Protein AF-0000000065762444 (afdb_homodimer)

Nearest PDB structures (foldseek):
  1pgj-assembly1_B  TM=9.974E-01  e=1.289E-72  Trypanosoma brucei
  8c79-assembly1_B  TM=9.937E-01  e=1.333E-62  Leishmania donovani
  8i4q-assembly1_A  TM=9.231E-01  e=3.662E-39  Corynebacterium glutamicum ATCC 13032
  6xeq-assembly1_B  TM=8.136E-01  e=1.569E-15  Gluconobacter oxydans
  6xeq-assembly1_D  TM=8.123E-01  e=5.390E-15  Gluconobacter oxydans

Organism: Trypanosoma brucei brucei (NCBI:txid5702)

Radius of gyration: 29.65 Å; Cα contacts (8 Å, |Δi|>4): 2032; chains: 2; bounding box: 69×93×63 Å

Foldseek 3Di:
DAFAAEEEDCPLLRLQLQLLLLVLPGQYEYEYQPQVSVVVSLVVCVPPPSSVSYDYDHAPQVSQVRHDPVYHYEYDDEPDPVVVVVVVRNLVRHDAAREYEYAYLYDQVVQLVVQVVQVVSRYHYKYKYWFFGNVLSNQAIAIQIAADPVNCVSCVVSNQSSHDAFPVRGGLYDYFFHGSRSSLLNLLVVLLVLLLLLLLVQLLVLQVLQPDALLLSLVLLVVLCVVQLFPALSSVVSSCQSCDADPVGHRPVVVDQQADDQDGSLVVLLVVCVVLPQDQQSSNVSSVVNVVSNCVVVVVVVCVVPPCPLPAQGHHDPDSDSPDLLNVLSSLLSSLLSLLNVQSSLSSSVSCCVVVVGPGPSLSNLSSCCDSGRGHGDVSVLLSVVCVVPVVPPTSVVSVCVSCVVRLVSLVVSVVCCVRGGSGDSRNSVSSNVSVVVVPDPDDVVVVVVQLVCCQPPVPFDADPPDDDTDGDDYDDDD/DAFAAEEEDCDLLRLQLQLLLLVLPGQYEYEYQPQVSVVVSLVVCVPPPSSVSYDYDHDPQVSQVRHDPLYHYEYDDEPDPVVVVVVVRNLVRHDAAREYEYAYLYDQVVQLVVQVVQVVSRYHYKYKYWFFGNVLSNQAIAIQIAADPVNCVSCVVSNQSSHDAFPVRGGLYDYFFHGSRSSLLNLLVVLLVLLLLLLLVQLLVLQVLQPDALLLSLVLLVVLCVVQLFPALSSVVSSCQSCDADPVGHRPVVVDQQADAQDGSLVVLLVVCVVLPQDQQSSNVSSVVNVVSNCVVVVVVVCVVPPCPLPAQGHHDPDSDSPDLLNVLSSLLSSLLSLLNVQSSLSSSVSCCVVVVRPGPSLSNLSSCCDSGRGHGDVSVLLSVVCVVPVVPPTSVVSVCVSCVVRVVSLVVSVVCCVRGGSGDSRNSVSSNVSVVVVPDPDDVVVVVVQLVCCQPPVPFDADPPDDDTDGDDYDDDD

GO terms:
  GO:0097014 ciliary plasm (C, IDA)
  GO:0005737 cytoplasm (C, IDA)
  GO:0020015 glycosome (C, IDA)
  GO:0050661 NADP binding (F, EXP)
  GO:0004616 phosphogluconate dehydrogenase (decarboxylating) activity (F, EXP)
  GO:0005737 cytoplasm (C, IC)

Sequence (958 aa):
MSMDVGVVGLGVMGANLALNIAEKGFKVAVFNRTYSKSEEFMKANASAPFAGNLKAFETMEAFAASLKKPRKALILVQAGAATDSTTEQLKKVFEKGDILVDTGNAHFKDQGRRAQQLEAAGLRFLGMGISGGEEGARKGPAFFPGGTLSVWEEIRPIVEAAAAKADDGRPCVTMNGSGGAGSCVKMYHNSGEYAILQIWGEVFDILRAMGLNNDEVAAVLEDWKSKNFLKSYMLDISIAAARAKDKDGSYLTEHVMDRIGSKGTGLWSAQEALEIGVPAPSLNMAVVSRQFTMYKTERQANASNAPGITQSPGYTLKNKSPSGPEIKQLYDSVCIAIISCYAQMFQCLREMDKVHNFGLNLPATIATFRAGCILQGYLLKPMTEAFEKNPNISNLMCAFQTEIRAGLQNYRDMVALITSKLEVSIPVLSASLNYVTAMFTPTLKYGQLVSLQRDVFGRHGYERVDKDGRESFQWPELQMSMDVGVVGLGVMGANLALNIAEKGFKVAVFNRTYSKSEEFMKANASAPFAGNLKAFETMEAFAASLKKPRKALILVQAGAATDSTTEQLKKVFEKGDILVDTGNAHFKDQGRRAQQLEAAGLRFLGMGISGGEEGARKGPAFFPGGTLSVWEEIRPIVEAAAAKADDGRPCVTMNGSGGAGSCVKMYHNSGEYAILQIWGEVFDILRAMGLNNDEVAAVLEDWKSKNFLKSYMLDISIAAARAKDKDGSYLTEHVMDRIGSKGTGLWSAQEALEIGVPAPSLNMAVVSRQFTMYKTERQANASNAPGITQSPGYTLKNKSPSGPEIKQLYDSVCIAIISCYAQMFQCLREMDKVHNFGLNLPATIATFRAGCILQGYLLKPMTEAFEKNPNISNLMCAFQTEIRAGLQNYRDMVALITSKLEVSIPVLSASLNYVTAMFTPTLKYGQLVSLQRDVFGRHGYERVDKDGRESFQWPELQ

Structure (mmCIF, N/CA/C/O backbone):
data_AF-0000000065762444-model_v1
#
loop_
_entity.id
_entity.type
_entity.pdbx_description
1 polymer '6-phosphogluconate dehydrogenase, decarboxylating'
#
loop_
_atom_site.group_PDB
_atom_site.id
_atom_site.type_symbol
_atom_site.label_atom_id
_atom_site.label_alt_id
_atom_site.label_comp_id
_atom_site.label_asym_id
_atom_site.label_entity_id
_atom_site.label_seq_id
_atom_site.pdbx_PDB_ins_code
_atom_site.Cartn_x
_atom_site.Cartn_y
_atom_site.Cartn_z
_atom_site.occupancy
_atom_site.B_iso_or_equiv
_atom_site.auth_seq_id
_atom_site.auth_comp_id
_atom_site.auth_asym_id
_atom_site.auth_atom_id
_atom_site.pdbx_PDB_model_num
ATOM 1 N N . MET A 1 1 ? 28.922 40.031 18.359 1 59.62 1 MET A N 1
ATOM 2 C CA . MET A 1 1 ? 28.062 39.344 19.328 1 59.62 1 MET A CA 1
ATOM 3 C C . MET A 1 1 ? 27.766 37.906 18.875 1 59.62 1 MET A C 1
ATOM 5 O O . MET A 1 1 ? 27.656 37.625 17.688 1 59.62 1 MET A O 1
ATOM 9 N N . SER A 1 2 ? 27.891 36.875 19.828 1 91.44 2 SER A N 1
ATOM 10 C CA . SER A 1 2 ? 27.797 35.438 19.469 1 91.44 2 SER A CA 1
ATOM 11 C C . SER A 1 2 ? 26.344 35 19.391 1 91.44 2 SER A C 1
ATOM 13 O O . SER A 1 2 ? 25.516 35.406 20.203 1 91.44 2 SER A O 1
ATOM 15 N N . MET A 1 3 ? 25.969 34.531 18.344 1 98 3 MET A N 1
ATOM 16 C CA . MET A 1 3 ? 24.625 34.062 18.078 1 98 3 MET A CA 1
ATOM 17 C C . MET A 1 3 ? 24.359 32.719 18.781 1 98 3 MET A C 1
ATOM 19 O O . MET A 1 3 ? 25.266 31.891 18.906 1 98 3 MET A O 1
ATOM 23 N N . ASP A 1 4 ? 23.156 32.531 19.312 1 98.31 4 ASP A N 1
ATOM 24 C CA . ASP A 1 4 ? 22.781 31.359 20.094 1 98.31 4 ASP A CA 1
ATOM 25 C C . ASP A 1 4 ? 22.547 30.156 19.188 1 98.31 4 ASP A C 1
ATOM 27 O O . ASP A 1 4 ? 22.812 29.016 19.578 1 98.31 4 ASP A O 1
ATOM 31 N N . VAL A 1 5 ? 22 30.375 18.016 1 98.69 5 VAL A N 1
ATOM 32 C CA . VAL A 1 5 ? 21.625 29.297 17.094 1 98.69 5 VAL A CA 1
ATOM 33 C C . VAL A 1 5 ? 21.609 29.812 15.664 1 98.69 5 VAL A C 1
ATOM 35 O O . VAL A 1 5 ? 21.375 31 15.43 1 98.69 5 VAL A O 1
ATOM 38 N N . GLY A 1 6 ? 21.906 28.938 14.758 1 98.69 6 GLY A N 1
ATOM 39 C CA . GLY A 1 6 ? 21.797 29.25 13.336 1 98.69 6 GLY A CA 1
ATOM 40 C C . GLY A 1 6 ? 20.641 28.562 12.656 1 98.69 6 GLY A C 1
ATOM 41 O O . GLY A 1 6 ? 20.312 27.422 12.977 1 98.69 6 GLY A O 1
ATOM 42 N N . VAL A 1 7 ? 19.969 29.234 11.695 1 98.69 7 VAL A N 1
ATOM 43 C CA . VAL A 1 7 ? 18.938 28.656 10.828 1 98.69 7 VAL A CA 1
ATOM 44 C C . VAL A 1 7 ? 19.406 28.734 9.375 1 98.69 7 VAL A C 1
ATOM 46 O O . VAL A 1 7 ? 19.656 29.828 8.852 1 98.69 7 VAL A O 1
ATOM 49 N N . VAL A 1 8 ? 19.562 27.562 8.812 1 98.5 8 VAL A N 1
ATOM 50 C CA . VAL A 1 8 ? 19.969 27.484 7.41 1 98.5 8 VAL A CA 1
ATOM 51 C C . VAL A 1 8 ? 18.75 27.172 6.543 1 98.5 8 VAL A C 1
ATOM 53 O O . VAL A 1 8 ? 18.156 26.094 6.656 1 98.5 8 VAL A O 1
ATOM 56 N N . GLY A 1 9 ? 18.391 28.031 5.609 1 97.81 9 GLY A N 1
ATOM 57 C CA . GLY A 1 9 ? 17.203 27.922 4.789 1 97.81 9 GLY A CA 1
ATOM 58 C C . GLY A 1 9 ? 16.094 28.859 5.238 1 97.81 9 GLY A C 1
ATOM 59 O O . GLY A 1 9 ? 15.578 28.734 6.355 1 97.81 9 GLY A O 1
ATOM 60 N N . LEU A 1 10 ? 15.68 29.766 4.312 1 97.44 10 LEU A N 1
ATOM 61 C CA . LEU A 1 10 ? 14.68 30.766 4.664 1 97.44 10 LEU A CA 1
ATOM 62 C C . LEU A 1 10 ? 13.461 30.641 3.752 1 97.44 10 LEU A C 1
ATOM 64 O O . LEU A 1 10 ? 12.93 31.656 3.287 1 97.44 10 LEU A O 1
ATOM 68 N N . GLY A 1 11 ? 13.109 29.359 3.484 1 93.44 11 GLY A N 1
ATOM 69 C CA . GLY A 1 11 ? 11.781 29.125 2.941 1 93.44 11 GLY A CA 1
ATOM 70 C C . GLY A 1 11 ? 10.68 29.406 3.943 1 93.44 11 GLY A C 1
ATOM 71 O O . GLY A 1 11 ? 10.922 30 4.996 1 93.44 11 GLY A O 1
ATOM 72 N N . VAL A 1 12 ? 9.531 28.969 3.668 1 90.38 12 VAL A N 1
ATOM 73 C CA . VAL A 1 12 ? 8.344 29.25 4.469 1 90.38 12 VAL A CA 1
ATOM 74 C C . VAL A 1 12 ? 8.57 28.797 5.91 1 90.38 12 VAL A C 1
ATOM 76 O O . VAL A 1 12 ? 8.359 29.562 6.852 1 90.38 12 VAL A O 1
ATOM 79 N N . MET A 1 13 ? 9.055 27.609 6.117 1 93.81 13 MET A N 1
ATOM 80 C CA . MET A 1 13 ? 9.242 27.047 7.453 1 93.81 13 MET A CA 1
ATOM 81 C C . MET A 1 13 ? 10.438 27.688 8.156 1 93.81 13 MET A C 1
ATOM 83 O O . MET A 1 13 ? 10.344 28.062 9.328 1 93.81 13 MET A O 1
ATOM 87 N N . GLY A 1 14 ? 11.539 27.812 7.449 1 96.75 14 GLY A N 1
ATOM 88 C CA . GLY A 1 14 ? 12.758 28.344 8.047 1 96.75 14 GLY A CA 1
ATOM 89 C C . GLY A 1 14 ? 12.625 29.781 8.5 1 96.75 14 GLY A C 1
ATOM 90 O O . GLY A 1 14 ? 13.031 30.125 9.609 1 96.75 14 GLY A O 1
ATOM 91 N N . ALA A 1 15 ? 12.023 30.609 7.645 1 97.5 15 ALA A N 1
ATOM 92 C CA . ALA A 1 15 ? 11.828 32.031 7.965 1 97.5 15 ALA A CA 1
ATOM 93 C C . ALA A 1 15 ? 10.961 32.188 9.211 1 97.5 15 ALA A C 1
ATOM 95 O O . ALA A 1 15 ? 11.312 32.938 10.117 1 97.5 15 ALA A O 1
ATOM 96 N N . ASN A 1 16 ? 9.883 31.438 9.242 1 96.75 16 ASN A N 1
ATOM 97 C CA . ASN A 1 16 ? 8.938 31.594 10.344 1 96.75 16 ASN A CA 1
ATOM 98 C C . ASN A 1 16 ? 9.5 31.016 11.648 1 96.75 16 ASN A C 1
ATOM 100 O O . ASN A 1 16 ? 9.266 31.578 12.719 1 96.75 16 ASN A O 1
ATOM 104 N N . LEU A 1 17 ? 10.258 29.938 11.578 1 98 17 LEU A N 1
ATOM 105 C CA . LEU A 1 17 ? 10.859 29.375 12.781 1 98 17 LEU A CA 1
ATOM 106 C C . LEU A 1 17 ? 11.938 30.297 13.336 1 98 17 LEU A C 1
ATOM 108 O O . LEU A 1 17 ? 12.078 30.453 14.555 1 98 17 LEU A O 1
ATOM 112 N N . ALA A 1 18 ? 12.734 30.922 12.43 1 98.62 18 ALA A N 1
ATOM 113 C CA . ALA A 1 18 ? 13.734 31.891 12.859 1 98.62 18 ALA A CA 1
ATOM 114 C C . ALA A 1 18 ? 13.094 33.031 13.633 1 98.62 18 ALA A C 1
ATOM 116 O O . ALA A 1 18 ? 13.602 33.469 14.68 1 98.62 18 ALA A O 1
ATOM 117 N N . LEU A 1 19 ? 11.977 33.594 13.102 1 98.56 19 LEU A N 1
ATOM 118 C CA . LEU A 1 19 ? 11.258 34.656 13.773 1 98.56 19 LEU A CA 1
ATOM 119 C C . LEU A 1 19 ? 10.742 34.188 15.133 1 98.56 19 LEU A C 1
ATOM 121 O O . LEU A 1 19 ? 10.836 34.938 16.109 1 98.56 19 LEU A O 1
ATOM 125 N N . ASN A 1 20 ? 10.195 33 15.188 1 98.38 20 ASN A N 1
ATOM 126 C CA . ASN A 1 20 ? 9.688 32.406 16.438 1 98.38 20 ASN A CA 1
ATOM 127 C C . ASN A 1 20 ? 10.766 32.344 17.5 1 98.38 20 ASN A C 1
ATOM 129 O O . ASN A 1 20 ? 10.57 32.812 18.625 1 98.38 20 ASN A O 1
ATOM 133 N N . ILE A 1 21 ? 11.914 31.828 17.172 1 98.62 21 ILE A N 1
ATOM 134 C CA . ILE A 1 21 ? 13.023 31.656 18.109 1 98.62 21 ILE A CA 1
ATOM 135 C C . ILE A 1 21 ? 13.539 33.031 18.562 1 98.62 21 ILE A C 1
ATOM 137 O O . ILE A 1 21 ? 13.789 33.25 19.75 1 98.62 21 ILE A O 1
ATOM 141 N N . ALA A 1 22 ? 13.641 33.969 17.641 1 98.62 22 ALA A N 1
ATOM 142 C CA . ALA A 1 22 ? 14.102 35.312 17.953 1 98.62 22 ALA A CA 1
ATOM 143 C C . ALA A 1 22 ? 13.141 36 18.922 1 98.62 22 ALA A C 1
ATOM 145 O O . ALA A 1 22 ? 13.578 36.719 19.828 1 98.62 22 ALA A O 1
ATOM 146 N N . GLU A 1 23 ? 11.93 35.812 18.672 1 98.44 23 GLU A N 1
ATOM 147 C CA . GLU A 1 23 ? 10.906 36.438 19.516 1 98.44 23 GLU A CA 1
ATOM 148 C C . GLU A 1 23 ? 10.984 35.906 20.938 1 98.44 23 GLU A C 1
ATOM 150 O O . GLU A 1 23 ? 10.594 36.594 21.875 1 98.44 23 GLU A O 1
ATOM 155 N N . LYS A 1 24 ? 11.477 34.719 21.125 1 98.19 24 LYS A N 1
ATOM 156 C CA . LYS A 1 24 ? 11.617 34.125 22.453 1 98.19 24 LYS A CA 1
ATOM 157 C C . LYS A 1 24 ? 12.891 34.625 23.141 1 98.19 24 LYS A C 1
ATOM 159 O O . LYS A 1 24 ? 13.234 34.156 24.234 1 98.19 24 LYS A O 1
ATOM 164 N N . GLY A 1 25 ? 13.672 35.406 22.438 1 97.94 25 GLY A N 1
ATOM 165 C CA . GLY A 1 25 ? 14.789 36.094 23.094 1 97.94 25 GLY A CA 1
ATOM 166 C C . GLY A 1 25 ? 16.141 35.531 22.688 1 97.94 25 GLY A C 1
ATOM 167 O O . GLY A 1 25 ? 17.172 36.031 23.141 1 97.94 25 GLY A O 1
ATOM 168 N N . PHE A 1 26 ? 16.172 34.625 21.828 1 98.5 26 PHE A N 1
ATOM 169 C CA . PHE A 1 26 ? 17.438 34.031 21.391 1 98.5 26 PHE A CA 1
ATOM 170 C C . PHE A 1 26 ? 18.016 34.844 20.219 1 98.5 26 PHE A C 1
ATOM 172 O O . PHE A 1 26 ? 17.266 35.375 19.391 1 98.5 26 PHE A O 1
ATOM 179 N N . LYS A 1 27 ? 19.312 34.875 20.125 1 98.62 27 LYS A N 1
ATOM 180 C CA . LYS A 1 27 ? 19.984 35.469 18.969 1 98.62 27 LYS A CA 1
ATOM 181 C C . LYS A 1 27 ? 20.141 34.438 17.844 1 98.62 27 LYS A C 1
ATOM 183 O O . LYS A 1 27 ? 20.766 33.406 18.031 1 98.62 27 LYS A O 1
ATOM 188 N N . VAL A 1 28 ? 19.609 34.781 16.656 1 98.81 28 VAL A N 1
ATOM 189 C CA . VAL A 1 28 ? 19.5 33.812 15.578 1 98.81 28 VAL A CA 1
ATOM 190 C C . VAL A 1 28 ? 20.297 34.312 14.367 1 98.81 28 VAL A C 1
ATOM 192 O O . VAL A 1 28 ? 20.047 35.375 13.844 1 98.81 28 VAL A O 1
ATOM 195 N N . ALA A 1 29 ? 21.266 33.5 13.969 1 98.81 29 ALA A N 1
ATOM 196 C CA . ALA A 1 29 ? 21.938 33.719 12.695 1 98.81 29 ALA A CA 1
ATOM 197 C C . ALA A 1 29 ? 21.172 33.031 11.555 1 98.81 29 ALA A C 1
ATOM 199 O O . ALA A 1 29 ? 20.781 31.875 11.672 1 98.81 29 ALA A O 1
ATOM 200 N N . VAL A 1 30 ? 20.922 33.75 10.461 1 98.69 30 VAL A N 1
ATOM 201 C CA . VAL A 1 30 ? 20.203 33.156 9.352 1 98.69 30 VAL A CA 1
ATOM 202 C C . VAL A 1 30 ? 21.094 33.125 8.109 1 98.69 30 VAL A C 1
ATOM 204 O O . VAL A 1 30 ? 21.875 34.031 7.871 1 98.69 30 VAL A O 1
ATOM 207 N N . PHE A 1 31 ? 21.016 32 7.387 1 98.5 31 PHE A N 1
ATOM 208 C CA . PHE A 1 31 ? 21.75 31.812 6.145 1 98.5 31 PHE A CA 1
ATOM 209 C C . PHE A 1 31 ? 20.859 31.172 5.09 1 98.5 31 PHE A C 1
ATOM 211 O O . PHE A 1 31 ? 20.094 30.25 5.387 1 98.5 31 PHE A O 1
ATOM 218 N N . ASN A 1 32 ? 20.891 31.703 3.881 1 98.25 32 ASN A N 1
ATOM 219 C CA . ASN A 1 32 ? 20.266 31.125 2.699 1 98.25 32 ASN A CA 1
ATOM 220 C C . ASN A 1 32 ? 21.219 31.109 1.508 1 98.25 32 ASN A C 1
ATOM 222 O O . ASN A 1 32 ? 21.984 32.062 1.312 1 98.25 32 ASN A O 1
ATOM 226 N N . ARG A 1 33 ? 21.219 30.031 0.757 1 95.38 33 ARG A N 1
ATOM 227 C CA . ARG A 1 33 ? 22.125 29.875 -0.367 1 95.38 33 ARG A CA 1
ATOM 228 C C . ARG A 1 33 ? 22.094 31.109 -1.277 1 95.38 33 ARG A C 1
ATOM 230 O O . ARG A 1 33 ? 23.141 31.562 -1.745 1 95.38 33 ARG A O 1
ATOM 237 N N . THR A 1 34 ? 20.859 31.562 -1.549 1 96.25 34 THR A N 1
ATOM 238 C CA . THR A 1 34 ? 20.688 32.844 -2.252 1 96.25 34 THR A CA 1
ATOM 239 C C . THR A 1 34 ? 20.594 34 -1.263 1 96.25 34 THR A C 1
ATOM 241 O O . THR A 1 34 ? 19.547 34.219 -0.656 1 96.25 34 THR A O 1
ATOM 244 N N . TYR A 1 35 ? 21.594 34.75 -1.188 1 96.5 35 TYR A N 1
ATOM 245 C CA . TYR A 1 35 ? 21.719 35.75 -0.136 1 96.5 35 TYR A CA 1
ATOM 246 C C . TYR A 1 35 ? 20.609 36.812 -0.236 1 96.5 35 TYR A C 1
ATOM 248 O O . TYR A 1 35 ? 20.156 37.344 0.779 1 96.5 35 TYR A O 1
ATOM 256 N N . SER A 1 36 ? 20.109 37.062 -1.442 1 97.5 36 SER A N 1
ATOM 257 C CA . SER A 1 36 ? 19.047 38.062 -1.614 1 97.5 36 SER A CA 1
ATOM 258 C C . SER A 1 36 ? 17.812 37.688 -0.814 1 97.5 36 SER A C 1
ATOM 260 O O . SER A 1 36 ? 17.078 38.594 -0.359 1 97.5 36 SER A O 1
ATOM 262 N N . LYS A 1 37 ? 17.594 36.438 -0.576 1 97.38 37 LYS A N 1
ATOM 263 C CA . LYS A 1 37 ? 16.469 35.969 0.239 1 97.38 37 LYS A CA 1
ATOM 264 C C . LYS A 1 37 ? 16.656 36.375 1.703 1 97.38 37 LYS A C 1
ATOM 266 O O . LYS A 1 37 ? 15.703 36.719 2.395 1 97.38 37 LYS A O 1
ATOM 271 N N . SER A 1 38 ? 17.906 36.281 2.143 1 97.44 38 SER A N 1
ATOM 272 C CA . SER A 1 38 ? 18.219 36.688 3.508 1 97.44 38 SER A CA 1
ATOM 273 C C . SER A 1 38 ? 18.016 38.188 3.691 1 97.44 38 SER A C 1
ATOM 275 O O . SER A 1 38 ? 17.516 38.625 4.723 1 97.44 38 SER A O 1
ATOM 277 N N . GLU A 1 39 ? 18.406 38.875 2.676 1 97.44 39 GLU A N 1
ATOM 278 C CA . GLU A 1 39 ? 18.25 40.312 2.732 1 97.44 39 GLU A CA 1
ATOM 279 C C . GLU A 1 39 ? 16.766 40.719 2.768 1 97.44 39 GLU A C 1
ATOM 281 O O . GLU A 1 39 ? 16.375 41.594 3.543 1 97.44 39 GLU A O 1
ATOM 286 N N . GLU A 1 40 ? 16.047 40.125 1.925 1 97.88 40 GLU A N 1
ATOM 287 C CA . GLU A 1 40 ? 14.617 40.375 1.884 1 97.88 40 GLU A CA 1
ATOM 288 C C . GLU A 1 40 ? 13.953 40 3.213 1 97.88 40 GLU A C 1
ATOM 290 O O . GLU A 1 40 ? 13.07 40.719 3.686 1 97.88 40 GLU A O 1
ATOM 295 N N . PHE A 1 41 ? 14.367 38.969 3.797 1 97.94 41 PHE A N 1
ATOM 296 C CA . PHE A 1 41 ? 13.867 38.5 5.09 1 97.94 41 PHE A CA 1
ATOM 297 C C . PHE A 1 41 ? 14.148 39.531 6.176 1 97.94 41 PHE A C 1
ATOM 299 O O . PHE A 1 41 ? 13.273 39.875 6.969 1 97.94 41 PHE A O 1
ATOM 306 N N . MET A 1 42 ? 15.367 40.062 6.16 1 98.06 42 MET A N 1
ATOM 307 C CA . MET A 1 42 ? 15.758 41.062 7.156 1 98.06 42 MET A CA 1
ATOM 308 C C . MET A 1 42 ? 14.969 42.344 6.977 1 98.06 42 MET A C 1
ATOM 310 O O . MET A 1 42 ? 14.516 42.938 7.957 1 98.06 42 MET A O 1
ATOM 314 N N . LYS A 1 43 ? 14.758 42.719 5.723 1 98.06 43 LYS A N 1
ATOM 315 C CA . LYS A 1 43 ? 14.023 43.969 5.422 1 98.06 43 LYS A CA 1
ATOM 316 C C . LYS A 1 43 ? 12.562 43.844 5.836 1 98.06 43 LYS A C 1
ATOM 318 O O . LYS A 1 43 ? 12 44.75 6.426 1 98.06 43 LYS A O 1
ATOM 323 N N . ALA A 1 44 ? 11.984 42.719 5.57 1 97.44 44 ALA A N 1
ATOM 324 C CA . ALA A 1 44 ? 10.57 42.469 5.855 1 97.44 44 ALA A CA 1
ATOM 325 C C . ALA A 1 44 ? 10.305 42.469 7.359 1 97.44 44 ALA A C 1
ATOM 327 O O . ALA A 1 44 ? 9.18 42.719 7.797 1 97.44 44 ALA A O 1
ATOM 328 N N . ASN A 1 45 ? 11.344 42.188 8.148 1 97.69 45 ASN A N 1
ATOM 329 C CA . ASN A 1 45 ? 11.133 42.031 9.586 1 97.69 45 ASN A CA 1
ATOM 330 C C . ASN A 1 45 ? 11.93 43.031 10.398 1 97.69 45 ASN A C 1
ATOM 332 O O . ASN A 1 45 ? 12.133 42.875 11.594 1 97.69 45 ASN A O 1
ATOM 336 N N . ALA A 1 46 ? 12.398 44.125 9.773 1 97 46 ALA A N 1
ATOM 337 C CA . ALA A 1 46 ? 13.25 45.156 10.391 1 97 46 ALA A CA 1
ATOM 338 C C . ALA A 1 46 ? 12.516 45.875 11.5 1 97 46 ALA A C 1
ATOM 340 O O . ALA A 1 46 ? 13.141 46.375 12.438 1 97 46 ALA A O 1
ATOM 341 N N . SER A 1 47 ? 11.242 45.938 11.445 1 97.06 47 SER A N 1
ATOM 342 C CA . SER A 1 47 ? 10.461 46.719 12.391 1 97.06 47 SER A CA 1
ATOM 343 C C . SER A 1 47 ? 9.984 45.875 13.555 1 97.06 47 SER A C 1
ATOM 345 O O . SER A 1 47 ? 9.391 46.375 14.508 1 97.06 47 SER A O 1
ATOM 347 N N . ALA A 1 48 ? 10.234 44.562 13.492 1 96.81 48 ALA A N 1
ATOM 348 C CA . ALA A 1 48 ? 9.805 43.719 14.586 1 96.81 48 ALA A CA 1
ATOM 349 C C . ALA A 1 48 ? 10.539 44.062 15.875 1 96.81 48 ALA A C 1
ATOM 351 O O . ALA A 1 48 ? 11.719 44.406 15.852 1 96.81 48 ALA A O 1
ATOM 352 N N . PRO A 1 49 ? 9.898 44 17.031 1 97.12 49 PRO A N 1
ATOM 353 C CA . PRO A 1 49 ? 10.531 44.344 18.297 1 97.12 49 PRO A CA 1
ATOM 354 C C . PRO A 1 49 ? 11.766 43.5 18.594 1 97.12 49 PRO A C 1
ATOM 356 O O . PRO A 1 49 ? 12.656 43.906 19.328 1 97.12 49 PRO A O 1
ATOM 359 N N . PHE A 1 50 ? 11.797 42.344 18.031 1 97.06 50 PHE A N 1
ATOM 360 C CA . PHE A 1 50 ? 12.898 41.438 18.281 1 97.06 50 PHE A CA 1
ATOM 361 C C . PHE A 1 50 ? 13.867 41.406 17.109 1 97.06 50 PHE A C 1
ATOM 363 O O . PHE A 1 50 ? 14.68 40.469 16.984 1 97.06 50 PHE A O 1
ATOM 370 N N . ALA A 1 51 ? 13.852 42.312 16.172 1 97.12 51 ALA A N 1
ATOM 371 C CA . ALA A 1 51 ? 14.688 42.344 14.977 1 97.12 51 ALA A CA 1
ATOM 372 C C . ALA A 1 51 ? 16.172 42.312 15.344 1 97.12 51 ALA A C 1
ATOM 374 O O . ALA A 1 51 ? 16.984 41.75 14.609 1 97.12 51 ALA A O 1
ATOM 375 N N . GLY A 1 52 ? 16.5 42.875 16.438 1 96.88 52 GLY A N 1
ATOM 376 C CA . GLY A 1 52 ? 17.875 42.938 16.891 1 96.88 52 GLY A CA 1
ATOM 377 C C . GLY A 1 52 ? 18.438 41.562 17.203 1 96.88 52 GLY A C 1
ATOM 378 O O . GLY A 1 52 ? 19.656 41.375 17.297 1 96.88 52 GLY A O 1
ATOM 379 N N . ASN A 1 53 ? 17.547 40.625 17.406 1 98.25 53 ASN A N 1
ATOM 380 C CA . ASN A 1 53 ? 17.969 39.25 17.688 1 98.25 53 ASN A CA 1
ATOM 381 C C . ASN A 1 53 ? 18.281 38.469 16.422 1 98.25 53 ASN A C 1
ATOM 383 O O . ASN A 1 53 ? 18.719 37.344 16.469 1 98.25 53 ASN A O 1
ATOM 387 N N . LEU A 1 54 ? 18.109 39.094 15.258 1 98.38 54 LEU A N 1
ATOM 388 C CA . LEU A 1 54 ? 18.312 38.438 13.969 1 98.38 54 LEU A CA 1
ATOM 389 C C . LEU A 1 54 ? 19.516 39.031 13.242 1 98.38 54 LEU A C 1
ATOM 391 O O . LEU A 1 54 ? 19.719 40.25 13.273 1 98.38 54 LEU A O 1
ATOM 395 N N . LYS A 1 55 ? 20.266 38.188 12.633 1 98.44 55 LYS A N 1
ATOM 396 C CA . LYS A 1 55 ? 21.344 38.656 11.773 1 98.44 55 LYS A CA 1
ATOM 397 C C . LYS A 1 55 ? 21.562 37.719 10.586 1 98.44 55 LYS A C 1
ATOM 399 O O . LYS A 1 55 ? 21.578 36.5 10.758 1 98.44 55 LYS A O 1
ATOM 404 N N . ALA A 1 56 ? 21.672 38.25 9.406 1 98.5 56 ALA A N 1
ATOM 405 C CA . ALA A 1 56 ? 21.891 37.469 8.195 1 98.5 56 ALA A CA 1
ATOM 406 C C . ALA A 1 56 ? 23.359 37.469 7.801 1 98.5 56 ALA A C 1
ATOM 408 O O . ALA A 1 56 ? 24.062 38.469 7.98 1 98.5 56 ALA A O 1
ATOM 409 N N . PHE A 1 57 ? 23.734 36.406 7.332 1 98.31 57 PHE A N 1
ATOM 410 C CA . PHE A 1 57 ? 25.125 36.25 6.902 1 98.31 57 PHE A CA 1
ATOM 411 C C . PHE A 1 57 ? 25.203 35.812 5.449 1 98.31 57 PHE A C 1
ATOM 413 O O . PHE A 1 57 ? 24.406 34.938 5.023 1 98.31 57 PHE A O 1
ATOM 420 N N . GLU A 1 58 ? 26.172 36.281 4.738 1 97.81 58 GLU A N 1
ATOM 421 C CA . GLU A 1 58 ? 26.297 36.031 3.305 1 97.81 58 GLU A CA 1
ATOM 422 C C . GLU A 1 58 ? 27.047 34.719 3.031 1 97.81 58 GLU A C 1
ATOM 424 O O . GLU A 1 58 ? 26.766 34.031 2.045 1 97.81 58 GLU A O 1
ATOM 429 N N . THR A 1 59 ? 27.984 34.469 3.867 1 97.62 59 THR A N 1
ATOM 430 C CA . THR A 1 59 ? 28.781 33.281 3.635 1 97.62 59 THR A CA 1
ATOM 431 C C . THR A 1 59 ? 28.641 32.281 4.789 1 97.62 59 THR A C 1
ATOM 433 O O . THR A 1 59 ? 28.375 32.688 5.922 1 97.62 59 THR A O 1
ATOM 436 N N . MET A 1 60 ? 28.844 31.047 4.5 1 97.88 60 MET A N 1
ATOM 437 C CA . MET A 1 60 ? 28.766 30 5.512 1 97.88 60 MET A CA 1
ATOM 438 C C . MET A 1 60 ? 29.859 30.188 6.57 1 97.88 60 MET A C 1
ATOM 440 O O . MET A 1 60 ? 29.625 29.891 7.746 1 97.88 60 MET A O 1
ATOM 444 N N . GLU A 1 61 ? 31.031 30.656 6.172 1 97.94 61 GLU A N 1
ATOM 445 C CA . GLU A 1 61 ? 32.125 30.922 7.098 1 97.94 61 GLU A CA 1
ATOM 446 C C . GLU A 1 61 ? 31.734 31.969 8.125 1 97.94 61 GLU A C 1
ATOM 448 O O . GLU A 1 61 ? 31.938 31.781 9.328 1 97.94 61 GLU A O 1
ATOM 453 N N . ALA A 1 62 ? 31.188 33.062 7.613 1 98.19 62 ALA A N 1
ATOM 454 C CA . ALA A 1 62 ? 30.766 34.156 8.508 1 98.19 62 ALA A CA 1
ATOM 455 C C . ALA A 1 62 ? 29.625 33.688 9.414 1 98.19 62 ALA A C 1
ATOM 457 O O . ALA A 1 62 ? 29.594 34.031 10.594 1 98.19 62 ALA A O 1
ATOM 458 N N . PHE A 1 63 ? 28.734 32.938 8.859 1 98.25 63 PHE A N 1
ATOM 459 C CA . PHE A 1 63 ? 27.625 32.344 9.594 1 98.25 63 PHE A CA 1
ATOM 460 C C . PHE A 1 63 ? 28.156 31.5 10.758 1 98.25 63 PHE A C 1
ATOM 462 O O . PHE A 1 63 ? 27.766 31.719 11.906 1 98.25 63 PHE A O 1
ATOM 469 N N . ALA A 1 64 ? 29.031 30.578 10.492 1 98.25 64 ALA A N 1
ATOM 470 C CA . ALA A 1 64 ? 29.578 29.688 11.5 1 98.25 64 ALA A CA 1
ATOM 471 C C . ALA A 1 64 ? 30.359 30.453 12.562 1 98.25 64 ALA A C 1
ATOM 473 O O . ALA A 1 64 ? 30.266 30.141 13.75 1 98.25 64 ALA A O 1
ATOM 474 N N . ALA A 1 65 ? 31.109 31.422 12.141 1 98 65 ALA A N 1
ATOM 475 C CA . ALA A 1 65 ? 31.953 32.188 13.047 1 98 65 ALA A CA 1
ATOM 476 C C . ALA A 1 65 ? 31.125 33 14.047 1 98 65 ALA A C 1
ATOM 478 O O . ALA A 1 65 ? 31.578 33.312 15.141 1 98 65 ALA A O 1
ATOM 479 N N . SER A 1 66 ? 29.969 33.25 13.648 1 98.38 66 SER A N 1
ATOM 480 C CA . SER A 1 66 ? 29.109 34.062 14.492 1 98.38 66 SER A CA 1
ATOM 481 C C . SER A 1 66 ? 28.484 33.25 15.609 1 98.38 66 SER A C 1
ATOM 483 O O . SER A 1 66 ? 27.984 33.812 16.594 1 98.38 66 SER A O 1
ATOM 485 N N . LEU A 1 67 ? 28.438 31.969 15.578 1 98.5 67 LEU A N 1
ATOM 486 C CA . LEU A 1 67 ? 27.703 31.094 16.5 1 98.5 67 LEU A CA 1
ATOM 487 C C . LEU A 1 67 ? 28.531 30.797 17.75 1 98.5 67 LEU A C 1
ATOM 489 O O . LEU A 1 67 ? 29.75 30.625 17.656 1 98.5 67 LEU A O 1
ATOM 493 N N . LYS A 1 68 ? 27.859 30.75 18.859 1 97.56 68 LYS A N 1
ATOM 494 C CA . LYS A 1 68 ? 28.484 30.297 20.094 1 97.56 68 LYS A CA 1
ATOM 495 C C . LYS A 1 68 ? 28.859 28.828 20.031 1 97.56 68 LYS A C 1
ATOM 497 O O . LYS A 1 68 ? 28.109 28.016 19.5 1 97.56 68 LYS A O 1
ATOM 502 N N . LYS A 1 69 ? 29.938 28.422 20.641 1 96.19 69 LYS A N 1
ATOM 503 C CA . LYS A 1 69 ? 30.375 27.031 20.672 1 96.19 69 LYS A CA 1
ATOM 504 C C . LYS A 1 69 ? 29.766 26.297 21.875 1 96.19 69 LYS A C 1
ATOM 506 O O . LYS A 1 69 ? 29.703 26.844 22.969 1 96.19 69 LYS A O 1
ATOM 511 N N . PRO A 1 70 ? 29.5 25.156 21.828 1 96.62 70 PRO A N 1
ATOM 512 C CA . PRO A 1 70 ? 29.391 24.453 20.547 1 96.62 70 PRO A CA 1
ATOM 513 C C . PRO A 1 70 ? 28.328 25.047 19.625 1 96.62 70 PRO A C 1
ATOM 515 O O . PRO A 1 70 ? 27.234 25.406 20.078 1 96.62 70 PRO A O 1
ATOM 518 N N . ARG A 1 71 ? 28.656 25.141 18.391 1 97.94 71 ARG A N 1
ATOM 519 C CA . ARG A 1 71 ? 27.766 25.75 17.406 1 97.94 71 ARG A CA 1
ATOM 520 C C . ARG A 1 71 ? 26.547 24.875 17.141 1 97.94 71 ARG A C 1
ATOM 522 O O . ARG A 1 71 ? 26.641 23.641 17.156 1 97.94 71 ARG A O 1
ATOM 529 N N . LYS A 1 72 ? 25.438 25.5 17 1 98.12 72 LYS A N 1
ATOM 530 C CA . LYS A 1 72 ? 24.172 24.812 16.688 1 98.12 72 LYS A CA 1
ATOM 531 C C . LYS A 1 72 ? 23.547 25.375 15.422 1 98.12 72 LYS A C 1
ATOM 533 O O . LYS A 1 72 ? 23.266 26.578 15.336 1 98.12 72 LYS A O 1
ATOM 538 N N . ALA A 1 73 ? 23.312 24.484 14.492 1 98.38 73 ALA A N 1
ATOM 539 C CA . ALA A 1 73 ? 22.656 24.922 13.258 1 98.38 73 ALA A CA 1
ATOM 540 C C . ALA A 1 73 ? 21.438 24.047 12.953 1 98.38 73 ALA A C 1
ATOM 542 O O . ALA A 1 73 ? 21.531 22.828 12.891 1 98.38 73 ALA A O 1
ATOM 543 N N . LEU A 1 74 ? 20.25 24.672 12.797 1 98.25 74 LEU A N 1
ATOM 544 C CA . LEU A 1 74 ? 19.047 24.016 12.312 1 98.25 74 LEU A CA 1
ATOM 545 C C . LEU A 1 74 ? 18.953 24.109 10.797 1 98.25 74 LEU A C 1
ATOM 547 O O . LEU A 1 74 ? 18.953 25.203 10.234 1 98.25 74 LEU A O 1
ATOM 551 N N . ILE A 1 75 ? 18.828 22.969 10.164 1 97.69 75 ILE A N 1
ATOM 552 C CA . ILE A 1 75 ? 18.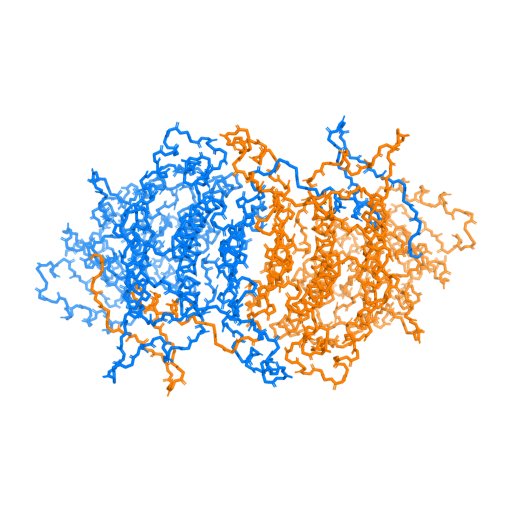781 22.906 8.711 1 97.69 75 ILE A CA 1
ATOM 553 C C . ILE A 1 75 ? 17.328 22.812 8.25 1 97.69 75 ILE A C 1
ATOM 555 O O . ILE A 1 75 ? 16.641 21.828 8.523 1 97.69 75 ILE A O 1
ATOM 559 N N . LEU A 1 76 ? 16.828 23.812 7.555 1 96.88 76 LEU A N 1
ATOM 560 C CA . LEU A 1 76 ? 15.453 23.875 7.07 1 96.88 76 LEU A CA 1
ATOM 561 C C . LEU A 1 76 ? 15.422 24.031 5.555 1 96.88 76 LEU A C 1
ATOM 563 O O . LEU A 1 76 ? 14.883 25.016 5.039 1 96.88 76 LEU A O 1
ATOM 567 N N . VAL A 1 77 ? 16.047 23.078 4.887 1 93.75 77 VAL A N 1
ATOM 568 C CA . VAL A 1 77 ? 16.016 23.031 3.43 1 93.75 77 VAL A CA 1
ATOM 569 C C . VAL A 1 77 ? 15.336 21.75 2.965 1 93.75 77 VAL A C 1
ATOM 571 O O . VAL A 1 77 ? 14.961 20.906 3.785 1 93.75 77 VAL A O 1
ATOM 574 N N . GLN A 1 78 ? 15.055 21.656 1.719 1 88.31 78 GLN A N 1
ATOM 575 C CA . GLN A 1 78 ? 14.359 20.484 1.177 1 88.31 78 GLN A CA 1
ATOM 576 C C . GLN A 1 78 ? 15.148 19.203 1.44 1 88.31 78 GLN A C 1
ATOM 578 O O . GLN A 1 78 ? 16.375 19.188 1.296 1 88.31 78 GLN A O 1
ATOM 583 N N . ALA A 1 79 ? 14.5 18.141 1.788 1 85.38 79 ALA A N 1
ATOM 584 C CA . ALA A 1 79 ? 15.148 16.859 2.051 1 85.38 79 ALA A CA 1
ATOM 585 C C . ALA A 1 79 ? 15.852 16.328 0.801 1 85.38 79 ALA A C 1
ATOM 587 O O . ALA A 1 79 ? 15.406 16.578 -0.321 1 85.38 79 ALA A O 1
ATOM 588 N N . GLY A 1 80 ? 16.891 15.547 1.056 1 86.81 80 GLY A N 1
ATOM 589 C CA . GLY A 1 80 ? 17.641 14.969 -0.051 1 86.81 80 GLY A CA 1
ATOM 590 C C . GLY A 1 80 ? 18.906 15.75 -0.381 1 86.81 80 GLY A C 1
ATOM 591 O O . GLY A 1 80 ? 19.719 16.016 0.5 1 86.81 80 GLY A O 1
ATOM 592 N N . ALA A 1 81 ? 18.984 16.156 -1.635 1 89.44 81 ALA A N 1
ATOM 593 C CA . ALA A 1 81 ? 20.219 16.734 -2.158 1 89.44 81 ALA A CA 1
ATOM 594 C C . ALA A 1 81 ? 20.531 18.062 -1.466 1 89.44 81 ALA A C 1
ATOM 596 O O . ALA A 1 81 ? 21.688 18.359 -1.19 1 89.44 81 ALA A O 1
ATOM 597 N N . ALA A 1 82 ? 19.5 18.844 -1.233 1 91.88 82 ALA A N 1
ATOM 598 C CA . ALA A 1 82 ? 19.719 20.141 -0.6 1 91.88 82 ALA A CA 1
ATOM 599 C C . ALA A 1 82 ? 20.25 19.984 0.82 1 91.88 82 ALA A C 1
ATOM 601 O O . ALA A 1 82 ? 21.156 20.703 1.236 1 91.88 82 ALA A O 1
ATOM 602 N N . THR A 1 83 ? 19.75 19.062 1.603 1 92.75 83 THR A N 1
ATOM 603 C CA . THR A 1 83 ? 20.234 18.781 2.955 1 92.75 83 THR A CA 1
ATOM 604 C C . THR A 1 83 ? 21.656 18.234 2.928 1 92.75 83 THR A C 1
ATOM 606 O O . THR A 1 83 ? 22.484 18.594 3.756 1 92.75 83 THR A O 1
ATOM 609 N N . ASP A 1 84 ? 21.891 17.359 1.978 1 91.69 84 ASP A N 1
ATOM 610 C CA . ASP A 1 84 ? 23.234 16.797 1.831 1 91.69 84 ASP A CA 1
ATOM 611 C C . ASP A 1 84 ? 24.266 17.891 1.553 1 91.69 84 ASP A C 1
ATOM 613 O O . ASP A 1 84 ? 25.328 17.922 2.164 1 91.69 84 ASP A O 1
ATOM 617 N N . SER A 1 85 ? 23.891 18.734 0.642 1 94.69 85 SER A N 1
ATOM 618 C CA . SER A 1 85 ? 24.781 19.828 0.278 1 94.69 85 SER A CA 1
ATOM 619 C C . SER A 1 85 ? 25.031 20.75 1.467 1 94.69 85 SER A C 1
ATOM 621 O O . SER A 1 85 ? 26.172 21.156 1.713 1 94.69 85 SER A O 1
ATOM 623 N N . THR A 1 86 ? 24.031 21.094 2.17 1 96.12 86 THR A N 1
ATOM 624 C CA . THR A 1 86 ? 24.156 21.938 3.344 1 96.12 86 THR A CA 1
ATOM 625 C C . THR A 1 86 ? 25.031 21.281 4.406 1 96.12 86 THR A C 1
ATOM 627 O O . THR A 1 86 ? 25.875 21.938 5.02 1 96.12 86 THR A O 1
ATOM 630 N N . THR A 1 87 ? 24.828 20.047 4.621 1 95.38 87 THR A N 1
ATOM 631 C CA . THR A 1 87 ? 25.609 19.281 5.598 1 95.38 87 THR A CA 1
ATOM 632 C C . THR A 1 87 ? 27.094 19.312 5.246 1 95.38 87 THR A C 1
ATOM 634 O O . THR A 1 87 ? 27.938 19.5 6.121 1 95.38 87 THR A O 1
ATOM 637 N N . GLU A 1 88 ? 27.359 19.156 4.016 1 95.38 88 GLU A N 1
ATOM 638 C CA . GLU A 1 88 ? 28.75 19.172 3.572 1 95.38 88 GLU A CA 1
ATOM 639 C C . GLU A 1 88 ? 29.375 20.562 3.775 1 95.38 88 GLU A C 1
ATOM 641 O O . GLU A 1 88 ? 30.531 20.672 4.156 1 95.38 88 GLU A O 1
ATOM 646 N N . GLN A 1 89 ? 28.656 21.562 3.49 1 96.88 89 GLN A N 1
ATOM 647 C CA . GLN A 1 89 ? 29.125 22.938 3.701 1 96.88 89 GLN A CA 1
ATOM 648 C C . GLN A 1 89 ? 29.406 23.188 5.176 1 96.88 89 GLN A C 1
ATOM 650 O O . GLN A 1 89 ? 30.438 23.797 5.52 1 96.88 89 GLN A O 1
ATOM 655 N N . LEU A 1 90 ? 28.562 22.75 6.016 1 97.62 90 LEU A N 1
ATOM 656 C CA . LEU A 1 90 ? 28.719 22.938 7.449 1 97.62 90 LEU A CA 1
ATOM 657 C C . LEU A 1 90 ? 29.922 22.156 7.98 1 97.62 90 LEU A C 1
ATOM 659 O O . LEU A 1 90 ? 30.625 22.609 8.875 1 97.62 90 LEU A O 1
ATOM 663 N N . LYS A 1 91 ? 30.109 20.984 7.477 1 96.19 91 LYS A N 1
ATOM 664 C CA . LYS A 1 91 ? 31.234 20.156 7.875 1 96.19 91 LYS A CA 1
ATOM 665 C C . LYS A 1 91 ? 32.562 20.891 7.672 1 96.19 91 LYS A C 1
ATOM 667 O O . LYS A 1 91 ? 33.5 20.688 8.438 1 96.19 91 LYS A O 1
ATOM 672 N N . LYS A 1 92 ? 32.625 21.703 6.668 1 96.62 92 LYS A N 1
ATOM 673 C CA . LYS A 1 92 ? 33.844 22.406 6.309 1 96.62 92 LYS A CA 1
ATOM 674 C C . LYS A 1 92 ? 34.156 23.531 7.301 1 96.62 92 LYS A C 1
ATOM 676 O O . LYS A 1 92 ? 35.312 23.922 7.461 1 96.62 92 LYS A O 1
ATOM 681 N N . VAL A 1 93 ? 33.156 24.016 7.938 1 97.94 93 VAL A N 1
ATOM 682 C CA . VAL A 1 93 ? 33.375 25.234 8.727 1 97.94 93 VAL A CA 1
ATOM 683 C C . VAL A 1 93 ? 33.125 24.938 10.203 1 97.94 93 VAL A C 1
ATOM 685 O O . VAL A 1 93 ? 33.5 25.719 11.078 1 97.94 93 VAL A O 1
ATOM 688 N N . PHE A 1 94 ? 32.438 23.812 10.617 1 97.88 94 PHE A N 1
ATOM 689 C CA . PHE A 1 94 ? 32.188 23.406 11.992 1 97.88 94 PHE A CA 1
ATOM 690 C C . PHE A 1 94 ? 33.375 22.672 12.578 1 97.88 94 PHE A C 1
ATOM 692 O O . PHE A 1 94 ? 34.25 22.203 11.836 1 97.88 94 PHE A O 1
ATOM 699 N N . GLU A 1 95 ? 33.438 22.625 13.859 1 97.12 95 GLU A N 1
ATOM 700 C CA . GLU A 1 95 ? 34.5 21.953 14.609 1 97.12 95 GLU A CA 1
ATOM 701 C C . GLU A 1 95 ? 33.938 20.812 15.438 1 97.12 95 GLU A C 1
ATOM 703 O O . GLU A 1 95 ? 32.719 20.625 15.523 1 97.12 95 GLU A O 1
ATOM 708 N N . LYS A 1 96 ? 34.844 20.047 16.016 1 96.81 96 LYS A N 1
ATOM 709 C CA . LYS A 1 96 ? 34.469 18.922 16.859 1 96.81 96 LYS A CA 1
ATOM 710 C C . LYS A 1 96 ? 33.5 19.375 17.953 1 96.81 96 LYS A C 1
ATOM 712 O O . LYS A 1 96 ? 33.75 20.375 18.625 1 96.81 96 LYS A O 1
ATOM 717 N N . GLY A 1 97 ? 32.406 18.625 18 1 96.56 97 GLY A N 1
ATOM 718 C CA . GLY A 1 97 ? 31.438 18.906 19.031 1 96.56 97 GLY A CA 1
ATOM 719 C C . GLY A 1 97 ? 30.297 19.781 18.578 1 96.56 97 GLY A C 1
ATOM 720 O O . GLY A 1 97 ? 29.266 19.875 19.234 1 96.56 97 GLY A O 1
ATOM 721 N N . ASP A 1 98 ? 30.438 20.5 17.422 1 97.94 98 ASP A N 1
ATOM 722 C CA . ASP A 1 98 ? 29.359 21.328 16.891 1 97.94 98 ASP A CA 1
ATOM 723 C C . ASP A 1 98 ? 28.172 20.469 16.453 1 97.94 98 ASP A C 1
ATOM 725 O O . ASP A 1 98 ? 28.312 19.266 16.203 1 97.94 98 ASP A O 1
ATOM 729 N N . ILE A 1 99 ? 27.016 21.078 16.469 1 97.81 99 ILE A N 1
ATOM 730 C CA . ILE A 1 99 ? 25.766 20.312 16.359 1 97.81 99 ILE A CA 1
ATOM 731 C C . ILE A 1 99 ? 25.031 20.719 15.086 1 97.81 99 ILE A C 1
ATOM 733 O O . ILE A 1 99 ? 24.812 21.922 14.844 1 97.81 99 ILE A O 1
ATOM 737 N N . LEU A 1 100 ? 24.688 19.719 14.305 1 97.44 100 LEU A N 1
ATOM 738 C CA . LEU A 1 100 ? 23.75 19.891 13.195 1 97.44 100 LEU A CA 1
ATOM 739 C C . LEU A 1 100 ? 22.406 19.266 13.531 1 97.44 100 LEU A C 1
ATOM 741 O O . LEU A 1 100 ? 22.328 18.109 13.969 1 97.44 100 LEU A O 1
ATOM 745 N N . VAL A 1 101 ? 21.328 20.031 13.344 1 97.19 101 VAL A N 1
ATOM 746 C CA . VAL A 1 101 ? 19.969 19.516 13.5 1 97.19 101 VAL A CA 1
ATOM 747 C C . VAL A 1 101 ? 19.25 19.5 12.148 1 97.19 101 VAL A C 1
ATOM 749 O O . VAL A 1 101 ? 19 20.562 11.578 1 97.19 101 VAL A O 1
ATOM 752 N N . ASP A 1 102 ? 18.969 18.344 11.625 1 96.31 102 ASP A N 1
ATOM 753 C CA . ASP A 1 102 ? 18.219 18.219 10.383 1 96.31 102 ASP A CA 1
ATOM 754 C C . ASP A 1 102 ? 16.719 18.172 10.656 1 96.31 102 ASP A C 1
ATOM 756 O O . ASP A 1 102 ? 16.219 17.219 11.266 1 96.31 102 ASP A O 1
ATOM 760 N N . THR A 1 103 ? 16.031 19.125 10.156 1 94.88 103 THR A N 1
ATOM 761 C CA . THR A 1 103 ? 14.602 19.219 10.43 1 94.88 103 THR A CA 1
ATOM 762 C C . THR A 1 103 ? 13.789 18.812 9.203 1 94.88 103 THR A C 1
ATOM 764 O O . THR A 1 103 ? 12.57 19 9.172 1 94.88 103 THR A O 1
ATOM 767 N N . GLY A 1 104 ? 14.477 18.359 8.195 1 88.88 104 GLY A N 1
ATOM 768 C CA . GLY A 1 104 ? 13.805 18.016 6.957 1 88.88 104 GLY A CA 1
ATOM 769 C C . GLY A 1 104 ? 12.992 16.734 7.062 1 88.88 104 GLY A C 1
ATOM 770 O O . GLY A 1 104 ? 13.211 15.93 7.973 1 88.88 104 GLY A O 1
ATOM 771 N N . ASN A 1 105 ? 12.055 16.594 6.188 1 89.88 105 ASN A N 1
ATOM 772 C CA . ASN A 1 105 ? 11.25 15.375 6.082 1 89.88 105 ASN A CA 1
ATOM 773 C C . ASN A 1 105 ? 12.031 14.25 5.41 1 89.88 105 ASN A C 1
ATOM 775 O O . ASN A 1 105 ? 11.617 13.734 4.375 1 89.88 105 ASN A O 1
ATOM 779 N N . ALA A 1 106 ? 13.062 13.859 6.129 1 91 106 ALA A N 1
ATOM 780 C CA . ALA A 1 106 ? 13.945 12.828 5.582 1 91 106 ALA A CA 1
ATOM 781 C C . ALA A 1 106 ? 13.477 11.438 5.992 1 91 106 ALA A C 1
ATOM 783 O O . ALA A 1 106 ? 12.828 11.273 7.031 1 91 106 ALA A O 1
ATOM 784 N N . HIS A 1 107 ? 13.805 10.469 5.148 1 94.5 107 HIS A N 1
ATOM 785 C CA . HIS A 1 107 ? 13.555 9.086 5.531 1 94.5 107 HIS A CA 1
ATOM 786 C C . HIS A 1 107 ? 14.336 8.711 6.785 1 94.5 107 HIS A C 1
ATOM 788 O O . HIS A 1 107 ? 15.508 9.062 6.918 1 94.5 107 HIS A O 1
ATOM 794 N N . PHE A 1 108 ? 13.805 7.992 7.699 1 95.81 108 PHE A N 1
ATOM 795 C CA . PHE A 1 108 ? 14.398 7.754 9.008 1 95.81 108 PHE A CA 1
ATOM 796 C C . PHE A 1 108 ? 15.672 6.93 8.883 1 95.81 108 PHE A C 1
ATOM 798 O O . PHE A 1 108 ? 16.594 7.074 9.688 1 95.81 108 PHE A O 1
ATOM 805 N N . LYS A 1 109 ? 15.758 6.055 7.902 1 94.06 109 LYS A N 1
ATOM 806 C CA . LYS A 1 109 ? 16.969 5.27 7.684 1 94.06 109 LYS A CA 1
ATOM 807 C C . LYS A 1 109 ? 18.125 6.156 7.234 1 94.06 109 LYS A C 1
ATOM 809 O O . LYS A 1 109 ? 19.281 5.918 7.602 1 94.06 109 LYS A O 1
ATOM 814 N N . ASP A 1 110 ? 17.812 7.184 6.453 1 90.44 110 ASP A N 1
ATOM 815 C CA . ASP A 1 110 ? 18.828 8.141 6.012 1 90.44 110 ASP A CA 1
ATOM 816 C C . ASP A 1 110 ? 19.328 8.977 7.18 1 90.44 110 ASP A C 1
ATOM 818 O O . ASP A 1 110 ? 20.516 9.328 7.234 1 90.44 110 ASP A O 1
ATOM 822 N N . GLN A 1 111 ? 18.438 9.273 7.992 1 90.81 111 GLN A N 1
ATOM 823 C CA . GLN A 1 111 ? 18.828 10.047 9.164 1 90.81 111 GLN A CA 1
ATOM 824 C C . GLN A 1 111 ? 19.781 9.258 10.055 1 90.81 111 GLN A C 1
ATOM 826 O O . GLN A 1 111 ? 20.719 9.82 10.625 1 90.81 111 GLN A O 1
ATOM 831 N N . GLY A 1 112 ? 19.484 7.996 10.211 1 87.75 112 GLY A N 1
ATOM 832 C CA . GLY A 1 112 ? 20.391 7.145 10.961 1 87.75 112 GLY A CA 1
ATOM 833 C C . GLY A 1 112 ? 21.781 7.082 10.359 1 87.75 112 GLY A C 1
ATOM 834 O O . GLY A 1 112 ? 22.781 7.191 11.078 1 87.75 112 GLY A O 1
ATOM 835 N N . ARG A 1 113 ? 21.844 6.953 9.078 1 89.81 113 ARG A N 1
ATOM 836 C CA . ARG A 1 113 ? 23.109 6.891 8.359 1 89.81 113 ARG A CA 1
ATOM 837 C C . ARG A 1 113 ? 23.875 8.203 8.492 1 89.81 113 ARG A C 1
ATOM 839 O O . ARG A 1 113 ? 25.094 8.203 8.703 1 89.81 113 ARG A O 1
ATOM 846 N N . ARG A 1 114 ? 23.172 9.258 8.352 1 90.5 114 ARG A N 1
ATOM 847 C CA . ARG A 1 114 ? 23.781 10.578 8.477 1 90.5 114 ARG A CA 1
ATOM 848 C C . ARG A 1 114 ? 24.359 10.789 9.867 1 90.5 114 ARG A C 1
ATOM 850 O O . ARG A 1 114 ? 25.453 11.352 10.023 1 90.5 114 ARG A O 1
ATOM 857 N N . ALA A 1 115 ? 23.625 10.375 10.875 1 90.81 115 ALA A N 1
ATOM 858 C CA . ALA A 1 115 ? 24.078 10.5 12.258 1 90.81 115 ALA A CA 1
ATOM 859 C C . ALA A 1 115 ? 25.406 9.758 12.461 1 90.81 115 ALA A C 1
ATOM 861 O O . ALA A 1 115 ? 26.344 10.305 13.047 1 90.81 115 ALA A O 1
ATOM 862 N N . GLN A 1 116 ? 25.453 8.578 11.977 1 90.5 116 GLN A N 1
ATOM 863 C CA . GLN A 1 116 ? 26.656 7.77 12.125 1 90.5 116 GLN A CA 1
ATOM 864 C C . GLN A 1 116 ? 27.844 8.422 11.422 1 90.5 116 GLN A C 1
ATOM 866 O O . GLN A 1 116 ? 28.938 8.477 11.977 1 90.5 116 GLN A O 1
ATOM 871 N N . GLN A 1 117 ? 27.594 8.914 10.258 1 91.75 117 GLN A N 1
ATOM 872 C CA . GLN A 1 117 ? 28.656 9.523 9.453 1 91.75 117 GLN A CA 1
ATOM 873 C C . GLN A 1 117 ? 29.188 10.789 10.117 1 91.75 117 GLN A C 1
ATOM 875 O O . GLN A 1 117 ? 30.391 11.008 10.188 1 91.75 117 GLN A O 1
ATOM 880 N N . LEU A 1 118 ? 28.344 11.633 10.539 1 93.81 118 LEU A N 1
ATOM 881 C CA . LEU A 1 118 ? 28.719 12.914 11.109 1 93.81 118 LEU A CA 1
ATOM 882 C C . LEU A 1 118 ? 29.375 12.727 12.484 1 93.81 118 LEU A C 1
ATOM 884 O O . LEU A 1 118 ? 30.312 13.438 12.828 1 93.81 118 LEU A O 1
ATOM 888 N N . GLU A 1 119 ? 28.844 11.805 13.234 1 91.94 119 GLU A N 1
ATOM 889 C CA . GLU A 1 119 ? 29.438 11.5 14.531 1 91.94 119 GLU A CA 1
ATOM 890 C C . GLU A 1 119 ? 30.844 10.922 14.375 1 91.94 119 GLU A C 1
ATOM 892 O O . GLU A 1 119 ? 31.734 11.211 15.172 1 91.94 119 GLU A O 1
ATOM 897 N N . ALA A 1 120 ? 31.016 10.125 13.383 1 93.88 120 ALA A N 1
ATOM 898 C CA . ALA A 1 120 ? 32.344 9.578 13.086 1 93.88 120 ALA A CA 1
ATOM 899 C C . ALA A 1 120 ? 33.312 10.695 12.734 1 93.88 120 ALA A C 1
ATOM 901 O O . ALA A 1 120 ? 34.531 10.578 12.992 1 93.88 120 ALA A O 1
ATOM 902 N N . ALA A 1 121 ? 32.844 11.75 12.219 1 94.56 121 ALA A N 1
ATOM 903 C CA . ALA A 1 121 ? 33.656 12.891 11.844 1 94.56 121 ALA A CA 1
ATOM 904 C C . ALA A 1 121 ? 33.844 13.836 13.023 1 94.56 121 ALA A C 1
ATOM 906 O O . ALA A 1 121 ? 34.5 14.883 12.883 1 94.56 121 ALA A O 1
ATOM 907 N N . GLY A 1 122 ? 33.25 13.477 14.172 1 95.12 122 GLY A N 1
ATOM 908 C CA . GLY A 1 122 ? 33.438 14.242 15.391 1 95.12 122 GLY A CA 1
ATOM 909 C C . GLY A 1 122 ? 32.375 15.289 15.617 1 95.12 122 GLY A C 1
ATOM 910 O O . GLY A 1 122 ? 32.406 16 16.625 1 95.12 122 GLY A O 1
ATOM 911 N N . LEU A 1 123 ? 31.484 15.391 14.719 1 96.88 123 LEU A N 1
ATOM 912 C CA . LEU A 1 123 ? 30.359 16.297 14.891 1 96.88 123 LEU A CA 1
ATOM 913 C C . LEU A 1 123 ? 29.219 15.625 15.625 1 96.88 123 LEU A C 1
ATOM 915 O O . LEU A 1 123 ? 29.297 14.445 15.969 1 96.88 123 LEU A O 1
ATOM 919 N N . ARG A 1 124 ? 28.234 16.359 15.984 1 96.12 124 ARG A N 1
ATOM 920 C CA . ARG A 1 124 ? 27.031 15.859 16.625 1 96.12 124 ARG A CA 1
ATOM 921 C C . ARG A 1 124 ? 25.797 16.125 15.773 1 96.12 124 ARG A C 1
ATOM 923 O O . ARG A 1 124 ? 25.703 17.156 15.102 1 96.12 124 ARG A O 1
ATOM 930 N N . PHE A 1 125 ? 24.906 15.133 15.766 1 95.75 125 PHE A N 1
ATOM 931 C CA . PHE A 1 125 ? 23.781 15.211 14.844 1 95.75 125 PHE A CA 1
ATOM 932 C C . PHE A 1 125 ? 22.484 14.836 15.531 1 95.75 125 PHE A C 1
ATOM 934 O O . PHE A 1 125 ? 22.453 13.93 16.375 1 95.75 125 PHE A O 1
ATOM 941 N N . LEU A 1 126 ? 21.422 15.531 15.156 1 95.81 126 LEU A N 1
ATOM 942 C CA . LEU A 1 126 ? 20.078 15.242 15.625 1 95.81 126 LEU A CA 1
ATOM 943 C C . LEU A 1 126 ? 19.062 15.383 14.492 1 95.81 126 LEU A C 1
ATOM 945 O O . LEU A 1 126 ? 19.016 16.422 13.828 1 95.81 126 LEU A O 1
ATOM 949 N N . GLY A 1 127 ? 18.312 14.297 14.211 1 95.44 127 GLY A N 1
ATOM 950 C CA . GLY A 1 127 ? 17.125 14.445 13.398 1 95.44 127 GLY A CA 1
ATOM 951 C C . GLY A 1 127 ? 15.922 14.93 14.188 1 95.44 127 GLY A C 1
ATOM 952 O O . GLY A 1 127 ? 15.672 14.453 15.305 1 95.44 127 GLY A O 1
ATOM 953 N N . MET A 1 128 ? 15.141 15.891 13.602 1 96.38 128 MET A N 1
ATOM 954 C CA . MET A 1 128 ? 14.016 16.453 14.336 1 96.38 128 MET A CA 1
ATOM 955 C C . MET A 1 128 ? 12.906 16.891 13.383 1 96.38 128 MET A C 1
ATOM 957 O O . MET A 1 128 ? 13.023 17.906 12.703 1 96.38 128 MET A O 1
ATOM 961 N N . GLY A 1 129 ? 11.859 16.109 13.398 1 94.94 129 GLY A N 1
ATOM 962 C CA . GLY A 1 129 ? 10.703 16.516 12.617 1 94.94 129 GLY A CA 1
ATOM 963 C C . GLY A 1 129 ? 10.008 17.75 13.188 1 94.94 129 GLY A C 1
ATOM 964 O O . GLY A 1 129 ? 10.047 17.984 14.391 1 94.94 129 GLY A O 1
ATOM 965 N N . ILE A 1 130 ? 9.422 18.5 12.328 1 95.12 130 ILE A N 1
ATOM 966 C CA . ILE A 1 130 ? 8.633 19.672 12.711 1 95.12 130 ILE A CA 1
ATOM 967 C C . ILE A 1 130 ? 7.242 19.578 12.086 1 95.12 130 ILE A C 1
ATOM 969 O O . ILE A 1 130 ? 7.105 19.266 10.906 1 95.12 130 ILE A O 1
ATOM 973 N N . SER A 1 131 ? 6.227 19.797 12.883 1 94.19 131 SER A N 1
ATOM 974 C CA . SER A 1 131 ? 4.867 19.844 12.352 1 94.19 131 SER A CA 1
ATOM 975 C C . SER A 1 131 ? 4.164 21.125 12.773 1 94.19 131 SER A C 1
ATOM 977 O O . SER A 1 131 ? 4.293 21.562 13.922 1 94.19 131 SER A O 1
ATOM 979 N N . GLY A 1 132 ? 3.389 21.781 11.867 1 91.38 132 GLY A N 1
ATOM 980 C CA . GLY A 1 132 ? 2.582 22.938 12.219 1 91.38 132 GLY A CA 1
ATOM 981 C C . GLY A 1 132 ? 2.309 23.844 11.039 1 91.38 132 GLY A C 1
ATOM 982 O O . GLY A 1 132 ? 1.464 24.75 11.117 1 91.38 132 GLY A O 1
ATOM 983 N N . GLY A 1 133 ? 2.982 23.547 9.938 1 88.56 133 GLY A N 1
ATOM 984 C CA . GLY A 1 133 ? 2.838 24.438 8.789 1 88.56 133 GLY A CA 1
ATOM 985 C C . GLY A 1 133 ? 3.455 25.812 9.008 1 88.56 133 GLY A C 1
ATOM 986 O O . GLY A 1 133 ? 4.266 25.984 9.922 1 88.56 133 GLY A O 1
ATOM 987 N N . GLU A 1 134 ? 3.027 26.656 8.156 1 89.5 134 GLU A N 1
ATOM 988 C CA . GLU A 1 134 ? 3.564 28.016 8.195 1 89.5 134 GLU A CA 1
ATOM 989 C C . GLU A 1 134 ? 3.223 28.703 9.516 1 89.5 134 GLU A C 1
ATOM 991 O O . GLU A 1 134 ? 4.113 29.203 10.211 1 89.5 134 GLU A O 1
ATOM 996 N N . GLU A 1 135 ? 2 28.672 9.891 1 91.56 135 GLU A N 1
ATOM 997 C CA . GLU A 1 135 ? 1.551 29.344 11.109 1 91.56 135 GLU A CA 1
ATOM 998 C C . GLU A 1 135 ? 2.139 28.688 12.352 1 91.56 135 GLU A C 1
ATOM 1000 O O . GLU A 1 135 ? 2.492 29.375 13.312 1 91.56 135 GLU A O 1
ATOM 1005 N N . GLY A 1 136 ? 2.199 27.375 12.289 1 92.38 136 GLY A N 1
ATOM 1006 C CA . GLY A 1 136 ? 2.805 26.656 13.398 1 92.38 136 GLY A CA 1
ATOM 1007 C C . GLY A 1 136 ? 4.266 27 13.609 1 92.38 136 GLY A C 1
ATOM 1008 O O . GLY A 1 136 ? 4.711 27.188 14.742 1 92.38 136 GLY A O 1
ATOM 1009 N N . ALA A 1 137 ? 4.938 27.078 12.539 1 94 137 ALA A N 1
ATOM 1010 C CA . ALA A 1 137 ? 6.352 27.422 12.625 1 94 137 ALA A CA 1
ATOM 1011 C C . ALA A 1 137 ? 6.535 28.797 13.273 1 94 137 ALA A C 1
ATOM 1013 O O . ALA A 1 137 ? 7.48 29.016 14.039 1 94 137 ALA A O 1
ATOM 1014 N N . ARG A 1 138 ? 5.625 29.719 13 1 95.56 138 ARG A N 1
ATOM 1015 C CA . ARG A 1 138 ? 5.723 31.094 13.492 1 95.56 138 ARG A CA 1
ATOM 1016 C C . ARG A 1 138 ? 5.293 31.188 14.953 1 95.56 138 ARG A C 1
ATOM 1018 O O . ARG A 1 138 ? 5.906 31.906 15.742 1 95.56 138 ARG A O 1
ATOM 1025 N N . LYS A 1 139 ? 4.27 30.453 15.312 1 95.25 139 LYS A N 1
ATOM 1026 C CA . LYS A 1 139 ? 3.629 30.688 16.594 1 95.25 139 LYS A CA 1
ATOM 1027 C C . LYS A 1 139 ? 4.016 29.609 17.609 1 95.25 139 LYS A C 1
ATOM 1029 O O . LYS A 1 139 ? 3.883 29.797 18.812 1 95.25 139 LYS A O 1
ATOM 1034 N N . GLY A 1 140 ? 4.422 28.484 17.109 1 96.69 140 GLY A N 1
ATOM 1035 C CA . GLY A 1 140 ? 4.793 27.344 17.938 1 96.69 140 GLY A CA 1
ATOM 1036 C C . GLY A 1 140 ? 4.438 26.016 17.312 1 96.69 140 GLY A C 1
ATOM 1037 O O . GLY A 1 140 ? 3.326 25.516 17.5 1 96.69 140 GLY A O 1
ATOM 1038 N N . PRO A 1 141 ? 5.355 25.359 16.719 1 96.5 141 PRO A N 1
ATOM 1039 C CA . PRO A 1 141 ? 5.121 24.047 16.125 1 96.5 141 PRO A CA 1
ATOM 1040 C C . PRO A 1 141 ? 5.328 22.906 17.125 1 96.5 141 PRO A C 1
ATOM 1042 O O . PRO A 1 141 ? 5.672 23.156 18.297 1 96.5 141 PRO A O 1
ATOM 1045 N N . ALA A 1 142 ? 5.008 21.719 16.734 1 96.69 142 ALA A N 1
ATOM 1046 C CA . ALA A 1 142 ? 5.457 20.516 17.453 1 96.69 142 ALA A CA 1
ATOM 1047 C C . ALA A 1 142 ? 6.773 20 16.875 1 96.69 142 ALA A C 1
ATOM 1049 O O . ALA A 1 142 ? 6.984 20.047 15.656 1 96.69 142 ALA A O 1
ATOM 1050 N N . PHE A 1 143 ? 7.652 19.547 17.75 1 97.25 143 PHE A N 1
ATOM 1051 C CA . PHE A 1 143 ? 8.945 19.016 17.328 1 97.25 143 PHE A CA 1
ATOM 1052 C C . PHE A 1 143 ? 9.078 17.547 17.703 1 97.25 143 PHE A C 1
ATOM 1054 O O . PHE A 1 143 ? 8.578 17.109 18.75 1 97.25 143 PHE A O 1
ATOM 1061 N N . PHE A 1 144 ? 9.75 16.75 16.875 1 96.94 144 PHE A N 1
ATOM 1062 C CA . PHE A 1 144 ? 9.945 15.328 17.094 1 96.94 144 PHE A CA 1
ATOM 1063 C C . PHE A 1 144 ? 11.422 14.961 17 1 96.94 144 PHE A C 1
ATOM 1065 O O . PHE A 1 144 ? 11.852 14.344 16.031 1 96.94 144 PHE A O 1
ATOM 1072 N N . PRO A 1 145 ? 12.195 15.281 18.031 1 97.12 145 PRO A N 1
ATOM 1073 C CA . PRO A 1 145 ? 13.625 14.953 18 1 97.12 145 PRO A CA 1
ATOM 1074 C C . PRO A 1 145 ? 13.883 13.461 18.203 1 97.12 145 PRO A C 1
ATOM 1076 O O . PRO A 1 145 ? 13.18 12.805 18.969 1 97.12 145 PRO A O 1
ATOM 1079 N N . GLY A 1 146 ? 14.836 12.898 17.547 1 95.5 146 GLY A N 1
ATOM 1080 C CA . GLY A 1 146 ? 15.383 11.57 17.734 1 95.5 146 GLY A CA 1
ATOM 1081 C C . GLY A 1 146 ? 16.875 11.484 17.469 1 95.5 146 GLY A C 1
ATOM 1082 O O . GLY A 1 146 ? 17.375 12.102 16.516 1 95.5 146 GLY A O 1
ATOM 1083 N N . GLY A 1 147 ? 17.625 10.758 18.234 1 93.31 147 GLY A N 1
ATOM 1084 C CA . GLY A 1 147 ? 19.062 10.648 18.125 1 93.31 147 GLY A CA 1
ATOM 1085 C C . GLY A 1 147 ? 19.75 10.461 19.453 1 93.31 147 GLY A C 1
ATOM 1086 O O . GLY A 1 147 ? 19.281 9.695 20.297 1 93.31 147 GLY A O 1
ATOM 1087 N N . THR A 1 148 ? 20.875 11.172 19.578 1 90.19 148 THR A N 1
ATOM 1088 C CA . THR A 1 148 ? 21.672 11.047 20.797 1 90.19 148 THR A CA 1
ATOM 1089 C C . THR A 1 148 ? 21.156 11.992 21.875 1 90.19 148 THR A C 1
ATOM 1091 O O . THR A 1 148 ? 20.969 13.188 21.625 1 90.19 148 THR A O 1
ATOM 1094 N N . LEU A 1 149 ? 21.031 11.531 23.047 1 89 149 LEU A N 1
ATOM 1095 C CA . LEU A 1 149 ? 20.422 12.258 24.172 1 89 149 LEU A CA 1
ATOM 1096 C C . LEU A 1 149 ? 21.25 13.492 24.516 1 89 149 LEU A C 1
ATOM 1098 O O . LEU A 1 149 ? 20.688 14.539 24.828 1 89 149 LEU A O 1
ATOM 1102 N N . SER A 1 150 ? 22.531 13.359 24.469 1 90.94 150 SER A N 1
ATOM 1103 C CA . SER A 1 150 ? 23.375 14.492 24.859 1 90.94 150 SER A CA 1
ATOM 1104 C C . SER A 1 150 ? 23.219 15.656 23.891 1 90.94 150 SER A C 1
ATOM 1106 O O . SER A 1 150 ? 23.328 16.812 24.281 1 90.94 150 SER A O 1
ATOM 1108 N N . VAL A 1 151 ? 22.984 15.398 22.688 1 93.38 151 VAL A N 1
ATOM 1109 C CA . VAL A 1 151 ? 22.75 16.438 21.688 1 93.38 151 VAL A CA 1
ATOM 1110 C C . VAL A 1 151 ? 21.422 17.125 21.969 1 93.38 151 VAL A C 1
ATOM 1112 O O . VAL A 1 151 ? 21.328 18.359 21.938 1 93.38 151 VAL A O 1
ATOM 1115 N N . TRP A 1 152 ? 20.422 16.344 22.312 1 94.31 152 TRP A N 1
ATOM 1116 C CA . TRP A 1 152 ? 19.109 16.859 22.656 1 94.31 152 TRP A CA 1
ATOM 1117 C C . TRP A 1 152 ? 19.203 17.859 23.812 1 94.31 152 TRP A C 1
ATOM 1119 O O . TRP A 1 152 ? 18.609 18.938 23.75 1 94.31 152 TRP A O 1
ATOM 1129 N N . GLU A 1 153 ? 19.922 17.547 24.766 1 95.06 153 GLU A N 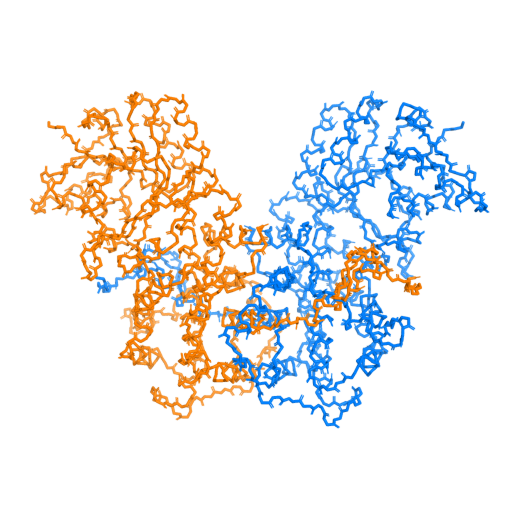1
ATOM 1130 C CA . GLU A 1 153 ? 20.016 18.391 25.953 1 95.06 153 GLU A CA 1
ATOM 1131 C C . GLU A 1 153 ? 20.594 19.766 25.609 1 95.06 153 GLU A C 1
ATOM 1133 O O . GLU A 1 153 ? 20.234 20.766 26.234 1 95.06 153 GLU A O 1
ATOM 1138 N N . GLU A 1 154 ? 21.406 19.797 24.641 1 94.88 154 GLU A N 1
ATOM 1139 C CA . GLU A 1 154 ? 22.031 21.047 24.219 1 94.88 154 GLU A CA 1
ATOM 1140 C C . GLU A 1 154 ? 21.031 21.922 23.453 1 94.88 154 GLU A C 1
ATOM 1142 O O . GLU A 1 154 ? 21.125 23.156 23.5 1 94.88 154 GLU A O 1
ATOM 1147 N N . ILE A 1 155 ? 20.188 21.359 22.734 1 95.94 155 ILE A N 1
ATOM 1148 C CA . ILE A 1 155 ? 19.297 22.094 21.859 1 95.94 155 ILE A CA 1
ATOM 1149 C C . ILE A 1 155 ? 17.953 22.344 22.562 1 95.94 155 ILE A C 1
ATOM 1151 O O . ILE A 1 155 ? 17.203 23.219 22.172 1 95.94 155 ILE A O 1
ATOM 1155 N N . ARG A 1 156 ? 17.641 21.672 23.578 1 97.12 156 ARG A N 1
ATOM 1156 C CA . ARG A 1 156 ? 16.359 21.578 24.266 1 97.12 156 ARG A CA 1
ATOM 1157 C C . ARG A 1 156 ? 15.852 22.953 24.688 1 97.12 156 ARG A C 1
ATOM 1159 O O . ARG A 1 156 ? 14.688 23.281 24.469 1 97.12 156 ARG A O 1
ATOM 1166 N N . PRO A 1 157 ? 16.688 23.828 25.25 1 97.62 157 PRO A N 1
ATOM 1167 C CA . PRO A 1 157 ? 16.172 25.125 25.688 1 97.62 157 PRO A CA 1
ATOM 1168 C C . PRO A 1 157 ? 15.578 25.938 24.547 1 97.62 157 PRO A C 1
ATOM 1170 O O . PRO A 1 157 ? 14.531 26.578 24.703 1 97.62 157 PRO A O 1
ATOM 1173 N N . ILE A 1 158 ? 16.203 25.891 23.453 1 97.94 158 ILE A N 1
ATOM 1174 C CA . ILE A 1 158 ? 15.75 26.656 22.281 1 97.94 158 ILE A CA 1
ATOM 1175 C C . ILE A 1 158 ? 14.453 26.047 21.75 1 97.94 158 ILE A C 1
ATOM 1177 O O . ILE A 1 158 ? 13.484 26.766 21.484 1 97.94 158 ILE A O 1
ATOM 1181 N N . VAL A 1 159 ? 14.414 24.719 21.625 1 98.06 159 VAL A N 1
ATOM 1182 C CA . VAL A 1 159 ? 13.297 24.016 21.016 1 98.06 159 VAL A CA 1
ATOM 1183 C C . VAL A 1 159 ? 12.07 24.094 21.922 1 98.06 159 VAL A C 1
ATOM 1185 O O . VAL A 1 159 ? 10.961 24.328 21.438 1 98.06 159 VAL A O 1
ATOM 1188 N N . GLU A 1 160 ? 12.273 23.953 23.219 1 97.75 160 GLU A N 1
ATOM 1189 C CA . GLU A 1 160 ? 11.156 24.031 24.156 1 97.75 160 GLU A CA 1
ATOM 1190 C C . GLU A 1 160 ? 10.562 25.438 24.188 1 97.75 160 GLU A C 1
ATOM 1192 O O . GLU A 1 160 ? 9.344 25.594 24.328 1 97.75 160 GLU A O 1
ATOM 1197 N N . ALA A 1 161 ? 11.406 26.438 24.062 1 97.94 161 ALA A N 1
ATOM 1198 C CA . ALA A 1 161 ? 10.914 27.812 24.016 1 97.94 161 ALA A CA 1
ATOM 1199 C C . ALA A 1 161 ? 10.078 28.062 22.766 1 97.94 161 ALA A C 1
ATOM 1201 O O . ALA A 1 161 ? 9.039 28.734 22.812 1 97.94 161 ALA A O 1
ATOM 1202 N N . ALA A 1 162 ? 10.5 27.5 21.703 1 97.88 162 ALA A N 1
ATOM 1203 C CA . ALA A 1 162 ? 9.875 27.75 20.406 1 97.88 162 ALA A CA 1
ATOM 1204 C C . ALA A 1 162 ? 8.633 26.891 20.219 1 97.88 162 ALA A C 1
ATOM 1206 O O . ALA A 1 162 ? 7.766 27.203 19.391 1 97.88 162 ALA A O 1
ATOM 1207 N N . ALA A 1 163 ? 8.508 25.766 20.922 1 98.06 163 ALA A N 1
ATOM 1208 C CA . ALA A 1 163 ? 7.449 24.781 20.734 1 98.06 163 ALA A CA 1
ATOM 1209 C C . ALA A 1 163 ? 6.098 25.328 21.172 1 98.06 163 ALA A C 1
ATOM 1211 O O . ALA A 1 163 ? 6.027 26.188 22.062 1 98.06 163 ALA A O 1
ATOM 1212 N N . ALA A 1 164 ? 5.07 24.875 20.516 1 97.06 164 ALA A N 1
ATOM 1213 C CA . ALA A 1 164 ? 3.727 25.125 21.031 1 97.06 164 ALA A CA 1
ATOM 1214 C C . ALA A 1 164 ? 3.572 24.594 22.453 1 97.06 164 ALA A 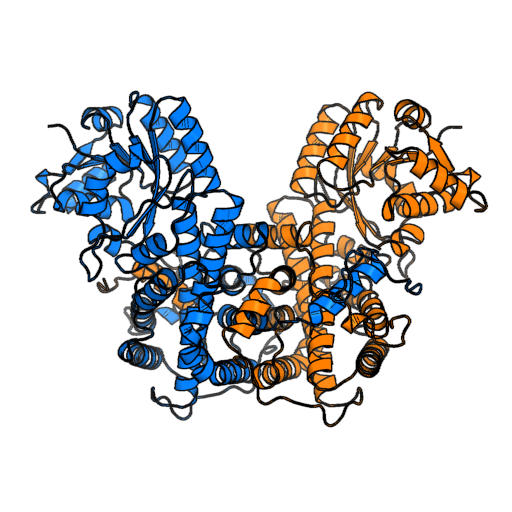C 1
ATOM 1216 O O . ALA A 1 164 ? 4.281 23.672 22.844 1 97.06 164 ALA A O 1
ATOM 1217 N N . LYS A 1 165 ? 2.744 25.266 23.188 1 95.31 165 LYS A N 1
ATOM 1218 C CA . LYS A 1 165 ? 2.412 24.812 24.531 1 95.31 165 LYS A CA 1
ATOM 1219 C C . LYS A 1 165 ? 1.004 24.219 24.578 1 95.31 165 LYS A C 1
ATOM 1221 O O . LYS A 1 165 ? 0.052 24.844 24.094 1 95.31 165 LYS A O 1
ATOM 1226 N N . ALA A 1 166 ? 0.859 22.969 25.078 1 90.06 166 ALA A N 1
ATOM 1227 C CA . ALA A 1 166 ? -0.462 22.375 25.281 1 90.06 166 ALA A CA 1
ATOM 1228 C C . ALA A 1 166 ? -1.234 23.109 26.375 1 90.06 166 ALA A C 1
ATOM 1230 O O . ALA A 1 166 ? -0.719 24.062 26.984 1 90.06 166 ALA A O 1
ATOM 1231 N N . ASP A 1 167 ? -2.453 22.656 26.594 1 86.94 167 ASP A N 1
ATOM 1232 C CA . ASP A 1 167 ? -3.334 23.328 27.562 1 86.94 167 ASP A CA 1
ATOM 1233 C C . ASP A 1 167 ? -2.75 23.281 28.969 1 86.94 167 ASP A C 1
ATOM 1235 O O . ASP A 1 167 ? -2.994 24.172 29.781 1 86.94 167 ASP A O 1
ATOM 1239 N N . ASP A 1 168 ? -1.938 22.266 29.203 1 86.56 168 ASP A N 1
ATOM 1240 C CA . ASP A 1 168 ? -1.355 22.109 30.531 1 86.56 168 ASP A CA 1
ATOM 1241 C C . ASP A 1 168 ? -0.033 22.875 30.641 1 86.56 168 ASP A C 1
ATOM 1243 O O . ASP A 1 168 ? 0.668 22.766 31.656 1 86.56 168 ASP A O 1
ATOM 1247 N N . GLY A 1 169 ? 0.42 23.5 29.578 1 90.94 169 GLY A N 1
ATOM 1248 C CA . GLY A 1 169 ? 1.61 24.344 29.594 1 90.94 169 GLY A CA 1
ATOM 1249 C C . GLY A 1 169 ? 2.857 23.609 29.141 1 90.94 169 GLY A C 1
ATOM 1250 O O . GLY A 1 169 ? 3.91 24.219 28.953 1 90.94 169 GLY A O 1
ATOM 1251 N N . ARG A 1 170 ? 2.689 22.375 29.156 1 90.56 170 ARG A N 1
ATOM 1252 C CA . ARG A 1 170 ? 3.844 21.594 28.719 1 90.56 170 ARG A CA 1
ATOM 1253 C C . ARG A 1 170 ? 4.133 21.812 27.234 1 90.56 170 ARG A C 1
ATOM 1255 O O . ARG A 1 170 ? 3.211 21.844 26.422 1 90.56 170 ARG A O 1
ATOM 1262 N N . PRO A 1 171 ? 5.469 21.984 26.781 1 96.12 171 PRO A N 1
ATOM 1263 C CA . PRO A 1 171 ? 5.824 22.141 25.359 1 96.12 171 PRO A CA 1
ATOM 1264 C C . PRO A 1 171 ? 5.531 20.891 24.547 1 96.12 171 PRO A C 1
ATOM 1266 O O . PRO A 1 171 ? 5.711 19.766 25.031 1 96.12 171 PRO A O 1
ATOM 1269 N N . CYS A 1 172 ? 5.141 21.062 23.359 1 95.38 172 CYS A N 1
ATOM 1270 C CA . CYS A 1 172 ? 4.824 19.969 22.453 1 95.38 172 CYS A CA 1
ATOM 1271 C C . CYS A 1 172 ? 6.078 19.453 21.766 1 95.38 172 CYS A C 1
ATOM 1273 O O . CYS A 1 172 ? 6.184 19.5 20.531 1 95.38 172 CYS A O 1
ATOM 1275 N N . VAL A 1 173 ? 6.953 18.891 22.562 1 96.94 173 VAL A N 1
ATOM 1276 C CA . VAL A 1 173 ? 8.195 18.266 22.125 1 96.94 173 VAL A CA 1
ATOM 1277 C C . VAL A 1 173 ? 8.641 17.219 23.141 1 96.94 173 VAL A C 1
ATOM 1279 O O . VAL A 1 173 ? 8.492 17.422 24.344 1 96.94 173 VAL A O 1
ATOM 1282 N N . THR A 1 174 ? 9.047 16.094 22.672 1 94.25 174 THR A N 1
ATOM 1283 C CA . THR A 1 174 ? 9.688 15.07 23.484 1 94.25 174 THR A CA 1
ATOM 1284 C C . THR A 1 174 ? 10.75 14.328 22.672 1 94.25 174 THR A C 1
ATOM 1286 O O . THR A 1 174 ? 10.648 14.234 21.438 1 94.25 174 THR A O 1
ATOM 1289 N N . MET A 1 175 ? 11.758 13.898 23.359 1 95.25 175 MET A N 1
ATOM 1290 C CA . MET A 1 175 ? 12.727 13.023 22.719 1 95.25 175 MET A CA 1
ATOM 1291 C C . MET A 1 175 ? 12.102 11.68 22.359 1 95.25 175 MET A C 1
ATOM 1293 O O . MET A 1 175 ? 11.5 11.031 23.219 1 95.25 175 MET A O 1
ATOM 1297 N N . ASN A 1 176 ? 12.172 11.172 21.125 1 94.88 176 ASN A N 1
ATOM 1298 C CA . ASN A 1 176 ? 11.438 10 20.656 1 94.88 176 ASN A CA 1
ATOM 1299 C C . ASN A 1 176 ? 12.32 8.758 20.625 1 94.88 176 ASN A C 1
ATOM 1301 O O . ASN A 1 176 ? 11.828 7.645 20.422 1 94.88 176 ASN A O 1
ATOM 1305 N N . GLY A 1 177 ? 13.602 8.891 20.891 1 93.31 177 GLY A N 1
ATOM 1306 C CA . GLY A 1 177 ? 14.461 7.719 20.844 1 93.31 177 GLY A CA 1
ATOM 1307 C C . GLY A 1 177 ? 15.734 7.949 20.047 1 93.31 177 GLY A C 1
ATOM 1308 O O . GLY A 1 177 ? 16.156 9.094 19.859 1 93.31 177 GLY A O 1
ATOM 1309 N N . SER A 1 178 ? 16.359 6.793 19.625 1 91.94 178 SER A N 1
ATOM 1310 C CA . SER A 1 178 ? 17.688 6.855 19.016 1 91.94 178 SER A CA 1
ATOM 1311 C C . SER A 1 178 ? 17.594 6.902 17.484 1 91.94 178 SER A C 1
ATOM 1313 O O . SER A 1 178 ? 16.531 6.641 16.922 1 91.94 178 SER A O 1
ATOM 1315 N N . GLY A 1 179 ? 18.641 7.328 16.875 1 89.94 179 GLY A N 1
ATOM 1316 C CA . GLY A 1 179 ? 18.766 7.297 15.43 1 89.94 179 GLY A CA 1
ATOM 1317 C C . GLY A 1 179 ? 17.688 8.086 14.719 1 89.94 179 GLY A C 1
ATOM 1318 O O . GLY A 1 179 ? 17.453 9.25 15.031 1 89.94 179 GLY A O 1
ATOM 1319 N N . GLY A 1 180 ? 17 7.41 13.82 1 93.69 180 GLY A N 1
ATOM 1320 C CA . GLY A 1 180 ? 15.984 8.047 12.992 1 93.69 180 GLY A CA 1
ATOM 1321 C C . GLY A 1 180 ? 14.609 8.055 13.633 1 93.69 180 GLY A C 1
ATOM 1322 O O . GLY A 1 180 ? 13.609 8.32 12.969 1 93.69 180 GLY A O 1
ATOM 1323 N N . ALA A 1 181 ? 14.523 7.895 14.93 1 95.75 181 ALA A N 1
ATOM 1324 C CA . ALA A 1 181 ? 13.242 7.754 15.617 1 95.75 181 ALA A CA 1
ATOM 1325 C C . ALA A 1 181 ? 12.375 8.992 15.414 1 95.75 181 ALA A C 1
ATOM 1327 O O . ALA A 1 181 ? 11.172 8.883 15.164 1 95.75 181 ALA A O 1
ATOM 1328 N N . GLY A 1 182 ? 12.953 10.141 15.555 1 96.12 182 GLY A N 1
ATOM 1329 C CA . GLY A 1 182 ? 12.203 11.375 15.367 1 96.12 182 GLY A CA 1
ATOM 1330 C C . GLY A 1 182 ? 11.609 11.5 13.977 1 96.12 182 GLY A C 1
ATOM 1331 O O . GLY A 1 182 ? 10.453 11.898 13.82 1 96.12 182 GLY A O 1
ATOM 1332 N N . SER A 1 183 ? 12.406 11.156 13.016 1 95.56 183 SER A N 1
ATOM 1333 C CA . SER A 1 183 ? 11.953 11.195 11.625 1 95.56 183 SER A CA 1
ATOM 1334 C C . SER A 1 183 ? 10.883 10.148 11.359 1 95.56 183 SER A C 1
ATOM 1336 O O . SER A 1 183 ? 9.977 10.367 10.555 1 95.56 183 SER A O 1
ATOM 1338 N N . CYS A 1 184 ? 10.969 9.031 12.047 1 96.94 184 CYS A N 1
ATOM 1339 C CA . CYS A 1 184 ? 9.945 8.008 11.922 1 96.94 184 CYS A CA 1
ATOM 1340 C C . CYS A 1 184 ? 8.609 8.484 12.484 1 96.94 184 CYS A C 1
ATOM 1342 O O . CYS A 1 184 ? 7.562 8.281 11.875 1 96.94 184 CYS A O 1
ATOM 1344 N N . VAL A 1 185 ? 8.672 9.117 13.609 1 97.38 185 VAL A N 1
ATOM 1345 C CA . VAL A 1 185 ? 7.477 9.672 14.227 1 97.38 185 VAL A CA 1
ATOM 1346 C C . VAL A 1 185 ? 6.855 10.719 13.297 1 97.38 185 VAL A C 1
ATOM 1348 O O . VAL A 1 185 ? 5.645 10.711 13.062 1 97.38 185 VAL A O 1
ATOM 1351 N N . LYS A 1 186 ? 7.652 11.586 12.75 1 96.75 186 LYS A N 1
ATOM 1352 C CA . LYS A 1 186 ? 7.176 12.602 11.812 1 96.75 186 LYS A CA 1
ATOM 1353 C C . LYS A 1 186 ? 6.555 11.961 10.578 1 96.75 186 LYS A C 1
ATOM 1355 O O . LYS A 1 186 ? 5.535 12.438 10.07 1 96.75 186 LYS A O 1
ATOM 1360 N N . MET A 1 187 ? 7.191 10.938 10.094 1 97.06 187 MET A N 1
ATOM 1361 C CA . MET A 1 187 ? 6.691 10.227 8.922 1 97.06 187 MET A CA 1
ATOM 1362 C C . MET A 1 187 ? 5.277 9.711 9.156 1 97.06 187 MET A C 1
ATOM 1364 O O . MET A 1 187 ? 4.387 9.922 8.328 1 97.06 187 MET A O 1
ATOM 1368 N N . TYR A 1 188 ? 5.023 9.109 10.258 1 97.88 188 TYR A N 1
ATOM 1369 C CA . TYR A 1 188 ? 3.703 8.539 10.508 1 97.88 188 TYR A CA 1
ATOM 1370 C C . TYR A 1 188 ? 2.723 9.625 10.945 1 97.88 188 TYR A C 1
ATOM 1372 O O . TYR A 1 188 ? 1.52 9.516 10.688 1 97.88 188 TYR A O 1
ATOM 1380 N N . HIS A 1 189 ? 3.254 10.68 11.648 1 96.88 189 HIS A N 1
ATOM 1381 C CA . HIS A 1 189 ? 2.424 11.867 11.836 1 96.88 189 HIS A CA 1
ATOM 1382 C C . HIS A 1 189 ? 1.859 12.359 10.508 1 96.88 189 HIS A C 1
ATOM 1384 O O . HIS A 1 189 ? 0.657 12.609 10.391 1 96.88 189 HIS A O 1
ATOM 1390 N N . ASN A 1 190 ? 2.707 12.477 9.5 1 96.81 190 ASN A N 1
ATOM 1391 C CA . ASN A 1 190 ? 2.285 12.914 8.18 1 96.81 190 ASN A CA 1
ATOM 1392 C C . ASN A 1 190 ? 1.338 11.914 7.531 1 96.81 190 ASN A C 1
ATOM 1394 O O . ASN A 1 190 ? 0.429 12.297 6.789 1 96.81 190 ASN A O 1
ATOM 1398 N N . SER A 1 191 ? 1.568 10.648 7.77 1 97.81 191 SER A N 1
ATOM 1399 C CA . SER A 1 191 ? 0.679 9.625 7.227 1 97.81 191 SER A CA 1
ATOM 1400 C C . SER A 1 191 ? -0.738 9.781 7.766 1 97.81 191 SER A C 1
ATOM 1402 O O . SER A 1 191 ? -1.711 9.625 7.027 1 97.81 191 SER A O 1
ATOM 1404 N N . GLY A 1 192 ? -0.828 10 9.102 1 97.69 192 GLY A N 1
ATOM 1405 C CA . GLY A 1 192 ? -2.127 10.312 9.68 1 97.69 192 GLY A CA 1
ATOM 1406 C C . GLY A 1 192 ? -2.768 11.547 9.07 1 97.69 192 GLY A C 1
ATOM 1407 O O . GLY A 1 192 ? -3.969 11.547 8.789 1 97.69 192 GLY A O 1
ATOM 1408 N N . GLU A 1 193 ? -1.961 12.57 8.875 1 97.25 193 GLU A N 1
ATOM 1409 C CA . GLU A 1 193 ? -2.418 13.789 8.219 1 97.25 193 GLU A CA 1
ATOM 1410 C C . GLU A 1 193 ? -2.984 13.492 6.832 1 97.25 193 GLU A C 1
ATOM 1412 O O . GLU A 1 193 ? -4.074 13.953 6.484 1 97.25 193 GLU A O 1
ATOM 1417 N N . TYR A 1 194 ? -2.256 12.672 6.02 1 98.12 194 TYR A N 1
ATOM 1418 C CA . TYR A 1 194 ? -2.711 12.281 4.691 1 98.12 194 TYR A CA 1
ATOM 1419 C C . TYR A 1 194 ? -4.094 11.641 4.754 1 98.12 194 TYR A C 1
ATOM 1421 O O . TYR A 1 194 ? -4.992 12.008 3.996 1 98.12 194 TYR A O 1
ATOM 1429 N N . ALA A 1 195 ? -4.238 10.719 5.66 1 98.75 195 ALA A N 1
ATOM 1430 C CA . ALA A 1 195 ? -5.469 9.938 5.75 1 98.75 195 ALA A CA 1
ATOM 1431 C C . ALA A 1 195 ? -6.645 10.812 6.176 1 98.75 195 ALA A C 1
ATOM 1433 O O . ALA A 1 195 ? -7.723 10.742 5.578 1 98.75 195 ALA A O 1
ATOM 1434 N N . ILE A 1 196 ? -6.434 11.648 7.152 1 98.69 196 ILE A N 1
ATOM 1435 C CA . ILE A 1 196 ? -7.531 12.445 7.695 1 98.69 196 ILE A CA 1
ATOM 1436 C C . ILE A 1 196 ? -7.902 13.555 6.707 1 98.69 196 ILE A C 1
ATOM 1438 O O . ILE A 1 196 ? -9.086 13.844 6.508 1 98.69 196 ILE A O 1
ATOM 1442 N N . LEU A 1 197 ? -6.934 14.188 6.043 1 98.56 197 LEU A N 1
ATOM 1443 C CA . LEU A 1 197 ? -7.25 15.141 4.984 1 98.56 197 LEU A CA 1
ATOM 1444 C C . LEU A 1 197 ? -8.086 14.484 3.891 1 98.56 197 LEU A C 1
ATOM 1446 O O . LEU A 1 197 ? -9.031 15.086 3.383 1 98.56 197 LEU A O 1
ATOM 1450 N N . GLN A 1 198 ? -7.691 13.289 3.557 1 98.81 198 GLN A N 1
ATOM 1451 C CA . GLN A 1 198 ? -8.43 12.562 2.531 1 98.81 198 GLN A CA 1
ATOM 1452 C C . GLN A 1 198 ? -9.859 12.273 2.982 1 98.81 198 GLN A C 1
ATOM 1454 O O . GLN A 1 198 ? -10.797 12.344 2.184 1 98.81 198 GLN A O 1
ATOM 1459 N N . ILE A 1 199 ? -10.039 11.883 4.25 1 98.94 199 ILE A N 1
ATOM 1460 C CA . ILE A 1 199 ? -11.383 11.648 4.77 1 98.94 199 ILE A CA 1
ATOM 1461 C C . ILE A 1 199 ? -12.242 12.898 4.57 1 98.94 199 ILE A C 1
ATOM 1463 O O . ILE A 1 199 ? -13.367 12.812 4.074 1 98.94 199 ILE A O 1
ATOM 1467 N N . TRP A 1 200 ? -11.719 14.062 4.934 1 98.94 200 TRP A N 1
ATOM 1468 C CA . TRP A 1 200 ? -12.477 15.305 4.754 1 98.94 200 TRP A CA 1
ATOM 1469 C C . TRP A 1 200 ? -12.742 15.562 3.273 1 98.94 200 TRP A C 1
ATOM 1471 O O . TRP A 1 200 ? -13.797 16.094 2.91 1 98.94 200 TRP A O 1
ATOM 1481 N N . GLY A 1 201 ? -11.742 15.25 2.406 1 98.88 201 GLY A N 1
ATOM 1482 C CA . GLY A 1 201 ? -11.977 15.32 0.974 1 98.88 201 GLY A CA 1
ATOM 1483 C C . GLY A 1 201 ? -13.125 14.438 0.518 1 98.88 201 GLY A C 1
ATOM 1484 O O . GLY A 1 201 ? -13.969 14.867 -0.273 1 98.88 201 GLY A O 1
ATOM 1485 N N . GLU A 1 202 ? -13.172 13.188 0.987 1 98.94 202 GLU A N 1
ATOM 1486 C CA . GLU A 1 202 ? -14.242 12.258 0.632 1 98.94 202 GLU A CA 1
ATOM 1487 C C . GLU A 1 202 ? -15.594 12.75 1.149 1 98.94 202 GLU A C 1
ATOM 1489 O O . GLU A 1 202 ? -16.609 12.625 0.462 1 98.94 202 GLU A O 1
ATOM 1494 N N . VAL A 1 203 ? -15.594 13.328 2.367 1 98.88 203 VAL A N 1
ATOM 1495 C CA . VAL A 1 203 ? -16.812 13.891 2.926 1 98.88 203 VAL A CA 1
ATOM 1496 C C . VAL A 1 203 ? -17.344 15 2.016 1 98.88 203 VAL A C 1
ATOM 1498 O O . VAL A 1 203 ? -18.531 15.055 1.722 1 98.88 203 VAL A O 1
ATOM 1501 N N . PHE A 1 204 ? -16.453 15.891 1.57 1 98.88 204 PHE A N 1
ATOM 1502 C CA . PHE A 1 204 ? -16.812 16.969 0.655 1 98.88 204 PHE A CA 1
ATOM 1503 C C . PHE A 1 204 ? -17.453 16.406 -0.616 1 98.88 204 PHE A C 1
ATOM 1505 O O . PHE A 1 204 ? -18.516 16.859 -1.039 1 98.88 204 PHE A O 1
ATOM 1512 N N . ASP A 1 205 ? -16.766 15.422 -1.232 1 98.75 205 ASP A N 1
ATOM 1513 C CA . ASP A 1 205 ? -17.234 14.797 -2.469 1 98.75 205 ASP A CA 1
ATOM 1514 C C . ASP A 1 205 ? -18.594 14.148 -2.279 1 98.75 205 ASP A C 1
ATOM 1516 O O . ASP A 1 205 ? -19.484 14.297 -3.123 1 98.75 205 ASP A O 1
ATOM 1520 N N . ILE A 1 206 ? -18.828 13.445 -1.148 1 98.75 206 ILE A N 1
ATOM 1521 C CA . ILE A 1 206 ? -20.062 12.75 -0.826 1 98.75 206 ILE A CA 1
ATOM 1522 C C . ILE A 1 206 ? -21.203 13.758 -0.694 1 98.75 206 ILE A C 1
ATOM 1524 O O . ILE A 1 206 ? -22.266 13.594 -1.305 1 98.75 206 ILE A O 1
ATOM 1528 N N . LEU A 1 207 ? -20.969 14.797 0.122 1 98.5 207 LEU A N 1
ATOM 1529 C CA . LEU A 1 207 ? -22.016 15.773 0.379 1 98.5 207 LEU A CA 1
ATOM 1530 C C . LEU A 1 207 ? -22.359 16.531 -0.891 1 98.5 207 LEU A C 1
ATOM 1532 O O . LEU A 1 207 ? -23.531 16.828 -1.145 1 98.5 207 LEU A O 1
ATOM 1536 N N . ARG A 1 208 ? -21.344 16.906 -1.724 1 98.25 208 ARG A N 1
ATOM 1537 C CA . ARG A 1 208 ? -21.609 17.531 -3.016 1 98.25 208 ARG A CA 1
ATOM 1538 C C . ARG A 1 208 ? -22.453 16.609 -3.902 1 98.25 208 ARG A C 1
ATOM 1540 O O . ARG A 1 208 ? -23.406 17.062 -4.551 1 98.25 208 ARG A O 1
ATOM 1547 N N . ALA A 1 209 ? -22.109 15.32 -3.922 1 97.94 209 ALA A N 1
ATOM 1548 C CA . ALA A 1 209 ? -22.828 14.344 -4.742 1 97.94 209 ALA A CA 1
ATOM 1549 C C . ALA A 1 209 ? -24.266 14.18 -4.258 1 97.94 209 ALA A C 1
ATOM 1551 O O . ALA A 1 209 ? -25.156 13.836 -5.043 1 97.94 209 ALA A O 1
ATOM 1552 N N . MET A 1 210 ? -24.484 14.445 -2.967 1 97.94 210 MET A N 1
ATOM 1553 C CA . MET A 1 210 ? -25.828 14.312 -2.391 1 97.94 210 MET A CA 1
ATOM 1554 C C . MET A 1 210 ? -26.625 15.602 -2.561 1 97.94 210 MET A C 1
ATOM 1556 O O . MET A 1 210 ? -27.75 15.711 -2.057 1 97.94 210 MET A O 1
ATOM 1560 N N . GLY A 1 211 ? -26.031 16.609 -3.17 1 97.12 211 GLY A N 1
ATOM 1561 C CA . GLY A 1 211 ? -26.812 17.766 -3.625 1 97.12 211 GLY A CA 1
ATOM 1562 C C . GLY A 1 211 ? -26.5 19.031 -2.859 1 97.12 211 GLY A C 1
ATOM 1563 O O . GLY A 1 211 ? -27.125 20.062 -3.082 1 97.12 211 GLY A O 1
ATOM 1564 N N . LEU A 1 212 ? -25.531 19.031 -1.977 1 97.5 212 LEU A N 1
ATOM 1565 C CA . LEU A 1 212 ? -25.188 20.234 -1.229 1 97.5 212 LEU A CA 1
ATOM 1566 C C . LEU A 1 212 ? -24.219 21.109 -2.016 1 97.5 212 LEU A C 1
ATOM 1568 O O . LEU A 1 212 ? -23.344 20.594 -2.725 1 97.5 212 LEU A O 1
ATOM 1572 N N . ASN A 1 213 ? -24.359 22.391 -1.896 1 96.81 213 ASN A N 1
ATOM 1573 C CA . ASN A 1 213 ? -23.328 23.297 -2.406 1 96.81 213 ASN A CA 1
ATOM 1574 C C . ASN A 1 213 ? -22.219 23.5 -1.383 1 96.81 213 ASN A C 1
ATOM 1576 O O . ASN A 1 213 ? -22.266 22.953 -0.282 1 96.81 213 ASN A O 1
ATOM 1580 N N . ASN A 1 214 ? -21.25 24.266 -1.737 1 98.25 214 ASN A N 1
ATOM 1581 C CA . ASN A 1 214 ? -20.062 24.438 -0.905 1 98.25 214 ASN A CA 1
ATOM 1582 C C . ASN A 1 214 ? -20.406 25.062 0.444 1 98.25 214 ASN A C 1
ATOM 1584 O O . ASN A 1 214 ? -19.906 24.625 1.481 1 98.25 214 ASN A O 1
ATOM 1588 N N . ASP A 1 215 ? -21.188 26.078 0.473 1 97.31 215 ASP A N 1
ATOM 1589 C CA . ASP A 1 215 ? -21.578 26.75 1.712 1 97.31 215 ASP A CA 1
ATOM 1590 C C . ASP A 1 215 ? -22.344 25.812 2.635 1 97.31 215 ASP A C 1
ATOM 1592 O O . ASP A 1 215 ? -22.172 25.844 3.854 1 97.31 215 ASP A O 1
ATOM 1596 N N . GLU A 1 216 ? -23.234 25.016 2.047 1 97.06 216 GLU A N 1
ATOM 1597 C CA . GLU A 1 216 ? -23.984 24.031 2.822 1 97.06 216 GLU A CA 1
ATOM 1598 C C . GLU A 1 216 ? -23.062 22.969 3.41 1 97.06 216 GLU A C 1
ATOM 1600 O O . GLU A 1 216 ? -23.234 22.547 4.555 1 97.06 216 GLU A O 1
ATOM 1605 N N . VAL A 1 217 ? -22.062 22.516 2.633 1 98.19 217 VAL A N 1
ATOM 1606 C CA . VAL A 1 217 ? -21.078 21.562 3.137 1 98.19 217 VAL A CA 1
ATOM 1607 C C . VAL A 1 217 ? -20.344 22.172 4.324 1 98.19 217 VAL A C 1
ATOM 1609 O O . VAL A 1 217 ? -20.188 21.531 5.367 1 98.19 217 VAL A O 1
ATOM 1612 N N . ALA A 1 218 ? -19.891 23.422 4.18 1 97.88 218 ALA A N 1
ATOM 1613 C CA . ALA A 1 218 ? -19.172 24.109 5.254 1 97.88 218 ALA A CA 1
ATOM 1614 C C . ALA A 1 218 ? -20.031 24.203 6.508 1 97.88 218 ALA A C 1
ATOM 1616 O O . ALA A 1 218 ? -19.531 24.047 7.625 1 97.88 218 ALA A O 1
ATOM 1617 N N . ALA A 1 219 ? -21.297 24.469 6.336 1 97.44 219 ALA A N 1
ATOM 1618 C CA . ALA A 1 219 ? -22.203 24.562 7.469 1 97.44 219 ALA A CA 1
ATOM 1619 C C . ALA A 1 219 ? -22.328 23.234 8.211 1 97.44 219 ALA A C 1
ATOM 1621 O O . ALA A 1 219 ? -22.375 23.203 9.438 1 97.44 219 ALA A O 1
ATOM 1622 N N . VAL A 1 220 ? -22.422 22.141 7.461 1 98 220 VAL A N 1
ATOM 1623 C CA . VAL A 1 220 ? -22.453 20.812 8.062 1 98 220 VAL A CA 1
ATOM 1624 C C . VAL A 1 220 ? -21.188 20.578 8.875 1 98 220 VAL A C 1
ATOM 1626 O O . VAL A 1 220 ? -21.25 20.125 10.023 1 98 220 VAL A O 1
ATOM 1629 N N . LEU A 1 221 ? -20.031 20.922 8.297 1 98.5 221 LEU A N 1
ATOM 1630 C CA . LEU A 1 221 ? -18.75 20.703 8.961 1 98.5 221 LEU A CA 1
ATOM 1631 C C . LEU A 1 221 ? -18.625 21.578 10.203 1 98.5 221 LEU A C 1
ATOM 1633 O O . LEU A 1 221 ? -18.047 21.156 11.211 1 98.5 221 LEU A O 1
ATOM 1637 N N . GLU A 1 222 ? -19.125 22.766 10.141 1 97.94 222 GLU A N 1
ATOM 1638 C CA . GLU A 1 222 ? -19.125 23.656 11.297 1 97.94 222 GLU A CA 1
ATOM 1639 C C . GLU A 1 222 ? -19.984 23.078 12.43 1 97.94 222 GLU A C 1
ATOM 1641 O O . GLU A 1 222 ? -19.625 23.188 13.602 1 97.94 222 GLU A O 1
ATOM 1646 N N . ASP A 1 223 ? -21.078 22.578 12.031 1 98.25 223 ASP A N 1
ATOM 1647 C CA . ASP A 1 223 ? -21.906 21.906 13.031 1 98.25 223 ASP A CA 1
ATOM 1648 C C . ASP A 1 223 ? -21.172 20.75 13.68 1 98.25 223 ASP A C 1
ATOM 1650 O O . ASP A 1 223 ? -21.234 20.562 14.898 1 98.25 223 ASP A O 1
ATOM 1654 N N . TRP A 1 224 ? -20.5 19.938 12.852 1 98.25 224 TRP A N 1
ATOM 1655 C CA . TRP A 1 224 ? -19.719 18.812 13.367 1 98.25 224 TRP A CA 1
ATOM 1656 C C . TRP A 1 224 ? -18.641 19.312 14.328 1 98.25 224 TRP A C 1
ATOM 1658 O O . TRP A 1 224 ? -18.375 18.688 15.359 1 98.25 224 TRP A O 1
ATOM 1668 N N . LYS A 1 225 ? -17.984 20.422 14 1 97.94 225 LYS A N 1
ATOM 1669 C CA . LYS A 1 225 ? -16.969 21.047 14.859 1 97.94 225 LYS A CA 1
ATOM 1670 C C . LYS A 1 225 ? -17.562 21.438 16.203 1 97.94 225 LYS A C 1
ATOM 1672 O O . LYS A 1 225 ? -16.953 21.219 17.25 1 97.94 225 LYS A O 1
ATOM 1677 N N . SER A 1 226 ? -18.703 22 16.203 1 97.5 226 SER A N 1
ATOM 1678 C CA . SER A 1 226 ? -19.359 22.5 17.406 1 97.5 226 SER A CA 1
ATOM 1679 C C . SER A 1 226 ? -19.703 21.375 18.359 1 97.5 226 SER A C 1
ATOM 1681 O O . SER A 1 226 ? -19.875 21.594 19.562 1 97.5 226 SER A O 1
ATOM 1683 N N . LYS A 1 227 ? -19.75 20.156 17.828 1 96.88 227 LYS A N 1
ATOM 1684 C CA . LYS A 1 227 ? -20.031 19 18.656 1 96.88 227 LYS A CA 1
ATOM 1685 C C . LYS A 1 227 ? -18.781 18.531 19.391 1 96.88 227 LYS A C 1
ATOM 1687 O O . LYS A 1 227 ? -18.828 17.578 20.172 1 96.88 227 LYS A O 1
ATOM 1692 N N . ASN A 1 228 ? -17.656 19.125 19.156 1 96.81 228 ASN A N 1
ATOM 1693 C CA . ASN A 1 228 ? -16.391 19.047 19.875 1 96.81 228 ASN A CA 1
ATOM 1694 C C . ASN A 1 228 ? -15.602 17.797 19.469 1 96.81 228 ASN A C 1
ATOM 1696 O O . ASN A 1 228 ? -14.391 17.875 19.234 1 96.81 228 ASN A O 1
ATOM 1700 N N . PHE A 1 229 ? -16.219 16.594 19.266 1 97.62 229 PHE A N 1
ATOM 1701 C CA . PHE A 1 229 ? -15.508 15.336 19.094 1 97.62 229 PHE A CA 1
ATOM 1702 C C . PHE A 1 229 ? -14.586 15.391 17.891 1 97.62 229 PHE A C 1
ATOM 1704 O O . PHE A 1 229 ? -13.469 14.867 17.922 1 97.62 229 PHE A O 1
ATOM 1711 N N . LEU A 1 230 ? -15.047 16.078 16.797 1 98.25 230 LEU A N 1
ATOM 1712 C CA . LEU A 1 230 ? -14.273 16.141 15.562 1 98.25 230 LEU A CA 1
ATOM 1713 C C . LEU A 1 230 ? -13.508 17.453 15.469 1 98.25 230 LEU A C 1
ATOM 1715 O O . LEU A 1 230 ? -12.867 17.734 14.453 1 98.25 230 LEU A O 1
ATOM 1719 N N . LYS A 1 231 ? -13.602 18.312 16.516 1 97.94 231 LYS A N 1
ATOM 1720 C CA . LYS A 1 231 ? -12.891 19.578 16.5 1 97.94 231 LYS A CA 1
ATOM 1721 C C . LYS A 1 231 ? -11.391 19.375 16.266 1 97.94 231 LYS A C 1
ATOM 1723 O O . LYS A 1 231 ? -10.734 18.656 17.031 1 97.94 231 LYS A O 1
ATOM 1728 N N . SER A 1 232 ? -10.875 20 15.25 1 97 232 SER A N 1
ATOM 1729 C CA . SER A 1 232 ? -9.469 19.844 14.875 1 97 232 SER A CA 1
ATOM 1730 C C . SER A 1 232 ? -9.047 20.922 13.891 1 97 232 SER A C 1
ATOM 1732 O O . SER A 1 232 ? -9.883 21.562 13.25 1 97 232 SER A O 1
ATOM 1734 N N . TYR A 1 233 ? -7.773 21.156 13.797 1 95.88 233 TYR A N 1
ATOM 1735 C CA . TYR A 1 233 ? -7.219 22.094 12.836 1 95.88 233 TYR A CA 1
ATOM 1736 C C . TYR A 1 233 ? -7.523 21.656 11.406 1 95.88 233 TYR A C 1
ATOM 1738 O O . TYR A 1 233 ? -7.832 22.484 10.555 1 95.88 233 TYR A O 1
ATOM 1746 N N . MET A 1 234 ? -7.473 20.359 11.086 1 97.62 234 MET A N 1
ATOM 1747 C CA . MET A 1 234 ? -7.719 19.844 9.734 1 97.62 234 MET A CA 1
ATOM 1748 C C . MET A 1 234 ? -9.172 20.047 9.336 1 97.62 234 MET A C 1
ATOM 1750 O O . MET A 1 234 ? -9.469 20.281 8.156 1 97.62 234 MET A O 1
ATOM 1754 N N . LEU A 1 235 ? -10.086 19.953 10.32 1 98.56 235 LEU A N 1
ATOM 1755 C CA . LEU A 1 235 ? -11.477 20.297 10.023 1 98.56 235 LEU A CA 1
ATOM 1756 C C . LEU A 1 235 ? -11.609 21.781 9.703 1 98.56 235 LEU A C 1
ATOM 1758 O O . LEU A 1 235 ? -12.312 22.156 8.758 1 98.56 235 LEU A O 1
ATOM 1762 N N . ASP A 1 236 ? -10.898 22.672 10.492 1 97.69 236 ASP A N 1
ATOM 1763 C CA . ASP A 1 236 ? -10.914 24.109 10.234 1 97.69 236 ASP A CA 1
ATOM 1764 C C . ASP A 1 236 ? -10.43 24.422 8.82 1 97.69 236 ASP A C 1
ATOM 1766 O O . ASP A 1 236 ? -11.047 25.203 8.102 1 97.69 236 ASP A O 1
ATOM 1770 N N . ILE A 1 237 ? -9.375 23.766 8.469 1 97.06 237 ILE A N 1
ATOM 1771 C CA . ILE A 1 237 ? -8.789 23.984 7.148 1 97.06 237 ILE A CA 1
ATOM 1772 C C . ILE A 1 237 ? -9.766 23.516 6.07 1 97.06 237 ILE A C 1
ATOM 1774 O O . ILE A 1 237 ? -9.867 24.141 5.012 1 97.06 237 ILE A O 1
ATOM 1778 N N . SER A 1 238 ? -10.461 22.438 6.301 1 98.56 238 SER A N 1
ATOM 1779 C CA . SER A 1 238 ? -11.406 21.906 5.336 1 98.56 238 SER A CA 1
ATOM 1780 C C . SER A 1 238 ? -12.609 22.828 5.168 1 98.56 238 SER A C 1
ATOM 1782 O O . SER A 1 238 ? -13.125 22.984 4.059 1 98.56 238 SER A O 1
ATOM 1784 N N . ILE A 1 239 ? -13.078 23.406 6.289 1 98.56 239 ILE A N 1
ATOM 1785 C CA . ILE A 1 239 ? -14.172 24.375 6.246 1 98.56 239 ILE A CA 1
ATOM 1786 C C . ILE A 1 239 ? -13.75 25.594 5.414 1 98.56 239 ILE A C 1
ATOM 1788 O O . ILE A 1 239 ? -14.484 26.031 4.531 1 98.56 239 ILE A O 1
ATOM 1792 N N . ALA A 1 240 ? -12.539 26.109 5.656 1 98.19 240 ALA A N 1
ATOM 1793 C CA . ALA A 1 240 ? -12.023 27.25 4.918 1 98.19 240 ALA A CA 1
ATOM 1794 C C . ALA A 1 240 ? -11.914 26.938 3.428 1 98.19 240 ALA A C 1
ATOM 1796 O O . ALA A 1 240 ? -12.297 27.75 2.588 1 98.19 240 ALA A O 1
ATOM 1797 N N . ALA A 1 241 ? -11.398 25.781 3.109 1 98.38 241 ALA A N 1
ATOM 1798 C CA . ALA A 1 241 ? -11.227 25.375 1.718 1 98.38 241 ALA A CA 1
ATOM 1799 C C . ALA A 1 241 ? -12.578 25.25 1.013 1 98.38 241 ALA A C 1
ATOM 1801 O O . ALA A 1 241 ? -12.719 25.656 -0.144 1 98.38 241 ALA A O 1
ATOM 1802 N N . ALA A 1 242 ? -13.562 24.672 1.702 1 98.56 242 ALA A N 1
ATOM 1803 C CA . ALA A 1 242 ? -14.898 24.484 1.125 1 98.56 242 ALA A CA 1
ATOM 1804 C C . ALA A 1 242 ? -15.555 25.828 0.828 1 98.56 242 ALA A C 1
ATOM 1806 O O . ALA A 1 242 ? -16.266 25.969 -0.173 1 98.56 242 ALA A O 1
ATOM 1807 N N . ARG A 1 243 ? -15.25 26.891 1.626 1 97.62 243 ARG A N 1
ATOM 1808 C CA . ARG A 1 243 ? -15.922 28.188 1.529 1 97.62 243 ARG A CA 1
ATOM 1809 C C . ARG A 1 243 ? -15.211 29.094 0.54 1 97.62 243 ARG A C 1
ATOM 1811 O O . ARG A 1 243 ? -15.805 30.062 0.044 1 97.62 243 ARG A O 1
ATOM 1818 N N . ALA A 1 244 ? -14.016 28.828 0.269 1 98 244 ALA A N 1
ATOM 1819 C CA . ALA A 1 244 ? -13.18 29.766 -0.489 1 98 244 ALA A CA 1
ATOM 1820 C C . ALA A 1 244 ? -13.797 30.078 -1.844 1 98 244 ALA A C 1
ATOM 1822 O O . ALA A 1 244 ? -14.305 29.188 -2.527 1 98 244 ALA A O 1
ATOM 1823 N N . LYS A 1 245 ? -13.734 31.328 -2.178 1 97.56 245 LYS A N 1
ATOM 1824 C CA . LYS A 1 245 ? -14.289 31.812 -3.436 1 97.56 245 LYS A CA 1
ATOM 1825 C C . LYS A 1 245 ? -13.234 32.531 -4.266 1 97.56 245 LYS A C 1
ATOM 1827 O O . LYS A 1 245 ? -12.336 33.188 -3.713 1 97.56 245 LYS A O 1
ATOM 1832 N N . ASP A 1 246 ? -13.391 32.375 -5.508 1 95.38 246 ASP A N 1
ATOM 1833 C CA . ASP A 1 246 ? -12.555 33.156 -6.426 1 95.38 246 ASP A CA 1
ATOM 1834 C C . ASP A 1 246 ? -13.023 34.594 -6.527 1 95.38 246 ASP A C 1
ATOM 1836 O O . ASP A 1 246 ? -14.047 34.969 -5.949 1 95.38 246 ASP A O 1
ATOM 1840 N N . LYS A 1 247 ? -12.281 35.406 -7.297 1 94.19 247 LYS A N 1
ATOM 1841 C CA . LYS A 1 247 ? -12.547 36.844 -7.406 1 94.19 247 LYS A CA 1
ATOM 1842 C C . LYS A 1 247 ? -13.922 37.094 -8.016 1 94.19 247 LYS A C 1
ATOM 1844 O O . LYS A 1 247 ? -14.586 38.062 -7.676 1 94.19 247 LYS A O 1
ATOM 1849 N N . ASP A 1 248 ? -14.359 36.188 -8.844 1 95.69 248 ASP A N 1
ATOM 1850 C CA . ASP A 1 248 ? -15.633 36.375 -9.539 1 95.69 248 ASP A CA 1
ATOM 1851 C C . ASP A 1 248 ? -16.797 35.875 -8.703 1 95.69 248 ASP A C 1
ATOM 1853 O O . ASP A 1 248 ? -17.953 35.875 -9.156 1 95.69 248 ASP A O 1
ATOM 1857 N N . GLY A 1 249 ? -16.547 35.344 -7.547 1 96.5 249 GLY A N 1
ATOM 1858 C CA . GLY A 1 249 ? -17.609 34.906 -6.637 1 96.5 249 GLY A CA 1
ATOM 1859 C C . GLY A 1 249 ? -17.891 33.406 -6.723 1 96.5 249 GLY A C 1
ATOM 1860 O O . GLY A 1 249 ? -18.594 32.844 -5.879 1 96.5 249 GLY A O 1
ATOM 1861 N N . SER A 1 250 ? -17.328 32.75 -7.73 1 97.06 250 SER A N 1
ATOM 1862 C CA . SER A 1 250 ? -17.5 31.312 -7.828 1 97.06 250 SER A CA 1
ATOM 1863 C C . SER A 1 250 ? -16.656 30.578 -6.789 1 97.06 250 SER A C 1
ATOM 1865 O O . SER A 1 250 ? -15.695 31.141 -6.254 1 97.06 250 SER A O 1
ATOM 1867 N N . TYR A 1 251 ? -17.047 29.375 -6.48 1 98 251 TYR A N 1
ATOM 1868 C CA . TYR A 1 251 ? -16.281 28.609 -5.512 1 98 251 TYR A CA 1
ATOM 1869 C C . TYR A 1 251 ? -14.922 28.219 -6.078 1 98 251 TYR A C 1
ATOM 1871 O O . TYR A 1 251 ? -14.82 27.734 -7.211 1 98 251 TYR A O 1
ATOM 1879 N N . LEU A 1 252 ? -13.875 28.422 -5.332 1 98.06 252 LEU A N 1
ATOM 1880 C CA . LEU A 1 252 ? -12.5 28.156 -5.766 1 98.06 252 LEU A CA 1
ATOM 1881 C C . LEU A 1 252 ? -12.32 26.688 -6.152 1 98.06 252 LEU A C 1
ATOM 1883 O O . LEU A 1 252 ? -11.594 26.391 -7.102 1 98.06 252 LEU A O 1
ATOM 1887 N N . THR A 1 253 ? -12.961 25.75 -5.473 1 97.81 253 THR A N 1
ATOM 1888 C CA . THR A 1 253 ? -12.828 24.312 -5.719 1 97.81 253 THR A CA 1
ATOM 1889 C C . THR A 1 253 ? -13.195 23.984 -7.16 1 97.81 253 THR A C 1
ATOM 1891 O O . THR A 1 253 ? -12.664 23.031 -7.738 1 97.81 253 THR A O 1
ATOM 1894 N N . GLU A 1 254 ? -14.031 24.703 -7.785 1 96.75 254 GLU A N 1
ATOM 1895 C CA . GLU A 1 254 ? -14.492 24.422 -9.141 1 96.75 254 GLU A CA 1
ATOM 1896 C C . GLU A 1 254 ? -13.398 24.719 -10.164 1 96.75 254 GLU A C 1
ATOM 1898 O O . GLU A 1 254 ? -13.477 24.266 -11.312 1 96.75 254 GLU A O 1
ATOM 1903 N N . HIS A 1 255 ? -12.445 25.438 -9.719 1 97.25 255 HIS A N 1
ATOM 1904 C CA . HIS A 1 255 ? -11.406 25.859 -10.648 1 97.25 255 HIS A CA 1
ATOM 1905 C C . HIS A 1 255 ? -10.078 25.156 -10.344 1 97.25 255 HIS A C 1
ATOM 1907 O O . HIS A 1 255 ? -9.086 25.391 -11.031 1 97.25 255 HIS A O 1
ATOM 1913 N N . VAL A 1 256 ? -10.039 24.344 -9.352 1 97.81 256 VAL A N 1
ATOM 1914 C CA . VAL A 1 256 ? -8.812 23.703 -8.906 1 97.81 256 VAL A CA 1
ATOM 1915 C C . VAL A 1 256 ? -8.641 22.359 -9.625 1 97.81 256 VAL A C 1
ATOM 1917 O O . VAL A 1 256 ? -9.602 21.594 -9.773 1 97.81 256 VAL A O 1
ATOM 1920 N N . MET A 1 257 ? -7.465 22.078 -10.164 1 97.69 257 MET A N 1
ATOM 1921 C CA . MET A 1 257 ? -7.129 20.781 -10.742 1 97.69 257 MET A CA 1
ATOM 1922 C C . MET A 1 257 ? -7.102 19.703 -9.664 1 97.69 257 MET A C 1
ATOM 1924 O O . MET A 1 257 ? -6.516 19.891 -8.602 1 97.69 257 MET A O 1
ATOM 1928 N N . ASP A 1 258 ? -7.766 18.609 -9.914 1 97.31 258 ASP A N 1
ATOM 1929 C CA . ASP A 1 258 ? -7.75 17.5 -8.969 1 97.31 258 ASP A CA 1
ATOM 1930 C C . ASP A 1 258 ? -6.496 16.641 -9.148 1 97.31 258 ASP A C 1
ATOM 1932 O O . ASP A 1 258 ? -6.586 15.461 -9.5 1 97.31 258 ASP A O 1
ATOM 1936 N N . ARG A 1 259 ? -5.383 17.141 -8.906 1 95.88 259 ARG A N 1
ATOM 1937 C CA . ARG A 1 259 ? -4.098 16.453 -9.047 1 95.88 259 ARG A CA 1
ATOM 1938 C C . ARG A 1 259 ? -3.166 16.812 -7.895 1 95.88 259 ARG A C 1
ATOM 1940 O O . ARG A 1 259 ? -2.762 17.969 -7.75 1 95.88 259 ARG A O 1
ATOM 1947 N N . ILE A 1 260 ? -2.908 15.867 -7.117 1 94.75 260 ILE A N 1
ATOM 1948 C CA . ILE A 1 260 ? -2.07 16.016 -5.93 1 94.75 260 ILE A CA 1
ATOM 1949 C C . ILE A 1 260 ? -0.895 15.039 -6.008 1 94.75 260 ILE A C 1
ATOM 1951 O O . ILE A 1 260 ? -1.067 13.875 -6.367 1 94.75 260 ILE A O 1
ATOM 1955 N N . GLY A 1 261 ? 0.316 15.445 -5.695 1 92.81 261 GLY A N 1
ATOM 1956 C CA . GLY A 1 261 ? 1.468 14.562 -5.664 1 92.81 261 GLY A CA 1
ATOM 1957 C C . GLY A 1 261 ? 1.436 13.586 -4.504 1 92.81 261 GLY A C 1
ATOM 1958 O O . GLY A 1 261 ? 0.72 13.797 -3.523 1 92.81 261 GLY A O 1
ATOM 1959 N N . SER A 1 262 ? 2.215 12.5 -4.578 1 91.69 262 SER A N 1
ATOM 1960 C CA . SER A 1 262 ? 2.16 11.453 -3.566 1 91.69 262 SER A CA 1
ATOM 1961 C C . SER A 1 262 ? 3.549 11.133 -3.02 1 91.69 262 SER A C 1
ATOM 1963 O O . SER A 1 262 ? 3.713 10.203 -2.234 1 91.69 262 SER A O 1
ATOM 1965 N N . LYS A 1 263 ? 4.586 11.812 -3.275 1 86.25 263 LYS A N 1
ATOM 1966 C CA . LYS A 1 263 ? 5.953 11.508 -2.855 1 86.25 263 LYS A CA 1
ATOM 1967 C C . LYS A 1 263 ? 6.195 11.945 -1.415 1 86.25 263 LYS A C 1
ATOM 1969 O O . LYS A 1 263 ? 5.363 12.641 -0.822 1 86.25 263 LYS A O 1
ATOM 1974 N N . GLY A 1 264 ? 7.262 11.398 -0.833 1 92.69 264 GLY A N 1
ATOM 1975 C CA . GLY A 1 264 ? 7.68 11.883 0.476 1 92.69 264 GLY A CA 1
ATOM 1976 C C . GLY A 1 264 ? 7.203 11 1.614 1 92.69 264 GLY A C 1
ATOM 1977 O O . GLY A 1 264 ? 7.141 9.773 1.476 1 92.69 264 GLY A O 1
ATOM 1978 N N . THR A 1 265 ? 6.934 11.586 2.691 1 94.69 265 THR A N 1
ATOM 1979 C CA . THR A 1 265 ? 6.734 10.875 3.951 1 94.69 265 THR A CA 1
ATOM 1980 C C . THR A 1 265 ? 5.465 10.031 3.9 1 94.69 265 THR A C 1
ATOM 1982 O O . THR A 1 265 ? 5.414 8.945 4.477 1 94.69 265 THR A O 1
ATOM 1985 N N . GLY A 1 266 ? 4.398 10.562 3.258 1 95.94 266 GLY A N 1
ATOM 1986 C CA . GLY A 1 266 ? 3.203 9.75 3.119 1 95.94 266 GLY A CA 1
ATOM 1987 C C . GLY A 1 266 ? 3.457 8.445 2.383 1 95.94 266 GLY A C 1
ATOM 1988 O O . GLY A 1 266 ? 3.057 7.375 2.848 1 95.94 266 GLY A O 1
ATOM 1989 N N . LEU A 1 267 ? 4.168 8.555 1.299 1 97.75 267 LEU A N 1
ATOM 1990 C CA . LEU A 1 267 ? 4.535 7.395 0.494 1 97.75 267 LEU A CA 1
ATOM 1991 C C . LEU A 1 267 ? 5.422 6.445 1.286 1 97.75 267 LEU A C 1
ATOM 1993 O O . LEU A 1 267 ? 5.152 5.242 1.344 1 97.75 267 LEU A O 1
ATOM 1997 N N . TRP A 1 268 ? 6.441 6.961 1.936 1 97.81 268 TRP A N 1
ATOM 1998 C CA . TRP A 1 268 ? 7.402 6.148 2.674 1 97.81 268 TRP A CA 1
ATOM 1999 C C . TRP A 1 268 ? 6.723 5.406 3.816 1 97.81 268 TRP A C 1
ATOM 2001 O O . TRP A 1 268 ? 7.051 4.25 4.098 1 97.81 268 TRP A O 1
ATOM 2011 N N . SER A 1 269 ? 5.812 6.129 4.465 1 98.5 269 SER A N 1
ATOM 2012 C CA . SER A 1 269 ? 5.109 5.492 5.574 1 98.5 269 SER A CA 1
ATOM 2013 C C . SER A 1 269 ? 4.336 4.262 5.109 1 98.5 269 SER A C 1
ATOM 2015 O O . SER A 1 269 ? 4.34 3.23 5.781 1 98.5 269 SER A O 1
ATOM 2017 N N . ALA A 1 270 ? 3.623 4.402 3.977 1 98.56 270 ALA A N 1
ATOM 2018 C CA . ALA A 1 270 ? 2.867 3.279 3.426 1 98.56 270 ALA A CA 1
ATOM 2019 C C . ALA A 1 270 ? 3.793 2.125 3.051 1 98.56 270 ALA A C 1
ATOM 2021 O O . ALA A 1 270 ? 3.498 0.964 3.344 1 98.56 270 ALA A O 1
ATOM 2022 N N . GLN A 1 271 ? 4.906 2.439 2.434 1 98.56 271 GLN A N 1
ATOM 2023 C CA . GLN A 1 271 ? 5.859 1.415 2.021 1 98.56 271 GLN A CA 1
ATOM 2024 C C . GLN A 1 271 ? 6.465 0.706 3.23 1 98.56 271 GLN A C 1
ATOM 2026 O O . GLN A 1 271 ? 6.605 -0.519 3.23 1 98.56 271 GLN A O 1
ATOM 2031 N N . GLU A 1 272 ? 6.801 1.469 4.242 1 98.5 272 GLU A N 1
ATOM 2032 C CA . GLU A 1 272 ? 7.426 0.894 5.43 1 98.5 272 GLU A CA 1
ATOM 2033 C C . GLU A 1 272 ? 6.438 0.041 6.219 1 98.5 272 GLU A C 1
ATOM 2035 O O . GLU A 1 272 ? 6.816 -0.979 6.801 1 98.5 272 GLU A O 1
ATOM 2040 N N . ALA A 1 273 ? 5.199 0.485 6.305 1 98.75 273 ALA A N 1
ATOM 2041 C CA . ALA A 1 273 ? 4.188 -0.34 6.957 1 98.75 273 ALA A CA 1
ATOM 2042 C C . ALA A 1 273 ? 4.062 -1.698 6.273 1 98.75 273 ALA A C 1
ATOM 2044 O O . ALA A 1 273 ? 4.027 -2.736 6.941 1 98.75 273 ALA A O 1
ATOM 2045 N N . LEU A 1 274 ? 3.98 -1.664 4.961 1 98.69 274 LEU A N 1
ATOM 2046 C CA . LEU A 1 274 ? 3.939 -2.914 4.211 1 98.69 274 LEU A CA 1
ATOM 2047 C C . LEU A 1 274 ? 5.168 -3.766 4.508 1 98.69 274 LEU A C 1
ATOM 2049 O O . LEU A 1 274 ? 5.055 -4.977 4.723 1 98.69 274 LEU A O 1
ATOM 2053 N N . GLU A 1 275 ? 6.273 -3.148 4.559 1 98.12 275 GLU A N 1
ATOM 2054 C CA . GLU A 1 275 ? 7.543 -3.846 4.734 1 98.12 275 GLU A CA 1
ATOM 2055 C C . GLU A 1 275 ? 7.582 -4.59 6.066 1 98.12 275 GLU A C 1
ATOM 2057 O O . GLU A 1 275 ? 8.008 -5.742 6.129 1 98.12 275 GLU A O 1
ATOM 2062 N N . ILE A 1 276 ? 7.137 -3.959 7.09 1 97.88 276 ILE A N 1
ATOM 2063 C CA . ILE A 1 276 ? 7.273 -4.566 8.406 1 97.88 276 ILE A CA 1
ATOM 2064 C C . ILE A 1 276 ? 6.031 -5.402 8.727 1 97.88 276 ILE A C 1
ATOM 2066 O O . ILE A 1 276 ? 5.941 -6.008 9.797 1 97.88 276 ILE A O 1
ATOM 2070 N N . GLY A 1 277 ? 5.027 -5.426 7.82 1 98.06 277 GLY A N 1
ATOM 2071 C CA . GLY A 1 277 ? 3.904 -6.348 7.895 1 98.06 277 GLY A CA 1
ATOM 2072 C C . GLY A 1 277 ? 2.771 -5.84 8.766 1 98.06 277 GLY A C 1
ATOM 2073 O O . GLY A 1 277 ? 2.049 -6.629 9.375 1 98.06 277 GLY A O 1
ATOM 2074 N N . VAL A 1 278 ? 2.588 -4.516 8.883 1 97.94 278 VAL A N 1
ATOM 2075 C CA . VAL A 1 278 ? 1.482 -3.947 9.648 1 97.94 278 VAL A CA 1
ATOM 2076 C C . VAL A 1 278 ? 0.339 -3.574 8.711 1 97.94 278 VAL A C 1
ATOM 2078 O O . VAL A 1 278 ? 0.549 -2.879 7.711 1 97.94 278 VAL A O 1
ATOM 2081 N N . PRO A 1 279 ? -0.809 -4.082 8.977 1 98.5 279 PRO A N 1
ATOM 2082 C CA . PRO A 1 279 ? -1.935 -3.66 8.141 1 98.5 279 PRO A CA 1
ATOM 2083 C C . PRO A 1 279 ? -2.385 -2.23 8.438 1 98.5 279 PRO A C 1
ATOM 2085 O O . PRO A 1 279 ? -2.941 -1.964 9.508 1 98.5 279 PRO A O 1
ATOM 2088 N N . ALA A 1 280 ? -2.162 -1.305 7.531 1 98.81 280 ALA A N 1
ATOM 2089 C CA . ALA A 1 280 ? -2.578 0.089 7.66 1 98.81 280 ALA A CA 1
ATOM 2090 C C . ALA A 1 280 ? -3.289 0.566 6.395 1 98.81 280 ALA A C 1
ATOM 2092 O O . ALA A 1 280 ? -2.836 1.506 5.738 1 98.81 280 ALA A O 1
ATOM 2093 N N . PRO A 1 281 ? -4.457 -0.024 6.168 1 98.88 281 PRO A N 1
ATOM 2094 C CA . PRO A 1 281 ? -5.117 0.211 4.879 1 98.88 281 PRO A CA 1
ATOM 2095 C C . PRO A 1 281 ? -5.535 1.668 4.688 1 98.88 281 PRO A C 1
ATOM 2097 O O . PRO A 1 281 ? -5.516 2.176 3.564 1 98.88 281 PRO A O 1
ATOM 2100 N N . SER A 1 282 ? -5.965 2.381 5.762 1 98.88 282 SER A N 1
ATOM 2101 C CA . SER A 1 282 ? -6.371 3.775 5.617 1 98.88 282 SER A CA 1
ATOM 2102 C C . SER A 1 282 ? -5.195 4.652 5.199 1 98.88 282 SER A C 1
ATOM 2104 O O . SER A 1 282 ? -5.332 5.496 4.309 1 98.88 282 SER A O 1
ATOM 2106 N N . LEU A 1 283 ? -4.074 4.426 5.871 1 98.75 283 LEU A N 1
ATOM 2107 C CA . LEU A 1 283 ? -2.869 5.184 5.555 1 98.75 283 LEU A CA 1
ATOM 2108 C C . LEU A 1 283 ? -2.404 4.895 4.129 1 98.75 283 LEU A C 1
ATOM 2110 O O . LEU A 1 283 ? -2.035 5.816 3.396 1 98.75 283 LEU A O 1
ATOM 2114 N N . ASN A 1 284 ? -2.49 3.648 3.764 1 98.69 284 ASN A N 1
ATOM 2115 C CA . ASN A 1 284 ? -2.107 3.219 2.422 1 98.69 284 ASN A CA 1
ATOM 2116 C C . ASN A 1 284 ? -3.023 3.818 1.359 1 98.69 284 ASN A C 1
ATOM 2118 O O . ASN A 1 284 ? -2.549 4.352 0.353 1 98.69 284 ASN A O 1
ATOM 2122 N N . MET A 1 285 ? -4.305 3.791 1.581 1 98.81 285 MET A N 1
ATOM 2123 C CA . MET A 1 285 ? -5.277 4.246 0.592 1 98.81 285 MET A CA 1
ATOM 2124 C C . MET A 1 285 ? -5.254 5.766 0.463 1 98.81 285 MET A C 1
ATOM 2126 O O . MET A 1 285 ? -5.648 6.312 -0.569 1 98.81 285 MET A O 1
ATOM 2130 N N . ALA A 1 286 ? -4.785 6.441 1.521 1 98.81 286 ALA A N 1
ATOM 2131 C CA . ALA A 1 286 ? -4.609 7.887 1.393 1 98.81 286 ALA A CA 1
ATOM 2132 C C . ALA A 1 286 ? -3.594 8.219 0.306 1 98.81 286 ALA A C 1
ATOM 2134 O O . ALA A 1 286 ? -3.791 9.164 -0.469 1 98.81 286 ALA A O 1
ATOM 2135 N N . VAL A 1 287 ? -2.545 7.449 0.222 1 98.81 287 VAL A N 1
ATOM 2136 C CA . VAL A 1 287 ? -1.535 7.633 -0.815 1 98.81 287 VAL A CA 1
ATOM 2137 C C . VAL A 1 287 ? -2.113 7.242 -2.174 1 98.81 287 VAL A C 1
ATOM 2139 O O . VAL A 1 287 ? -1.97 7.98 -3.152 1 98.81 287 VAL A O 1
ATOM 2142 N N . VAL A 1 288 ? -2.803 6.137 -2.238 1 98.81 288 VAL A N 1
ATOM 2143 C CA . VAL A 1 288 ? -3.385 5.648 -3.482 1 98.81 288 VAL A CA 1
ATOM 2144 C C . VAL A 1 288 ? -4.414 6.648 -4 1 98.81 288 VAL A C 1
ATOM 2146 O O . VAL A 1 288 ? -4.551 6.84 -5.211 1 98.81 288 VAL A O 1
ATOM 2149 N N . SER A 1 289 ? -5.156 7.262 -3.076 1 98.75 289 SER A N 1
ATOM 2150 C CA . SER A 1 289 ? -6.145 8.266 -3.473 1 98.75 289 SER A CA 1
ATOM 2151 C C . SER A 1 289 ? -5.488 9.43 -4.199 1 98.75 289 SER A C 1
ATOM 2153 O O . SER A 1 289 ? -6.035 9.953 -5.176 1 98.75 289 SER A O 1
ATOM 2155 N N . ARG A 1 290 ? -4.355 9.875 -3.693 1 98.56 290 ARG A N 1
ATOM 2156 C CA . ARG A 1 290 ? -3.602 10.906 -4.402 1 98.56 290 ARG A CA 1
ATOM 2157 C C . ARG A 1 290 ? -3.152 10.406 -5.773 1 98.56 290 ARG A C 1
ATOM 2159 O O . ARG A 1 290 ? -3.193 11.156 -6.754 1 98.56 290 ARG A O 1
ATOM 2166 N N . GLN A 1 291 ? -2.789 9.156 -5.832 1 98.69 291 GLN A N 1
ATOM 2167 C CA . GLN A 1 291 ? -2.291 8.609 -7.086 1 98.69 291 GLN A CA 1
ATOM 2168 C C . GLN A 1 291 ? -3.416 8.461 -8.109 1 98.69 291 GLN A C 1
ATOM 2170 O O . GLN A 1 291 ? -3.193 8.617 -9.312 1 98.69 291 GLN A O 1
ATOM 2175 N N . PHE A 1 292 ? -4.648 8.219 -7.66 1 98.75 292 PHE A N 1
ATOM 2176 C CA . PHE A 1 292 ? -5.793 8.297 -8.555 1 98.75 292 PHE A CA 1
ATOM 2177 C C . PHE A 1 292 ? -5.844 9.656 -9.25 1 98.75 292 PHE A C 1
ATOM 2179 O O . PHE A 1 292 ? -6.102 9.734 -10.453 1 98.75 292 PHE A O 1
ATOM 2186 N N . THR A 1 293 ? -5.586 10.711 -8.484 1 98.5 293 THR A N 1
ATOM 2187 C CA . THR A 1 293 ? -5.707 12.062 -9.023 1 98.5 293 THR A CA 1
ATOM 2188 C C . THR A 1 293 ? -4.605 12.344 -10.039 1 98.5 293 THR A C 1
ATOM 2190 O O . THR A 1 293 ? -4.789 13.141 -10.961 1 98.5 293 THR A O 1
ATOM 2193 N N . MET A 1 294 ? -3.48 11.711 -9.945 1 97.94 294 MET A N 1
ATOM 2194 C CA . MET A 1 294 ? -2.34 11.914 -10.828 1 97.94 294 MET A CA 1
ATOM 2195 C C . MET A 1 294 ? -2.625 11.359 -12.219 1 97.94 294 MET A C 1
ATOM 2197 O O . MET A 1 294 ? -1.952 11.719 -13.188 1 97.94 294 MET A O 1
ATOM 2201 N N . TYR A 1 295 ? -3.6 10.523 -12.312 1 98.12 295 TYR A N 1
ATOM 2202 C CA . TYR A 1 295 ? -3.924 9.891 -13.586 1 98.12 295 TYR A CA 1
ATOM 2203 C C . TYR A 1 295 ? -5.137 10.555 -14.234 1 98.12 295 TYR A C 1
ATOM 2205 O O . TYR A 1 295 ? -5.965 9.875 -14.844 1 98.12 295 TYR A O 1
ATOM 2213 N N . LYS A 1 296 ? -5.246 11.82 -14.125 1 97.44 296 LYS A N 1
ATOM 2214 C CA . LYS A 1 296 ? -6.387 12.57 -14.633 1 97.44 296 LYS A CA 1
ATOM 2215 C C . LYS A 1 296 ? -6.555 12.359 -16.141 1 97.44 296 LYS A C 1
ATOM 2217 O O . LYS A 1 296 ? -7.668 12.141 -16.609 1 97.44 296 LYS A O 1
ATOM 2222 N N . THR A 1 297 ? -5.445 12.367 -16.953 1 97.25 297 THR A N 1
ATOM 2223 C CA . THR A 1 297 ? -5.52 12.188 -18.391 1 97.25 297 THR A CA 1
ATOM 2224 C C . THR A 1 297 ? -6.102 10.82 -18.734 1 97.25 297 THR A C 1
ATOM 2226 O O . THR A 1 297 ? -6.945 10.703 -19.625 1 97.25 297 THR A O 1
ATOM 2229 N N . GLU A 1 298 ? -5.664 9.805 -18.047 1 98.12 298 GLU A N 1
ATOM 2230 C CA . GLU A 1 298 ? -6.191 8.469 -18.297 1 98.12 298 GLU A CA 1
ATOM 2231 C C . GLU A 1 298 ? -7.656 8.359 -17.875 1 98.12 298 GLU A C 1
ATOM 2233 O O . GLU A 1 298 ? -8.453 7.723 -18.562 1 98.12 298 GLU A O 1
ATOM 2238 N N . ARG A 1 299 ? -8.016 8.977 -16.719 1 98.31 299 ARG A N 1
ATOM 2239 C CA . ARG A 1 299 ? -9.398 8.961 -16.266 1 98.31 299 ARG A CA 1
ATOM 2240 C C . ARG A 1 299 ? -10.312 9.633 -17.297 1 98.31 299 ARG A C 1
ATOM 2242 O O . ARG A 1 299 ? -11.406 9.141 -17.578 1 98.31 299 ARG A O 1
ATOM 2249 N N . GLN A 1 300 ? -9.859 10.758 -17.844 1 98.06 300 GLN A N 1
ATOM 2250 C CA . GLN A 1 300 ? -10.617 11.461 -18.859 1 98.06 300 GLN A CA 1
ATOM 2251 C C . GLN A 1 300 ? -10.758 10.617 -20.125 1 98.06 300 GLN A C 1
ATOM 2253 O O . GLN A 1 300 ? -11.836 10.547 -20.719 1 98.06 300 GLN A O 1
ATOM 2258 N N . ALA A 1 301 ? -9.688 9.938 -20.547 1 98.25 301 ALA A N 1
ATOM 2259 C CA . ALA A 1 301 ? -9.719 9.055 -21.719 1 98.25 301 ALA A CA 1
ATOM 2260 C C . ALA A 1 301 ? -10.68 7.887 -21.484 1 98.25 301 ALA A C 1
ATOM 2262 O O . ALA A 1 301 ? -11.438 7.52 -22.391 1 98.25 301 ALA A O 1
ATOM 2263 N N . ASN A 1 302 ? -10.586 7.309 -20.281 1 98.31 302 ASN A N 1
ATOM 2264 C CA . ASN A 1 302 ? -11.484 6.199 -19.953 1 98.31 302 ASN A CA 1
ATOM 2265 C C . ASN A 1 302 ? -12.945 6.621 -20.031 1 98.31 302 ASN A C 1
ATOM 2267 O O . ASN A 1 302 ? -13.781 5.898 -20.578 1 98.31 302 ASN A O 1
ATOM 2271 N N . ALA A 1 303 ? -13.25 7.773 -19.453 1 97.38 303 ALA A N 1
ATOM 2272 C CA . ALA A 1 303 ? -14.617 8.281 -19.453 1 97.38 303 ALA A CA 1
ATOM 2273 C C . ALA A 1 303 ? -15.109 8.531 -20.875 1 97.38 303 ALA A C 1
ATOM 2275 O O . ALA A 1 303 ? -16.281 8.312 -21.188 1 97.38 303 ALA A O 1
ATOM 2276 N N . SER A 1 304 ? -14.211 9.016 -21.719 1 97.31 304 SER A N 1
ATOM 2277 C CA . SER A 1 304 ? -14.547 9.258 -23.125 1 97.31 304 SER A CA 1
ATOM 2278 C C . SER A 1 304 ? -14.766 7.945 -23.875 1 97.31 304 SER A C 1
ATOM 2280 O O . SER A 1 304 ? -15.648 7.855 -24.734 1 97.31 304 SER A O 1
ATOM 2282 N N . ASN A 1 305 ? -13.984 6.922 -23.562 1 95.88 305 ASN A N 1
ATOM 2283 C CA . ASN A 1 305 ? -14.047 5.629 -24.234 1 95.88 305 ASN A CA 1
ATOM 2284 C C . ASN A 1 305 ? -15.273 4.832 -23.797 1 95.88 305 ASN A C 1
ATOM 2286 O O . ASN A 1 305 ? -15.758 3.973 -24.547 1 95.88 305 ASN A O 1
ATOM 2290 N N . ALA A 1 306 ? -15.758 5.145 -22.594 1 95.81 306 ALA A N 1
ATOM 2291 C CA . ALA A 1 306 ? -16.922 4.438 -22.047 1 95.81 306 ALA A CA 1
ATOM 2292 C C . ALA A 1 306 ? -17.875 5.402 -21.359 1 95.81 306 ALA A C 1
ATOM 2294 O O . ALA A 1 306 ? -18.109 5.316 -20.156 1 95.81 306 ALA A O 1
ATOM 2295 N N . PRO A 1 307 ? -18.547 6.211 -22.188 1 95.06 307 PRO A N 1
ATOM 2296 C CA . PRO A 1 307 ? -19.406 7.246 -21.609 1 95.06 307 PRO A CA 1
ATOM 2297 C C . PRO A 1 307 ? -20.531 6.668 -20.75 1 95.06 307 PRO A C 1
ATOM 2299 O O . PRO A 1 307 ? -21.219 5.727 -21.172 1 95.06 307 PRO A O 1
ATOM 2302 N N . GLY A 1 308 ? -20.672 7.109 -19.547 1 93.25 308 GLY A N 1
ATOM 2303 C CA . GLY A 1 308 ? -21.781 6.789 -18.672 1 93.25 308 GLY A CA 1
ATOM 2304 C C . GLY A 1 308 ? -21.625 5.453 -17.969 1 93.25 308 GLY A C 1
ATOM 2305 O O . GLY A 1 308 ? -22.578 4.941 -17.375 1 93.25 308 GLY A O 1
ATOM 2306 N N . ILE A 1 309 ? -20.5 4.895 -17.984 1 94.94 309 ILE A N 1
ATOM 2307 C CA . ILE A 1 309 ? -20.312 3.531 -17.516 1 94.94 309 ILE A CA 1
ATOM 2308 C C . ILE A 1 309 ? -20.5 3.49 -15.992 1 94.94 309 ILE A C 1
ATOM 2310 O O . ILE A 1 309 ? -20.922 2.473 -15.438 1 94.94 309 ILE A O 1
ATOM 2314 N N . THR A 1 310 ? -20.266 4.637 -15.25 1 94.25 310 THR A N 1
ATOM 2315 C CA . THR A 1 310 ? -20.375 4.645 -13.797 1 94.25 310 THR A CA 1
ATOM 2316 C C . THR A 1 310 ? -21.703 5.242 -13.352 1 94.25 310 THR A C 1
ATOM 2318 O O . THR A 1 310 ? -21.891 5.535 -12.172 1 94.25 310 THR A O 1
ATOM 2321 N N . GLN A 1 311 ? -22.562 5.449 -14.297 1 93.88 311 GLN A N 1
ATOM 2322 C CA . GLN A 1 311 ? -23.828 6.047 -13.922 1 93.88 311 GLN A CA 1
ATOM 2323 C C . GLN A 1 311 ? -24.531 5.234 -12.836 1 93.88 311 GLN A C 1
ATOM 2325 O O . GLN A 1 311 ? -24.531 4.004 -12.883 1 93.88 311 GLN A O 1
ATOM 2330 N N . SER A 1 312 ? -24.984 5.926 -11.812 1 93.62 312 SER A N 1
ATOM 2331 C CA . SER A 1 312 ? -25.719 5.332 -10.695 1 93.62 312 SER A CA 1
ATOM 2332 C C . SER A 1 312 ? -27.109 5.918 -10.57 1 93.62 312 SER A C 1
ATOM 2334 O O . SER A 1 312 ? -27.453 6.895 -11.25 1 93.62 312 SER A O 1
ATOM 2336 N N . PRO A 1 313 ? -27.969 5.305 -9.734 1 94.5 313 PRO A N 1
ATOM 2337 C CA . PRO A 1 313 ? -29.312 5.852 -9.539 1 94.5 313 PRO A CA 1
ATOM 2338 C C . PRO A 1 313 ? -29.297 7.27 -8.977 1 94.5 313 PRO A C 1
ATOM 2340 O O . PRO A 1 313 ? -30.234 8.039 -9.211 1 94.5 313 PRO A O 1
ATOM 2343 N N . GLY A 1 314 ? -28.281 7.68 -8.305 1 94.56 314 GLY A N 1
ATOM 2344 C CA . GLY A 1 314 ? -28.219 8.984 -7.664 1 94.56 314 GLY A CA 1
ATOM 2345 C C . GLY A 1 314 ? -29 9.047 -6.359 1 94.56 314 GLY A C 1
ATOM 2346 O O . GLY A 1 314 ? -29.859 8.211 -6.105 1 94.56 314 GLY A O 1
ATOM 2347 N N . TYR A 1 315 ? -28.578 9.984 -5.488 1 95.88 315 TYR A N 1
ATOM 2348 C CA . TYR A 1 315 ? -29.266 10.219 -4.219 1 95.88 315 TYR A CA 1
ATOM 2349 C C . TYR A 1 315 ? -29.109 11.664 -3.775 1 95.88 315 TYR A C 1
ATOM 2351 O O . TYR A 1 315 ? -28 12.141 -3.57 1 95.88 315 TYR A O 1
ATOM 2359 N N . THR A 1 316 ? -30.203 12.328 -3.59 1 96.12 316 THR A N 1
ATOM 2360 C CA . THR A 1 316 ? -30.203 13.703 -3.086 1 96.12 316 THR A CA 1
ATOM 2361 C C . THR A 1 316 ? -30.812 13.758 -1.688 1 96.12 316 THR A C 1
ATOM 2363 O O . THR A 1 316 ? -31.891 13.203 -1.449 1 96.12 316 THR A O 1
ATOM 2366 N N . LEU A 1 317 ? -30.125 14.461 -0.815 1 96 317 LEU A N 1
ATOM 2367 C CA . LEU A 1 317 ? -30.609 14.578 0.553 1 96 317 LEU A CA 1
ATOM 2368 C C . LEU A 1 317 ? -31.953 15.289 0.586 1 96 317 LEU A C 1
ATOM 2370 O O . LEU A 1 317 ? -32.125 16.359 -0.017 1 96 317 LEU A O 1
ATOM 2374 N N . LYS A 1 318 ? -32.938 14.719 1.288 1 90.75 318 LYS A N 1
ATOM 2375 C CA . LYS A 1 318 ? -34.219 15.367 1.493 1 90.75 318 LYS A CA 1
ATOM 2376 C C . LYS A 1 318 ? -34.156 16.406 2.613 1 90.75 318 LYS A C 1
ATOM 2378 O O . LYS A 1 318 ? -34.781 17.453 2.543 1 90.75 318 LYS A O 1
ATOM 2383 N N . ASN A 1 319 ? -33.344 16.031 3.611 1 92.12 319 ASN A N 1
ATOM 2384 C CA . ASN A 1 319 ? -33.062 16.891 4.762 1 92.12 319 ASN A CA 1
ATOM 2385 C C . ASN A 1 319 ? -31.594 17.266 4.832 1 92.12 319 ASN A C 1
ATOM 2387 O O . ASN A 1 319 ? -30.75 16.469 5.258 1 92.12 319 ASN A O 1
ATOM 2391 N N . LYS A 1 320 ? -31.312 18.531 4.527 1 90.88 320 LYS A N 1
ATOM 2392 C CA . LYS A 1 320 ? -29.938 19 4.445 1 90.88 320 LYS A CA 1
ATOM 2393 C C . LYS A 1 320 ? -29.469 19.578 5.781 1 90.88 320 LYS A C 1
ATOM 2395 O O . LYS A 1 320 ? -28.328 20 5.918 1 90.88 320 LYS A O 1
ATOM 2400 N N . SER A 1 321 ? -30.391 19.516 6.754 1 89.44 321 SER A N 1
ATOM 2401 C CA . SER A 1 321 ? -30 20.016 8.078 1 89.44 321 SER A CA 1
ATOM 2402 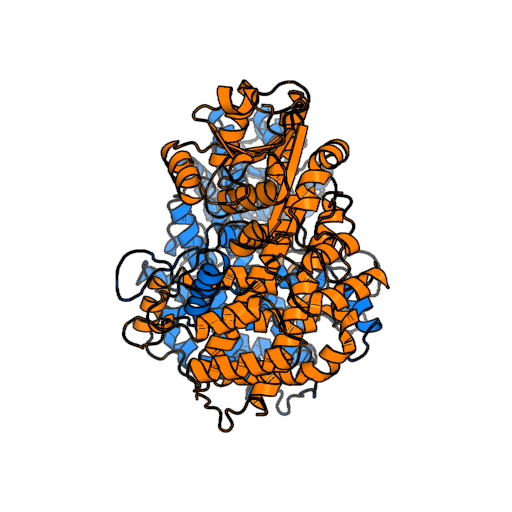C C . SER A 1 321 ? -28.922 19.141 8.695 1 89.44 321 SER A C 1
ATOM 2404 O O . SER A 1 321 ? -28.859 17.938 8.43 1 89.44 321 SER A O 1
ATOM 2406 N N . PRO A 1 322 ? -28.078 19.719 9.523 1 85.56 322 PRO A N 1
ATOM 2407 C CA . PRO A 1 322 ? -27.031 18.953 10.188 1 85.56 322 PRO A CA 1
ATOM 2408 C C . PRO A 1 322 ? -27.578 17.812 11.047 1 85.56 322 PRO A C 1
ATOM 2410 O O . PRO A 1 322 ? -26.859 16.875 11.375 1 85.56 322 PRO A O 1
ATOM 2413 N N . SER A 1 323 ? -28.891 17.875 11.352 1 86.19 323 SER A N 1
ATOM 2414 C CA . SER A 1 323 ? -29.5 16.844 12.18 1 86.19 323 SER A CA 1
ATOM 2415 C C . SER A 1 323 ? -30.172 15.781 11.32 1 86.19 323 SER A C 1
ATOM 2417 O O . SER A 1 323 ? -30.781 14.844 11.852 1 86.19 323 SER A O 1
ATOM 2419 N N . GLY A 1 324 ? -30.047 15.906 10.047 1 93.75 324 GLY A N 1
ATOM 2420 C CA . GLY A 1 324 ? -30.609 14.898 9.172 1 93.75 324 GLY A CA 1
ATOM 2421 C C . GLY A 1 324 ? -30 13.523 9.383 1 93.75 324 GLY A C 1
ATOM 2422 O O . GLY A 1 324 ? -28.828 13.406 9.742 1 93.75 324 GLY A O 1
ATOM 2423 N N . PRO A 1 325 ? -30.766 12.5 9.133 1 95.31 325 PRO A N 1
ATOM 2424 C CA . PRO A 1 325 ? -30.328 11.133 9.438 1 95.31 325 PRO A CA 1
ATOM 2425 C C . PRO A 1 325 ? -29.062 10.742 8.672 1 95.31 325 PRO A C 1
ATOM 2427 O O . PRO A 1 325 ? -28.141 10.156 9.25 1 95.31 325 PRO A O 1
ATOM 2430 N N . GLU A 1 326 ? -29.016 11.086 7.359 1 97.31 326 GLU A N 1
ATOM 2431 C CA . GLU A 1 326 ? -27.844 10.727 6.574 1 97.31 326 GLU A CA 1
ATOM 2432 C C . GLU A 1 326 ? -26.609 11.492 7.039 1 97.31 326 GLU A C 1
ATOM 2434 O O . GLU A 1 326 ? -25.5 10.953 7.062 1 97.31 326 GLU A O 1
ATOM 2439 N N . ILE A 1 327 ? -26.797 12.742 7.387 1 97.81 327 ILE A N 1
ATOM 2440 C CA . ILE A 1 327 ? -25.703 13.57 7.859 1 97.81 327 ILE A CA 1
ATOM 2441 C C . ILE A 1 327 ? -25.188 13.039 9.203 1 97.81 327 ILE A C 1
ATOM 2443 O O . ILE A 1 327 ? -23.984 13.016 9.453 1 97.81 327 ILE A O 1
ATOM 2447 N N . LYS A 1 328 ? -26.094 12.602 10.039 1 96.88 328 LYS A N 1
ATOM 2448 C CA . LYS A 1 328 ? -25.719 11.977 11.305 1 96.88 328 LYS A CA 1
ATOM 2449 C C . LYS A 1 328 ? -24.938 10.68 11.07 1 96.88 328 LYS A C 1
ATOM 2451 O O . LYS A 1 328 ? -23.953 10.414 11.75 1 96.88 328 LYS A O 1
ATOM 2456 N N . GLN A 1 329 ? -25.422 9.867 10.125 1 98 329 GLN A N 1
ATOM 2457 C CA . GLN A 1 329 ? -24.719 8.633 9.781 1 98 329 GLN A CA 1
ATOM 2458 C C . GLN A 1 329 ? -23.297 8.922 9.281 1 98 329 GLN A C 1
ATOM 2460 O O . GLN A 1 329 ? -22.359 8.227 9.641 1 98 329 GLN A O 1
ATOM 2465 N N . LEU A 1 330 ? -23.219 9.93 8.438 1 98.69 330 LEU A N 1
ATOM 2466 C CA . LEU A 1 330 ? -21.906 10.305 7.918 1 98.69 330 LEU A CA 1
ATOM 2467 C C . LEU A 1 330 ? -21.016 10.828 9.031 1 98.69 330 LEU A C 1
ATOM 2469 O O . LEU A 1 330 ? -19.797 10.562 9.039 1 98.69 330 LEU A O 1
ATOM 2473 N N . TYR A 1 331 ? -21.578 11.594 10 1 98.62 331 TYR A N 1
ATOM 2474 C CA . TYR A 1 331 ? -20.844 12.055 11.164 1 98.62 331 TYR A CA 1
ATOM 2475 C C . TYR A 1 331 ? -20.234 10.891 11.938 1 98.62 331 TYR A C 1
ATOM 2477 O O . TYR A 1 331 ? -19.047 10.891 12.25 1 98.62 331 TYR A O 1
ATOM 2485 N N . ASP A 1 332 ? -21.047 9.883 12.234 1 98.56 332 ASP A N 1
ATOM 2486 C CA . ASP A 1 332 ? -20.578 8.711 12.953 1 98.56 332 ASP A CA 1
ATOM 2487 C C . ASP A 1 332 ? -19.5 7.977 12.172 1 98.56 332 ASP A C 1
ATOM 2489 O O . ASP A 1 332 ? -18.531 7.473 12.758 1 98.56 332 ASP A O 1
ATOM 2493 N N . SER A 1 333 ? -19.719 7.918 10.844 1 98.88 333 SER A N 1
ATOM 2494 C CA . SER A 1 333 ? -18.734 7.281 9.969 1 98.88 333 SER A CA 1
ATOM 2495 C C . SER A 1 333 ? -17.375 7.961 10.07 1 98.88 333 SER A C 1
ATOM 2497 O O . SER A 1 333 ? -16.344 7.289 10.211 1 98.88 333 SER A O 1
ATOM 2499 N N . VAL A 1 334 ? -17.375 9.289 10.055 1 98.88 334 VAL A N 1
ATOM 2500 C CA . VAL A 1 334 ? -16.141 10.062 10.07 1 98.88 334 VAL A CA 1
ATOM 2501 C C . VAL A 1 334 ? -15.453 9.922 11.43 1 98.88 334 VAL A C 1
ATOM 2503 O O . VAL A 1 334 ? -14.227 9.773 11.5 1 98.88 334 VAL A O 1
ATOM 2506 N N . CYS A 1 335 ? -16.234 9.891 12.516 1 98.81 335 CYS A N 1
ATOM 2507 C CA . CYS A 1 335 ? -15.672 9.695 13.852 1 98.81 335 CYS A CA 1
ATOM 2508 C C . CYS A 1 335 ? -14.891 8.383 13.922 1 98.81 335 CYS A C 1
ATOM 2510 O O . CYS A 1 335 ? -13.727 8.375 14.336 1 98.81 335 CYS A O 1
ATOM 2512 N N . ILE A 1 336 ? -15.477 7.324 13.477 1 98.88 336 ILE A N 1
ATOM 2513 C CA . ILE A 1 336 ? -14.883 6 13.586 1 98.88 336 ILE A CA 1
ATOM 2514 C C . ILE A 1 336 ? -13.711 5.875 12.609 1 98.88 336 ILE A C 1
ATOM 2516 O O . ILE A 1 336 ? -12.688 5.27 12.938 1 98.88 336 ILE A O 1
ATOM 2520 N N . ALA A 1 337 ? -13.867 6.461 11.398 1 98.94 337 ALA A N 1
ATOM 2521 C CA . ALA A 1 337 ? -12.789 6.426 10.406 1 98.94 337 ALA A CA 1
ATOM 2522 C C . ALA A 1 337 ? -11.539 7.117 10.938 1 98.94 337 ALA A C 1
ATOM 2524 O O . ALA A 1 337 ? -10.43 6.598 10.805 1 98.94 337 ALA A O 1
ATOM 2525 N N . ILE A 1 338 ? -11.688 8.273 11.555 1 98.88 338 ILE A N 1
ATOM 2526 C CA . ILE A 1 338 ? -10.547 9.023 12.055 1 98.88 338 ILE A CA 1
ATOM 2527 C C . ILE A 1 338 ? -9.914 8.281 13.227 1 98.88 338 ILE A C 1
ATOM 2529 O O . ILE A 1 338 ? -8.688 8.18 13.312 1 98.88 338 ILE A O 1
ATOM 2533 N N . ILE A 1 339 ? -10.727 7.672 14.125 1 98.69 339 ILE A N 1
ATOM 2534 C CA . ILE A 1 339 ? -10.219 6.836 15.203 1 98.69 339 ILE A CA 1
ATOM 2535 C C . ILE A 1 339 ? -9.367 5.711 14.625 1 98.69 339 ILE A C 1
ATOM 2537 O O . ILE A 1 339 ? -8.266 5.441 15.117 1 98.69 339 ILE A O 1
ATOM 2541 N N . SER A 1 340 ? -9.883 5.09 13.586 1 98.69 340 SER A N 1
ATOM 2542 C CA . SER A 1 340 ? -9.188 3.961 12.969 1 98.69 340 SER A CA 1
ATOM 2543 C C . SER A 1 340 ? -7.875 4.398 12.328 1 98.69 340 SER A C 1
ATOM 2545 O O . SER A 1 340 ? -6.898 3.648 12.336 1 98.69 340 SER A O 1
ATOM 2547 N N . CYS A 1 341 ? -7.828 5.59 11.695 1 98.69 341 CYS A N 1
ATOM 2548 C CA . CYS A 1 341 ? -6.598 6.117 11.117 1 98.69 341 CYS A CA 1
ATOM 2549 C C . CYS A 1 341 ? -5.527 6.297 12.188 1 98.69 341 CYS A C 1
ATOM 2551 O O . CYS A 1 341 ? -4.375 5.898 11.992 1 98.69 341 CYS A O 1
ATOM 2553 N N . TYR A 1 342 ? -5.922 6.855 13.344 1 97.94 342 TYR A N 1
ATOM 2554 C CA . TYR A 1 342 ? -4.98 7.031 14.438 1 97.94 342 TYR A CA 1
ATOM 2555 C C . TYR A 1 342 ? -4.512 5.684 14.977 1 97.94 342 TYR A C 1
ATOM 2557 O O . TYR A 1 342 ? -3.336 5.516 15.305 1 97.94 342 TYR A O 1
ATOM 2565 N N . ALA A 1 343 ? -5.449 4.746 15.109 1 98.38 343 ALA A N 1
ATOM 2566 C CA . ALA A 1 343 ? -5.09 3.416 15.586 1 98.38 343 ALA A CA 1
ATOM 2567 C C . ALA A 1 343 ? -4.027 2.781 14.703 1 98.38 343 ALA A C 1
ATOM 2569 O O . ALA A 1 343 ? -3.07 2.182 15.195 1 98.38 343 ALA A O 1
ATOM 2570 N N . GLN A 1 344 ? -4.223 2.881 13.406 1 98.69 344 GLN A N 1
ATOM 2571 C CA . GLN A 1 344 ? -3.258 2.35 12.445 1 98.69 344 GLN A CA 1
ATOM 2572 C C . GLN A 1 344 ? -1.907 3.051 12.578 1 98.69 344 GLN A C 1
ATOM 2574 O O . GLN A 1 344 ? -0.86 2.4 12.547 1 98.69 344 GLN A O 1
ATOM 2579 N N . MET A 1 345 ? -1.948 4.359 12.664 1 97.69 345 MET A N 1
ATOM 2580 C CA . MET A 1 345 ? -0.729 5.145 12.828 1 97.69 345 MET A CA 1
ATOM 2581 C C . MET A 1 345 ? 0.069 4.664 14.039 1 97.69 345 MET A C 1
ATOM 2583 O O . MET A 1 345 ? 1.273 4.426 13.93 1 97.69 345 MET A O 1
ATOM 2587 N N . PHE A 1 346 ? -0.577 4.48 15.141 1 95.94 346 PHE A N 1
ATOM 2588 C CA . PHE A 1 346 ? 0.098 4.09 16.375 1 95.94 346 PHE A CA 1
ATOM 2589 C C . PHE A 1 346 ? 0.544 2.633 16.312 1 95.94 346 PHE A C 1
ATOM 2591 O O . PHE A 1 346 ? 1.586 2.273 16.859 1 95.94 346 PHE A O 1
ATOM 2598 N N . GLN A 1 347 ? -0.271 1.802 15.703 1 97.44 347 GLN A N 1
ATOM 2599 C CA . GLN A 1 347 ? 0.142 0.423 15.461 1 97.44 347 GLN A CA 1
ATOM 2600 C C . GLN A 1 347 ? 1.434 0.368 14.648 1 97.44 347 GLN A C 1
ATOM 2602 O O . GLN A 1 347 ? 2.33 -0.421 14.953 1 97.44 347 GLN A O 1
ATOM 2607 N N . CYS A 1 348 ? 1.537 1.202 13.656 1 98.31 348 CYS A N 1
ATOM 2608 C CA . CYS A 1 348 ? 2.746 1.282 12.844 1 98.31 348 CYS A CA 1
ATOM 2609 C C . CYS A 1 348 ? 3.936 1.735 13.68 1 98.31 348 CYS A C 1
ATOM 2611 O O . CYS A 1 348 ? 5.012 1.141 13.609 1 98.31 348 CYS A O 1
ATOM 2613 N N . LEU A 1 349 ? 3.76 2.762 14.5 1 97.25 349 LEU A N 1
ATOM 2614 C CA . LEU A 1 349 ? 4.848 3.289 15.32 1 97.25 349 LEU A CA 1
ATOM 2615 C C . LEU A 1 349 ? 5.332 2.242 16.312 1 97.25 349 LEU A C 1
ATOM 2617 O O . LEU A 1 349 ? 6.539 2.098 16.531 1 97.25 349 LEU A O 1
ATOM 2621 N N . ARG A 1 350 ? 4.398 1.541 16.906 1 96.31 350 ARG A N 1
ATOM 2622 C CA . ARG A 1 350 ? 4.754 0.489 17.859 1 96.31 350 ARG A CA 1
ATOM 2623 C C . ARG A 1 350 ? 5.609 -0.583 17.188 1 96.31 350 ARG A C 1
ATOM 2625 O O . ARG A 1 350 ? 6.637 -0.994 17.734 1 96.31 350 ARG A O 1
ATOM 2632 N N . GLU A 1 351 ? 5.172 -1.014 16.031 1 97.31 351 GLU A N 1
ATOM 2633 C CA . GLU A 1 351 ? 5.902 -2.072 15.336 1 97.31 351 GLU A CA 1
ATOM 2634 C C . GLU A 1 351 ? 7.242 -1.565 14.812 1 97.31 351 GLU A C 1
ATOM 2636 O O . GLU A 1 351 ? 8.227 -2.305 14.797 1 97.31 351 GLU A O 1
ATOM 2641 N N . MET A 1 352 ? 7.297 -0.349 14.305 1 97.56 352 MET A N 1
ATOM 2642 C CA . MET A 1 352 ? 8.555 0.258 13.883 1 97.56 352 MET A CA 1
ATOM 2643 C C . MET A 1 352 ? 9.555 0.289 15.031 1 97.56 352 MET A C 1
ATOM 2645 O O . MET A 1 352 ? 10.75 0.052 14.82 1 97.56 352 MET A O 1
ATOM 2649 N N . ASP A 1 353 ? 9.086 0.659 16.172 1 96.69 353 ASP A N 1
ATOM 2650 C CA . ASP A 1 353 ? 9.945 0.695 17.359 1 96.69 353 ASP A CA 1
ATOM 2651 C C . ASP A 1 353 ? 10.531 -0.683 17.656 1 96.69 353 ASP A C 1
ATOM 2653 O O . ASP A 1 353 ? 11.719 -0.801 17.984 1 96.69 353 ASP A O 1
ATOM 2657 N N . LYS A 1 354 ? 9.742 -1.713 17.562 1 96.44 354 LYS A N 1
ATOM 2658 C CA . LYS A 1 354 ? 10.195 -3.08 17.812 1 96.44 354 LYS A CA 1
ATOM 2659 C C . LYS A 1 354 ? 11.258 -3.502 16.797 1 96.44 354 LYS A C 1
ATOM 2661 O O . LYS A 1 354 ? 12.273 -4.094 17.172 1 96.44 354 LYS A O 1
ATOM 2666 N N . VAL A 1 355 ? 11.008 -3.186 15.531 1 97.25 355 VAL A N 1
ATOM 2667 C CA . VAL A 1 355 ? 11.859 -3.662 14.445 1 97.25 355 VAL A CA 1
ATOM 2668 C C . VAL A 1 355 ? 13.18 -2.906 14.461 1 97.25 355 VAL A C 1
ATOM 2670 O O . VAL A 1 355 ? 14.242 -3.492 14.227 1 97.25 355 VAL A O 1
ATOM 2673 N N . HIS A 1 356 ? 13.148 -1.621 14.789 1 95.94 356 HIS A N 1
ATOM 2674 C CA . HIS A 1 356 ? 14.336 -0.792 14.633 1 95.94 356 HIS A CA 1
ATOM 2675 C C . HIS A 1 356 ? 14.953 -0.457 15.984 1 95.94 356 HIS A C 1
ATOM 2677 O O . HIS A 1 356 ? 15.992 0.199 16.047 1 95.94 356 HIS A O 1
ATOM 2683 N N . ASN A 1 357 ? 14.289 -0.872 17.078 1 95.19 357 ASN A N 1
ATOM 2684 C CA . ASN A 1 357 ? 14.766 -0.663 18.438 1 95.19 357 ASN A CA 1
ATOM 2685 C C . ASN A 1 357 ? 15.031 0.814 18.719 1 95.19 357 ASN A C 1
ATOM 2687 O O . ASN A 1 357 ? 16.125 1.182 19.156 1 95.19 357 ASN A O 1
ATOM 2691 N N . PHE A 1 358 ? 14.078 1.61 18.453 1 94.94 358 PHE A N 1
ATOM 2692 C CA . PHE A 1 358 ? 14.219 3.053 18.609 1 94.94 358 PHE A CA 1
ATOM 2693 C C . PHE A 1 358 ? 14.203 3.438 20.094 1 94.94 358 PHE A C 1
ATOM 2695 O O . PHE A 1 358 ? 14.891 4.375 20.5 1 94.94 358 PHE A O 1
ATOM 2702 N N . GLY A 1 359 ? 13.453 2.771 20.891 1 95.31 359 GLY A N 1
ATOM 2703 C CA . GLY A 1 359 ? 13.203 3.174 22.266 1 95.31 359 GLY A CA 1
ATOM 2704 C C . GLY A 1 359 ? 12.133 4.246 22.391 1 95.31 359 GLY A C 1
ATOM 2705 O O . GLY A 1 359 ? 12.281 5.188 23.172 1 95.31 359 GLY A O 1
ATOM 2706 N N . LEU A 1 360 ? 11.062 4.109 21.641 1 93.75 360 LEU A N 1
ATOM 2707 C CA . LEU A 1 360 ? 9.984 5.09 21.594 1 93.75 360 LEU A CA 1
ATOM 2708 C C . LEU A 1 360 ? 9.141 5.02 22.875 1 93.75 360 LEU A C 1
ATOM 2710 O O . LEU A 1 360 ? 8.836 3.93 23.359 1 93.75 360 LEU A O 1
ATOM 2714 N N . ASN A 1 361 ? 8.906 6.16 23.438 1 91.31 361 ASN A N 1
ATOM 2715 C CA . ASN A 1 361 ? 7.848 6.312 24.438 1 91.31 361 ASN A CA 1
ATOM 2716 C C . ASN A 1 361 ? 6.547 6.801 23.812 1 91.31 361 ASN A C 1
ATOM 2718 O O . ASN A 1 361 ? 6.305 8.008 23.719 1 91.31 361 ASN A O 1
ATOM 2722 N N . LEU A 1 362 ? 5.695 5.855 23.484 1 88.62 362 LEU A N 1
ATOM 2723 C CA . LEU A 1 362 ? 4.539 6.148 22.641 1 88.62 362 LEU A CA 1
ATOM 2724 C C . LEU A 1 362 ? 3.602 7.137 23.328 1 88.62 362 LEU A C 1
ATOM 2726 O O . LEU A 1 362 ? 3.154 8.109 22.703 1 88.62 362 LEU A O 1
ATOM 2730 N N . PRO A 1 363 ? 3.279 6.996 24.609 1 88.12 363 PRO A N 1
ATOM 2731 C CA . PRO A 1 363 ? 2.414 7.98 25.266 1 88.12 363 PRO A CA 1
ATOM 2732 C C . PRO A 1 363 ? 2.988 9.391 25.219 1 88.12 363 PRO A C 1
ATOM 2734 O O . PRO A 1 363 ? 2.258 10.352 24.953 1 88.12 363 PRO A O 1
ATOM 2737 N N . ALA A 1 364 ? 4.262 9.5 25.469 1 90.25 364 ALA A N 1
ATOM 2738 C CA . ALA A 1 364 ? 4.902 10.812 25.422 1 90.25 364 ALA A CA 1
ATOM 2739 C C . ALA A 1 364 ? 4.875 11.375 24 1 90.25 364 ALA A C 1
ATOM 2741 O O . ALA A 1 364 ? 4.684 12.578 23.812 1 90.25 364 ALA A O 1
ATOM 2742 N N . THR A 1 365 ? 5.078 10.531 23.047 1 92.38 365 THR A N 1
ATOM 2743 C CA . THR A 1 365 ? 5.055 10.938 21.641 1 92.38 365 THR A CA 1
ATOM 2744 C C . THR A 1 365 ? 3.676 11.469 21.266 1 92.38 365 THR A C 1
ATOM 2746 O O . THR A 1 365 ? 3.562 12.539 20.656 1 92.38 365 THR A O 1
ATOM 2749 N N . ILE A 1 366 ? 2.643 10.805 21.625 1 88.88 366 ILE A N 1
ATOM 2750 C CA . ILE A 1 366 ? 1.276 11.188 21.281 1 88.88 366 ILE A CA 1
ATOM 2751 C C . ILE A 1 366 ? 0.936 12.523 21.922 1 88.88 366 ILE A C 1
ATOM 2753 O O . ILE A 1 366 ? 0.238 13.352 21.344 1 88.88 366 ILE A O 1
ATOM 2757 N N . ALA A 1 367 ? 1.469 12.695 23.078 1 89.12 367 ALA A N 1
ATOM 2758 C CA . ALA A 1 367 ? 1.2 13.922 23.828 1 89.12 367 ALA A CA 1
ATOM 2759 C C . ALA A 1 367 ? 1.743 15.141 23.094 1 89.12 367 ALA A C 1
ATOM 2761 O O . ALA A 1 367 ? 1.217 16.25 23.234 1 89.12 367 ALA A O 1
ATOM 2762 N N . THR A 1 368 ? 2.676 14.945 22.297 1 92.38 368 THR A N 1
ATOM 2763 C CA . THR A 1 368 ? 3.287 16.062 21.578 1 92.38 368 THR A CA 1
ATOM 2764 C C . THR A 1 368 ? 2.418 16.5 20.391 1 92.38 368 THR A C 1
ATOM 2766 O O . THR A 1 368 ? 2.619 17.562 19.828 1 92.38 368 THR A O 1
ATOM 2769 N N . PHE A 1 369 ? 1.428 15.727 20.047 1 91.75 369 PHE A N 1
ATOM 2770 C CA . PHE A 1 369 ? 0.579 16.047 18.891 1 91.75 369 PHE A CA 1
ATOM 2771 C C . PHE A 1 369 ? -0.554 16.984 19.312 1 91.75 369 PHE A C 1
ATOM 2773 O O . PHE A 1 369 ? -1.314 17.453 18.469 1 91.75 369 PHE A O 1
ATOM 2780 N N . ARG A 1 370 ? -0.67 17.391 20.5 1 88.38 370 ARG A N 1
ATOM 2781 C CA . ARG A 1 370 ? -1.864 18.016 21.062 1 88.38 370 ARG A CA 1
ATOM 2782 C C . ARG A 1 370 ? -1.953 19.484 20.672 1 88.38 370 ARG A C 1
ATOM 2784 O O . ARG A 1 370 ? -3.033 20.078 20.703 1 88.38 370 ARG A O 1
ATOM 2791 N N . ALA A 1 371 ? -0.783 20.078 20.344 1 89.56 371 ALA A N 1
ATOM 2792 C CA . ALA A 1 371 ? -0.818 21.484 19.969 1 89.56 371 ALA A CA 1
ATOM 2793 C C . ALA A 1 371 ? 0.288 21.812 18.969 1 89.56 371 ALA A C 1
ATOM 2795 O O . ALA A 1 371 ? 1.344 21.172 18.969 1 89.56 371 ALA A O 1
ATOM 2796 N N . GLY A 1 372 ? -0.081 22.719 18.125 1 91 372 GLY A N 1
ATOM 2797 C CA . GLY A 1 372 ? 0.927 23.281 17.25 1 91 372 GLY A CA 1
ATOM 2798 C C . GLY A 1 372 ? 1.137 22.453 15.984 1 91 372 GLY A C 1
ATOM 2799 O O . GLY A 1 372 ? 1.679 22.953 15 1 91 372 GLY A O 1
ATOM 2800 N N . CYS A 1 373 ? 0.701 21.203 16.094 1 91.69 373 CYS A N 1
ATOM 2801 C CA . CYS A 1 373 ? 0.908 20.344 14.938 1 91.69 373 CYS A CA 1
ATOM 2802 C C . CYS A 1 373 ? -0.339 20.297 14.062 1 91.69 373 CYS A C 1
ATOM 2804 O O . CYS A 1 373 ? -1.403 20.766 14.469 1 91.69 373 CYS A O 1
ATOM 2806 N N . ILE A 1 374 ? -0.253 19.75 12.906 1 93.62 374 ILE A N 1
ATOM 2807 C CA . ILE A 1 374 ? -1.341 19.719 11.93 1 93.62 374 ILE A CA 1
ATOM 2808 C C . ILE A 1 374 ? -2.449 18.797 12.43 1 93.62 374 ILE A C 1
ATOM 2810 O O . ILE A 1 374 ? -3.629 19.031 12.148 1 93.62 374 ILE A O 1
ATOM 2814 N N . LEU A 1 375 ? -2.072 17.812 13.242 1 94.81 375 LEU A N 1
ATOM 2815 C CA . LEU A 1 375 ? -3.033 16.828 13.711 1 94.81 375 LEU A CA 1
ATOM 2816 C C . LEU A 1 375 ? -3.818 17.344 14.906 1 94.81 375 LEU A C 1
ATOM 2818 O O . LEU A 1 375 ? -4.766 16.703 15.367 1 94.81 375 LEU A O 1
ATOM 2822 N N . GLN A 1 376 ? -3.457 18.5 15.422 1 93.75 376 GLN A N 1
ATOM 2823 C CA . GLN A 1 376 ? -4.043 18.969 16.672 1 93.75 376 GLN A CA 1
ATOM 2824 C C . GLN A 1 376 ? -5.566 18.953 16.609 1 93.75 376 GLN A C 1
ATOM 2826 O O . GLN A 1 376 ? -6.156 19.266 15.586 1 93.75 376 GLN A O 1
ATOM 2831 N N . GLY A 1 377 ? -6.164 18.516 17.734 1 94.06 377 GLY A N 1
ATOM 2832 C CA . GLY A 1 377 ? -7.609 18.375 17.844 1 94.06 377 GLY A CA 1
ATOM 2833 C C . GLY A 1 377 ? -8.047 17.703 19.141 1 94.06 377 GLY A C 1
ATOM 2834 O O . GLY A 1 377 ? -7.211 17.25 19.922 1 94.06 377 GLY A O 1
ATOM 2835 N N . TYR A 1 378 ? -9.258 17.609 19.312 1 95.5 378 TYR A N 1
ATOM 2836 C CA . TYR A 1 378 ? -9.859 17.109 20.531 1 95.5 378 TYR A CA 1
ATOM 2837 C C . TYR A 1 378 ? -9.422 15.672 20.812 1 95.5 378 TYR A C 1
ATOM 2839 O O . TYR A 1 378 ? -9.133 15.32 21.969 1 95.5 378 TYR A O 1
ATOM 2847 N N . LEU A 1 379 ? -9.352 14.812 19.812 1 95 379 LEU A N 1
ATOM 2848 C CA . LEU A 1 379 ? -9.188 13.367 19.953 1 95 379 LEU A CA 1
ATOM 2849 C C . LEU A 1 379 ? -7.809 13.039 20.531 1 95 379 LEU A C 1
ATOM 2851 O O . LEU A 1 379 ? -7.594 11.938 21.031 1 95 379 LEU A O 1
ATOM 2855 N N . LEU A 1 380 ? -6.891 13.953 20.453 1 92.31 380 LEU A N 1
ATOM 2856 C CA . LEU A 1 380 ? -5.527 13.648 20.875 1 92.31 380 LEU A CA 1
ATOM 2857 C C . LEU A 1 380 ? -5.445 13.523 22.391 1 92.31 380 LEU A C 1
ATOM 2859 O O . LEU A 1 380 ? -4.637 12.742 22.906 1 92.31 380 LEU A O 1
ATOM 2863 N N . LYS A 1 381 ? -6.273 14.273 23.094 1 91.94 381 LYS A N 1
ATOM 2864 C CA . LYS A 1 381 ? -6.266 14.156 24.547 1 91.94 381 LYS A CA 1
ATOM 2865 C C . LYS A 1 381 ? -6.781 12.789 25 1 91.94 381 LYS A C 1
ATOM 2867 O O . LYS A 1 381 ? -6.094 12.07 25.719 1 91.94 381 LYS A O 1
ATOM 2872 N N . PRO A 1 382 ? -8.016 12.391 24.547 1 94.12 382 PRO A N 1
ATOM 2873 C CA . PRO A 1 382 ? -8.461 11.07 24.984 1 94.12 382 PRO A CA 1
ATOM 2874 C C . PRO A 1 382 ? -7.543 9.945 24.5 1 94.12 382 PRO A C 1
ATOM 2876 O O . PRO A 1 382 ? -7.398 8.93 25.188 1 94.12 382 PRO A O 1
ATOM 2879 N N . MET A 1 383 ? -6.914 10.031 23.453 1 93.75 383 MET A N 1
ATOM 2880 C CA . MET A 1 383 ? -5.961 9.016 22.984 1 93.75 383 MET A CA 1
ATOM 2881 C C . MET A 1 383 ? -4.758 8.945 23.922 1 93.75 383 MET A C 1
ATOM 2883 O O . MET A 1 383 ? -4.301 7.855 24.266 1 93.75 383 MET A O 1
ATOM 2887 N N . THR A 1 384 ? -4.199 10.141 24.266 1 90.44 384 THR A N 1
ATOM 2888 C CA . THR A 1 384 ? -3.086 10.203 25.203 1 90.44 384 THR A CA 1
ATOM 2889 C C . THR A 1 384 ? -3.467 9.555 26.531 1 90.44 384 THR A C 1
ATOM 2891 O O . THR A 1 384 ? -2.703 8.758 27.078 1 90.44 384 THR A O 1
ATOM 2894 N N . GLU A 1 385 ? -4.621 9.852 27 1 92.69 385 GLU A N 1
ATOM 2895 C CA . GLU A 1 385 ? -5.102 9.305 28.266 1 92.69 385 GLU A CA 1
ATOM 2896 C C . GLU A 1 385 ? -5.25 7.785 28.188 1 92.69 385 GLU A C 1
ATOM 2898 O O . GLU A 1 385 ? -4.949 7.074 29.156 1 92.69 385 GLU A O 1
ATOM 2903 N N . ALA A 1 386 ? -5.707 7.293 27.078 1 94 386 ALA A N 1
ATOM 2904 C CA . ALA A 1 386 ? -5.871 5.855 26.875 1 94 386 ALA A CA 1
ATOM 2905 C C . ALA A 1 386 ? -4.531 5.133 27 1 94 386 ALA A C 1
ATOM 2907 O O . ALA A 1 386 ? -4.438 4.094 27.656 1 94 386 ALA A O 1
ATOM 2908 N N . PHE A 1 387 ? -3.508 5.676 26.375 1 91.31 387 PHE A N 1
ATOM 2909 C CA . PHE A 1 387 ? -2.195 5.039 26.391 1 91.31 387 PHE A CA 1
ATOM 2910 C C . PHE A 1 387 ? -1.536 5.184 27.75 1 91.31 387 PHE A C 1
ATOM 2912 O O . PHE A 1 387 ? -0.782 4.309 28.172 1 91.31 387 PHE A O 1
ATOM 2919 N N . GLU A 1 388 ? -1.781 6.332 28.406 1 89.81 388 GLU A N 1
ATOM 2920 C CA . GLU A 1 388 ? -1.271 6.496 29.766 1 89.81 388 GLU A CA 1
ATOM 2921 C C . GLU A 1 388 ? -1.901 5.48 30.719 1 89.81 388 GLU A C 1
ATOM 2923 O O . GLU A 1 388 ? -1.223 4.938 31.594 1 89.81 388 GLU A O 1
ATOM 2928 N N . LYS A 1 389 ? -3.156 5.25 30.562 1 93.62 389 LYS A N 1
ATOM 2929 C CA . LYS A 1 389 ? -3.887 4.305 31.391 1 93.62 389 LYS A CA 1
ATOM 2930 C C . LYS A 1 389 ? -3.449 2.869 31.125 1 93.62 389 LYS A C 1
ATOM 2932 O O . LYS A 1 389 ? -3.305 2.068 32.031 1 93.62 389 LYS A O 1
ATOM 2937 N N . ASN A 1 390 ? -3.279 2.555 29.844 1 93.19 390 ASN A N 1
ATOM 2938 C CA . ASN A 1 390 ? -2.84 1.223 29.438 1 93.19 390 ASN A CA 1
ATOM 2939 C C . ASN A 1 390 ? -1.854 1.288 28.281 1 93.19 390 ASN A C 1
ATOM 2941 O O . ASN A 1 390 ? -2.24 1.132 27.125 1 93.19 390 ASN A O 1
ATOM 2945 N N . PRO A 1 391 ? -0.631 1.38 28.594 1 86.88 391 PRO A N 1
ATOM 2946 C CA . PRO A 1 391 ? 0.382 1.494 27.547 1 86.88 391 PRO A CA 1
ATOM 2947 C C . PRO A 1 391 ? 0.438 0.263 26.641 1 86.88 391 PRO A C 1
ATOM 2949 O O . PRO A 1 391 ? 0.998 0.321 25.547 1 86.88 391 PRO A O 1
ATOM 2952 N N . ASN A 1 392 ? -0.194 -0.826 27.109 1 89.06 392 ASN A N 1
ATOM 2953 C CA . ASN A 1 392 ? -0.118 -2.07 26.359 1 89.06 392 ASN A CA 1
ATOM 2954 C C . ASN A 1 392 ? -1.454 -2.408 25.703 1 89.06 392 ASN A C 1
ATOM 2956 O O . ASN A 1 392 ? -1.698 -3.561 25.344 1 89.06 392 ASN A O 1
ATOM 2960 N N . ILE A 1 393 ? -2.275 -1.427 25.594 1 93.62 393 ILE A N 1
ATOM 2961 C CA . ILE A 1 393 ? -3.553 -1.656 24.938 1 93.62 393 ILE A CA 1
ATOM 2962 C C . ILE A 1 393 ? -3.312 -2.264 23.547 1 93.62 393 ILE A C 1
ATOM 2964 O O . ILE A 1 393 ? -2.395 -1.854 22.844 1 93.62 393 ILE A O 1
ATOM 2968 N N . SER A 1 394 ? -4.035 -3.279 23.172 1 94.69 394 SER A N 1
ATOM 2969 C CA . SER A 1 394 ? -3.779 -4.035 21.953 1 94.69 394 SER A CA 1
ATOM 2970 C C . SER A 1 394 ? -3.949 -3.158 20.719 1 94.69 394 SER A C 1
ATOM 2972 O O . SER A 1 394 ? -3.135 -3.213 19.797 1 94.69 394 SER A O 1
ATOM 2974 N N . ASN A 1 395 ? -5.012 -2.348 20.719 1 97.38 395 ASN A N 1
ATOM 2975 C CA . ASN A 1 395 ? -5.367 -1.429 19.656 1 97.38 395 ASN A CA 1
ATOM 2976 C C . ASN A 1 395 ? -6.094 -0.197 20.188 1 97.38 395 ASN A C 1
ATOM 2978 O O . ASN A 1 395 ? -6.973 -0.312 21.031 1 97.38 395 ASN A O 1
ATOM 2982 N N . LEU A 1 396 ? -5.723 0.962 19.719 1 96.94 396 LEU A N 1
ATOM 2983 C CA . LEU A 1 396 ? -6.297 2.211 20.203 1 96.94 396 LEU A CA 1
ATOM 2984 C C . LEU A 1 396 ? -7.82 2.188 20.094 1 96.94 396 LEU A C 1
ATOM 2986 O O . LEU A 1 396 ? -8.516 2.801 20.906 1 96.94 396 LEU A O 1
ATOM 2990 N N . MET A 1 397 ? -8.398 1.438 19.141 1 98.38 397 MET A N 1
ATOM 2991 C CA . MET A 1 397 ? -9.836 1.389 18.938 1 98.38 397 MET A CA 1
ATOM 2992 C C . MET A 1 397 ? -10.547 0.833 20.172 1 98.38 397 MET A C 1
ATOM 2994 O O . MET A 1 397 ? -11.695 1.191 20.438 1 98.38 397 MET A O 1
ATOM 2998 N N . CYS A 1 398 ? -9.867 0.022 20.953 1 97.88 398 CYS A N 1
ATOM 2999 C CA . CYS A 1 398 ? -10.461 -0.557 22.156 1 97.88 398 CYS A CA 1
ATOM 3000 C C . CYS A 1 398 ? -10.75 0.521 23.188 1 97.88 398 CYS A C 1
ATOM 3002 O O . CYS A 1 398 ? -11.594 0.335 24.062 1 97.88 398 CYS A O 1
ATOM 3004 N N . ALA A 1 399 ? -10.07 1.688 23.141 1 97.12 399 ALA A N 1
ATOM 3005 C CA . ALA A 1 399 ? -10.305 2.803 24.047 1 97.12 399 ALA A CA 1
ATOM 3006 C C . ALA A 1 399 ? -11.516 3.621 23.609 1 97.12 399 ALA A C 1
ATOM 3008 O O . ALA A 1 399 ? -11.992 4.473 24.359 1 97.12 399 ALA A O 1
ATOM 3009 N N . PHE A 1 400 ? -12.055 3.357 22.469 1 98 400 PHE A N 1
ATOM 3010 C CA . PHE A 1 400 ? -13.172 4.121 21.938 1 98 400 PHE A CA 1
ATOM 3011 C C . PHE A 1 400 ? -14.359 3.209 21.656 1 98 400 PHE A C 1
ATOM 3013 O O . PHE A 1 400 ? -15.086 3.406 20.672 1 98 400 PHE A O 1
ATOM 3020 N N . GLN A 1 401 ? -14.547 2.199 22.453 1 96.88 401 GLN A N 1
ATOM 3021 C CA . GLN A 1 401 ? -15.594 1.207 22.234 1 96.88 401 GLN A CA 1
ATOM 3022 C C . GLN A 1 401 ? -16.984 1.853 22.281 1 96.88 401 GLN A C 1
ATOM 3024 O O . GLN A 1 401 ? -17.891 1.431 21.562 1 96.88 401 GLN A O 1
ATOM 3029 N N . THR A 1 402 ? -17.156 2.914 23.062 1 97.31 402 THR A N 1
ATOM 3030 C CA . THR A 1 402 ? -18.453 3.578 23.172 1 97.31 402 THR A CA 1
ATOM 3031 C C . THR A 1 402 ? -18.844 4.223 21.844 1 97.31 402 THR A C 1
ATOM 3033 O O . THR A 1 402 ? -19.969 4.02 21.359 1 97.31 402 THR A O 1
ATOM 3036 N N . GLU A 1 403 ? -17.938 4.949 21.266 1 97.56 403 GLU A N 1
ATOM 3037 C CA . GLU A 1 403 ? -18.188 5.621 20 1 97.56 403 GLU A CA 1
ATOM 3038 C C . GLU A 1 403 ? -18.391 4.613 18.859 1 97.56 403 GLU A C 1
ATOM 3040 O O . GLU A 1 403 ? -19.281 4.781 18.031 1 97.56 403 GLU A O 1
ATOM 3045 N N . ILE A 1 404 ? -17.594 3.541 18.875 1 98.38 404 ILE A N 1
ATOM 3046 C CA . ILE A 1 404 ? -17.656 2.555 17.812 1 98.38 404 ILE A CA 1
ATOM 3047 C C . ILE A 1 404 ? -18.969 1.761 17.906 1 98.38 404 ILE A C 1
ATOM 3049 O O . ILE A 1 404 ? -19.641 1.55 16.906 1 98.38 404 ILE A O 1
ATOM 3053 N N . ARG A 1 405 ? -19.391 1.362 19.125 1 97.62 405 ARG A N 1
ATOM 3054 C CA . ARG A 1 405 ? -20.625 0.623 19.328 1 97.62 405 ARG A CA 1
ATOM 3055 C C . ARG A 1 405 ? -21.828 1.449 18.891 1 97.62 405 ARG A C 1
ATOM 3057 O O . ARG A 1 405 ? -22.781 0.916 18.297 1 97.62 405 ARG A O 1
ATOM 3064 N N . ALA A 1 406 ? -21.766 2.691 19.172 1 97.25 406 ALA A N 1
ATOM 3065 C CA . ALA A 1 406 ? -22.906 3.564 18.891 1 97.25 406 ALA A CA 1
ATOM 3066 C C . ALA A 1 406 ? -23 3.898 17.406 1 97.25 406 ALA A C 1
ATOM 3068 O O . ALA A 1 406 ? -24.094 4.117 16.875 1 97.25 406 ALA A O 1
ATOM 3069 N N . GLY A 1 407 ? -21.844 3.855 16.703 1 98.31 407 GLY A N 1
ATOM 3070 C CA . GLY A 1 407 ? -21.859 4.461 15.383 1 98.31 407 GLY A CA 1
ATOM 3071 C C . GLY A 1 407 ? -21.531 3.48 14.266 1 98.31 407 GLY A C 1
ATOM 3072 O O . GLY A 1 407 ? -21.688 3.801 13.086 1 98.31 407 GLY A O 1
ATOM 3073 N N . LEU A 1 408 ? -21.125 2.207 14.57 1 98.62 408 LEU A N 1
ATOM 3074 C CA . LEU A 1 408 ? -20.562 1.325 13.555 1 98.62 408 LEU A CA 1
ATOM 3075 C C . LEU A 1 408 ? -21.625 0.95 12.516 1 98.62 408 LEU A C 1
ATOM 3077 O O . LEU A 1 408 ? -21.328 0.899 11.32 1 98.62 408 LEU A O 1
ATOM 3081 N N . GLN A 1 409 ? -22.844 0.667 12.953 1 98.44 409 GLN A N 1
ATOM 3082 C CA . GLN A 1 409 ? -23.875 0.329 11.984 1 98.44 409 GLN A CA 1
ATOM 3083 C C . GLN A 1 409 ? -24.203 1.528 11.102 1 98.44 409 GLN A C 1
ATOM 3085 O O . GLN A 1 409 ? -24.484 1.371 9.906 1 98.44 409 GLN A O 1
ATOM 3090 N N . ASN A 1 410 ? -24.25 2.758 11.688 1 98.44 410 ASN A N 1
ATOM 3091 C CA . ASN A 1 410 ? -24.406 3.965 10.883 1 98.44 410 ASN A CA 1
ATOM 3092 C C . ASN A 1 410 ? -23.312 4.062 9.82 1 98.44 410 ASN A C 1
ATOM 3094 O O . ASN A 1 410 ? -23.594 4.445 8.68 1 98.44 410 ASN A O 1
ATOM 3098 N N . TYR A 1 411 ? -22.094 3.744 10.227 1 98.81 411 TYR A N 1
ATOM 3099 C CA . TYR A 1 411 ? -20.969 3.758 9.305 1 98.81 411 TYR A CA 1
ATOM 3100 C C . TYR A 1 411 ? -21.172 2.762 8.164 1 98.81 411 TYR A C 1
ATOM 3102 O O . TYR A 1 411 ? -21.031 3.107 6.992 1 98.81 411 TYR A O 1
ATOM 3110 N N . ARG A 1 412 ? -21.562 1.528 8.492 1 98.69 412 ARG A N 1
ATOM 3111 C CA . ARG A 1 412 ? -21.844 0.485 7.508 1 98.69 412 ARG A CA 1
ATOM 3112 C C . ARG A 1 412 ? -22.938 0.917 6.543 1 98.69 412 ARG A C 1
ATOM 3114 O O . ARG A 1 412 ? -22.797 0.787 5.328 1 98.69 412 ARG A O 1
ATOM 3121 N N . ASP A 1 413 ? -24.016 1.496 7.055 1 98.62 413 ASP A N 1
ATOM 3122 C CA . ASP A 1 413 ? -25.156 1.913 6.254 1 98.62 413 ASP A CA 1
ATOM 3123 C C . ASP A 1 413 ? -24.797 3.074 5.332 1 98.62 413 ASP A C 1
ATOM 3125 O O . ASP A 1 413 ? -25.266 3.139 4.191 1 98.62 413 ASP A O 1
ATOM 3129 N N . MET A 1 414 ? -24.031 3.967 5.844 1 98.69 414 MET A N 1
ATOM 3130 C CA . MET A 1 414 ? -23.609 5.113 5.035 1 98.69 414 MET A CA 1
ATOM 3131 C C . MET A 1 414 ? -22.734 4.672 3.871 1 98.69 414 MET A C 1
ATOM 3133 O O . MET A 1 414 ? -22.938 5.105 2.734 1 98.69 414 MET A O 1
ATOM 3137 N N . VAL A 1 415 ? -21.75 3.811 4.148 1 98.69 415 VAL A N 1
ATOM 3138 C CA . VAL A 1 415 ? -20.906 3.301 3.076 1 98.69 415 VAL A CA 1
ATOM 3139 C C . VAL A 1 415 ? -21.75 2.541 2.059 1 98.69 415 VAL A C 1
ATOM 3141 O O . VAL A 1 415 ? -21.531 2.656 0.851 1 98.69 415 VAL A O 1
ATOM 3144 N N . ALA A 1 416 ? -22.75 1.787 2.566 1 98.56 416 ALA A N 1
ATOM 3145 C CA . ALA A 1 416 ? -23.656 1.062 1.679 1 98.56 416 ALA A CA 1
ATOM 3146 C C . ALA A 1 416 ? -24.422 2.021 0.78 1 98.56 416 ALA A C 1
ATOM 3148 O O . ALA A 1 416 ? -24.547 1.795 -0.427 1 98.56 416 ALA A O 1
ATOM 3149 N N . LEU A 1 417 ? -24.938 3.084 1.37 1 98.44 417 LEU A N 1
ATOM 3150 C CA . LEU A 1 417 ? -25.688 4.074 0.621 1 98.44 417 LEU A CA 1
ATOM 3151 C C . LEU A 1 417 ? -24.828 4.734 -0.447 1 98.44 417 LEU A C 1
ATOM 3153 O O . LEU A 1 417 ? -25.234 4.836 -1.606 1 98.44 417 LEU A O 1
ATOM 3157 N N . ILE A 1 418 ? -23.656 5.148 -0.085 1 98.5 418 ILE A N 1
ATOM 3158 C CA . ILE A 1 418 ? -22.734 5.828 -1.002 1 98.5 418 ILE A CA 1
ATOM 3159 C C . ILE A 1 418 ? -22.391 4.898 -2.16 1 98.5 418 ILE A C 1
ATOM 3161 O O . ILE A 1 418 ? -22.469 5.289 -3.326 1 98.5 418 ILE A O 1
ATOM 3165 N N . THR A 1 419 ? -22.078 3.66 -1.835 1 98 419 THR A N 1
ATOM 3166 C CA . THR A 1 419 ? -21.609 2.68 -2.811 1 98 419 THR A CA 1
ATOM 3167 C C . THR A 1 419 ? -22.719 2.326 -3.795 1 98 419 THR A C 1
ATOM 3169 O O . THR A 1 419 ? -22.484 2.195 -4.996 1 98 419 THR A O 1
ATOM 3172 N N . SER A 1 420 ? -23.953 2.236 -3.355 1 98.12 420 SER A N 1
ATOM 3173 C CA . SER A 1 420 ? -25.047 1.76 -4.199 1 98.12 420 SER A CA 1
ATOM 3174 C C . SER A 1 420 ? -25.672 2.904 -4.984 1 98.12 420 SER A C 1
ATOM 3176 O O . SER A 1 420 ? -26.234 2.691 -6.059 1 98.12 420 SER A O 1
ATOM 3178 N N . LYS A 1 421 ? -25.484 4.16 -4.457 1 98.25 421 LYS A N 1
ATOM 3179 C CA . LYS A 1 421 ? -26.359 5.188 -5.02 1 98.25 421 LYS A CA 1
ATOM 3180 C C . LYS A 1 421 ? -25.547 6.32 -5.637 1 98.25 421 LYS A C 1
ATOM 3182 O O . LYS A 1 421 ? -26.062 7.109 -6.426 1 98.25 421 LYS A O 1
ATOM 3187 N N . LEU A 1 422 ? -24.297 6.426 -5.305 1 97.62 422 LEU A N 1
ATOM 3188 C CA . LEU A 1 422 ? -23.516 7.574 -5.766 1 97.62 422 LEU A CA 1
ATOM 3189 C C . LEU A 1 422 ? -22.359 7.129 -6.66 1 97.62 422 LEU A C 1
ATOM 3191 O O . LEU A 1 422 ? -21.953 5.969 -6.605 1 97.62 422 LEU A O 1
ATOM 3195 N N . GLU A 1 423 ? -21.875 8.031 -7.473 1 96.06 423 GLU A N 1
ATOM 3196 C CA . GLU A 1 423 ? -20.703 7.816 -8.32 1 96.06 423 GLU A CA 1
ATOM 3197 C C . GLU A 1 423 ? -19.453 8.43 -7.707 1 96.06 423 GLU A C 1
ATOM 3199 O O . GLU A 1 423 ? -18.75 9.195 -8.359 1 96.06 423 GLU A O 1
ATOM 3204 N N . VAL A 1 424 ? -19.219 8.109 -6.445 1 97.25 424 VAL A N 1
ATOM 3205 C CA . VAL A 1 424 ? -18.078 8.664 -5.734 1 97.25 424 VAL A CA 1
ATOM 3206 C C . VAL A 1 424 ? -17.156 7.539 -5.25 1 97.25 424 VAL A C 1
ATOM 3208 O O . VAL A 1 424 ? -17.641 6.492 -4.809 1 97.25 424 VAL A O 1
ATOM 3211 N N . SER A 1 425 ? -15.875 7.695 -5.449 1 97.88 425 SER A N 1
ATOM 3212 C CA . SER A 1 425 ? -14.883 6.797 -4.875 1 97.88 425 SER A CA 1
ATOM 3213 C C . SER A 1 425 ? -14.492 7.227 -3.465 1 97.88 425 SER A C 1
ATOM 3215 O O . SER A 1 425 ? -14.125 8.383 -3.24 1 97.88 425 SER A O 1
ATOM 3217 N N . ILE A 1 426 ? -14.57 6.328 -2.49 1 98.75 426 ILE A N 1
ATOM 3218 C CA . ILE A 1 426 ? -14.289 6.645 -1.096 1 98.75 426 ILE A CA 1
ATOM 3219 C C . ILE A 1 426 ? -13.242 5.68 -0.546 1 98.75 426 ILE A C 1
ATOM 3221 O O . ILE A 1 426 ? -13.492 4.973 0.433 1 98.75 426 ILE A O 1
ATOM 3225 N N . PRO A 1 427 ? -12.023 5.691 -1.091 1 98.75 427 PRO A N 1
ATOM 3226 C CA . PRO A 1 427 ? -11.023 4.676 -0.768 1 98.75 427 PRO A CA 1
ATOM 3227 C C . PRO A 1 427 ? -10.695 4.625 0.723 1 98.75 427 PRO A C 1
ATOM 3229 O O . PRO A 1 427 ? -10.578 3.539 1.297 1 98.75 427 PRO A O 1
ATOM 3232 N N . VAL A 1 428 ? -10.531 5.75 1.415 1 98.94 428 VAL A N 1
ATOM 3233 C CA . VAL A 1 428 ? -10.062 5.746 2.797 1 98.94 428 VAL A CA 1
ATOM 3234 C C . VAL A 1 428 ? -11.211 5.371 3.732 1 98.94 428 VAL A C 1
ATOM 3236 O O . VAL A 1 428 ? -11.016 4.605 4.68 1 98.94 428 VAL A O 1
ATOM 3239 N N . LEU A 1 429 ? -12.453 5.883 3.477 1 98.94 429 LEU A N 1
ATOM 3240 C CA . LEU A 1 429 ? -13.594 5.488 4.293 1 98.94 429 LEU A CA 1
ATOM 3241 C C . LEU A 1 429 ? -13.844 3.988 4.195 1 98.94 429 LEU A C 1
ATOM 3243 O O . LEU A 1 429 ? -14.102 3.33 5.207 1 98.94 429 LEU A O 1
ATOM 3247 N N . SER A 1 430 ? -13.727 3.475 2.959 1 98.81 430 SER A N 1
ATOM 3248 C CA . SER A 1 430 ? -13.93 2.045 2.76 1 98.81 430 SER A CA 1
ATOM 3249 C C . SER A 1 430 ? -12.828 1.231 3.436 1 98.81 430 SER A C 1
ATOM 3251 O O . SER A 1 430 ? -13.109 0.224 4.09 1 98.81 430 SER A O 1
ATOM 3253 N N . ALA A 1 431 ? -11.586 1.631 3.305 1 98.88 431 ALA A N 1
ATOM 3254 C CA . ALA A 1 431 ? -10.453 0.929 3.902 1 98.88 431 ALA A CA 1
ATOM 3255 C C . ALA A 1 431 ? -10.539 0.957 5.426 1 98.88 431 ALA A C 1
ATOM 3257 O O . ALA A 1 431 ? -10.195 -0.026 6.09 1 98.88 431 ALA A O 1
ATOM 3258 N N . SER A 1 432 ? -10.945 2.109 5.961 1 98.94 432 SER A N 1
ATOM 3259 C CA . SER A 1 432 ? -11.07 2.252 7.41 1 98.94 432 SER A CA 1
ATOM 3260 C C . SER A 1 432 ? -12.117 1.3 7.969 1 98.94 432 SER A C 1
ATOM 3262 O O . SER A 1 432 ? -11.914 0.689 9.023 1 98.94 432 SER A O 1
ATOM 3264 N N . LEU A 1 433 ? -13.227 1.192 7.281 1 98.88 433 LEU A N 1
ATOM 3265 C CA . LEU A 1 433 ? -14.273 0.283 7.73 1 98.88 433 LEU A CA 1
ATOM 3266 C C . LEU A 1 433 ? -13.789 -1.162 7.699 1 98.88 433 LEU A C 1
ATOM 3268 O O . LEU A 1 433 ? -14.078 -1.938 8.617 1 98.88 433 LEU A O 1
ATOM 3272 N N . ASN A 1 434 ? -13.062 -1.538 6.629 1 98.75 434 ASN A N 1
ATOM 3273 C CA . ASN A 1 434 ? -12.484 -2.875 6.543 1 98.75 434 ASN A CA 1
ATOM 3274 C C . ASN A 1 434 ? -11.516 -3.139 7.691 1 98.75 434 ASN A C 1
ATOM 3276 O O . ASN A 1 434 ? -11.445 -4.254 8.211 1 98.75 434 ASN A O 1
ATOM 3280 N N . TYR A 1 435 ? -10.75 -2.131 8.094 1 98.88 435 TYR A N 1
ATOM 3281 C CA . TYR A 1 435 ? -9.82 -2.262 9.211 1 98.88 435 TYR A CA 1
ATOM 3282 C C . TYR A 1 435 ? -10.562 -2.529 10.508 1 98.88 435 TYR A C 1
ATOM 3284 O O . TYR A 1 435 ? -10.219 -3.447 11.258 1 98.88 435 TYR A O 1
ATOM 3292 N N . VAL A 1 436 ? -11.602 -1.714 10.766 1 98.81 436 VAL A N 1
ATOM 3293 C CA . VAL A 1 436 ? -12.383 -1.888 11.984 1 98.81 436 VAL A CA 1
ATOM 3294 C C . VAL A 1 436 ? -12.953 -3.301 12.031 1 98.81 436 VAL A C 1
ATOM 3296 O O . VAL A 1 436 ? -12.828 -3.998 13.039 1 98.81 436 VAL A O 1
ATOM 3299 N N . THR A 1 437 ? -13.523 -3.73 10.945 1 98.56 437 THR A N 1
ATOM 3300 C CA . THR A 1 437 ? -14.148 -5.047 10.891 1 98.56 437 THR A CA 1
ATOM 3301 C C . THR A 1 437 ? -13.109 -6.148 11.078 1 98.56 437 THR A C 1
ATOM 3303 O O . THR A 1 437 ? -13.281 -7.027 11.93 1 98.56 437 THR A O 1
ATOM 3306 N N . ALA A 1 438 ? -12.008 -6.082 10.375 1 98.62 438 ALA A N 1
ATOM 3307 C CA . ALA A 1 438 ? -10.992 -7.137 10.391 1 98.62 438 ALA A CA 1
ATOM 3308 C C . ALA A 1 438 ? -10.312 -7.227 11.758 1 98.62 438 ALA A C 1
ATOM 3310 O O . ALA A 1 438 ? -10.117 -8.32 12.289 1 98.62 438 ALA A O 1
ATOM 3311 N N . MET A 1 439 ? -10.023 -6.086 12.383 1 98.62 439 MET A N 1
ATOM 3312 C CA . MET A 1 439 ? -9.188 -6.059 13.578 1 98.62 439 MET A CA 1
ATOM 3313 C C . MET A 1 439 ? -9.992 -6.473 14.805 1 98.62 439 MET A C 1
ATOM 3315 O O . MET A 1 439 ? -9.414 -6.75 15.859 1 98.62 439 MET A O 1
ATOM 3319 N N . PHE A 1 440 ? -11.312 -6.551 14.656 1 98.44 440 PHE A N 1
ATOM 3320 C CA . PHE A 1 440 ? -12.133 -7.031 15.758 1 98.44 440 PHE A CA 1
ATOM 3321 C C . PHE A 1 440 ? -12.672 -8.422 15.469 1 98.44 440 PHE A C 1
ATOM 3323 O O . PHE A 1 440 ? -13.516 -8.938 16.203 1 98.44 440 PHE A O 1
ATOM 3330 N N . THR A 1 441 ? -12.266 -9.078 14.352 1 97.88 441 THR A N 1
ATOM 3331 C CA . THR A 1 441 ? -12.719 -10.406 13.969 1 97.88 441 THR A CA 1
ATOM 3332 C C . THR A 1 441 ? -11.672 -11.461 14.305 1 97.88 441 THR A C 1
ATOM 3334 O O . THR A 1 441 ? -10.586 -11.477 13.719 1 97.88 441 THR A O 1
ATOM 3337 N N . PRO A 1 442 ? -11.977 -12.367 15.172 1 97.31 442 PRO A N 1
ATOM 3338 C CA . PRO A 1 442 ? -10.961 -13.312 15.641 1 97.31 442 PRO A CA 1
ATOM 3339 C C . PRO A 1 442 ? -10.484 -14.258 14.539 1 97.31 442 PRO A C 1
ATOM 3341 O O . PRO A 1 442 ? -9.32 -14.68 14.547 1 97.31 442 PRO A O 1
ATOM 3344 N N . THR A 1 443 ? -11.398 -14.648 13.633 1 97.44 443 THR A N 1
ATOM 3345 C CA . THR A 1 443 ? -11.047 -15.547 12.539 1 97.44 443 THR A CA 1
ATOM 3346 C C . THR A 1 443 ? -11.477 -14.961 11.203 1 97.44 443 THR A C 1
ATOM 3348 O O . THR A 1 443 ? -12.664 -14.703 10.984 1 97.44 443 THR A O 1
ATOM 3351 N N . LEU A 1 444 ? -10.547 -14.688 10.422 1 98.25 444 LEU A N 1
ATOM 3352 C CA . LEU A 1 444 ? -10.812 -14.266 9.055 1 98.25 444 LEU A CA 1
ATOM 3353 C C . LEU A 1 444 ? -10.875 -15.477 8.117 1 98.25 444 LEU A C 1
ATOM 3355 O O . LEU A 1 444 ? -9.844 -15.945 7.641 1 98.25 444 LEU A O 1
ATOM 3359 N N . LYS A 1 445 ? -12.008 -15.906 7.711 1 98.19 445 LYS A N 1
ATOM 3360 C CA . LYS A 1 445 ? -12.203 -17.156 6.984 1 98.19 445 LYS A CA 1
ATOM 3361 C C . LYS A 1 445 ? -11.555 -17.094 5.605 1 98.19 445 LYS A C 1
ATOM 3363 O O . LYS A 1 445 ? -11.125 -18.125 5.07 1 98.19 445 LYS A O 1
ATOM 3368 N N . TYR A 1 446 ? -11.484 -15.828 5.035 1 98.5 446 TYR A N 1
ATOM 3369 C CA . TYR A 1 446 ? -10.781 -15.758 3.758 1 98.5 446 TYR A CA 1
ATOM 3370 C C . TYR A 1 446 ? -9.336 -16.203 3.904 1 98.5 446 TYR A C 1
ATOM 3372 O O . TYR A 1 446 ? -8.758 -16.766 2.975 1 98.5 446 TYR A O 1
ATOM 3380 N N . GLY A 1 447 ? -8.68 -15.898 5.094 1 98.31 447 GLY A N 1
ATOM 3381 C CA . GLY A 1 447 ? -7.309 -16.328 5.336 1 98.31 447 GLY A CA 1
ATOM 3382 C C . GLY A 1 447 ? -7.145 -17.828 5.379 1 98.31 447 GLY A C 1
ATOM 3383 O O . GLY A 1 447 ? -6.117 -18.359 4.953 1 98.31 447 GLY A O 1
ATOM 3384 N N . GLN A 1 448 ? -8.172 -18.547 5.887 1 98.38 448 GLN A N 1
ATOM 3385 C CA . GLN A 1 448 ? -8.164 -20.016 5.914 1 98.38 448 GLN A CA 1
ATOM 3386 C C . GLN A 1 448 ? -8.188 -20.594 4.504 1 98.38 448 GLN A C 1
ATOM 3388 O O . GLN A 1 448 ? -7.414 -21.5 4.188 1 98.38 448 GLN A O 1
ATOM 3393 N N . LEU A 1 449 ? -9.039 -20 3.664 1 98.62 449 LEU A N 1
ATOM 3394 C CA . LEU A 1 449 ? -9.133 -20.5 2.297 1 98.62 449 LEU A CA 1
ATOM 3395 C C . LEU A 1 449 ? -7.855 -20.188 1.518 1 98.62 449 LEU A C 1
ATOM 3397 O O . LEU A 1 449 ? -7.352 -21.047 0.778 1 98.62 449 LEU A O 1
ATOM 3401 N N . VAL A 1 450 ? -7.34 -18.984 1.657 1 98.44 450 VAL A N 1
ATOM 3402 C CA . VAL A 1 450 ? -6.152 -18.578 0.911 1 98.44 450 VAL A CA 1
ATOM 3403 C C . VAL A 1 450 ? -4.965 -19.438 1.33 1 98.44 450 VAL A C 1
ATOM 3405 O O . VAL A 1 450 ? -4.121 -19.797 0.5 1 98.44 450 VAL A O 1
ATOM 3408 N N . SER A 1 451 ? -4.879 -19.781 2.629 1 98 451 SER A N 1
ATOM 3409 C CA . SER A 1 451 ? -3.842 -20.703 3.09 1 98 451 SER A CA 1
ATOM 3410 C C . SER A 1 451 ? -3.9 -22.031 2.34 1 98 451 SER A C 1
ATOM 3412 O O . SER A 1 451 ? -2.867 -22.562 1.922 1 98 451 SER A O 1
ATOM 3414 N N . LEU A 1 452 ? -5.066 -22.516 2.158 1 98.25 452 LEU A N 1
ATOM 3415 C CA . LEU A 1 452 ? -5.238 -23.797 1.483 1 98.25 452 LEU A CA 1
ATOM 3416 C C . LEU A 1 452 ? -4.996 -23.656 -0.016 1 98.25 452 LEU A C 1
ATOM 3418 O O . LEU A 1 452 ? -4.434 -24.562 -0.645 1 98.25 452 LEU A O 1
ATOM 3422 N N . GLN A 1 453 ? -5.473 -22.547 -0.623 1 97.75 453 GLN A N 1
ATOM 3423 C CA . GLN A 1 453 ? -5.191 -22.297 -2.033 1 97.75 453 GLN A CA 1
ATOM 3424 C C . GLN A 1 453 ? -3.699 -22.406 -2.322 1 97.75 453 GLN A C 1
ATOM 3426 O O . GLN A 1 453 ? -3.295 -23.047 -3.295 1 97.75 453 GLN A O 1
ATOM 3431 N N . ARG A 1 454 ? -2.898 -21.797 -1.495 1 96 454 ARG A N 1
ATOM 3432 C CA . ARG A 1 454 ? -1.449 -21.781 -1.666 1 96 454 ARG A CA 1
ATOM 3433 C C . ARG A 1 454 ? -0.872 -23.188 -1.529 1 96 454 ARG A C 1
ATOM 3435 O O . ARG A 1 454 ? 0.106 -23.531 -2.197 1 96 454 ARG A O 1
ATOM 3442 N N . ASP A 1 455 ? -1.456 -23.969 -0.657 1 95.94 455 ASP A N 1
ATOM 3443 C CA . ASP A 1 455 ? -1.018 -25.344 -0.502 1 95.94 455 ASP A CA 1
ATOM 3444 C C . ASP A 1 455 ? -1.378 -26.172 -1.731 1 95.94 455 ASP A C 1
ATOM 3446 O O . ASP A 1 455 ? -0.621 -27.062 -2.131 1 95.94 455 ASP A O 1
ATOM 3450 N N . VAL A 1 456 ? -2.514 -25.922 -2.348 1 94.56 456 VAL A N 1
ATOM 3451 C CA . VAL A 1 456 ? -2.961 -26.688 -3.508 1 94.56 456 VAL A CA 1
ATOM 3452 C C . VAL A 1 456 ? -1.957 -26.531 -4.648 1 94.56 456 VAL A C 1
ATOM 3454 O O . VAL A 1 456 ? -1.487 -27.531 -5.207 1 94.56 456 VAL A O 1
ATOM 3457 N N . PHE A 1 457 ? -1.571 -25.281 -4.977 1 89.25 457 PHE A N 1
ATOM 3458 C CA . PHE A 1 457 ? -0.811 -25.109 -6.207 1 89.25 457 PHE A CA 1
ATOM 3459 C C . PHE A 1 457 ? 0.687 -25.125 -5.93 1 89.25 457 PHE A C 1
ATOM 3461 O O . PHE A 1 457 ? 1.483 -25.453 -6.812 1 89.25 457 PHE A O 1
ATOM 3468 N N . GLY A 1 458 ? 1.122 -24.828 -4.645 1 88.06 458 GLY A N 1
ATOM 3469 C CA . GLY A 1 458 ? 2.549 -24.656 -4.414 1 88.06 458 GLY A CA 1
ATOM 3470 C C . GLY A 1 458 ? 3.064 -25.5 -3.262 1 88.06 458 GLY A C 1
ATOM 3471 O O . GLY A 1 458 ? 4.254 -25.469 -2.938 1 88.06 458 GLY A O 1
ATOM 3472 N N . ARG A 1 459 ? 2.162 -26.203 -2.611 1 91.25 459 ARG A N 1
ATOM 3473 C CA . ARG A 1 459 ? 2.531 -26.984 -1.437 1 91.25 459 ARG A CA 1
ATOM 3474 C C . ARG A 1 459 ? 3.236 -26.125 -0.399 1 91.25 459 ARG A C 1
ATOM 3476 O O . ARG A 1 459 ? 4.285 -26.5 0.128 1 91.25 459 ARG A O 1
ATOM 3483 N N . HIS A 1 460 ? 2.734 -24.969 -0.19 1 90.81 460 HIS A N 1
ATOM 3484 C CA . HIS A 1 460 ? 3.326 -24.016 0.748 1 90.81 460 HIS A CA 1
ATOM 3485 C C . HIS A 1 460 ? 3.088 -24.453 2.191 1 90.81 460 HIS A C 1
ATOM 3487 O O . HIS A 1 460 ? 3.713 -23.922 3.113 1 90.81 460 HIS A O 1
ATOM 3493 N N . GLY A 1 461 ? 2.221 -25.375 2.357 1 93.62 461 GLY A N 1
ATOM 3494 C CA . GLY A 1 461 ? 1.839 -25.797 3.697 1 93.62 461 GLY A CA 1
ATOM 3495 C C . GLY A 1 461 ? 0.921 -24.812 4.395 1 93.62 461 GLY A C 1
ATOM 3496 O O . GLY A 1 461 ? 0.671 -23.719 3.879 1 93.62 461 GLY A O 1
ATOM 3497 N N . TYR A 1 462 ? 0.33 -25.203 5.5 1 95.88 462 TYR A N 1
ATOM 3498 C CA . TYR A 1 462 ? -0.53 -24.375 6.328 1 95.88 462 TYR A CA 1
ATOM 3499 C C . TYR A 1 462 ? -0.45 -24.797 7.793 1 95.88 462 TYR A C 1
ATOM 3501 O O . TYR A 1 462 ? -0.002 -25.891 8.102 1 95.88 462 TYR A O 1
ATOM 3509 N N . GLU A 1 463 ? -0.698 -23.859 8.664 1 97 463 GLU A N 1
ATOM 3510 C CA . GLU A 1 463 ? -0.821 -24.141 10.094 1 97 463 GLU A CA 1
ATOM 3511 C C . GLU A 1 463 ? -2.26 -24.484 10.461 1 97 463 GLU A C 1
ATOM 3513 O O . GLU A 1 463 ? -3.199 -24.094 9.766 1 97 463 GLU A O 1
ATOM 3518 N N . ARG A 1 464 ? -2.383 -25.297 11.492 1 97 464 ARG A N 1
ATOM 3519 C CA . ARG A 1 464 ? -3.709 -25.656 11.992 1 97 464 ARG A CA 1
ATOM 3520 C C . ARG A 1 464 ? -3.994 -24.984 13.328 1 97 464 ARG A C 1
ATOM 3522 O O . ARG A 1 464 ? -3.068 -24.578 14.039 1 97 464 ARG A O 1
ATOM 3529 N N . VAL A 1 465 ? -5.273 -24.859 13.633 1 95.5 465 VAL A N 1
ATOM 3530 C CA . VAL A 1 465 ? -5.684 -24.25 14.898 1 95.5 465 VAL A CA 1
ATOM 3531 C C . VAL A 1 465 ? -5.691 -25.312 16 1 95.5 465 VAL A C 1
ATOM 3533 O O . VAL A 1 465 ? -5.598 -24.984 17.188 1 95.5 465 VAL A O 1
ATOM 3536 N N . ASP A 1 466 ? -5.734 -26.609 15.68 1 94.81 466 ASP A N 1
ATOM 3537 C CA . ASP A 1 466 ? -5.977 -27.672 16.656 1 94.81 466 ASP A CA 1
ATOM 3538 C C . ASP A 1 466 ? -4.699 -28.453 16.922 1 94.81 466 ASP A C 1
ATOM 3540 O O . ASP A 1 466 ? -4.691 -29.359 17.766 1 94.81 466 ASP A O 1
ATOM 3544 N N . LYS A 1 467 ? -3.656 -28.172 16.219 1 93 467 LYS A N 1
ATOM 3545 C CA . LYS A 1 467 ? -2.391 -28.844 16.484 1 93 467 LYS A CA 1
ATOM 3546 C C . LYS A 1 467 ? -1.207 -28 16.016 1 93 467 LYS A C 1
ATOM 3548 O O . LYS A 1 467 ? -1.353 -27.141 15.133 1 93 467 LYS A O 1
ATOM 3553 N N . ASP A 1 468 ? -0.057 -28.266 16.562 1 94.12 468 ASP A N 1
ATOM 3554 C CA . ASP A 1 468 ? 1.15 -27.5 16.25 1 94.12 468 ASP A CA 1
ATOM 3555 C C . ASP A 1 468 ? 1.789 -28.016 14.953 1 94.12 468 ASP A C 1
ATOM 3557 O O . ASP A 1 468 ? 1.591 -29.172 14.57 1 94.12 468 ASP A O 1
ATOM 3561 N N . GLY A 1 469 ? 2.51 -27.078 14.328 1 93.06 469 GLY A N 1
ATOM 3562 C CA . GLY A 1 469 ? 3.271 -27.484 13.156 1 93.06 469 GLY A CA 1
ATOM 3563 C C . GLY A 1 469 ? 2.619 -27.062 11.852 1 93.06 469 GLY A C 1
ATOM 3564 O O . GLY A 1 469 ? 1.583 -26.391 11.852 1 93.06 469 GLY A O 1
ATOM 3565 N N . ARG A 1 470 ? 3.234 -27.312 10.844 1 93.94 470 ARG A N 1
ATOM 3566 C CA . ARG A 1 470 ? 2.758 -27.062 9.484 1 93.94 470 ARG A CA 1
ATOM 3567 C C . ARG A 1 470 ? 2.594 -28.359 8.711 1 93.94 470 ARG A C 1
ATOM 3569 O O . ARG A 1 470 ? 3.375 -29.297 8.891 1 93.94 470 ARG A O 1
ATOM 3576 N N . GLU A 1 471 ? 1.591 -28.453 7.871 1 94.44 471 GLU A N 1
ATOM 3577 C CA . GLU A 1 471 ? 1.378 -29.656 7.07 1 94.44 471 GLU A CA 1
ATOM 3578 C C . GLU A 1 471 ? 0.868 -29.312 5.676 1 94.44 471 GLU A C 1
ATOM 3580 O O . GLU A 1 471 ? 0.616 -28.141 5.375 1 94.44 471 GLU A O 1
ATOM 3585 N N . SER A 1 472 ? 0.901 -30.219 4.801 1 94.88 472 SER A N 1
ATOM 3586 C CA . SER A 1 472 ? 0.331 -30.141 3.459 1 94.88 472 SER A CA 1
ATOM 3587 C C . SER A 1 472 ? -0.722 -31.219 3.238 1 94.88 472 SER A C 1
ATOM 3589 O O . SER A 1 472 ? -0.576 -32.344 3.721 1 94.88 472 SER A O 1
ATOM 3591 N N . PHE A 1 473 ? -1.756 -30.859 2.602 1 94.75 473 PHE A N 1
ATOM 3592 C CA . PHE A 1 473 ? -2.84 -31.781 2.262 1 94.75 473 PHE A CA 1
ATOM 3593 C C . PHE A 1 473 ? -2.561 -32.469 0.936 1 94.75 473 PHE A C 1
ATOM 3595 O O . PHE A 1 473 ? -1.759 -32 0.131 1 94.75 473 PHE A O 1
ATOM 3602 N N . GLN A 1 474 ? -3.035 -33.656 0.769 1 93.44 474 GLN A N 1
ATOM 3603 C CA . GLN A 1 474 ? -2.967 -34.344 -0.525 1 93.44 474 GLN A CA 1
ATOM 3604 C C . GLN A 1 474 ? -4.062 -33.844 -1.463 1 93.44 474 GLN A C 1
ATOM 3606 O O . GLN A 1 474 ? -5.246 -34.094 -1.229 1 93.44 474 GLN A O 1
ATOM 3611 N N . TRP A 1 475 ? -3.664 -33.156 -2.475 1 94.38 475 TRP A N 1
ATOM 3612 C CA . TRP A 1 475 ? -4.617 -32.531 -3.373 1 94.38 475 TRP A CA 1
ATOM 3613 C C . TRP A 1 475 ? -4.762 -33.312 -4.668 1 94.38 475 TRP A C 1
ATOM 3615 O O . TRP A 1 475 ? -3.834 -34 -5.086 1 94.38 475 TRP A O 1
ATOM 3625 N N . PRO A 1 476 ? -5.871 -33.25 -5.379 1 89.38 476 PRO A N 1
ATOM 3626 C CA . PRO A 1 476 ? -5.98 -33.844 -6.723 1 89.38 476 PRO A CA 1
ATOM 3627 C C . PRO A 1 476 ? -5.176 -33.062 -7.762 1 89.38 476 PRO A C 1
ATOM 3629 O O . PRO A 1 476 ? -4.832 -31.891 -7.543 1 89.38 476 PRO A O 1
ATOM 3632 N N . GLU A 1 477 ? -4.844 -33.719 -8.852 1 86.25 477 GLU A N 1
ATOM 3633 C CA . GLU A 1 477 ? -4.227 -33.031 -9.969 1 86.25 477 GLU A CA 1
ATOM 3634 C C . GLU A 1 477 ? -5.227 -32.094 -10.672 1 86.25 477 GLU A C 1
ATOM 3636 O O . GLU A 1 477 ? -6.363 -32.5 -10.93 1 86.25 477 GLU A O 1
ATOM 3641 N N . LEU A 1 478 ? -4.812 -30.875 -10.859 1 86.81 478 LEU A N 1
ATOM 3642 C CA . LEU A 1 478 ? -5.77 -29.906 -11.391 1 86.81 478 LEU A CA 1
ATOM 3643 C C . LEU A 1 478 ? -5.27 -29.297 -12.703 1 86.81 478 LEU A C 1
ATOM 3645 O O . LEU A 1 478 ? -5.973 -28.516 -13.336 1 86.81 478 LEU A O 1
ATOM 3649 N N . GLN A 1 479 ? -4.031 -29.531 -13.047 1 79.62 479 GLN A N 1
ATOM 3650 C CA . GLN A 1 479 ? -3.51 -29 -14.305 1 79.62 479 GLN A CA 1
ATOM 3651 C C . GLN A 1 479 ? -3.266 -30.125 -15.312 1 79.62 479 GLN A C 1
ATOM 3653 O O . GLN A 1 479 ? -3.025 -31.266 -14.922 1 79.62 479 GLN A O 1
ATOM 3658 N N . MET B 1 1 ? 29.609 -38.281 -20.938 1 59.53 1 MET B N 1
ATOM 3659 C CA . MET B 1 1 ? 28.641 -37.656 -21.844 1 59.53 1 MET B CA 1
ATOM 3660 C C . MET B 1 1 ? 28.297 -36.25 -21.375 1 59.53 1 MET B C 1
ATOM 3662 O O . MET B 1 1 ? 28.281 -35.969 -20.172 1 59.53 1 MET B O 1
ATOM 3666 N N . SER B 1 2 ? 28.297 -35.188 -22.344 1 91.44 2 SER B N 1
ATOM 3667 C CA . SER B 1 2 ? 28.156 -33.781 -21.969 1 91.44 2 SER B CA 1
ATOM 3668 C C . SER B 1 2 ? 26.688 -33.406 -21.766 1 91.44 2 SER B C 1
ATOM 3670 O O . SER B 1 2 ? 25.812 -33.844 -22.516 1 91.44 2 SER B O 1
ATOM 3672 N N . MET B 1 3 ? 26.375 -32.969 -20.703 1 98 3 MET B N 1
ATOM 3673 C CA . MET B 1 3 ? 25.031 -32.562 -20.328 1 98 3 MET B CA 1
ATOM 3674 C C . MET B 1 3 ? 24.641 -31.25 -21 1 98 3 MET B C 1
ATOM 3676 O O . MET B 1 3 ? 25.469 -30.375 -21.203 1 98 3 MET B O 1
ATOM 3680 N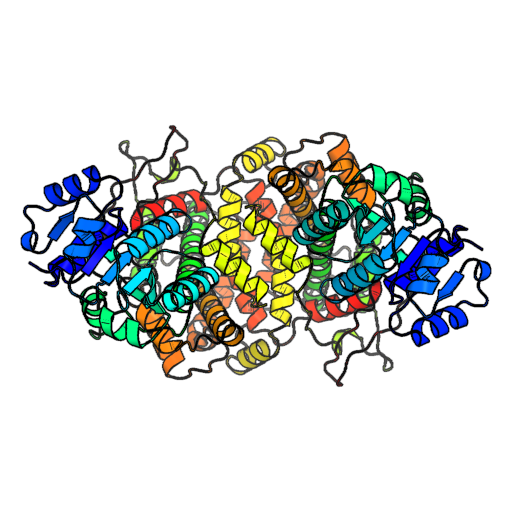 N . ASP B 1 4 ? 23.375 -31.141 -21.438 1 98.31 4 ASP B N 1
ATOM 3681 C CA . ASP B 1 4 ? 22.891 -30 -22.188 1 98.31 4 ASP B CA 1
ATOM 3682 C C . ASP B 1 4 ? 22.656 -28.797 -21.266 1 98.31 4 ASP B C 1
ATOM 3684 O O . ASP B 1 4 ? 22.812 -27.656 -21.672 1 98.31 4 ASP B O 1
ATOM 3688 N N . VAL B 1 5 ? 22.203 -29.047 -20.047 1 98.69 5 VAL B N 1
ATOM 3689 C CA . VAL B 1 5 ? 21.844 -27.984 -19.109 1 98.69 5 VAL B CA 1
ATOM 3690 C C . VAL B 1 5 ? 21.969 -28.5 -17.672 1 98.69 5 VAL B C 1
ATOM 3692 O O . VAL B 1 5 ? 21.812 -29.688 -17.422 1 98.69 5 VAL B O 1
ATOM 3695 N N . GLY B 1 6 ? 22.297 -27.609 -16.781 1 98.75 6 GLY B N 1
ATOM 3696 C CA . GLY B 1 6 ? 22.328 -27.922 -15.367 1 98.75 6 GLY B CA 1
ATOM 3697 C C . GLY B 1 6 ? 21.188 -27.297 -14.594 1 98.75 6 GLY B C 1
ATOM 3698 O O . GLY B 1 6 ? 20.766 -26.172 -14.891 1 98.75 6 GLY B O 1
ATOM 3699 N N . VAL B 1 7 ? 20.625 -28 -13.586 1 98.69 7 VAL B N 1
ATOM 3700 C CA . VAL B 1 7 ? 19.641 -27.484 -12.641 1 98.69 7 VAL B CA 1
ATOM 3701 C C . VAL B 1 7 ? 20.219 -27.531 -11.227 1 98.69 7 VAL B C 1
ATOM 3703 O O . VAL B 1 7 ? 20.578 -28.594 -10.727 1 98.69 7 VAL B O 1
ATOM 3706 N N . VAL B 1 8 ? 20.359 -26.344 -10.672 1 98.5 8 VAL B N 1
ATOM 3707 C CA . VAL B 1 8 ? 20.859 -26.234 -9.312 1 98.5 8 VAL B CA 1
ATOM 3708 C C . VAL B 1 8 ? 19.703 -25.984 -8.352 1 98.5 8 VAL B C 1
ATOM 3710 O O . VAL B 1 8 ? 19.047 -24.938 -8.422 1 98.5 8 VAL B O 1
ATOM 3713 N N . GLY B 1 9 ? 19.469 -26.859 -7.391 1 97.81 9 GLY B N 1
ATOM 3714 C CA . GLY B 1 9 ? 18.344 -26.812 -6.48 1 97.81 9 GLY B CA 1
ATOM 3715 C C . GLY B 1 9 ? 17.25 -27.812 -6.84 1 97.81 9 GLY B C 1
ATOM 3716 O O . GLY B 1 9 ? 16.641 -27.719 -7.91 1 97.81 9 GLY B O 1
ATOM 3717 N N . LEU B 1 10 ? 16.969 -28.734 -5.883 1 97.44 10 LEU B N 1
ATOM 3718 C CA . LEU B 1 10 ? 16 -29.797 -6.152 1 97.44 10 LEU B CA 1
ATOM 3719 C C . LEU B 1 10 ? 14.859 -29.75 -5.148 1 97.44 10 LEU B C 1
ATOM 3721 O O . LEU B 1 10 ? 14.43 -30.781 -4.637 1 97.44 10 LEU B O 1
ATOM 3725 N N . GLY B 1 11 ? 14.461 -28.469 -4.859 1 93.56 11 GLY B N 1
ATOM 3726 C CA . GLY B 1 11 ? 13.164 -28.328 -4.211 1 93.56 11 GLY B CA 1
ATOM 3727 C C . GLY B 1 11 ? 12 -28.672 -5.125 1 93.56 11 GLY B C 1
ATOM 3728 O O . GLY B 1 11 ? 12.195 -29.25 -6.195 1 93.56 11 GLY B O 1
ATOM 3729 N N . VAL B 1 12 ? 10.859 -28.297 -4.758 1 90.69 12 VAL B N 1
ATOM 3730 C CA . VAL B 1 12 ? 9.633 -28.656 -5.461 1 90.69 12 VAL B CA 1
ATOM 3731 C C . VAL B 1 12 ? 9.719 -28.188 -6.914 1 90.69 12 VAL B C 1
ATOM 3733 O O . VAL B 1 12 ? 9.484 -28.984 -7.836 1 90.69 12 VAL B O 1
ATOM 3736 N N . MET B 1 13 ? 10.102 -26.984 -7.164 1 94 13 MET B N 1
ATOM 3737 C CA . MET B 1 13 ? 10.148 -26.422 -8.508 1 94 13 MET B CA 1
ATOM 3738 C C . MET B 1 13 ? 11.32 -26.984 -9.305 1 94 13 MET B C 1
ATOM 3740 O O . MET B 1 13 ? 11.156 -27.359 -10.461 1 94 13 MET B O 1
ATOM 3744 N N . GLY B 1 14 ? 12.484 -27.047 -8.688 1 96.88 14 GLY B N 1
ATOM 3745 C CA . GLY B 1 14 ? 13.68 -27.5 -9.383 1 96.88 14 GLY B CA 1
ATOM 3746 C C . GLY B 1 14 ? 13.594 -28.953 -9.82 1 96.88 14 GLY B C 1
ATOM 3747 O O . GLY B 1 14 ? 13.938 -29.281 -10.953 1 96.88 14 GLY B O 1
ATOM 3748 N N . ALA B 1 15 ? 13.117 -29.812 -8.914 1 97.56 15 ALA B N 1
ATOM 3749 C CA . ALA B 1 15 ? 12.984 -31.234 -9.219 1 97.56 15 ALA B CA 1
ATOM 3750 C C . ALA B 1 15 ? 12.031 -31.453 -10.391 1 97.56 15 ALA B C 1
ATOM 3752 O O . ALA B 1 15 ? 12.344 -32.188 -11.328 1 97.56 15 ALA B O 1
ATOM 3753 N N . ASN B 1 16 ? 10.914 -30.781 -10.344 1 96.88 16 ASN B N 1
ATOM 3754 C CA . ASN B 1 16 ? 9.891 -30.969 -11.367 1 96.88 16 ASN B CA 1
ATOM 3755 C C . ASN B 1 16 ? 10.312 -30.391 -12.711 1 96.88 16 ASN B C 1
ATOM 3757 O O . ASN B 1 16 ? 10.031 -30.969 -13.758 1 96.88 16 ASN B O 1
ATOM 3761 N N . LEU B 1 17 ? 11.008 -29.25 -12.695 1 98.06 17 LEU B N 1
ATOM 3762 C CA . LEU B 1 17 ? 11.477 -28.672 -13.945 1 98.06 17 LEU B CA 1
ATOM 3763 C C . LEU B 1 17 ? 12.562 -29.531 -14.578 1 98.06 17 LEU B C 1
ATOM 3765 O O . LEU B 1 17 ? 12.609 -29.672 -15.805 1 98.06 17 LEU B O 1
ATOM 3769 N N . ALA B 1 18 ? 13.453 -30.109 -13.742 1 98.62 18 ALA B N 1
ATOM 3770 C CA . ALA B 1 18 ? 14.477 -31.016 -14.25 1 98.62 18 ALA B CA 1
ATOM 3771 C C . ALA B 1 18 ? 13.844 -32.219 -14.977 1 98.62 18 ALA B C 1
ATOM 3773 O O . ALA B 1 18 ? 14.289 -32.594 -16.062 1 98.62 18 ALA B O 1
ATOM 3774 N N . LEU B 1 19 ? 12.812 -32.812 -14.352 1 98.56 19 LEU B N 1
ATOM 3775 C CA . LEU B 1 19 ? 12.109 -33.906 -14.969 1 98.56 19 LEU B CA 1
ATOM 3776 C C . LEU B 1 19 ? 11.461 -33.5 -16.281 1 98.56 19 LEU B C 1
ATOM 3778 O O . LEU B 1 19 ? 11.523 -34.25 -17.266 1 98.56 19 LEU B O 1
ATOM 3782 N N . ASN B 1 20 ? 10.844 -32.312 -16.297 1 98.44 20 ASN B N 1
ATOM 3783 C CA . ASN B 1 20 ? 10.203 -31.797 -17.5 1 98.44 20 ASN B CA 1
ATOM 3784 C C . ASN B 1 20 ? 11.195 -31.656 -18.641 1 98.44 20 ASN B C 1
ATOM 3786 O O . ASN B 1 20 ? 10.938 -32.156 -19.75 1 98.44 20 ASN B O 1
ATOM 3790 N N . ILE B 1 21 ? 12.336 -31.078 -18.422 1 98.62 21 ILE B N 1
ATOM 3791 C CA . ILE B 1 21 ? 13.352 -30.844 -19.438 1 98.62 21 ILE B CA 1
ATOM 3792 C C . ILE B 1 21 ? 13.906 -32.188 -19.922 1 98.62 21 ILE B C 1
ATOM 3794 O O . ILE B 1 21 ? 14.078 -32.375 -21.125 1 98.62 21 ILE B O 1
ATOM 3798 N N . ALA B 1 22 ? 14.141 -33.094 -19.016 1 98.62 22 ALA B N 1
ATOM 3799 C CA . ALA B 1 22 ? 14.648 -34.438 -19.359 1 98.62 22 ALA B CA 1
ATOM 3800 C C . ALA B 1 22 ? 13.664 -35.188 -20.25 1 98.62 22 ALA B C 1
ATOM 3802 O O . ALA B 1 22 ? 14.062 -35.875 -21.188 1 98.62 22 ALA B O 1
ATOM 3803 N N . GLU B 1 23 ? 12.469 -35.062 -19.906 1 98.44 23 GLU B N 1
ATOM 3804 C CA . GLU B 1 23 ? 11.414 -35.719 -20.656 1 98.44 23 GLU B CA 1
ATOM 3805 C C . GLU B 1 23 ? 11.352 -35.219 -22.094 1 98.44 23 GLU B C 1
ATOM 3807 O O . GLU B 1 23 ? 10.93 -35.938 -23 1 98.44 23 GLU B O 1
ATOM 3812 N N . LYS B 1 24 ? 11.766 -34 -22.312 1 98.19 24 LYS B N 1
ATOM 3813 C CA . LYS B 1 24 ? 11.766 -33.406 -23.656 1 98.19 24 LYS B CA 1
ATOM 3814 C C . LYS B 1 24 ? 13 -33.844 -24.438 1 98.19 24 LYS B C 1
ATOM 3816 O O . LYS B 1 24 ? 13.219 -33.375 -25.562 1 98.19 24 LYS B O 1
ATOM 3821 N N . GLY B 1 25 ? 13.891 -34.594 -23.797 1 97.94 25 GLY B N 1
ATOM 3822 C CA . GLY B 1 25 ? 14.984 -35.188 -24.547 1 97.94 25 GLY B CA 1
ATOM 3823 C C . GLY B 1 25 ? 16.328 -34.562 -24.25 1 97.94 25 GLY B C 1
ATOM 3824 O O . GLY B 1 25 ? 17.359 -35 -24.781 1 97.94 25 GLY B O 1
ATOM 3825 N N . PHE B 1 26 ? 16.375 -33.625 -23.391 1 98.5 26 PHE B N 1
ATOM 3826 C CA . PHE B 1 26 ? 17.625 -33 -23.047 1 98.5 26 PHE B CA 1
ATOM 3827 C C . PHE B 1 26 ? 18.328 -33.75 -21.922 1 98.5 26 PHE B C 1
ATOM 3829 O O . PHE B 1 26 ? 17.688 -34.312 -21.047 1 98.5 26 PHE B O 1
ATOM 3836 N N . LYS B 1 27 ? 19.641 -33.719 -21.938 1 98.69 27 LYS B N 1
ATOM 3837 C CA . LYS B 1 27 ? 20.438 -34.25 -20.844 1 98.69 27 LYS B CA 1
ATOM 3838 C C . LYS B 1 27 ? 20.609 -33.219 -19.734 1 98.69 27 LYS B C 1
ATOM 3840 O O . LYS B 1 27 ? 21.172 -32.156 -19.953 1 98.69 27 LYS B O 1
ATOM 3845 N N . VAL B 1 28 ? 20.203 -33.594 -18.516 1 98.81 28 VAL B N 1
ATOM 3846 C CA . VAL B 1 28 ? 20.125 -32.625 -17.422 1 98.81 28 VAL B CA 1
ATOM 3847 C C . VAL B 1 28 ? 21.031 -33.031 -16.281 1 98.81 28 VAL B C 1
ATOM 3849 O O . VAL B 1 28 ? 20.891 -34.156 -15.742 1 98.81 28 VAL B O 1
ATOM 3852 N N . ALA B 1 29 ? 21.984 -32.188 -15.961 1 98.81 29 ALA B N 1
ATOM 3853 C CA . ALA B 1 29 ? 22.766 -32.344 -14.742 1 98.81 29 ALA B CA 1
ATOM 3854 C C . ALA B 1 29 ? 22.047 -31.719 -13.547 1 98.81 29 ALA B C 1
ATOM 3856 O O . ALA B 1 29 ? 21.578 -30.594 -13.633 1 98.81 29 ALA B O 1
ATOM 3857 N N . VAL B 1 30 ? 21.938 -32.469 -12.438 1 98.69 30 VAL B N 1
ATOM 3858 C CA . VAL B 1 30 ? 21.266 -31.891 -11.273 1 98.69 30 VAL B CA 1
ATOM 3859 C C . VAL B 1 30 ? 22.25 -31.797 -10.102 1 98.69 30 VAL B C 1
ATOM 3861 O O . VAL B 1 30 ? 23.094 -32.688 -9.93 1 98.69 30 VAL B O 1
ATOM 3864 N N . PHE B 1 31 ? 22.172 -30.703 -9.383 1 98.5 31 PHE B N 1
ATOM 3865 C CA . PHE B 1 31 ? 22.984 -30.453 -8.203 1 98.5 31 PHE B CA 1
ATOM 3866 C C . PHE B 1 31 ? 22.141 -29.859 -7.078 1 98.5 31 PHE B C 1
ATOM 3868 O O . PHE B 1 31 ? 21.312 -28.969 -7.316 1 98.5 31 PHE B O 1
ATOM 3875 N N . ASN B 1 32 ? 22.312 -30.375 -5.871 1 98.25 32 ASN B N 1
ATOM 3876 C CA . ASN B 1 32 ? 21.75 -29.828 -4.645 1 98.25 32 ASN B CA 1
ATOM 3877 C C . ASN B 1 32 ? 22.797 -29.75 -3.535 1 98.25 32 ASN B C 1
ATOM 3879 O O . ASN B 1 32 ? 23.625 -30.656 -3.4 1 98.25 32 ASN B O 1
ATOM 3883 N N . ARG B 1 33 ? 22.781 -28.672 -2.783 1 95.38 33 ARG B N 1
ATOM 3884 C CA . ARG B 1 33 ? 23.766 -28.453 -1.736 1 95.38 33 ARG B CA 1
ATOM 3885 C C . ARG B 1 33 ? 23.891 -29.672 -0.828 1 95.38 33 ARG B C 1
ATOM 3887 O O . ARG B 1 33 ? 24.984 -30.062 -0.441 1 95.38 33 ARG B O 1
ATOM 3894 N N . THR B 1 34 ? 22.703 -30.219 -0.463 1 96.25 34 THR B N 1
ATOM 3895 C CA . THR B 1 34 ? 22.672 -31.484 0.248 1 96.25 34 THR B CA 1
ATOM 3896 C C . THR B 1 34 ? 22.562 -32.656 -0.731 1 96.25 34 THR B C 1
ATOM 3898 O O . THR B 1 34 ? 21.484 -32.938 -1.245 1 96.25 34 THR B O 1
ATOM 3901 N N . TYR B 1 35 ? 23.594 -33.375 -0.893 1 96.5 35 TYR B N 1
ATOM 3902 C CA . TYR B 1 35 ? 23.688 -34.344 -1.952 1 96.5 35 TYR B CA 1
ATOM 3903 C C . TYR B 1 35 ? 22.656 -35.469 -1.764 1 96.5 35 TYR B C 1
ATOM 3905 O O . TYR B 1 35 ? 22.156 -36.031 -2.74 1 96.5 35 TYR B O 1
ATOM 3913 N N . SER B 1 36 ? 22.266 -35.75 -0.523 1 97.5 36 SER B N 1
ATOM 3914 C CA . SER B 1 36 ? 21.297 -36.812 -0.268 1 97.5 36 SER B CA 1
ATOM 3915 C C . SER B 1 36 ? 19.969 -36.531 -0.965 1 97.5 36 SER B C 1
ATOM 3917 O O . SER B 1 36 ? 19.25 -37.438 -1.363 1 97.5 36 SER B O 1
ATOM 3919 N N . LYS B 1 37 ? 19.656 -35.25 -1.174 1 97.38 37 LYS B N 1
ATOM 3920 C CA . LYS B 1 37 ? 18.453 -34.875 -1.896 1 97.38 37 LYS B CA 1
ATOM 3921 C C . LYS B 1 37 ? 18.547 -35.281 -3.371 1 97.38 37 LYS B C 1
ATOM 3923 O O . LYS B 1 37 ? 17.562 -35.656 -3.982 1 97.38 37 LYS B O 1
ATOM 3928 N N . SER B 1 38 ? 19.734 -35.125 -3.91 1 97.5 38 SER B N 1
ATOM 3929 C CA . SER B 1 38 ? 19.969 -35.5 -5.297 1 97.5 38 SER B CA 1
ATOM 3930 C C . SER B 1 38 ? 19.844 -37.031 -5.465 1 97.5 38 SER B C 1
ATOM 3932 O O . SER B 1 38 ? 19.281 -37.5 -6.453 1 97.5 38 SER B O 1
ATOM 3934 N N . GLU B 1 39 ? 20.344 -37.656 -4.48 1 97.5 39 GLU B N 1
ATOM 3935 C CA . GLU B 1 39 ? 20.266 -39.125 -4.523 1 97.5 39 GLU B CA 1
ATOM 3936 C C . GLU B 1 39 ? 18.812 -39.594 -4.438 1 97.5 39 GLU B C 1
ATOM 3938 O O . GLU B 1 39 ? 18.406 -40.5 -5.18 1 97.5 39 GLU B O 1
ATOM 3943 N N . GLU B 1 40 ? 18.141 -39.031 -3.545 1 97.94 40 GLU B N 1
ATOM 3944 C CA . GLU B 1 40 ? 16.719 -39.375 -3.391 1 97.94 40 GLU B CA 1
ATOM 3945 C C . GLU B 1 40 ? 15.938 -39.062 -4.664 1 97.94 40 GLU B C 1
ATOM 3947 O O . GLU B 1 40 ? 15.07 -39.844 -5.066 1 97.94 40 GLU B O 1
ATOM 3952 N N . PHE B 1 41 ? 16.25 -38 -5.277 1 97.94 41 PHE B N 1
ATOM 3953 C CA . PHE B 1 41 ? 15.625 -37.562 -6.527 1 97.94 41 PHE B CA 1
ATOM 3954 C C . PHE B 1 41 ? 15.875 -38.594 -7.633 1 97.94 41 PHE B C 1
ATOM 3956 O O . PHE B 1 41 ? 14.953 -38.969 -8.352 1 97.94 41 PHE B O 1
ATOM 3963 N N . MET B 1 42 ? 17.109 -39.031 -7.715 1 98.12 42 MET B N 1
ATOM 3964 C CA . MET B 1 42 ? 17.484 -40.031 -8.742 1 98.12 42 MET B CA 1
ATOM 3965 C C . MET B 1 42 ? 16.781 -41.344 -8.5 1 98.12 42 MET B C 1
ATOM 3967 O O . MET B 1 42 ? 16.281 -41.969 -9.438 1 98.12 42 MET B O 1
ATOM 3971 N N . LYS B 1 43 ? 16.703 -41.719 -7.234 1 98.06 43 LYS B N 1
ATOM 3972 C CA . LYS B 1 43 ? 16.062 -43 -6.871 1 98.06 43 LYS B CA 1
ATOM 3973 C C . LYS B 1 43 ? 14.57 -42.969 -7.168 1 98.06 43 LYS B C 1
ATOM 3975 O O . LYS B 1 43 ? 14.016 -43.938 -7.711 1 98.06 43 LYS B O 1
ATOM 3980 N N . ALA B 1 44 ? 13.961 -41.875 -6.855 1 97.44 44 ALA B N 1
ATOM 3981 C CA . ALA B 1 44 ? 12.516 -41.719 -7.02 1 97.44 44 ALA B CA 1
ATOM 3982 C C . ALA B 1 44 ? 12.133 -41.75 -8.5 1 97.44 44 ALA B C 1
ATOM 3984 O O . ALA B 1 44 ? 10.984 -42.062 -8.844 1 97.44 44 ALA B O 1
ATOM 3985 N N . ASN B 1 45 ? 13.078 -41.406 -9.375 1 97.69 45 ASN B N 1
ATOM 3986 C CA . ASN B 1 45 ? 12.742 -41.25 -10.789 1 97.69 45 ASN B CA 1
ATOM 3987 C C . ASN B 1 45 ? 13.523 -42.25 -11.656 1 97.69 45 ASN B C 1
ATOM 3989 O O . ASN B 1 45 ? 13.625 -42.031 -12.875 1 97.69 45 ASN B O 1
ATOM 3993 N N . ALA B 1 46 ? 14.094 -43.281 -11.086 1 97 46 ALA B N 1
ATOM 3994 C CA . ALA B 1 46 ? 14.961 -44.25 -11.766 1 97 46 ALA B CA 1
ATOM 3995 C C . ALA B 1 46 ? 14.188 -45.031 -12.82 1 97 46 ALA B C 1
ATOM 3997 O O . ALA B 1 46 ? 14.758 -45.5 -13.805 1 97 46 ALA B O 1
ATOM 3998 N N . SER B 1 47 ? 12.922 -45.156 -12.656 1 97.06 47 SER B N 1
ATOM 3999 C CA . SER B 1 47 ? 12.117 -46 -13.539 1 97.06 47 SER B CA 1
ATOM 4000 C C . SER B 1 47 ? 11.5 -45.188 -14.664 1 97.06 47 SER B C 1
ATOM 4002 O O . SER B 1 47 ? 10.867 -45.719 -15.57 1 97.06 47 SER B O 1
ATOM 4004 N N . ALA B 1 48 ? 11.68 -43.875 -14.617 1 96.81 48 ALA B N 1
ATOM 4005 C CA . ALA B 1 48 ? 11.125 -43.031 -15.672 1 96.81 48 ALA B CA 1
ATOM 4006 C C . ALA B 1 48 ? 11.773 -43.344 -17.016 1 96.81 48 ALA B C 1
ATOM 4008 O O . ALA B 1 48 ? 12.969 -43.656 -17.078 1 96.81 48 ALA B O 1
ATOM 4009 N N . PRO B 1 49 ? 11.047 -43.344 -18.109 1 97.12 49 PRO B N 1
ATOM 4010 C CA . PRO B 1 49 ? 11.602 -43.656 -19.438 1 97.12 49 PRO B CA 1
ATOM 4011 C C . PRO B 1 49 ? 12.758 -42.719 -19.828 1 97.12 49 PRO B C 1
ATOM 4013 O O . PRO B 1 49 ? 13.609 -43.094 -20.625 1 97.12 49 PRO B O 1
ATOM 4016 N N . PHE B 1 50 ? 12.758 -41.562 -19.266 1 97.12 50 PHE B N 1
ATOM 4017 C CA . PHE B 1 50 ? 13.789 -40.594 -19.609 1 97.12 50 PHE B CA 1
ATOM 4018 C C . PHE B 1 50 ? 14.844 -40.5 -18.5 1 97.12 50 PHE B C 1
ATOM 4020 O O . PHE B 1 50 ? 15.609 -39.531 -18.438 1 97.12 50 PHE B O 1
ATOM 4027 N N . ALA B 1 51 ? 14.938 -41.406 -17.578 1 97.12 51 ALA B N 1
ATOM 4028 C CA . ALA B 1 51 ? 15.867 -41.406 -16.453 1 97.12 51 ALA B CA 1
ATOM 4029 C C . ALA B 1 51 ? 17.312 -41.312 -16.938 1 97.12 51 ALA B C 1
ATOM 4031 O O . ALA B 1 51 ? 18.156 -40.688 -16.266 1 97.12 51 ALA B O 1
ATOM 4032 N N . GLY B 1 52 ? 17.578 -41.844 -18.047 1 96.88 52 GLY B N 1
ATOM 4033 C CA . GLY B 1 52 ? 18.922 -41.812 -18.625 1 96.88 52 GLY B CA 1
ATOM 4034 C C . GLY B 1 52 ? 19.375 -40.406 -18.984 1 96.88 52 GLY B C 1
ATOM 4035 O O . GLY B 1 52 ? 20.578 -40.188 -19.172 1 96.88 52 GLY B O 1
ATOM 4036 N N . ASN B 1 53 ? 18.422 -39.531 -19.094 1 98.25 53 ASN B N 1
ATOM 4037 C CA . ASN B 1 53 ? 18.734 -38.125 -19.422 1 98.25 53 ASN B CA 1
ATOM 4038 C C . ASN B 1 53 ? 19.109 -37.344 -18.172 1 98.25 53 ASN B C 1
ATOM 4040 O O . ASN B 1 53 ? 19.469 -36.156 -18.266 1 98.25 53 ASN B O 1
ATOM 4044 N N . LEU B 1 54 ? 19.062 -37.969 -17 1 98.38 54 LEU B N 1
ATOM 4045 C CA . LEU B 1 54 ? 19.328 -37.281 -15.727 1 98.38 54 LEU B CA 1
ATOM 4046 C C . LEU B 1 54 ? 20.609 -37.812 -15.094 1 98.38 54 LEU B C 1
ATOM 4048 O O . LEU B 1 54 ? 20.891 -39.031 -15.148 1 98.38 54 LEU B O 1
ATOM 4052 N N . LYS B 1 55 ? 21.359 -36.906 -14.555 1 98.38 55 LYS B N 1
ATOM 4053 C CA . LYS B 1 55 ? 22.531 -37.312 -13.781 1 98.38 55 LYS B CA 1
ATOM 4054 C C . LYS B 1 55 ? 22.781 -36.375 -12.625 1 98.38 55 LYS B C 1
ATOM 4056 O O . LYS B 1 55 ? 22.719 -35.156 -12.789 1 98.38 55 LYS B O 1
ATOM 4061 N N . ALA B 1 56 ? 23.031 -36.906 -11.445 1 98.5 56 ALA B N 1
ATOM 4062 C CA . ALA B 1 56 ? 23.297 -36.094 -10.25 1 98.5 56 ALA B CA 1
ATOM 4063 C C . ALA B 1 56 ? 24.781 -36 -9.977 1 98.5 56 ALA B C 1
ATOM 4065 O O . ALA B 1 56 ? 25.531 -36.938 -10.219 1 98.5 56 ALA B O 1
ATOM 4066 N N . PHE B 1 57 ? 25.141 -34.906 -9.539 1 98.31 57 PHE B N 1
ATOM 4067 C CA . PHE B 1 57 ? 26.547 -34.688 -9.227 1 98.31 57 PHE B CA 1
ATOM 4068 C C . PHE B 1 57 ? 26.703 -34.219 -7.785 1 98.31 57 PHE B C 1
ATOM 4070 O O . PHE B 1 57 ? 25.906 -33.406 -7.293 1 98.31 57 PHE B O 1
ATOM 4077 N N . GLU B 1 58 ? 27.75 -34.625 -7.148 1 97.81 58 GLU B N 1
ATOM 4078 C CA . GLU B 1 58 ? 27.969 -34.375 -5.73 1 97.81 58 GLU B CA 1
ATOM 4079 C C . GLU B 1 58 ? 28.656 -33.031 -5.516 1 97.81 58 GLU B C 1
ATOM 4081 O O . GLU B 1 58 ? 28.422 -32.344 -4.516 1 97.81 58 GLU B O 1
ATOM 4086 N N . THR B 1 59 ? 29.516 -32.719 -6.426 1 97.62 59 THR B N 1
ATOM 4087 C CA . THR B 1 59 ? 30.266 -31.469 -6.258 1 97.62 59 THR B CA 1
ATOM 4088 C C . THR B 1 59 ? 29.969 -30.5 -7.395 1 97.62 59 THR B C 1
ATOM 4090 O O . THR B 1 59 ? 29.641 -30.922 -8.508 1 97.62 59 THR B O 1
ATOM 4093 N N . MET B 1 60 ? 30.125 -29.266 -7.125 1 97.88 60 MET B N 1
ATOM 4094 C CA . MET B 1 60 ? 29.906 -28.219 -8.125 1 97.88 60 MET B CA 1
ATOM 4095 C C . MET B 1 60 ? 30.906 -28.344 -9.266 1 97.88 60 MET B C 1
ATOM 4097 O O . MET B 1 60 ? 30.578 -28.062 -10.422 1 97.88 60 MET B O 1
ATOM 4101 N N . GLU B 1 61 ? 32.156 -28.75 -8.953 1 97.94 61 GLU B N 1
ATOM 4102 C CA . GLU B 1 61 ? 33.188 -28.953 -9.969 1 97.94 61 GLU B CA 1
ATOM 4103 C C . GLU B 1 61 ? 32.781 -30.031 -10.969 1 97.94 61 GLU B C 1
ATOM 4105 O O . GLU B 1 61 ? 32.875 -29.828 -12.18 1 97.94 61 GLU B O 1
ATOM 4110 N N . ALA B 1 62 ? 32.344 -31.156 -10.422 1 98.19 62 ALA B N 1
ATOM 4111 C CA . ALA B 1 62 ? 31.906 -32.25 -11.281 1 98.19 62 ALA B CA 1
ATOM 4112 C C . ALA B 1 62 ? 30.672 -31.859 -12.094 1 98.19 62 ALA B C 1
ATOM 4114 O O . ALA B 1 62 ? 30.562 -32.219 -13.266 1 98.19 62 ALA B O 1
ATOM 4115 N N . PHE B 1 63 ? 29.781 -31.172 -11.461 1 98.25 63 PHE B N 1
ATOM 4116 C CA . PHE B 1 63 ? 28.594 -30.641 -12.109 1 98.25 63 PHE B CA 1
ATOM 4117 C C . PHE B 1 63 ? 28.969 -29.781 -13.305 1 98.25 63 PHE B C 1
ATOM 4119 O O . PHE B 1 63 ? 28.516 -30.016 -14.43 1 98.25 63 PHE B O 1
ATOM 4126 N N . ALA B 1 64 ? 29.812 -28.797 -13.109 1 98.25 64 ALA B N 1
ATOM 4127 C CA . ALA B 1 64 ? 30.234 -27.875 -14.156 1 98.25 64 ALA B CA 1
ATOM 4128 C C . ALA B 1 64 ? 30.969 -28.609 -15.273 1 98.25 64 ALA B C 1
ATOM 4130 O O . ALA B 1 64 ? 30.781 -28.312 -16.453 1 98.25 64 ALA B O 1
ATOM 4131 N N . ALA B 1 65 ? 31.797 -29.531 -14.914 1 98 65 ALA B N 1
ATOM 4132 C CA . ALA B 1 65 ? 32.625 -30.25 -15.883 1 98 65 ALA B CA 1
ATOM 4133 C C . ALA B 1 65 ? 31.75 -31.094 -16.812 1 98 65 ALA B C 1
ATOM 4135 O O . ALA B 1 65 ? 32.156 -31.391 -17.953 1 98 65 ALA B O 1
ATOM 4136 N N . SER B 1 66 ? 30.656 -31.422 -16.328 1 98.38 66 SER B N 1
ATOM 4137 C CA . SER B 1 66 ? 29.781 -32.312 -17.109 1 98.38 66 SER B CA 1
ATOM 4138 C C . SER B 1 66 ? 29.016 -31.516 -18.172 1 98.38 66 SER B C 1
ATOM 4140 O O . SER B 1 66 ? 28.484 -32.094 -19.109 1 98.38 66 SER B O 1
ATOM 4142 N N . LEU B 1 67 ? 28.906 -30.25 -18.141 1 98.5 67 LEU B N 1
ATOM 4143 C CA . LEU B 1 67 ? 28.062 -29.422 -19 1 98.5 67 LEU B CA 1
ATOM 4144 C C . LEU B 1 67 ? 28.766 -29.094 -20.312 1 98.5 67 LEU B C 1
ATOM 4146 O O . LEU B 1 67 ? 29.969 -28.844 -20.328 1 98.5 67 LEU B O 1
ATOM 4150 N N . LYS B 1 68 ? 27.984 -29.062 -21.359 1 97.62 68 LYS B N 1
ATOM 4151 C CA . LYS B 1 68 ? 28.484 -28.594 -22.656 1 97.62 68 LYS B CA 1
ATOM 4152 C C . LYS B 1 68 ? 28.781 -27.109 -22.609 1 97.62 68 LYS B C 1
ATOM 4154 O O . LYS B 1 68 ? 28.031 -26.328 -22.031 1 97.62 68 LYS B O 1
ATOM 4159 N N . LYS B 1 69 ? 29.781 -26.641 -23.297 1 96.19 69 LYS B N 1
ATOM 4160 C CA . LYS B 1 69 ? 30.141 -25.219 -23.375 1 96.19 69 LYS B CA 1
ATOM 4161 C C . LYS B 1 69 ? 29.391 -24.531 -24.516 1 96.19 69 LYS B C 1
ATOM 4163 O O . LYS B 1 69 ? 29.266 -25.094 -25.609 1 96.19 69 LYS B O 1
ATOM 4168 N N . PRO B 1 70 ? 29.062 -23.406 -24.438 1 96.69 70 PRO B N 1
ATOM 4169 C CA . PRO B 1 70 ? 29.016 -22.703 -23.172 1 96.69 70 PRO B CA 1
ATOM 4170 C C . PRO B 1 70 ? 28.062 -23.344 -22.156 1 96.69 70 PRO B C 1
ATOM 4172 O O . PRO B 1 70 ? 26.969 -23.766 -22.531 1 96.69 70 PRO B O 1
ATOM 4175 N N . ARG B 1 71 ? 28.484 -23.438 -20.953 1 98 71 ARG B N 1
ATOM 4176 C CA . ARG B 1 71 ? 27.719 -24.094 -19.906 1 98 71 ARG B CA 1
ATOM 4177 C C . ARG B 1 71 ? 26.484 -23.281 -19.547 1 98 71 ARG B C 1
ATOM 4179 O O . ARG B 1 71 ? 26.5 -22.047 -19.562 1 98 71 ARG B O 1
ATOM 4186 N N . LYS B 1 72 ? 25.422 -23.969 -19.297 1 98.12 72 LYS B N 1
ATOM 4187 C CA . LYS B 1 72 ? 24.156 -23.375 -18.906 1 98.12 72 LYS B CA 1
ATOM 4188 C C . LYS B 1 72 ? 23.656 -23.953 -17.578 1 98.12 72 LYS B C 1
ATOM 4190 O O . LYS B 1 72 ? 23.469 -25.172 -17.469 1 98.12 72 LYS B O 1
ATOM 4195 N N . ALA B 1 73 ? 23.453 -23.078 -16.641 1 98.38 73 ALA B N 1
ATOM 4196 C CA . ALA B 1 73 ? 22.922 -23.531 -15.352 1 98.38 73 ALA B CA 1
ATOM 4197 C C . ALA B 1 73 ? 21.672 -22.75 -14.961 1 98.38 73 ALA B C 1
ATOM 4199 O O . ALA B 1 73 ? 21.719 -21.516 -14.906 1 98.38 73 ALA B O 1
ATOM 4200 N N . LEU B 1 74 ? 20.547 -23.438 -14.711 1 98.31 74 LEU B N 1
ATOM 4201 C CA . LEU B 1 74 ? 19.344 -22.844 -14.133 1 98.31 74 LEU B CA 1
ATOM 4202 C C . LEU B 1 74 ? 19.375 -22.938 -12.617 1 98.31 74 LEU B C 1
ATOM 4204 O O . LEU B 1 74 ? 19.484 -24.031 -12.055 1 98.31 74 LEU B O 1
ATOM 4208 N N . ILE B 1 75 ? 19.25 -21.812 -11.977 1 97.75 75 ILE B N 1
ATOM 4209 C CA . ILE B 1 75 ? 19.312 -21.75 -10.523 1 97.75 75 ILE B CA 1
ATOM 4210 C C . ILE B 1 75 ? 17.906 -21.719 -9.945 1 97.75 75 ILE B C 1
ATOM 4212 O O . ILE B 1 75 ? 17.141 -20.781 -10.172 1 97.75 75 ILE B O 1
ATOM 4216 N N . LEU B 1 76 ? 17.516 -22.75 -9.211 1 96.94 76 LEU B N 1
ATOM 4217 C CA . LEU B 1 76 ? 16.188 -22.891 -8.617 1 96.94 76 LEU B CA 1
ATOM 4218 C C . LEU B 1 76 ? 16.281 -23.031 -7.105 1 96.94 76 LEU B C 1
ATOM 4220 O O . LEU B 1 76 ? 15.852 -24.047 -6.551 1 96.94 76 LEU B O 1
ATOM 4224 N N . VAL B 1 77 ? 16.891 -22.047 -6.496 1 93.81 77 VAL B N 1
ATOM 4225 C CA . VAL B 1 77 ? 16.984 -21.984 -5.039 1 93.81 77 VAL B CA 1
ATOM 4226 C C . VAL B 1 77 ? 16.266 -20.734 -4.523 1 93.81 77 VAL B C 1
ATOM 4228 O O . VAL B 1 77 ? 15.789 -19.922 -5.312 1 93.81 77 VAL B O 1
ATOM 4231 N N . GLN B 1 78 ? 16.078 -20.656 -3.26 1 88.44 78 GLN B N 1
ATOM 4232 C CA . GLN B 1 78 ? 15.367 -19.531 -2.666 1 88.44 78 GLN B CA 1
ATOM 4233 C C . GLN B 1 78 ? 16.047 -18.203 -2.99 1 88.44 78 GLN B C 1
ATOM 4235 O O . GLN B 1 78 ? 17.281 -18.109 -2.945 1 88.44 78 GLN B O 1
ATOM 4240 N N . ALA B 1 79 ? 15.312 -17.188 -3.281 1 85.69 79 ALA B N 1
ATOM 4241 C CA . ALA B 1 79 ? 15.859 -15.867 -3.592 1 85.69 79 ALA B CA 1
ATOM 4242 C C . ALA B 1 79 ? 16.641 -15.297 -2.406 1 85.69 79 ALA B C 1
ATOM 4244 O O . ALA B 1 79 ? 16.297 -15.57 -1.251 1 85.69 79 ALA B O 1
ATOM 4245 N N . GLY B 1 80 ? 17.609 -14.453 -2.744 1 86.88 80 GLY B N 1
ATOM 4246 C CA . GLY B 1 80 ? 18.406 -13.836 -1.701 1 86.88 80 GLY B CA 1
ATOM 4247 C C . GLY B 1 80 ? 19.734 -14.539 -1.468 1 86.88 80 GLY B C 1
ATOM 4248 O O . GLY B 1 80 ? 20.5 -14.766 -2.41 1 86.88 80 GLY B O 1
ATOM 4249 N N . ALA B 1 81 ? 19.922 -14.922 -0.23 1 89.44 81 ALA B N 1
ATOM 4250 C CA . ALA B 1 81 ? 21.234 -15.438 0.197 1 89.44 81 ALA B CA 1
ATOM 4251 C C . ALA B 1 81 ? 21.562 -16.734 -0.516 1 89.44 81 ALA B C 1
ATOM 4253 O O . ALA B 1 81 ? 22.719 -16.984 -0.882 1 89.44 81 ALA B O 1
ATOM 4254 N N . ALA B 1 82 ? 20.578 -17.578 -0.669 1 91.88 82 ALA B N 1
ATOM 4255 C CA . ALA B 1 82 ? 20.812 -18.875 -1.315 1 91.88 82 ALA B CA 1
ATOM 4256 C C . ALA B 1 82 ? 21.219 -18.688 -2.771 1 91.88 82 ALA B C 1
ATOM 4258 O O . ALA B 1 82 ? 22.125 -19.375 -3.258 1 91.88 82 ALA B O 1
ATOM 4259 N N . THR B 1 83 ? 20.625 -17.797 -3.516 1 92.75 83 THR B N 1
ATOM 4260 C CA . THR B 1 83 ? 20.984 -17.516 -4.902 1 92.75 83 THR B CA 1
ATOM 4261 C C . THR B 1 83 ? 22.359 -16.875 -4.988 1 92.75 83 THR B C 1
ATOM 4263 O O . THR B 1 83 ? 23.141 -17.188 -5.879 1 92.75 83 THR B O 1
ATOM 4266 N N . ASP B 1 84 ? 22.625 -15.977 -4.051 1 91.69 84 ASP B N 1
ATOM 4267 C CA . ASP B 1 84 ? 23.938 -15.336 -4.012 1 91.69 84 ASP B CA 1
ATOM 4268 C C . ASP B 1 84 ? 25.031 -16.375 -3.816 1 91.69 84 ASP B C 1
ATOM 4270 O O . ASP B 1 84 ? 26.062 -16.344 -4.512 1 91.69 84 ASP B O 1
ATOM 4274 N N . SER B 1 85 ? 24.797 -17.234 -2.881 1 94.62 85 SER B N 1
ATOM 4275 C CA . SER B 1 85 ? 25.766 -18.281 -2.588 1 94.62 85 SER B CA 1
ATOM 4276 C C . SER B 1 85 ? 25.984 -19.188 -3.793 1 94.62 85 SER B C 1
ATOM 4278 O O . SER B 1 85 ? 27.109 -19.531 -4.129 1 94.62 85 SER B O 1
ATOM 4280 N N . THR B 1 86 ? 24.953 -19.578 -4.418 1 96.12 86 THR B N 1
ATOM 4281 C CA . THR B 1 86 ? 25.031 -20.438 -5.598 1 96.12 86 THR B CA 1
ATOM 4282 C C . THR B 1 86 ? 25.781 -19.734 -6.727 1 96.12 86 THR B C 1
ATOM 4284 O O . THR B 1 86 ? 26.609 -20.344 -7.402 1 96.12 86 THR B O 1
ATOM 4287 N N . THR B 1 87 ? 25.484 -18.516 -6.926 1 95.31 87 THR B N 1
ATOM 4288 C CA . THR B 1 87 ? 26.125 -17.703 -7.961 1 95.31 87 THR B CA 1
ATOM 4289 C C . THR B 1 87 ? 27.641 -17.641 -7.73 1 95.31 87 THR B C 1
ATOM 4291 O O . THR B 1 87 ? 28.422 -17.797 -8.672 1 95.31 87 THR B O 1
ATOM 4294 N N . GLU B 1 88 ? 28 -17.469 -6.523 1 95.31 88 GLU B N 1
ATOM 4295 C CA . GLU B 1 88 ? 29.406 -17.422 -6.191 1 95.31 88 GLU B CA 1
ATOM 4296 C C . GLU B 1 88 ? 30.094 -18.766 -6.441 1 95.31 88 GLU B C 1
ATOM 4298 O O . GLU B 1 88 ? 31.234 -18.812 -6.91 1 95.31 88 GLU B O 1
ATOM 4303 N N . GLN B 1 89 ? 29.453 -19.812 -6.105 1 96.81 89 GLN B N 1
ATOM 4304 C CA . GLN B 1 89 ? 30 -21.141 -6.352 1 96.81 89 GLN B CA 1
ATOM 4305 C C . GLN B 1 89 ? 30.188 -21.391 -7.848 1 96.81 89 GLN B C 1
ATOM 4307 O O . GLN B 1 89 ? 31.203 -21.938 -8.266 1 96.81 89 GLN B O 1
ATOM 4312 N N . LEU B 1 90 ? 29.25 -21 -8.617 1 97.62 90 LEU B N 1
ATOM 4313 C CA . LEU B 1 90 ? 29.312 -21.188 -10.062 1 97.62 90 LEU B CA 1
ATOM 4314 C C . LEU B 1 90 ? 30.406 -20.328 -10.68 1 97.62 90 LEU B C 1
ATOM 4316 O O . LEU B 1 90 ? 31.062 -20.75 -11.633 1 97.62 90 LEU B O 1
ATOM 4320 N N . LYS B 1 91 ? 30.562 -19.156 -10.195 1 96.12 91 LYS B N 1
ATOM 4321 C CA . LYS B 1 91 ? 31.609 -18.266 -10.68 1 96.12 91 LYS B CA 1
ATOM 4322 C C . LYS B 1 91 ? 33 -18.906 -10.586 1 96.12 91 LYS B C 1
ATOM 4324 O O . LYS B 1 91 ? 33.844 -18.656 -11.414 1 96.12 91 LYS B O 1
ATOM 4329 N N . LYS B 1 92 ? 33.156 -19.734 -9.586 1 96.56 92 LYS B N 1
ATOM 4330 C CA . LYS B 1 92 ? 34.469 -20.359 -9.328 1 96.56 92 LYS B CA 1
ATOM 4331 C C . LYS B 1 92 ? 34.75 -21.453 -10.336 1 96.56 92 LYS B C 1
ATOM 4333 O O . LYS B 1 92 ? 35.906 -21.781 -10.586 1 96.56 92 LYS B O 1
ATOM 4338 N N . VAL B 1 93 ? 33.719 -22.016 -10.891 1 97.88 93 VAL B N 1
ATOM 4339 C CA . VAL B 1 93 ? 33.969 -23.219 -11.695 1 97.88 93 VAL B CA 1
ATOM 4340 C C . VAL B 1 93 ? 33.594 -22.938 -13.148 1 97.88 93 VAL B C 1
ATOM 4342 O O . VAL B 1 93 ? 33.938 -23.703 -14.047 1 97.88 93 VAL B O 1
ATOM 4345 N N . PHE B 1 94 ? 32.781 -21.844 -13.5 1 97.88 94 PHE B N 1
ATOM 4346 C CA . PHE B 1 94 ? 32.406 -21.484 -14.852 1 97.88 94 PHE B CA 1
ATOM 4347 C C . PHE B 1 94 ? 33.5 -20.672 -15.531 1 97.88 94 PHE B C 1
ATOM 4349 O O . PHE B 1 94 ? 34.406 -20.156 -14.859 1 97.88 94 PHE B O 1
ATOM 4356 N N . GLU B 1 95 ? 33.469 -20.625 -16.812 1 97.06 95 GLU B N 1
ATOM 4357 C CA . GLU B 1 95 ? 34.406 -19.906 -17.641 1 97.06 95 GLU B CA 1
ATOM 4358 C C . GLU B 1 95 ? 33.719 -18.781 -18.422 1 97.06 95 GLU B C 1
ATOM 4360 O O . GLU B 1 95 ? 32.5 -18.688 -18.406 1 97.06 95 GLU B O 1
ATOM 4365 N N . LYS B 1 96 ? 34.562 -17.984 -19.062 1 96.81 96 LYS B N 1
ATOM 4366 C CA . LYS B 1 96 ? 34.062 -16.891 -19.875 1 96.81 96 LYS B CA 1
ATOM 4367 C C . LYS B 1 96 ? 33.031 -17.391 -20.891 1 96.81 96 LYS B C 1
ATOM 4369 O O . LYS B 1 96 ? 33.281 -18.375 -21.594 1 96.81 96 LYS B O 1
ATOM 4374 N N . GLY B 1 97 ? 31.891 -16.719 -20.859 1 96.62 97 GLY B N 1
ATOM 4375 C CA . GLY B 1 97 ? 30.844 -17.047 -21.828 1 96.62 97 GLY B CA 1
ATOM 4376 C C . GLY B 1 97 ? 29.797 -18 -21.281 1 96.62 97 GLY B C 1
ATOM 4377 O O . GLY B 1 97 ? 28.719 -18.141 -21.859 1 96.62 97 GLY B O 1
ATOM 4378 N N . ASP B 1 98 ? 30.078 -18.688 -20.141 1 97.94 98 ASP B N 1
ATOM 4379 C CA . ASP B 1 98 ? 29.094 -19.578 -19.516 1 97.94 98 ASP B CA 1
ATOM 4380 C C . ASP B 1 98 ? 27.891 -18.781 -19 1 97.94 98 ASP B C 1
ATOM 4382 O O . ASP B 1 98 ? 27.984 -17.578 -18.766 1 97.94 98 ASP B O 1
ATOM 4386 N N . ILE B 1 99 ? 26.781 -19.453 -18.922 1 97.88 99 ILE B N 1
ATOM 4387 C CA . ILE B 1 99 ? 25.5 -18.781 -18.703 1 97.88 99 ILE B CA 1
ATOM 4388 C C . ILE B 1 99 ? 24.891 -19.219 -17.375 1 97.88 99 ILE B C 1
ATOM 4390 O O . ILE B 1 99 ? 24.766 -20.422 -17.125 1 97.88 99 ILE B O 1
ATOM 4394 N N . LEU B 1 100 ? 24.562 -18.234 -16.562 1 97.5 100 LEU B N 1
ATOM 4395 C CA . LEU B 1 100 ? 23.734 -18.453 -15.383 1 97.5 100 LEU B CA 1
ATOM 4396 C C . LEU B 1 100 ? 22.312 -17.906 -15.602 1 97.5 100 LEU B C 1
ATOM 4398 O O . LEU B 1 100 ? 22.156 -16.766 -16.047 1 97.5 100 LEU B O 1
ATOM 4402 N N . VAL B 1 101 ? 21.312 -18.734 -15.336 1 97.31 101 VAL B N 1
ATOM 4403 C CA . VAL B 1 101 ? 19.906 -18.312 -15.391 1 97.31 101 VAL B CA 1
ATOM 4404 C C . VAL B 1 101 ? 19.312 -18.344 -13.984 1 97.31 101 VAL B C 1
ATOM 4406 O O . VAL B 1 101 ? 19.156 -19.406 -13.391 1 97.31 101 VAL B O 1
ATOM 4409 N N . ASP B 1 102 ? 19.016 -17.188 -13.438 1 96.38 102 ASP B N 1
ATOM 4410 C CA . ASP B 1 102 ? 18.359 -17.094 -12.141 1 96.38 102 ASP B CA 1
ATOM 4411 C C . ASP B 1 102 ? 16.828 -17.141 -12.289 1 96.38 102 ASP B C 1
ATOM 4413 O O . ASP B 1 102 ? 16.234 -16.219 -12.852 1 96.38 102 ASP B O 1
ATOM 4417 N N . THR B 1 103 ? 16.25 -18.125 -11.742 1 95 103 THR B N 1
ATOM 4418 C CA . THR B 1 103 ? 14.812 -18.297 -11.898 1 95 103 THR B CA 1
ATOM 4419 C C . THR B 1 103 ? 14.078 -17.953 -10.602 1 95 103 THR B C 1
ATOM 4421 O O . THR B 1 103 ? 12.883 -18.203 -10.477 1 95 103 THR B O 1
ATOM 4424 N N . GLY B 1 104 ? 14.82 -17.469 -9.664 1 88.94 104 GLY B N 1
ATOM 4425 C CA . GLY B 1 104 ? 14.234 -17.141 -8.375 1 88.94 104 GLY B CA 1
ATOM 4426 C C . GLY B 1 104 ? 13.336 -15.922 -8.414 1 88.94 104 GLY B C 1
ATOM 4427 O O . GLY B 1 104 ? 13.438 -15.109 -9.336 1 88.94 104 GLY B O 1
ATOM 4428 N N . ASN B 1 105 ? 12.453 -15.836 -7.469 1 89.88 105 ASN B N 1
ATOM 4429 C CA . ASN B 1 105 ? 11.594 -14.672 -7.301 1 89.88 105 ASN B CA 1
ATOM 4430 C C . ASN B 1 105 ? 12.352 -13.5 -6.688 1 89.88 105 ASN B C 1
ATOM 4432 O O . ASN B 1 105 ? 11.977 -13 -5.621 1 89.88 105 ASN B O 1
ATOM 4436 N N . ALA B 1 106 ? 13.32 -13.062 -7.465 1 91.12 106 ALA B N 1
ATOM 4437 C CA . ALA B 1 106 ? 14.172 -11.984 -6.98 1 91.12 106 ALA B CA 1
ATOM 4438 C C . ALA B 1 106 ? 13.594 -10.617 -7.348 1 91.12 106 ALA B C 1
ATOM 4440 O O . ALA B 1 106 ? 12.867 -10.492 -8.336 1 91.12 106 ALA B O 1
ATOM 4441 N N . HIS B 1 107 ? 13.922 -9.641 -6.539 1 94.5 107 HIS B N 1
ATOM 4442 C CA . HIS B 1 107 ? 13.555 -8.273 -6.895 1 94.5 107 HIS B CA 1
ATOM 4443 C C . HIS B 1 107 ? 14.211 -7.852 -8.203 1 94.5 107 HIS B C 1
ATOM 4445 O O . HIS B 1 107 ? 15.391 -8.133 -8.43 1 94.5 107 HIS B O 1
ATOM 4451 N N . PHE B 1 108 ? 13.578 -7.168 -9.078 1 95.94 108 PHE B N 1
ATOM 4452 C CA . PHE B 1 108 ? 14.047 -6.895 -10.43 1 95.94 108 PHE B CA 1
ATOM 4453 C C . PHE B 1 108 ? 15.281 -5.996 -10.398 1 95.94 108 PHE B C 1
ATOM 4455 O O . PHE B 1 108 ? 16.141 -6.094 -11.273 1 95.94 108 PHE B O 1
ATOM 4462 N N . LYS B 1 109 ? 15.391 -5.113 -9.43 1 94.19 109 LYS B N 1
ATOM 4463 C CA . LYS B 1 109 ? 16.562 -4.258 -9.305 1 94.19 109 LYS B CA 1
ATOM 4464 C C . LYS B 1 109 ? 17.812 -5.074 -8.953 1 94.19 109 LYS B C 1
ATOM 4466 O O . LYS B 1 109 ? 18.906 -4.77 -9.414 1 94.19 109 LYS B O 1
ATOM 4471 N N . ASP B 1 110 ? 17.609 -6.121 -8.148 1 90.69 110 ASP B N 1
ATOM 4472 C CA . ASP B 1 110 ? 18.719 -7.012 -7.797 1 90.69 110 ASP B CA 1
ATOM 4473 C C . ASP B 1 110 ? 19.172 -7.824 -9.008 1 90.69 110 ASP B C 1
ATOM 4475 O O . ASP B 1 110 ? 20.359 -8.102 -9.156 1 90.69 110 ASP B O 1
ATOM 4479 N N . GLN B 1 111 ? 18.234 -8.172 -9.742 1 90.88 111 GLN B N 1
ATOM 4480 C CA . GLN B 1 111 ? 18.562 -8.93 -10.945 1 90.88 111 GLN B CA 1
ATOM 4481 C C . GLN B 1 111 ? 19.391 -8.078 -11.906 1 90.88 111 GLN B C 1
ATOM 4483 O O . GLN B 1 111 ? 20.312 -8.586 -12.555 1 90.88 111 GLN B O 1
ATOM 4488 N N . GLY B 1 112 ? 19.016 -6.836 -12.031 1 88.06 112 GLY B N 1
ATOM 4489 C CA . GLY B 1 112 ? 19.812 -5.934 -12.852 1 88.06 112 GLY B CA 1
ATOM 4490 C C . GLY B 1 112 ? 21.234 -5.785 -12.367 1 88.06 112 GLY B C 1
ATOM 4491 O O . GLY B 1 112 ? 22.172 -5.832 -13.164 1 88.06 112 GLY B O 1
ATOM 4492 N N . ARG B 1 113 ? 21.391 -5.656 -11.086 1 89.94 113 ARG B N 1
ATOM 4493 C CA . ARG B 1 113 ? 22.719 -5.52 -10.484 1 89.94 113 ARG B CA 1
ATOM 4494 C C . ARG B 1 113 ? 23.547 -6.785 -10.68 1 89.94 113 ARG B C 1
ATOM 4496 O O . ARG B 1 113 ? 24.734 -6.715 -11 1 89.94 113 ARG B O 1
ATOM 4503 N N . ARG B 1 114 ? 22.922 -7.875 -10.492 1 90.56 114 ARG B N 1
ATOM 4504 C CA . ARG B 1 114 ? 23.594 -9.156 -10.664 1 90.56 114 ARG B CA 1
ATOM 4505 C C . ARG B 1 114 ? 24.062 -9.344 -12.109 1 90.56 114 ARG B C 1
ATOM 4507 O O . ARG B 1 114 ? 25.156 -9.836 -12.352 1 90.56 114 ARG B O 1
ATOM 4514 N N . ALA B 1 115 ? 23.219 -8.977 -13.047 1 90.94 115 ALA B N 1
ATOM 4515 C CA . ALA B 1 115 ? 23.562 -9.07 -14.461 1 90.94 115 ALA B CA 1
ATOM 4516 C C . ALA B 1 115 ? 24.812 -8.258 -14.773 1 90.94 115 ALA B C 1
ATOM 4518 O O . ALA B 1 115 ? 25.734 -8.75 -15.43 1 90.94 115 ALA B O 1
ATOM 4519 N N . GLN B 1 116 ? 24.828 -7.066 -14.297 1 90.62 116 GLN B N 1
ATOM 4520 C CA . GLN B 1 116 ? 25.969 -6.188 -14.539 1 90.62 116 GLN B CA 1
ATOM 4521 C C . GLN B 1 116 ? 27.25 -6.766 -13.938 1 90.62 116 GLN B C 1
ATOM 4523 O O . GLN B 1 116 ? 28.297 -6.754 -14.578 1 90.62 116 GLN B O 1
ATOM 4528 N N . GLN B 1 117 ? 27.141 -7.266 -12.758 1 91.81 117 GLN B N 1
ATOM 4529 C CA . GLN B 1 117 ? 28.297 -7.809 -12.047 1 91.81 117 GLN B CA 1
ATOM 4530 C C . GLN B 1 117 ? 28.844 -9.047 -12.75 1 91.81 117 GLN B C 1
ATOM 4532 O O . GLN B 1 117 ? 30.047 -9.188 -12.922 1 91.81 117 GLN B O 1
ATOM 4537 N N . LEU B 1 118 ? 28.016 -9.945 -13.102 1 93.81 118 LEU B N 1
ATOM 4538 C CA . LEU B 1 118 ? 28.438 -11.203 -13.703 1 93.81 118 LEU B CA 1
ATOM 4539 C C . LEU B 1 118 ? 28.953 -10.984 -15.125 1 93.81 118 LEU B C 1
ATOM 4541 O O . LEU B 1 118 ? 29.906 -11.633 -15.547 1 93.81 118 LEU B O 1
ATOM 4545 N N . GLU B 1 119 ? 28.312 -10.094 -15.836 1 91.94 119 GLU B N 1
ATOM 4546 C CA . GLU B 1 119 ? 28.781 -9.766 -17.172 1 91.94 119 GLU B CA 1
ATOM 4547 C C . GLU B 1 119 ? 30.156 -9.102 -17.141 1 91.94 119 GLU B C 1
ATOM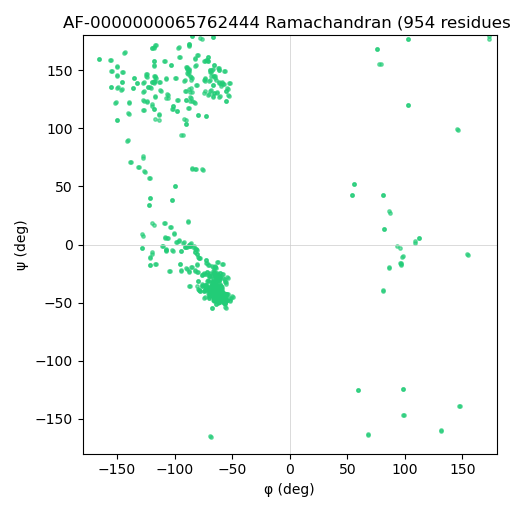 4549 O O . GLU B 1 119 ? 30.984 -9.344 -18.016 1 91.94 119 GLU B O 1
ATOM 4554 N N . ALA B 1 120 ? 30.359 -8.273 -16.156 1 93.81 120 ALA B N 1
ATOM 4555 C CA . ALA B 1 120 ? 31.656 -7.648 -15.977 1 93.81 120 ALA B CA 1
ATOM 4556 C C . ALA B 1 120 ? 32.75 -8.695 -15.703 1 93.81 120 ALA B C 1
ATOM 4558 O O . ALA B 1 120 ? 33.906 -8.508 -16.062 1 93.81 120 ALA B O 1
ATOM 4559 N N . ALA B 1 121 ? 32.375 -9.781 -15.148 1 94.5 121 ALA B N 1
ATOM 4560 C CA . ALA B 1 121 ? 33.281 -10.867 -14.836 1 94.5 121 ALA B CA 1
ATOM 4561 C C . ALA B 1 121 ? 33.438 -11.812 -16.031 1 94.5 121 ALA B C 1
ATOM 4563 O O . ALA B 1 121 ? 34.156 -12.82 -15.945 1 94.5 121 ALA B O 1
ATOM 4564 N N . GLY B 1 122 ? 32.719 -11.5 -17.125 1 95.06 122 GLY B N 1
ATOM 4565 C CA . GLY B 1 122 ? 32.875 -12.258 -18.359 1 95.06 122 GLY B CA 1
ATOM 4566 C C . GLY B 1 122 ? 31.828 -13.367 -18.5 1 95.06 122 GLY B C 1
ATOM 4567 O O . GLY B 1 122 ? 31.828 -14.086 -19.5 1 95.06 122 GLY B O 1
ATOM 4568 N N . LEU B 1 123 ? 31.031 -13.508 -17.531 1 96.81 123 LEU B N 1
ATOM 4569 C CA . LEU B 1 123 ? 29.953 -14.492 -17.594 1 96.81 123 LEU B CA 1
ATOM 4570 C C . LEU B 1 123 ? 28.703 -13.883 -18.25 1 96.81 123 LEU B C 1
ATOM 4572 O O . LEU B 1 123 ? 28.703 -12.703 -18.594 1 96.81 123 LEU B O 1
ATOM 4576 N N . ARG B 1 124 ? 27.75 -14.688 -18.531 1 96.19 124 ARG B N 1
ATOM 4577 C CA . ARG B 1 124 ? 26.469 -14.258 -19.078 1 96.19 124 ARG B CA 1
ATOM 4578 C C . ARG B 1 124 ? 25.328 -14.586 -18.125 1 96.19 124 ARG B C 1
ATOM 4580 O O . ARG B 1 124 ? 25.359 -15.625 -17.453 1 96.19 124 ARG B O 1
ATOM 4587 N N . PHE B 1 125 ? 24.375 -13.656 -18.031 1 95.81 125 PHE B N 1
ATOM 4588 C CA . PHE B 1 125 ? 23.344 -13.805 -17.016 1 95.81 125 PHE B CA 1
ATOM 4589 C C . PHE B 1 125 ? 21.969 -13.5 -17.609 1 95.81 125 PHE B C 1
ATOM 4591 O O . PHE B 1 125 ? 21.828 -12.602 -18.438 1 95.81 125 PHE B O 1
ATOM 4598 N N . LEU B 1 126 ? 21 -14.25 -17.156 1 95.88 126 LEU B N 1
ATOM 4599 C CA . LEU B 1 126 ? 19.594 -14.039 -17.5 1 95.88 126 LEU B CA 1
ATOM 4600 C C . LEU B 1 126 ? 18.688 -14.234 -16.297 1 95.88 126 LEU B C 1
ATOM 4602 O O . LEU B 1 126 ? 18.75 -15.273 -15.633 1 95.88 126 LEU B O 1
ATOM 4606 N N . GLY B 1 127 ? 17.922 -13.195 -15.953 1 95.56 127 GLY B N 1
ATOM 4607 C CA . GLY B 1 127 ? 16.797 -13.406 -15.055 1 95.56 127 GLY B CA 1
ATOM 4608 C C . GLY B 1 127 ? 15.57 -13.969 -15.75 1 95.56 127 GLY B C 1
ATOM 4609 O O . GLY B 1 127 ? 15.203 -13.508 -16.828 1 95.56 127 GLY B O 1
ATOM 4610 N N . MET B 1 128 ? 14.898 -14.969 -15.102 1 96.44 128 MET B N 1
ATOM 4611 C CA . MET B 1 128 ? 13.758 -15.602 -15.75 1 96.44 128 MET B CA 1
ATOM 4612 C C . MET B 1 128 ? 12.75 -16.094 -14.711 1 96.44 128 MET B C 1
ATOM 4614 O O . MET B 1 128 ? 12.984 -17.094 -14.039 1 96.44 128 MET B O 1
ATOM 4618 N N . GLY B 1 129 ? 11.664 -15.391 -14.641 1 95 129 GLY B N 1
ATOM 4619 C CA . GLY B 1 129 ? 10.594 -15.859 -13.766 1 95 129 GLY B CA 1
ATOM 4620 C C . GLY B 1 129 ? 9.93 -17.125 -14.281 1 95 129 GLY B C 1
ATOM 4621 O O . GLY B 1 129 ? 9.883 -17.359 -15.484 1 95 129 GLY B O 1
ATOM 4622 N N . ILE B 1 130 ? 9.453 -17.906 -13.383 1 95.19 130 ILE B N 1
ATOM 4623 C CA . ILE B 1 130 ? 8.703 -19.109 -13.703 1 95.19 130 ILE B CA 1
ATOM 4624 C C . ILE B 1 130 ? 7.367 -19.109 -12.969 1 95.19 130 ILE B C 1
ATOM 4626 O O . ILE B 1 130 ? 7.309 -18.797 -11.773 1 95.19 130 ILE B O 1
ATOM 4630 N N . SER B 1 131 ? 6.309 -19.375 -13.68 1 94.31 131 SER B N 1
ATOM 4631 C CA . SER B 1 131 ? 5 -19.516 -13.039 1 94.31 131 SER B CA 1
ATOM 4632 C C . SER B 1 131 ? 4.34 -20.844 -13.406 1 94.31 131 SER B C 1
ATOM 4634 O O . SER B 1 131 ? 4.402 -21.266 -14.562 1 94.31 131 SER B O 1
ATOM 4636 N N . GLY B 1 132 ? 3.674 -21.531 -12.445 1 91.5 132 GLY B N 1
ATOM 4637 C CA . GLY B 1 132 ? 2.906 -22.734 -12.727 1 91.5 132 GLY B CA 1
ATOM 4638 C C . GLY B 1 132 ? 2.777 -23.656 -11.531 1 91.5 132 GLY B C 1
ATOM 4639 O O . GLY B 1 132 ? 1.987 -24.594 -11.555 1 91.5 132 GLY B O 1
ATOM 4640 N N . GLY B 1 133 ? 3.51 -23.312 -10.492 1 89.19 133 GLY B N 1
ATOM 4641 C CA . GLY B 1 133 ? 3.504 -24.203 -9.336 1 89.19 133 GLY B CA 1
ATOM 4642 C C . GLY B 1 133 ? 4.184 -25.531 -9.602 1 89.19 133 GLY B C 1
ATOM 4643 O O . GLY B 1 133 ? 4.934 -25.672 -10.578 1 89.19 133 GLY B O 1
ATOM 4644 N N . GLU B 1 134 ? 3.889 -26.406 -8.719 1 89.62 134 GLU B N 1
ATOM 4645 C CA . GLU B 1 134 ? 4.5 -27.719 -8.805 1 89.62 134 GLU B CA 1
ATOM 4646 C C . GLU B 1 134 ? 4.102 -28.438 -10.094 1 89.62 134 GLU B C 1
ATOM 4648 O O . GLU B 1 134 ? 4.961 -28.875 -10.852 1 89.62 134 GLU B O 1
ATOM 4653 N N . GLU B 1 135 ? 2.852 -28.469 -10.375 1 91.69 135 GLU B N 1
ATOM 4654 C CA . GLU B 1 135 ? 2.35 -29.172 -11.555 1 91.69 135 GLU B CA 1
ATOM 4655 C C . GLU B 1 135 ? 2.799 -28.5 -12.844 1 91.69 135 GLU B C 1
ATOM 4657 O O . GLU B 1 135 ? 3.121 -29.156 -13.828 1 91.69 135 GLU B O 1
ATOM 4662 N N . GLY B 1 136 ? 2.777 -27.172 -12.773 1 92.44 136 GLY B N 1
ATOM 4663 C CA . GLY B 1 136 ? 3.25 -26.422 -13.93 1 92.44 136 GLY B CA 1
ATOM 4664 C C . GLY B 1 136 ? 4.711 -26.688 -14.25 1 92.44 136 GLY B C 1
ATOM 4665 O O . GLY B 1 136 ? 5.074 -26.859 -15.414 1 92.44 136 GLY B O 1
ATOM 4666 N N . ALA B 1 137 ? 5.469 -26.719 -13.234 1 94.19 137 ALA B N 1
ATOM 4667 C CA . ALA B 1 137 ? 6.891 -26.984 -13.43 1 94.19 137 ALA B CA 1
ATOM 4668 C C . ALA B 1 137 ? 7.105 -28.344 -14.094 1 94.19 137 ALA B C 1
ATOM 4670 O O . ALA B 1 137 ? 7.996 -28.5 -14.93 1 94.19 137 ALA B O 1
ATOM 4671 N N . ARG B 1 138 ? 6.277 -29.312 -13.75 1 95.69 138 ARG B N 1
ATOM 4672 C CA . ARG B 1 138 ? 6.422 -30.688 -14.25 1 95.69 138 ARG B CA 1
ATOM 4673 C C . ARG B 1 138 ? 5.887 -30.812 -15.672 1 95.69 138 ARG B C 1
ATOM 4675 O O . ARG B 1 138 ? 6.48 -31.5 -16.5 1 95.69 138 ARG B O 1
ATOM 4682 N N . LYS B 1 139 ? 4.797 -30.141 -15.953 1 95.31 139 LYS B N 1
ATOM 4683 C CA . LYS B 1 139 ? 4.074 -30.422 -17.188 1 95.31 139 LYS B CA 1
ATOM 4684 C C . LYS B 1 139 ? 4.312 -29.328 -18.219 1 95.31 139 LYS B C 1
ATOM 4686 O O . LYS B 1 139 ? 4.105 -29.531 -19.422 1 95.31 139 LYS B O 1
ATOM 4691 N N . GLY B 1 140 ? 4.676 -28.172 -17.766 1 96.75 140 GLY B N 1
ATOM 4692 C CA . GLY B 1 140 ? 4.914 -27.031 -18.609 1 96.75 140 GLY B CA 1
ATOM 4693 C C . GLY B 1 140 ? 4.531 -25.719 -17.969 1 96.75 140 GLY B C 1
ATOM 4694 O O . GLY B 1 140 ? 3.381 -25.281 -18.047 1 96.75 140 GLY B O 1
ATOM 4695 N N . PRO B 1 141 ? 5.453 -25.016 -17.438 1 96.56 141 PRO B N 1
ATOM 4696 C CA . PRO B 1 141 ? 5.191 -23.703 -16.828 1 96.56 141 PRO B CA 1
ATOM 4697 C C . PRO B 1 141 ? 5.258 -22.562 -17.844 1 96.56 141 PRO B C 1
ATOM 4699 O O . PRO B 1 141 ? 5.527 -22.797 -19.031 1 96.56 141 PRO B O 1
ATOM 4702 N N . ALA B 1 142 ? 4.898 -21.391 -17.438 1 96.69 142 ALA B N 1
ATOM 4703 C CA . ALA B 1 142 ? 5.223 -20.172 -18.172 1 96.69 142 ALA B CA 1
ATOM 4704 C C . ALA B 1 142 ? 6.551 -19.578 -17.703 1 96.69 142 ALA B C 1
ATOM 4706 O O . ALA B 1 142 ? 6.855 -19.594 -16.5 1 96.69 142 ALA B O 1
ATOM 4707 N N . PHE B 1 143 ? 7.328 -19.062 -18.641 1 97.31 143 PHE B N 1
ATOM 4708 C CA . PHE B 1 143 ? 8.617 -18.469 -18.328 1 97.31 143 PHE B CA 1
ATOM 4709 C C . PHE B 1 143 ? 8.633 -16.984 -18.703 1 97.31 143 PHE B C 1
ATOM 4711 O O . PHE B 1 143 ? 8.023 -16.594 -19.703 1 97.31 143 PHE B O 1
ATOM 4718 N N . PHE B 1 144 ? 9.312 -16.156 -17.938 1 97 144 PHE B N 1
ATOM 4719 C CA . PHE B 1 144 ? 9.406 -14.719 -18.156 1 97 144 PHE B CA 1
ATOM 4720 C C . PHE B 1 144 ? 10.859 -14.266 -18.188 1 97 144 PHE B C 1
ATOM 4722 O O . PHE B 1 144 ? 11.336 -13.625 -17.25 1 97 144 PHE B O 1
ATOM 4729 N N . PRO B 1 145 ? 11.57 -14.539 -19.266 1 97.19 145 PRO B N 1
ATOM 4730 C CA . PRO B 1 145 ? 12.977 -14.125 -19.359 1 97.19 145 PRO B CA 1
ATOM 4731 C C . PRO B 1 145 ? 13.141 -12.625 -19.578 1 97.19 145 PRO B C 1
ATOM 4733 O O . PRO B 1 145 ? 12.336 -12.016 -20.297 1 97.19 145 PRO B O 1
ATOM 4736 N N . GLY B 1 146 ? 14.102 -12.023 -19 1 95.62 146 GLY B N 1
ATOM 4737 C CA . GLY B 1 146 ? 14.555 -10.656 -19.234 1 95.62 146 GLY B CA 1
ATOM 4738 C C . GLY B 1 146 ? 16.062 -10.5 -19.078 1 95.62 146 GLY B C 1
ATOM 4739 O O . GLY B 1 146 ? 16.656 -11.07 -18.172 1 95.62 146 GLY B O 1
ATOM 4740 N N . GLY B 1 147 ? 16.688 -9.734 -19.922 1 93.5 147 GLY B N 1
ATOM 4741 C CA . GLY B 1 147 ? 18.125 -9.555 -19.938 1 93.5 147 GLY B CA 1
ATOM 4742 C C . GLY B 1 147 ? 18.688 -9.32 -21.328 1 93.5 147 GLY B C 1
ATOM 4743 O O . GLY B 1 147 ? 18.094 -8.594 -22.125 1 93.5 147 GLY B O 1
ATOM 4744 N N . THR B 1 148 ? 19.828 -9.969 -21.562 1 90.81 148 THR B N 1
ATOM 4745 C CA . THR B 1 148 ? 20.516 -9.797 -22.844 1 90.81 148 THR B CA 1
ATOM 4746 C C . THR B 1 148 ? 19.984 -10.781 -23.875 1 90.81 148 THR B C 1
ATOM 4748 O O . THR B 1 148 ? 19.891 -11.984 -23.609 1 90.81 148 THR B O 1
ATOM 4751 N N . LEU B 1 149 ? 19.719 -10.328 -25.031 1 89.88 149 LEU B N 1
ATOM 4752 C CA . LEU B 1 149 ? 19.078 -11.102 -26.094 1 89.88 149 LEU B CA 1
ATOM 4753 C C . LEU B 1 149 ? 19.953 -12.281 -26.5 1 89.88 149 LEU B C 1
ATOM 4755 O O . LEU B 1 149 ? 19.438 -13.367 -26.781 1 89.88 149 LEU B O 1
ATOM 4759 N N . SER B 1 150 ? 21.219 -12.086 -26.547 1 91.5 150 SER B N 1
ATOM 4760 C CA . SER B 1 150 ? 22.109 -13.164 -26.984 1 91.5 150 SER B CA 1
ATOM 4761 C C . SER B 1 150 ? 22.078 -14.328 -26 1 91.5 150 SER B C 1
ATOM 4763 O O . SER B 1 150 ? 22.219 -15.484 -26.406 1 91.5 150 SER B O 1
ATOM 4765 N N . VAL B 1 151 ? 21.938 -14.055 -24.797 1 93.81 151 VAL B N 1
ATOM 4766 C CA . VAL B 1 151 ? 21.844 -15.102 -23.781 1 93.81 151 VAL B CA 1
ATOM 4767 C C . VAL B 1 151 ? 20.547 -15.875 -23.953 1 93.81 151 VAL B C 1
ATOM 4769 O O . VAL B 1 151 ? 20.531 -17.109 -23.906 1 93.81 151 VAL B O 1
ATOM 4772 N N . TRP B 1 152 ? 19.484 -15.148 -24.203 1 94.69 152 TRP B N 1
ATOM 4773 C CA . TRP B 1 152 ? 18.172 -15.758 -24.422 1 94.69 152 TRP B CA 1
ATOM 4774 C C . TRP B 1 152 ? 18.234 -16.75 -25.578 1 94.69 152 TRP B C 1
ATOM 4776 O O . TRP B 1 152 ? 17.719 -17.859 -25.484 1 94.69 152 TRP B O 1
ATOM 4786 N N . GLU B 1 153 ? 18.844 -16.391 -26.609 1 95.38 153 GLU B N 1
ATOM 4787 C CA . GLU B 1 153 ? 18.906 -17.234 -27.797 1 95.38 153 GLU B CA 1
ATOM 4788 C C . GLU B 1 153 ? 19.594 -18.562 -27.5 1 95.38 153 GLU B C 1
ATOM 4790 O O . GLU B 1 153 ? 19.234 -19.594 -28.078 1 95.38 153 GLU B O 1
ATOM 4795 N N . GLU B 1 154 ? 20.469 -18.531 -26.578 1 95.19 154 GLU B N 1
ATOM 4796 C CA . GLU B 1 154 ? 21.188 -19.75 -26.219 1 95.19 154 GLU B CA 1
ATOM 4797 C C . GLU B 1 154 ? 20.312 -20.688 -25.391 1 95.19 154 GLU B C 1
ATOM 4799 O O . GLU B 1 154 ? 20.469 -21.906 -25.438 1 95.19 154 GLU B O 1
ATOM 4804 N N . ILE B 1 155 ? 19.5 -20.156 -24.609 1 96.06 155 ILE B N 1
ATOM 4805 C CA . ILE B 1 155 ? 18.734 -20.953 -23.656 1 96.06 155 ILE B CA 1
ATOM 4806 C C . ILE B 1 155 ? 17.359 -21.281 -24.25 1 96.06 155 ILE B C 1
ATOM 4808 O O . ILE B 1 155 ? 16.688 -22.203 -23.797 1 96.06 155 ILE B O 1
ATOM 4812 N N . ARG B 1 156 ? 16.922 -20.625 -25.234 1 97.25 156 ARG B N 1
ATOM 4813 C CA . ARG B 1 156 ? 15.578 -20.609 -25.812 1 97.25 156 ARG B CA 1
ATOM 4814 C C . ARG B 1 156 ? 15.125 -22.016 -26.203 1 97.25 156 ARG B C 1
ATOM 4816 O O . ARG B 1 156 ? 14 -22.406 -25.891 1 97.25 156 ARG B O 1
ATOM 4823 N N . PRO B 1 157 ? 15.961 -22.844 -26.812 1 97.69 157 PRO B N 1
ATOM 4824 C CA . PRO B 1 157 ? 15.492 -24.172 -27.219 1 97.69 157 PRO B CA 1
ATOM 4825 C C . PRO B 1 157 ? 15.055 -25.031 -26.031 1 97.69 157 PRO B C 1
ATOM 4827 O O . PRO B 1 157 ? 14.031 -25.719 -26.109 1 97.69 157 PRO B O 1
ATOM 4830 N N . ILE B 1 158 ? 15.75 -24.938 -25 1 98 158 ILE B N 1
ATOM 4831 C CA . ILE B 1 158 ? 15.438 -25.719 -23.797 1 98 158 ILE B CA 1
ATOM 4832 C C . ILE B 1 158 ? 14.156 -25.188 -23.156 1 98 158 ILE B C 1
ATOM 4834 O O . ILE B 1 158 ? 13.258 -25.969 -22.828 1 98 158 ILE B O 1
ATOM 4838 N N . VAL B 1 159 ? 14.047 -23.859 -23.031 1 98.06 159 VAL B N 1
ATOM 4839 C CA . VAL B 1 159 ? 12.945 -23.219 -22.328 1 98.06 159 VAL B CA 1
ATOM 4840 C C . VAL B 1 159 ? 11.656 -23.375 -23.141 1 98.06 159 VAL B C 1
ATOM 4842 O O . VAL B 1 159 ? 10.594 -23.672 -22.578 1 98.06 159 VAL B O 1
ATOM 4845 N N . GLU B 1 160 ? 11.758 -23.234 -24.453 1 97.81 160 GLU B N 1
ATOM 4846 C CA . GLU B 1 160 ? 10.57 -23.375 -25.297 1 97.81 160 GLU B CA 1
ATOM 4847 C C . GLU B 1 160 ? 10.062 -24.812 -25.281 1 97.81 160 GLU B C 1
ATOM 4849 O O . GLU B 1 160 ? 8.852 -25.047 -25.328 1 97.81 160 GLU B O 1
ATOM 4854 N N . ALA B 1 161 ? 10.961 -25.766 -25.219 1 97.94 161 ALA B N 1
ATOM 4855 C CA . ALA B 1 161 ? 10.555 -27.172 -25.141 1 97.94 161 ALA B CA 1
ATOM 4856 C C . ALA B 1 161 ? 9.844 -27.453 -23.828 1 97.94 161 ALA B C 1
ATOM 4858 O O . ALA B 1 161 ? 8.844 -28.188 -23.797 1 97.94 161 ALA B O 1
ATOM 4859 N N . ALA B 1 162 ? 10.305 -26.875 -22.812 1 97.88 162 ALA B N 1
ATOM 4860 C CA . ALA B 1 162 ? 9.805 -27.156 -21.469 1 97.88 162 ALA B CA 1
ATOM 4861 C C . ALA B 1 162 ? 8.531 -26.359 -21.172 1 97.88 162 ALA B C 1
ATOM 4863 O O . ALA B 1 162 ? 7.75 -26.719 -20.297 1 97.88 162 ALA B O 1
ATOM 4864 N N . ALA B 1 163 ? 8.289 -25.25 -21.875 1 98.06 163 ALA B N 1
ATOM 4865 C CA . ALA B 1 163 ? 7.191 -24.328 -21.609 1 98.06 163 ALA B CA 1
ATOM 4866 C C . ALA B 1 163 ? 5.844 -24.953 -21.938 1 98.06 163 ALA B C 1
ATOM 4868 O O . ALA B 1 163 ? 5.754 -25.812 -22.828 1 98.06 163 ALA B O 1
ATOM 4869 N N . ALA B 1 164 ? 4.852 -24.562 -21.203 1 97.06 164 ALA B N 1
ATOM 4870 C CA . ALA B 1 164 ? 3.486 -24.891 -21.609 1 97.06 164 ALA B CA 1
ATOM 4871 C C . ALA B 1 164 ? 3.191 -24.375 -23.016 1 97.06 164 ALA B C 1
ATOM 4873 O O . ALA B 1 164 ? 3.814 -23.406 -23.469 1 97.06 164 ALA B O 1
ATOM 4874 N N . LYS B 1 165 ? 2.346 -25.094 -23.672 1 95.31 165 LYS B N 1
ATOM 4875 C CA . LYS B 1 165 ? 1.886 -24.656 -24.984 1 95.31 165 LYS B CA 1
ATOM 4876 C C . LYS B 1 165 ? 0.446 -24.156 -24.938 1 95.31 165 LYS B C 1
ATOM 4878 O O . LYS B 1 165 ? -0.428 -24.828 -24.375 1 95.31 165 LYS B O 1
ATOM 4883 N N . ALA B 1 166 ? 0.198 -22.922 -25.422 1 90.12 166 ALA B N 1
ATOM 4884 C CA . ALA B 1 166 ? -1.164 -22.406 -25.516 1 90.12 166 ALA B CA 1
ATOM 4885 C C . ALA B 1 166 ? -1.979 -23.188 -26.547 1 90.12 166 ALA B C 1
ATOM 4887 O O . ALA B 1 166 ? -1.459 -24.094 -27.188 1 90.12 166 ALA B O 1
ATOM 4888 N N . ASP B 1 167 ? -3.234 -22.812 -26.672 1 86.94 167 ASP B N 1
ATOM 4889 C CA . ASP B 1 167 ? -4.148 -23.531 -27.562 1 86.94 167 ASP B CA 1
ATOM 4890 C C . ASP B 1 167 ? -3.678 -23.453 -29.016 1 86.94 167 ASP B C 1
ATOM 4892 O O . ASP B 1 167 ? -3.932 -24.359 -29.797 1 86.94 167 ASP B O 1
ATOM 4896 N N . ASP B 1 168 ? -2.943 -22.406 -29.312 1 86.81 168 ASP B N 1
ATOM 4897 C CA . ASP B 1 168 ? -2.475 -22.219 -30.688 1 86.81 168 ASP B CA 1
ATOM 4898 C C . ASP B 1 168 ? -1.124 -22.891 -30.906 1 86.81 168 ASP B C 1
ATOM 4900 O O . ASP B 1 168 ? -0.513 -22.75 -31.953 1 86.81 168 ASP B O 1
ATOM 4904 N N . GLY B 1 169 ? -0.562 -23.484 -29.875 1 91 169 GLY B N 1
ATOM 4905 C CA . GLY B 1 169 ? 0.669 -24.25 -29.984 1 91 169 GLY B CA 1
ATOM 4906 C C . GLY B 1 169 ? 1.905 -23.453 -29.609 1 91 169 GLY B C 1
ATOM 4907 O O . GLY B 1 169 ? 3.002 -24 -29.516 1 91 169 GLY B O 1
ATOM 4908 N N . ARG B 1 170 ? 1.667 -22.234 -29.625 1 90.62 170 ARG B N 1
ATOM 4909 C CA . ARG B 1 170 ? 2.807 -21.391 -29.281 1 90.62 170 ARG B CA 1
ATOM 4910 C C . ARG B 1 170 ? 3.221 -21.578 -27.828 1 90.62 170 ARG B C 1
ATOM 4912 O O . ARG B 1 170 ? 2.369 -21.656 -26.938 1 90.62 170 ARG B O 1
ATOM 4919 N N . PRO B 1 171 ? 4.594 -21.672 -27.469 1 96.12 171 PRO B N 1
ATOM 4920 C CA . PRO B 1 171 ? 5.066 -21.797 -26.094 1 96.12 171 PRO B CA 1
ATOM 4921 C C . PRO B 1 171 ? 4.766 -20.562 -25.25 1 96.12 171 PRO B C 1
ATOM 4923 O O . PRO B 1 171 ? 4.84 -19.438 -25.734 1 96.12 171 PRO B O 1
ATOM 4926 N N . CYS B 1 172 ? 4.477 -20.75 -24.031 1 95.44 172 CYS B N 1
ATOM 4927 C CA . CYS B 1 172 ? 4.164 -19.672 -23.109 1 95.44 172 CYS B CA 1
ATOM 4928 C C . CYS B 1 172 ? 5.438 -19.078 -22.516 1 95.44 172 CYS B C 1
ATOM 4930 O O . CYS B 1 172 ? 5.645 -19.125 -21.312 1 95.44 172 CYS B O 1
ATOM 4932 N N . VAL B 1 173 ? 6.215 -18.469 -23.375 1 96.94 173 VAL B N 1
ATOM 4933 C CA . VAL B 1 173 ? 7.453 -17.781 -23.031 1 96.94 173 VAL B CA 1
ATOM 4934 C C . VAL B 1 173 ? 7.758 -16.719 -24.078 1 96.94 173 VAL B C 1
ATOM 4936 O O . VAL B 1 173 ? 7.523 -16.922 -25.281 1 96.94 173 VAL B O 1
ATOM 4939 N N . THR B 1 174 ? 8.125 -15.578 -23.656 1 94.25 174 THR B N 1
ATOM 4940 C CA . THR B 1 174 ? 8.641 -14.508 -24.5 1 94.25 174 THR B CA 1
ATOM 4941 C C . THR B 1 174 ? 9.711 -13.703 -23.781 1 94.25 174 THR B C 1
ATOM 4943 O O . THR B 1 174 ? 9.703 -13.609 -22.547 1 94.25 174 THR B O 1
ATOM 4946 N N . MET B 1 175 ? 10.633 -13.219 -24.547 1 95.31 175 MET B N 1
ATOM 4947 C CA . MET B 1 175 ? 11.594 -12.281 -23.984 1 95.31 175 MET B CA 1
ATOM 4948 C C . MET B 1 175 ? 10.914 -10.977 -23.578 1 95.31 175 MET B C 1
ATOM 4950 O O . MET B 1 175 ? 10.203 -10.367 -24.375 1 95.31 175 MET B O 1
ATOM 4954 N N . ASN B 1 176 ? 11.078 -10.461 -22.328 1 95 176 ASN B N 1
ATOM 4955 C CA . ASN B 1 176 ? 10.312 -9.336 -21.797 1 95 176 ASN B CA 1
ATOM 4956 C C . ASN B 1 176 ? 11.117 -8.039 -21.828 1 95 176 ASN B C 1
ATOM 4958 O O . ASN B 1 176 ? 10.586 -6.961 -21.578 1 95 176 ASN B O 1
ATOM 4962 N N . GLY B 1 177 ? 12.375 -8.094 -22.219 1 93.31 177 GLY B N 1
ATOM 4963 C CA . GLY B 1 177 ? 13.164 -6.879 -22.234 1 93.31 177 GLY B CA 1
ATOM 4964 C C . GLY B 1 177 ? 14.516 -7.035 -21.562 1 93.31 177 GLY B C 1
ATOM 4965 O O . GLY B 1 177 ? 15.008 -8.148 -21.391 1 93.31 177 GLY B O 1
ATOM 4966 N N . SER B 1 178 ? 15.102 -5.855 -21.156 1 91.88 178 SER B N 1
ATOM 4967 C CA . SER B 1 178 ? 16.469 -5.844 -20.656 1 91.88 178 SER B CA 1
ATOM 4968 C C . SER B 1 178 ? 16.5 -5.902 -19.141 1 91.88 178 SER B C 1
ATOM 4970 O O . SER B 1 178 ? 15.484 -5.695 -18.484 1 91.88 178 SER B O 1
ATOM 4972 N N . GLY B 1 179 ? 17.625 -6.27 -18.609 1 89.94 179 GLY B N 1
ATOM 4973 C CA . GLY B 1 179 ? 17.859 -6.227 -17.188 1 89.94 179 GLY B CA 1
ATOM 4974 C C . GLY B 1 179 ? 16.891 -7.07 -16.391 1 89.94 179 GLY B C 1
ATOM 4975 O O . GLY B 1 179 ? 16.688 -8.25 -16.672 1 89.94 179 GLY B O 1
ATOM 4976 N N . GLY B 1 180 ? 16.234 -6.426 -15.438 1 93.81 180 GLY B N 1
ATOM 4977 C CA . GLY B 1 180 ? 15.328 -7.109 -14.523 1 93.81 180 GLY B CA 1
ATOM 4978 C C . GLY B 1 180 ? 13.906 -7.203 -15.055 1 93.81 180 GLY B C 1
ATOM 4979 O O . GLY B 1 180 ? 12.977 -7.52 -14.312 1 93.81 180 GLY B O 1
ATOM 4980 N N . ALA B 1 181 ? 13.711 -7.043 -16.344 1 95.81 181 ALA B N 1
ATOM 4981 C CA . ALA B 1 181 ? 12.375 -6.98 -16.922 1 95.81 181 ALA B CA 1
ATOM 4982 C C . ALA B 1 181 ? 11.602 -8.266 -16.656 1 95.81 181 ALA B C 1
ATOM 4984 O O . ALA B 1 181 ? 10.414 -8.227 -16.312 1 95.81 181 ALA B O 1
ATOM 4985 N N . GLY B 1 182 ? 12.234 -9.383 -16.859 1 96.19 182 GLY B N 1
ATOM 4986 C CA . GLY B 1 182 ? 11.578 -10.656 -16.609 1 96.19 182 GLY B CA 1
ATOM 4987 C C . GLY B 1 182 ? 11.102 -10.812 -15.18 1 96.19 182 GLY B C 1
ATOM 4988 O O . GLY B 1 182 ? 9.992 -11.281 -14.93 1 96.19 182 GLY B O 1
ATOM 4989 N N . SER B 1 183 ? 11.953 -10.422 -14.281 1 95.62 183 SER B N 1
ATOM 4990 C CA . SER B 1 183 ? 11.617 -10.492 -12.859 1 95.62 183 SER B CA 1
ATOM 4991 C C . SER B 1 183 ? 10.508 -9.5 -12.508 1 95.62 183 SER B C 1
ATOM 4993 O O . SER B 1 183 ? 9.68 -9.766 -11.641 1 95.62 183 SER B O 1
ATOM 4995 N N . CYS B 1 184 ? 10.477 -8.383 -13.195 1 97 184 CYS B N 1
ATOM 4996 C CA . CYS B 1 184 ? 9.406 -7.414 -12.984 1 97 184 CYS B CA 1
ATOM 4997 C C . CYS B 1 184 ? 8.062 -7.969 -13.445 1 97 184 CYS B C 1
ATOM 4999 O O . CYS B 1 184 ? 7.059 -7.824 -12.758 1 97 184 CYS B O 1
ATOM 5001 N N . VAL B 1 185 ? 8.07 -8.602 -14.57 1 97.44 185 VAL B N 1
ATOM 5002 C CA . VAL B 1 185 ? 6.859 -9.227 -15.094 1 97.44 185 VAL B CA 1
ATOM 5003 C C . VAL B 1 185 ? 6.379 -10.305 -14.117 1 97.44 185 VAL B C 1
ATOM 5005 O O . VAL B 1 185 ? 5.191 -10.367 -13.789 1 97.44 185 VAL B O 1
ATOM 5008 N N . LYS B 1 186 ? 7.266 -11.125 -13.641 1 96.81 186 LYS B N 1
ATOM 5009 C CA . LYS B 1 186 ? 6.926 -12.164 -12.672 1 96.81 186 LYS B CA 1
ATOM 5010 C C . LYS B 1 186 ? 6.367 -11.555 -11.383 1 96.81 186 LYS B C 1
ATOM 5012 O O . LYS B 1 186 ? 5.422 -12.086 -10.805 1 96.81 186 LYS B O 1
ATOM 5017 N N . MET B 1 187 ? 6.984 -10.492 -10.953 1 97.12 187 MET B N 1
ATOM 5018 C CA . MET B 1 187 ? 6.543 -9.812 -9.742 1 97.12 187 MET B CA 1
ATOM 5019 C C . MET B 1 187 ? 5.086 -9.375 -9.867 1 97.12 187 MET B C 1
ATOM 5021 O O . MET B 1 187 ? 4.277 -9.641 -8.969 1 97.12 187 MET B O 1
ATOM 5025 N N . TYR B 1 188 ? 4.711 -8.797 -10.938 1 97.88 188 TYR B N 1
ATOM 5026 C CA . TYR B 1 188 ? 3.344 -8.305 -11.086 1 97.88 188 TYR B CA 1
ATOM 5027 C C . TYR B 1 188 ? 2.395 -9.445 -11.445 1 97.88 188 TYR B C 1
ATOM 5029 O O . TYR B 1 188 ? 1.213 -9.406 -11.094 1 97.88 188 TYR B O 1
ATOM 5037 N N . HIS B 1 189 ? 2.928 -10.469 -12.188 1 96.94 189 HIS B N 1
ATOM 5038 C CA . HIS B 1 189 ? 2.152 -11.695 -12.305 1 96.94 189 HIS B CA 1
ATOM 5039 C C . HIS B 1 189 ? 1.726 -12.219 -10.938 1 96.94 189 HIS B C 1
ATOM 5041 O O . HIS B 1 189 ? 0.552 -12.539 -10.727 1 96.94 189 HIS B O 1
ATOM 5047 N N . ASN B 1 190 ? 2.654 -12.297 -10.008 1 96.88 190 ASN B N 1
ATOM 5048 C CA . ASN B 1 190 ? 2.365 -12.75 -8.656 1 96.88 190 ASN B CA 1
ATOM 5049 C C . ASN B 1 190 ? 1.417 -11.805 -7.93 1 96.88 190 ASN B C 1
ATOM 5051 O O . ASN B 1 190 ? 0.596 -12.234 -7.117 1 96.88 190 ASN B O 1
ATOM 5055 N N . SER B 1 191 ? 1.556 -10.523 -8.18 1 97.88 191 SER B N 1
ATOM 5056 C CA . SER B 1 191 ? 0.654 -9.547 -7.57 1 97.88 191 SER B CA 1
ATOM 5057 C C . SER B 1 191 ? -0.79 -9.789 -7.996 1 97.88 191 SER B C 1
ATOM 5059 O O . SER B 1 191 ? -1.709 -9.688 -7.18 1 97.88 191 SER B O 1
ATOM 5061 N N . GLY B 1 192 ? -0.973 -10.016 -9.312 1 97.75 192 GLY B N 1
ATOM 5062 C CA . GLY B 1 192 ? -2.293 -10.398 -9.789 1 97.75 192 GLY B CA 1
ATOM 5063 C C . GLY B 1 192 ? -2.812 -11.664 -9.133 1 97.75 192 GLY B C 1
ATOM 5064 O O . GLY B 1 192 ? -3.984 -11.742 -8.758 1 97.75 192 GLY B O 1
ATOM 5065 N N . GLU B 1 193 ? -1.934 -12.648 -9.008 1 97.31 193 GLU B N 1
ATOM 5066 C CA . GLU B 1 193 ? -2.266 -13.891 -8.32 1 97.31 193 GLU B CA 1
ATOM 5067 C C . GLU B 1 193 ? -2.736 -13.625 -6.895 1 97.31 193 GLU B C 1
ATOM 5069 O O . GLU B 1 193 ? -3.77 -14.141 -6.465 1 97.31 193 GLU B O 1
ATOM 5074 N N . TYR B 1 194 ? -1.996 -12.766 -6.137 1 98.19 194 TYR B N 1
ATOM 5075 C CA . TYR B 1 194 ? -2.365 -12.398 -4.773 1 98.19 194 TYR B CA 1
ATOM 5076 C C . TYR B 1 194 ? -3.783 -11.844 -4.727 1 98.19 194 TYR B C 1
ATOM 5078 O O . TYR B 1 194 ? -4.594 -12.266 -3.9 1 98.19 194 TYR B O 1
ATOM 5086 N N . ALA B 1 195 ? -4.059 -10.93 -5.617 1 98.75 195 ALA B N 1
ATOM 5087 C CA . ALA B 1 195 ? -5.336 -10.219 -5.602 1 98.75 195 ALA B CA 1
ATOM 5088 C C . ALA B 1 195 ? -6.488 -11.164 -5.934 1 98.75 195 ALA B C 1
ATOM 5090 O O . ALA B 1 195 ? -7.516 -11.156 -5.258 1 98.75 195 ALA B O 1
ATOM 5091 N N . ILE B 1 196 ? -6.309 -11.992 -6.922 1 98.69 196 ILE B N 1
ATOM 5092 C CA . ILE B 1 196 ? -7.398 -12.852 -7.375 1 98.69 196 ILE B CA 1
ATOM 5093 C C . ILE B 1 196 ? -7.621 -13.977 -6.367 1 98.69 196 ILE B C 1
ATOM 5095 O O . ILE B 1 196 ? -8.766 -14.336 -6.074 1 98.69 196 ILE B O 1
ATOM 5099 N N . LEU B 1 197 ? -6.566 -14.555 -5.789 1 98.56 197 LEU B N 1
ATOM 5100 C CA . LEU B 1 197 ? -6.738 -15.523 -4.711 1 98.56 197 LEU B CA 1
ATOM 5101 C C . LEU B 1 197 ? -7.52 -14.914 -3.553 1 98.56 197 LEU B C 1
ATOM 5103 O O . LEU B 1 197 ? -8.391 -15.562 -2.973 1 98.56 197 LEU B O 1
ATOM 5107 N N . GLN B 1 198 ? -7.18 -13.695 -3.244 1 98.88 198 GLN B N 1
ATOM 5108 C CA . GLN B 1 198 ? -7.875 -13.008 -2.162 1 98.88 198 GLN B CA 1
ATOM 5109 C C . GLN B 1 198 ? -9.352 -12.812 -2.498 1 98.88 198 GLN B C 1
ATOM 5111 O O . GLN B 1 198 ? -10.219 -12.938 -1.628 1 98.88 198 GLN B O 1
ATOM 5116 N N . ILE B 1 199 ? -9.656 -12.43 -3.742 1 98.94 199 ILE B N 1
ATOM 5117 C CA . ILE B 1 199 ? -11.047 -12.273 -4.152 1 98.94 199 ILE B CA 1
ATOM 5118 C C . ILE B 1 199 ? -11.805 -13.57 -3.893 1 98.94 199 ILE B C 1
ATOM 5120 O O . ILE B 1 199 ? -12.891 -13.555 -3.311 1 98.94 199 ILE B O 1
ATOM 5124 N N . TRP B 1 200 ? -11.25 -14.703 -4.305 1 98.94 200 TRP B N 1
ATOM 5125 C CA . TRP B 1 200 ? -11.914 -15.984 -4.066 1 98.94 200 TRP B CA 1
ATOM 5126 C C . TRP B 1 200 ? -12.047 -16.266 -2.574 1 98.94 200 TRP B C 1
ATOM 5128 O O . TRP B 1 200 ? -13.039 -16.844 -2.131 1 98.94 200 TRP B O 1
ATOM 5138 N N . GLY B 1 201 ? -11 -15.898 -1.788 1 98.88 201 GLY B N 1
ATOM 5139 C CA . GLY B 1 201 ? -11.125 -15.977 -0.341 1 98.88 201 GLY B CA 1
ATOM 5140 C C . GLY B 1 201 ? -12.281 -15.156 0.207 1 98.88 201 GLY B C 1
ATOM 5141 O O . GLY B 1 201 ? -13.031 -15.633 1.061 1 98.88 201 GLY B O 1
ATOM 5142 N N . GLU B 1 202 ? -12.438 -13.914 -0.25 1 98.94 202 GLU B N 1
ATOM 5143 C CA . GLU B 1 202 ? -13.531 -13.055 0.192 1 98.94 202 GLU B CA 1
ATOM 5144 C C . GLU B 1 202 ? -14.883 -13.617 -0.219 1 98.94 202 GLU B C 1
ATOM 5146 O O . GLU B 1 202 ? -15.852 -13.555 0.548 1 98.94 202 GLU B O 1
ATOM 5151 N N . VAL B 1 203 ? -14.945 -14.195 -1.439 1 98.88 203 VAL B N 1
ATOM 5152 C CA . VAL B 1 203 ? -16.188 -14.828 -1.9 1 98.88 203 VAL B CA 1
ATOM 5153 C C . VAL B 1 203 ? -16.562 -15.969 -0.956 1 98.88 203 VAL B C 1
ATOM 5155 O O . VAL B 1 203 ? -17.734 -16.094 -0.566 1 98.88 203 VAL B O 1
ATOM 5158 N N . PHE B 1 204 ? -15.594 -16.812 -0.583 1 98.88 204 PHE B N 1
ATOM 5159 C CA . PHE B 1 204 ? -15.82 -17.906 0.355 1 98.88 204 PHE B CA 1
ATOM 5160 C C . PHE B 1 204 ? -16.375 -17.375 1.674 1 98.88 204 PHE B C 1
ATOM 5162 O O . PHE B 1 204 ? -17.375 -17.891 2.178 1 98.88 204 PHE B O 1
ATOM 5169 N N . ASP B 1 205 ? -15.703 -16.344 2.236 1 98.75 205 ASP B N 1
ATOM 5170 C CA . ASP B 1 205 ? -16.109 -15.75 3.508 1 98.75 205 ASP B CA 1
ATOM 5171 C C . ASP B 1 205 ? -17.516 -15.18 3.432 1 98.75 205 ASP B C 1
ATOM 5173 O O . ASP B 1 205 ? -18.328 -15.383 4.34 1 98.75 205 ASP B O 1
ATOM 5177 N N . ILE B 1 206 ? -17.875 -14.492 2.322 1 98.75 206 ILE B N 1
ATOM 5178 C CA . ILE B 1 206 ? -19.172 -13.875 2.104 1 98.75 206 ILE B CA 1
ATOM 5179 C C . ILE B 1 206 ? -20.266 -14.953 2.059 1 98.75 206 ILE B C 1
ATOM 5181 O O . ILE B 1 206 ? -21.281 -14.852 2.754 1 98.75 206 ILE B O 1
ATOM 5185 N N . LEU B 1 207 ? -20.031 -15.961 1.219 1 98.5 207 LEU B N 1
ATOM 5186 C CA . LEU B 1 207 ? -21.031 -17 1.043 1 98.5 207 LEU B CA 1
ATOM 5187 C C . LEU B 1 207 ? -21.234 -17.781 2.336 1 98.5 207 LEU B C 1
ATOM 5189 O O . LEU B 1 207 ? -22.375 -18.141 2.682 1 98.5 207 LEU B O 1
ATOM 5193 N N . ARG B 1 208 ? -20.141 -18.078 3.084 1 98.25 208 ARG B N 1
ATOM 5194 C CA . ARG B 1 208 ? -20.266 -18.719 4.391 1 98.25 208 ARG B CA 1
ATOM 5195 C C . ARG B 1 208 ? -21.094 -17.859 5.344 1 98.25 208 ARG B C 1
ATOM 5197 O O . ARG B 1 208 ? -21.953 -18.359 6.066 1 98.25 208 ARG B O 1
ATOM 5204 N N . ALA B 1 209 ? -20.828 -16.547 5.344 1 97.94 209 ALA B N 1
ATOM 5205 C CA . ALA B 1 209 ? -21.531 -15.617 6.223 1 97.94 209 ALA B CA 1
ATOM 5206 C C . ALA B 1 209 ? -23 -15.539 5.855 1 97.94 209 ALA B C 1
ATOM 5208 O O . ALA B 1 209 ? -23.844 -15.242 6.711 1 97.94 209 ALA B O 1
ATOM 5209 N N . MET B 1 210 ? -23.312 -15.82 4.586 1 97.94 210 MET B N 1
ATOM 5210 C CA . MET B 1 210 ? -24.688 -15.758 4.117 1 97.94 210 MET B CA 1
ATOM 5211 C C . MET B 1 210 ? -25.391 -17.094 4.344 1 97.94 210 MET B C 1
ATOM 5213 O O . MET B 1 210 ? -26.547 -17.266 3.934 1 97.94 210 MET B O 1
ATOM 5217 N N . GLY B 1 211 ? -24.703 -18.078 4.902 1 97.12 211 GLY B N 1
ATOM 5218 C CA . GLY B 1 211 ? -25.375 -19.266 5.414 1 97.12 211 GLY B CA 1
ATOM 5219 C C . GLY B 1 211 ? -25.047 -20.516 4.617 1 97.12 211 GLY B C 1
ATOM 5220 O O . GLY B 1 211 ? -25.609 -21.578 4.883 1 97.12 211 GLY B O 1
ATOM 5221 N N . LEU B 1 212 ? -24.156 -20.469 3.668 1 97.5 212 LEU B N 1
ATOM 5222 C CA . L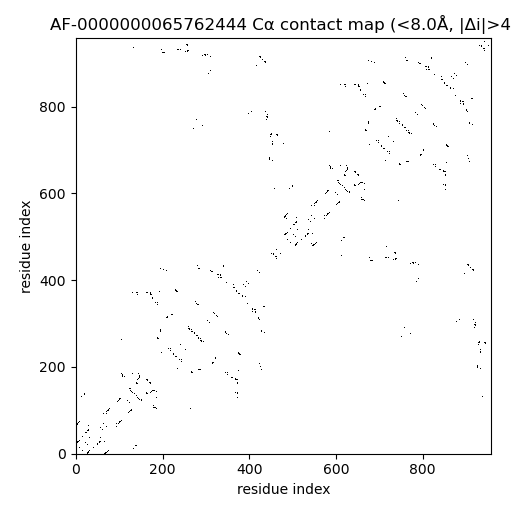EU B 1 212 ? -23.812 -21.656 2.893 1 97.5 212 LEU B CA 1
ATOM 5223 C C . LEU B 1 212 ? -22.719 -22.453 3.598 1 97.5 212 LEU B C 1
ATOM 5225 O O . LEU B 1 212 ? -21.828 -21.891 4.238 1 97.5 212 LEU B O 1
ATOM 5229 N N . ASN B 1 213 ? -22.812 -23.75 3.48 1 96.81 213 ASN B N 1
ATOM 5230 C CA . ASN B 1 213 ? -21.688 -24.594 3.906 1 96.81 213 ASN B CA 1
ATOM 5231 C C . ASN B 1 213 ? -20.641 -24.734 2.799 1 96.81 213 ASN B C 1
ATOM 5233 O O . ASN B 1 213 ? -20.812 -24.188 1.706 1 96.81 213 ASN B O 1
ATOM 5237 N N . ASN B 1 214 ? -19.609 -25.438 3.074 1 98.25 214 ASN B N 1
ATOM 5238 C CA . ASN B 1 214 ? -18.484 -25.547 2.154 1 98.25 214 ASN B CA 1
ATOM 5239 C C . ASN B 1 214 ? -18.906 -26.188 0.833 1 98.25 214 ASN B C 1
ATOM 5241 O O . ASN B 1 214 ? -18.516 -25.719 -0.239 1 98.25 214 ASN B O 1
ATOM 5245 N N . ASP B 1 215 ? -19.625 -27.25 0.868 1 97.31 215 ASP B N 1
ATOM 5246 C CA . ASP B 1 215 ? -20.062 -27.938 -0.34 1 97.31 215 ASP B CA 1
ATOM 5247 C C . ASP B 1 215 ? -20.953 -27.047 -1.194 1 97.31 215 ASP B C 1
ATOM 5249 O O . ASP B 1 215 ? -20.875 -27.062 -2.424 1 97.31 215 ASP B O 1
ATOM 5253 N N . GLU B 1 216 ? -21.828 -26.312 -0.547 1 97 216 GLU B N 1
ATOM 5254 C CA . GLU B 1 216 ? -22.703 -25.375 -1.258 1 97 216 GLU B CA 1
ATOM 5255 C C . GLU B 1 216 ? -21.891 -24.266 -1.915 1 97 216 GLU B C 1
ATOM 5257 O O . GLU B 1 216 ? -22.188 -23.859 -3.041 1 97 216 GLU B O 1
ATOM 5262 N N . VAL B 1 217 ? -20.875 -23.75 -1.216 1 98.19 217 VAL B N 1
ATOM 5263 C CA . VAL B 1 217 ? -19.984 -22.75 -1.791 1 98.19 217 VAL B CA 1
ATOM 5264 C C . VAL B 1 217 ? -19.297 -23.312 -3.035 1 98.19 217 VAL B C 1
ATOM 5266 O O . VAL B 1 217 ? -19.281 -22.672 -4.086 1 98.19 217 VAL B O 1
ATOM 5269 N N . ALA B 1 218 ? -18.781 -24.516 -2.932 1 97.88 218 ALA B N 1
ATOM 5270 C CA . ALA B 1 218 ? -18.109 -25.156 -4.059 1 97.88 218 ALA B CA 1
ATOM 5271 C C . ALA B 1 218 ? -19.062 -25.312 -5.242 1 97.88 218 ALA B C 1
ATOM 5273 O O . ALA B 1 218 ? -18.656 -25.141 -6.398 1 97.88 218 ALA B O 1
ATOM 5274 N N . ALA B 1 219 ? -20.281 -25.641 -4.973 1 97.44 219 ALA B N 1
ATOM 5275 C CA . ALA B 1 219 ? -21.281 -25.812 -6.027 1 97.44 219 ALA B CA 1
ATOM 5276 C C . ALA B 1 219 ? -21.531 -24.484 -6.754 1 97.44 219 ALA B C 1
ATOM 5278 O O . ALA B 1 219 ? -21.672 -24.453 -7.977 1 97.44 219 ALA B O 1
ATOM 5279 N N . VAL B 1 220 ? -21.641 -23.391 -5.988 1 98 220 VAL B N 1
ATOM 5280 C CA . VAL B 1 220 ? -21.797 -22.062 -6.582 1 98 220 VAL B CA 1
ATOM 5281 C C . VAL B 1 220 ? -20.609 -21.766 -7.492 1 98 220 VAL B C 1
ATOM 5283 O O . VAL B 1 220 ? -20.781 -21.328 -8.633 1 98 220 VAL B O 1
ATOM 5286 N N . LEU B 1 221 ? -19.391 -22.047 -7.02 1 98.5 221 LEU B N 1
ATOM 5287 C CA . LEU B 1 221 ? -18.172 -21.75 -7.777 1 98.5 221 LEU B CA 1
ATOM 5288 C C . LEU B 1 221 ? -18.094 -22.625 -9.023 1 98.5 221 LEU B C 1
ATOM 5290 O O . LEU B 1 221 ? -17.641 -22.172 -10.078 1 98.5 221 LEU B O 1
ATOM 5294 N N . GLU B 1 222 ? -18.531 -23.844 -8.922 1 98 222 GLU B N 1
ATOM 5295 C CA . GLU B 1 222 ? -18.578 -24.719 -10.086 1 98 222 GLU B CA 1
ATOM 5296 C C . GLU B 1 222 ? -19.547 -24.203 -11.141 1 98 222 GLU B C 1
ATOM 5298 O O . GLU B 1 222 ? -19.266 -24.297 -12.336 1 98 222 GLU B O 1
ATOM 5303 N N . ASP B 1 223 ? -20.641 -23.766 -10.656 1 98.19 223 ASP B N 1
ATOM 5304 C CA . ASP B 1 223 ? -21.578 -23.156 -11.586 1 98.19 223 ASP B CA 1
ATOM 5305 C C . ASP B 1 223 ? -20.953 -21.938 -12.281 1 98.19 223 ASP B C 1
ATOM 5307 O O . ASP B 1 223 ? -21.125 -21.766 -13.492 1 98.19 223 ASP B O 1
ATOM 5311 N N . TRP B 1 224 ? -20.281 -21.094 -11.508 1 98.31 224 TRP B N 1
ATOM 5312 C CA . TRP B 1 224 ? -19.609 -19.938 -12.086 1 98.31 224 TRP B CA 1
ATOM 5313 C C . TRP B 1 224 ? -18.578 -20.375 -13.125 1 98.31 224 TRP B C 1
ATOM 5315 O O . TRP B 1 224 ? -18.438 -19.734 -14.172 1 98.31 224 TRP B O 1
ATOM 5325 N N . LYS B 1 225 ? -17.828 -21.438 -12.859 1 98 225 LYS B N 1
ATOM 5326 C CA . LYS B 1 225 ? -16.859 -22 -13.805 1 98 225 LYS B CA 1
ATOM 5327 C C . LYS B 1 225 ? -17.547 -22.422 -15.102 1 98 225 LYS B C 1
ATOM 5329 O O . LYS B 1 225 ? -17.031 -22.172 -16.188 1 98 225 LYS B O 1
ATOM 5334 N N . SER B 1 226 ? -18.641 -23.062 -14.992 1 97.5 226 SER B N 1
ATOM 5335 C CA . SER B 1 226 ? -19.359 -23.594 -16.141 1 97.5 226 SER B CA 1
ATOM 5336 C C . SER B 1 226 ? -19.844 -22.484 -17.062 1 97.5 226 SER B C 1
ATOM 5338 O O . SER B 1 226 ? -20.109 -22.719 -18.25 1 97.5 226 SER B O 1
ATOM 5340 N N . LYS B 1 227 ? -19.922 -21.297 -16.531 1 96.88 227 LYS B N 1
ATOM 5341 C CA . LYS B 1 227 ? -20.344 -20.141 -17.328 1 96.88 227 LYS B CA 1
ATOM 5342 C C . LYS B 1 227 ? -19.188 -19.609 -18.156 1 96.88 227 LYS B C 1
ATOM 5344 O O . LYS B 1 227 ? -19.359 -18.656 -18.938 1 96.88 227 LYS B O 1
ATOM 5349 N N . ASN B 1 228 ? -18.016 -20.125 -18.016 1 96.88 228 ASN B N 1
ATOM 5350 C CA . ASN B 1 228 ? -16.812 -19.984 -18.828 1 96.88 228 ASN B CA 1
ATOM 5351 C C . ASN B 1 228 ? -16.062 -18.688 -18.5 1 96.88 228 ASN B C 1
ATOM 5353 O O . ASN B 1 228 ? -14.836 -18.703 -18.359 1 96.88 228 ASN B O 1
ATOM 5357 N N . PHE B 1 229 ? -16.734 -17.516 -18.25 1 97.69 229 PHE B N 1
ATOM 5358 C CA . PHE B 1 229 ? -16.078 -16.219 -18.125 1 97.69 229 PHE B CA 1
ATOM 5359 C C . PHE B 1 229 ? -15.062 -16.234 -17 1 97.69 229 PHE B C 1
ATOM 5361 O O . PHE B 1 229 ? -13.984 -15.648 -17.109 1 97.69 229 PHE B O 1
ATOM 5368 N N . LEU B 1 230 ? -15.391 -16.922 -15.875 1 98.25 230 LEU B N 1
ATOM 5369 C CA . LEU B 1 230 ? -14.523 -16.938 -14.703 1 98.25 230 LEU B CA 1
ATOM 5370 C C . LEU B 1 230 ? -13.672 -18.203 -14.672 1 98.25 230 LEU B C 1
ATOM 5372 O O . LEU B 1 230 ? -12.93 -18.438 -13.719 1 98.25 230 LEU B O 1
ATOM 5376 N N . LYS B 1 231 ? -13.797 -19.078 -15.719 1 97.94 231 LYS B N 1
ATOM 5377 C CA . LYS B 1 231 ? -13.016 -20.312 -15.766 1 97.94 231 LYS B CA 1
ATOM 5378 C C . LYS B 1 231 ? -11.523 -20.016 -15.648 1 97.94 231 LYS B C 1
ATOM 5380 O O . LYS B 1 231 ? -10.969 -19.266 -16.453 1 97.94 231 LYS B O 1
ATOM 5385 N N . SER B 1 232 ? -10.883 -20.609 -14.672 1 97 232 SER B N 1
ATOM 5386 C CA . SER B 1 232 ? -9.469 -20.375 -14.406 1 97 232 SER B CA 1
ATOM 5387 C C . SER B 1 232 ? -8.898 -21.422 -13.461 1 97 232 SER B C 1
ATOM 5389 O O . SER B 1 232 ? -9.648 -22.094 -12.758 1 97 232 SER B O 1
ATOM 5391 N N . TYR B 1 233 ? -7.617 -21.562 -13.477 1 95.94 233 TYR B N 1
ATOM 5392 C CA . TYR B 1 233 ? -6.934 -22.469 -12.562 1 95.94 233 TYR B CA 1
ATOM 5393 C C . TYR B 1 233 ? -7.148 -22.062 -11.117 1 95.94 233 TYR B C 1
ATOM 5395 O O . TYR B 1 233 ? -7.344 -22.906 -10.242 1 95.94 233 TYR B O 1
ATOM 5403 N N . MET B 1 234 ? -7.152 -20.766 -10.789 1 97.69 234 MET B N 1
ATOM 5404 C CA . MET B 1 234 ? -7.316 -20.266 -9.422 1 97.69 234 MET B CA 1
ATOM 5405 C C . MET B 1 234 ? -8.719 -20.547 -8.906 1 97.69 234 MET B C 1
ATOM 5407 O O . MET B 1 234 ? -8.906 -20.781 -7.711 1 97.69 234 MET B O 1
ATOM 5411 N N . LEU B 1 235 ? -9.711 -20.5 -9.82 1 98.56 235 LEU B N 1
ATOM 5412 C CA . LEU B 1 235 ? -11.047 -20.922 -9.414 1 98.56 235 LEU B CA 1
ATOM 5413 C C . LEU B 1 235 ? -11.07 -22.406 -9.086 1 98.56 235 LEU B C 1
ATOM 5415 O O . LEU B 1 235 ? -11.672 -22.812 -8.094 1 98.56 235 LEU B O 1
ATOM 5419 N N . ASP B 1 236 ? -10.383 -23.266 -9.938 1 97.75 236 ASP B N 1
ATOM 5420 C CA . ASP B 1 236 ? -10.289 -24.703 -9.68 1 97.75 236 ASP B CA 1
ATOM 5421 C C . ASP B 1 236 ? -9.68 -24.969 -8.312 1 97.75 236 ASP B C 1
ATOM 5423 O O . ASP B 1 236 ? -10.188 -25.797 -7.551 1 97.75 236 ASP B O 1
ATOM 5427 N N . ILE B 1 237 ? -8.633 -24.266 -8.039 1 97.12 237 ILE B N 1
ATOM 5428 C CA . ILE B 1 237 ? -7.93 -24.422 -6.773 1 97.12 237 ILE B CA 1
ATOM 5429 C C . ILE B 1 237 ? -8.844 -24.031 -5.621 1 97.12 237 ILE B C 1
ATOM 5431 O O . ILE B 1 237 ? -8.828 -24.656 -4.559 1 97.12 237 ILE B O 1
ATOM 5435 N N . SER B 1 238 ? -9.617 -23 -5.789 1 98.56 238 SER B N 1
ATOM 5436 C CA . SER B 1 238 ? -10.516 -22.516 -4.75 1 98.56 238 SER B CA 1
ATOM 5437 C C . SER B 1 238 ? -11.648 -23.5 -4.488 1 98.56 238 SER B C 1
ATOM 5439 O O . SER B 1 238 ? -12.062 -23.688 -3.344 1 98.56 238 SER B O 1
ATOM 5441 N N . ILE B 1 239 ? -12.164 -24.125 -5.574 1 98.62 239 ILE B N 1
ATOM 5442 C CA . ILE B 1 239 ? -13.188 -25.156 -5.445 1 98.62 239 ILE B CA 1
ATOM 5443 C C . ILE B 1 239 ? -12.633 -26.344 -4.656 1 98.62 239 ILE B C 1
ATOM 5445 O O . ILE B 1 239 ? -13.266 -26.828 -3.717 1 98.62 239 ILE B O 1
ATOM 5449 N N . ALA B 1 240 ? -11.422 -26.766 -4.996 1 98.19 240 ALA B N 1
ATOM 5450 C CA . ALA B 1 240 ? -10.781 -27.875 -4.305 1 98.19 240 ALA B CA 1
ATOM 5451 C C . ALA B 1 240 ? -10.57 -27.562 -2.826 1 98.19 240 ALA B C 1
ATOM 5453 O O . ALA B 1 240 ? -10.844 -28.406 -1.96 1 98.19 240 ALA B O 1
ATOM 5454 N N . ALA B 1 241 ? -10.102 -26.391 -2.539 1 98.44 241 ALA B N 1
ATOM 5455 C CA . ALA B 1 241 ? -9.844 -25.969 -1.164 1 98.44 241 ALA B CA 1
ATOM 5456 C C . ALA B 1 241 ? -11.141 -25.922 -0.353 1 98.44 241 ALA B C 1
ATOM 5458 O O . ALA B 1 241 ? -11.156 -26.328 0.811 1 98.44 241 ALA B O 1
ATOM 5459 N N . ALA B 1 242 ? -12.211 -25.406 -0.968 1 98.56 242 ALA B N 1
ATOM 5460 C CA . ALA B 1 242 ? -13.492 -25.297 -0.285 1 98.56 242 ALA B CA 1
ATOM 5461 C C . ALA B 1 242 ? -14.047 -26.672 0.059 1 98.56 242 ALA B C 1
ATOM 5463 O O . ALA B 1 242 ? -14.664 -26.859 1.112 1 98.56 242 ALA B O 1
ATOM 5464 N N . ARG B 1 243 ? -13.742 -27.719 -0.767 1 97.62 243 ARG B N 1
ATOM 5465 C CA . ARG B 1 243 ? -14.328 -29.047 -0.622 1 97.62 243 ARG B CA 1
ATOM 5466 C C . ARG B 1 243 ? -13.484 -29.922 0.307 1 97.62 243 ARG B C 1
ATOM 5468 O O . ARG B 1 243 ? -13.977 -30.922 0.844 1 97.62 243 ARG B O 1
ATOM 5475 N N . ALA B 1 244 ? -12.297 -29.578 0.482 1 98 244 ALA B N 1
ATOM 5476 C CA . ALA B 1 244 ? -11.352 -30.453 1.167 1 98 244 ALA B CA 1
ATOM 5477 C C . ALA B 1 244 ? -11.844 -30.812 2.566 1 98 244 ALA B C 1
ATOM 5479 O O . ALA B 1 244 ? -12.352 -29.953 3.291 1 98 244 ALA B O 1
ATOM 5480 N N . LYS B 1 245 ? -11.672 -32.031 2.895 1 97.56 245 LYS B N 1
ATOM 5481 C CA . LYS B 1 245 ? -12.102 -32.562 4.191 1 97.56 245 LYS B CA 1
ATOM 5482 C C . LYS B 1 245 ? -10.945 -33.219 4.93 1 97.56 245 LYS B C 1
ATOM 5484 O O . LYS B 1 245 ? -10.055 -33.812 4.309 1 97.56 245 LYS B O 1
ATOM 5489 N N . ASP B 1 246 ? -11.016 -33.094 6.188 1 95.44 246 ASP B N 1
ATOM 5490 C CA . ASP B 1 246 ? -10.062 -33.812 7.035 1 95.44 246 ASP B CA 1
ATOM 5491 C C . ASP B 1 246 ? -10.438 -35.281 7.164 1 95.44 246 ASP B C 1
ATOM 5493 O O . ASP B 1 246 ? -11.477 -35.719 6.664 1 95.44 246 ASP B O 1
ATOM 5497 N N . LYS B 1 247 ? -9.594 -36.031 7.883 1 94.12 247 LYS B N 1
ATOM 5498 C CA . LYS B 1 247 ? -9.766 -37.469 8.008 1 94.12 247 LYS B CA 1
ATOM 5499 C C . LYS B 1 247 ? -11.078 -37.812 8.719 1 94.12 247 LYS B C 1
ATOM 5501 O O . LYS B 1 247 ? -11.711 -38.812 8.422 1 94.12 247 LYS B O 1
ATOM 5506 N N . ASP B 1 248 ? -11.5 -36.938 9.578 1 95.69 248 ASP B N 1
ATOM 5507 C CA . ASP B 1 248 ? -12.695 -37.219 10.367 1 95.69 248 ASP B CA 1
ATOM 5508 C C . ASP B 1 248 ? -13.961 -36.781 9.625 1 95.69 248 ASP B C 1
ATOM 5510 O O . ASP B 1 248 ? -15.062 -36.844 10.172 1 95.69 248 ASP B O 1
ATOM 5514 N N . GLY B 1 249 ? -13.836 -36.219 8.453 1 96.56 249 GLY B N 1
ATOM 5515 C CA . GLY B 1 249 ? -14.977 -35.844 7.629 1 96.56 249 GLY B CA 1
ATOM 5516 C C . GLY B 1 249 ? -15.344 -34.375 7.746 1 96.56 249 GLY B C 1
ATOM 5517 O O . GLY B 1 249 ? -16.141 -33.875 6.961 1 96.56 249 GLY B O 1
ATOM 5518 N N . SER B 1 250 ? -14.727 -33.688 8.703 1 97.12 250 SER B N 1
ATOM 5519 C CA . SER B 1 250 ? -14.977 -32.25 8.828 1 97.12 250 SER B CA 1
ATOM 5520 C C . SER B 1 250 ? -14.258 -31.484 7.727 1 97.12 250 SER B C 1
ATOM 5522 O O . SER B 1 250 ? -13.32 -31.984 7.109 1 97.12 250 SER B O 1
ATOM 5524 N N . TYR B 1 251 ? -14.75 -30.297 7.449 1 98.06 251 TYR B N 1
ATOM 5525 C CA . TYR B 1 251 ? -14.109 -29.484 6.43 1 98.06 251 TYR B CA 1
ATOM 5526 C C . TYR B 1 251 ? -12.734 -29.016 6.887 1 98.06 251 TYR B C 1
ATOM 5528 O O . TYR B 1 251 ? -12.578 -28.531 8.008 1 98.06 251 TYR B O 1
ATOM 5536 N N . LEU B 1 252 ? -11.742 -29.141 6.059 1 98 252 LEU B N 1
ATOM 5537 C CA . LEU B 1 252 ? -10.359 -28.797 6.387 1 98 252 LEU B CA 1
ATOM 5538 C C . LEU B 1 252 ? -10.234 -27.328 6.758 1 98 252 LEU B C 1
ATOM 5540 O O . LEU B 1 252 ? -9.461 -26.969 7.648 1 98 252 LEU B O 1
ATOM 5544 N N . THR B 1 253 ? -10.984 -26.422 6.133 1 97.88 253 THR B N 1
ATOM 5545 C CA . THR B 1 253 ? -10.922 -24.984 6.371 1 97.88 253 THR B CA 1
ATOM 5546 C C . THR B 1 253 ? -11.188 -24.672 7.84 1 97.88 253 THR B C 1
ATOM 5548 O O . THR B 1 253 ? -10.672 -23.688 8.375 1 97.88 253 THR B O 1
ATOM 5551 N N . GLU B 1 254 ? -11.93 -25.422 8.539 1 96.81 254 GLU B N 1
ATOM 5552 C CA . GLU B 1 254 ? -12.297 -25.172 9.93 1 96.81 254 GLU B CA 1
ATOM 5553 C C . GLU B 1 254 ? -11.109 -25.406 10.859 1 96.81 254 GLU B C 1
ATOM 5555 O O . GLU B 1 254 ? -11.125 -24.953 12.008 1 96.81 254 GLU B O 1
ATOM 5560 N N . HIS B 1 255 ? -10.148 -26.062 10.328 1 97.31 255 HIS B N 1
ATOM 5561 C CA . HIS B 1 255 ? -9.016 -26.422 11.164 1 97.31 255 HIS B CA 1
ATOM 5562 C C . HIS B 1 255 ? -7.762 -25.656 10.766 1 97.31 255 HIS B C 1
ATOM 5564 O O . HIS B 1 255 ? -6.707 -25.812 11.383 1 97.31 255 HIS B O 1
ATOM 5570 N N . VAL B 1 256 ? -7.84 -24.844 9.766 1 97.81 256 VAL B N 1
ATOM 5571 C CA . VAL B 1 256 ? -6.695 -24.125 9.227 1 97.81 256 VAL B CA 1
ATOM 5572 C C . VAL B 1 256 ? -6.543 -22.781 9.938 1 97.81 256 VAL B C 1
ATOM 5574 O O . VAL B 1 256 ? -7.531 -22.078 10.164 1 97.81 256 VAL B O 1
ATOM 5577 N N . MET B 1 257 ? -5.348 -22.422 10.383 1 97.69 257 MET B N 1
ATOM 5578 C CA . MET B 1 257 ? -5.043 -21.109 10.938 1 97.69 257 MET B CA 1
ATOM 5579 C C . MET B 1 257 ? -5.164 -20.031 9.867 1 97.69 257 MET B C 1
ATOM 5581 O O . MET B 1 257 ? -4.648 -20.188 8.758 1 97.69 257 MET B O 1
ATOM 5585 N N . ASP B 1 258 ? -5.875 -18.984 10.172 1 97.38 258 ASP B N 1
ATOM 5586 C CA . ASP B 1 258 ? -5.996 -17.875 9.234 1 97.38 258 ASP B CA 1
ATOM 5587 C C . ASP B 1 258 ? -4.785 -16.953 9.312 1 97.38 258 ASP B C 1
ATOM 5589 O O . ASP B 1 258 ? -4.914 -15.773 9.68 1 97.38 258 ASP B O 1
ATOM 5593 N N . ARG B 1 259 ? -3.674 -17.391 8.977 1 95.94 259 ARG B N 1
ATOM 5594 C CA . ARG B 1 259 ? -2.424 -16.625 9.008 1 95.94 259 ARG B CA 1
ATOM 5595 C C . ARG B 1 259 ? -1.567 -16.938 7.785 1 95.94 259 ARG B C 1
ATOM 5597 O O . ARG B 1 259 ? -1.121 -18.062 7.598 1 95.94 259 ARG B O 1
ATOM 5604 N N . ILE B 1 260 ? -1.426 -15.969 6.992 1 94.94 260 ILE B N 1
ATOM 5605 C CA . ILE B 1 260 ? -0.68 -16.062 5.742 1 94.94 260 ILE B CA 1
ATOM 5606 C C . ILE B 1 260 ? 0.438 -15.023 5.727 1 94.94 260 ILE B C 1
ATOM 5608 O O . ILE B 1 260 ? 0.226 -13.867 6.102 1 94.94 260 ILE B O 1
ATOM 5612 N N . GLY B 1 261 ? 1.646 -15.359 5.32 1 93.12 261 GLY B N 1
ATOM 5613 C CA . GLY B 1 261 ? 2.738 -14.406 5.203 1 93.12 261 GLY B CA 1
ATOM 5614 C C . GLY B 1 261 ? 2.561 -13.438 4.047 1 93.12 261 GLY B C 1
ATOM 5615 O O . GLY B 1 261 ? 1.787 -13.695 3.123 1 93.12 261 GLY B O 1
ATOM 5616 N N . SER B 1 262 ? 3.275 -12.312 4.059 1 92.44 262 SER B N 1
ATOM 5617 C CA . SER B 1 262 ? 3.08 -11.273 3.057 1 92.44 262 SER B CA 1
ATOM 5618 C C . SER B 1 262 ? 4.398 -10.883 2.4 1 92.44 262 SER B C 1
ATOM 5620 O O . SER B 1 262 ? 4.445 -9.945 1.598 1 92.44 262 SER B O 1
ATOM 5622 N N . LYS B 1 263 ? 5.5 -11.484 2.582 1 86.75 263 LYS B N 1
ATOM 5623 C CA . LYS B 1 263 ? 6.805 -11.094 2.057 1 86.75 263 LYS B CA 1
ATOM 5624 C C . LYS B 1 263 ? 6.961 -11.523 0.601 1 86.75 263 LYS B C 1
ATOM 5626 O O . LYS B 1 263 ? 6.129 -12.266 0.073 1 86.75 263 LYS B O 1
ATOM 5631 N N . GLY B 1 264 ? 7.945 -10.922 -0.066 1 92.94 264 GLY B N 1
ATOM 5632 C CA . GLY B 1 264 ? 8.289 -11.375 -1.404 1 92.94 264 GLY B CA 1
ATOM 5633 C C . GLY B 1 264 ? 7.66 -10.531 -2.498 1 92.94 264 GLY B C 1
ATOM 5634 O O . GLY B 1 264 ? 7.539 -9.312 -2.357 1 92.94 264 GLY B O 1
ATOM 5635 N N . THR B 1 265 ? 7.348 -11.141 -3.559 1 94.81 265 THR B N 1
ATOM 5636 C CA . THR B 1 265 ? 7.004 -10.445 -4.797 1 94.81 265 THR B CA 1
ATOM 5637 C C . THR B 1 265 ? 5.695 -9.68 -4.645 1 94.81 265 THR B C 1
ATOM 5639 O O . THR B 1 265 ? 5.531 -8.602 -5.215 1 94.81 265 THR B O 1
ATOM 5642 N N . GLY B 1 266 ? 4.715 -10.266 -3.914 1 96.12 266 GLY B N 1
ATOM 5643 C CA . GLY B 1 266 ? 3.492 -9.523 -3.676 1 96.12 266 GLY B CA 1
ATOM 5644 C C . GLY B 1 266 ? 3.727 -8.203 -2.963 1 96.12 266 GLY B C 1
ATOM 5645 O O . GLY B 1 266 ? 3.227 -7.16 -3.393 1 96.12 266 GLY B O 1
ATOM 5646 N N . LEU B 1 267 ? 4.531 -8.273 -1.94 1 97.81 267 LEU B N 1
ATOM 5647 C CA . LEU B 1 267 ? 4.891 -7.09 -1.165 1 97.81 267 LEU B CA 1
ATOM 5648 C C . LEU B 1 267 ? 5.66 -6.09 -2.021 1 97.81 267 LEU B C 1
ATOM 5650 O O . LEU B 1 267 ? 5.32 -4.906 -2.055 1 97.81 267 LEU B O 1
ATOM 5654 N N . TRP B 1 268 ? 6.652 -6.551 -2.754 1 97.81 268 TRP B N 1
ATOM 5655 C CA . TRP B 1 268 ? 7.504 -5.688 -3.564 1 97.81 268 TRP B CA 1
ATOM 5656 C C . TRP B 1 268 ? 6.695 -4.984 -4.648 1 97.81 268 TRP B C 1
ATOM 5658 O O . TRP B 1 268 ? 6.938 -3.816 -4.957 1 97.81 268 TRP B O 1
ATOM 5668 N N . SER B 1 269 ? 5.781 -5.758 -5.23 1 98.5 269 SER B N 1
ATOM 5669 C CA . SER B 1 269 ? 4.961 -5.168 -6.281 1 98.5 269 SER B CA 1
ATOM 5670 C C . SER B 1 269 ? 4.156 -3.982 -5.754 1 98.5 269 SER B C 1
ATOM 5672 O O . SER B 1 269 ? 4.047 -2.953 -6.426 1 98.5 269 SER B O 1
ATOM 5674 N N . ALA B 1 270 ? 3.545 -4.16 -4.562 1 98.56 270 ALA B N 1
ATOM 5675 C CA . ALA B 1 270 ? 2.771 -3.086 -3.947 1 98.56 270 ALA B CA 1
ATOM 5676 C C . ALA B 1 270 ? 3.654 -1.878 -3.646 1 98.56 270 ALA B C 1
ATOM 5678 O O . ALA B 1 270 ? 3.27 -0.737 -3.91 1 98.56 270 ALA B O 1
ATOM 5679 N N . GLN B 1 271 ? 4.82 -2.121 -3.119 1 98.56 271 GLN B N 1
ATOM 5680 C CA . GLN B 1 271 ? 5.746 -1.045 -2.781 1 98.56 271 GLN B CA 1
ATOM 5681 C C . GLN B 1 271 ? 6.211 -0.304 -4.035 1 98.56 271 GLN B C 1
ATOM 5683 O O . GLN B 1 271 ? 6.281 0.926 -4.043 1 98.56 271 GLN B O 1
ATOM 5688 N N . GLU B 1 272 ? 6.504 -1.046 -5.07 1 98.5 272 GLU B N 1
ATOM 5689 C CA . GLU B 1 272 ? 6.996 -0.44 -6.301 1 98.5 272 GLU B CA 1
ATOM 5690 C C . GLU B 1 272 ? 5.902 0.354 -7.004 1 98.5 272 GLU B C 1
ATOM 5692 O O . GLU B 1 272 ? 6.172 1.393 -7.613 1 98.5 272 GLU B O 1
ATOM 5697 N N . ALA B 1 273 ? 4.688 -0.163 -6.996 1 98.75 273 ALA B N 1
ATOM 5698 C CA . ALA B 1 273 ? 3.58 0.602 -7.562 1 98.75 273 ALA B CA 1
ATOM 5699 C C . ALA B 1 273 ? 3.43 1.951 -6.867 1 98.75 273 ALA B C 1
ATOM 5701 O O . ALA B 1 273 ? 3.279 2.982 -7.527 1 98.75 273 ALA B O 1
ATOM 5702 N N . LEU B 1 274 ? 3.461 1.91 -5.547 1 98.69 274 LEU B N 1
ATOM 5703 C CA . LEU B 1 274 ? 3.408 3.156 -4.789 1 98.69 274 LEU B CA 1
ATOM 5704 C C . LEU B 1 274 ? 4.559 4.078 -5.18 1 98.69 274 LEU B C 1
ATOM 5706 O O . LEU B 1 274 ? 4.355 5.277 -5.379 1 98.69 274 LEU B O 1
ATOM 5710 N N . GLU B 1 275 ? 5.68 3.533 -5.324 1 98.06 275 GLU B N 1
ATOM 5711 C CA . GLU B 1 275 ? 6.891 4.305 -5.605 1 98.06 275 GLU B CA 1
ATOM 5712 C C . GLU B 1 275 ? 6.777 5.047 -6.934 1 98.06 275 GLU B C 1
ATOM 5714 O O . GLU B 1 275 ? 7.133 6.223 -7.027 1 98.06 275 GLU B O 1
ATOM 5719 N N . ILE B 1 276 ? 6.285 4.387 -7.918 1 97.88 276 ILE B N 1
ATOM 5720 C CA . ILE B 1 276 ? 6.285 4.996 -9.242 1 97.88 276 ILE B CA 1
ATOM 5721 C C . ILE B 1 276 ? 4.977 5.758 -9.461 1 97.88 276 ILE B C 1
ATOM 5723 O O . ILE B 1 276 ? 4.766 6.355 -10.516 1 97.88 276 ILE B O 1
ATOM 5727 N N . GLY B 1 277 ? 4.043 5.727 -8.484 1 98.06 277 GLY B N 1
ATOM 5728 C CA . GLY B 1 277 ? 2.867 6.582 -8.469 1 98.06 277 GLY B CA 1
ATOM 5729 C C . GLY B 1 277 ? 1.696 6.004 -9.234 1 98.06 277 GLY B C 1
ATOM 5730 O O . GLY B 1 277 ? 0.874 6.746 -9.773 1 98.06 277 GLY B O 1
ATOM 5731 N N . VAL B 1 278 ? 1.587 4.668 -9.352 1 98 278 VAL B N 1
ATOM 5732 C CA . VAL B 1 278 ? 0.459 4.031 -10.023 1 98 278 VAL B CA 1
ATOM 5733 C C . VAL B 1 278 ? -0.579 3.596 -8.992 1 98 278 VAL B C 1
ATOM 5735 O O . VAL B 1 278 ? -0.249 2.918 -8.016 1 98 278 VAL B O 1
ATOM 5738 N N . PRO B 1 279 ? -1.77 4.047 -9.164 1 98.56 279 PRO B N 1
ATOM 5739 C CA . PRO B 1 279 ? -2.795 3.559 -8.242 1 98.56 279 PRO B CA 1
ATOM 5740 C C . PRO B 1 279 ? -3.186 2.105 -8.5 1 98.56 279 PRO B C 1
ATOM 5742 O O . PRO B 1 279 ? -3.805 1.803 -9.523 1 98.56 279 PRO B O 1
ATOM 5745 N N . ALA B 1 280 ? -2.836 1.196 -7.613 1 98.81 280 ALA B N 1
ATOM 5746 C CA . ALA B 1 280 ? -3.178 -0.22 -7.711 1 98.81 280 ALA B CA 1
ATOM 574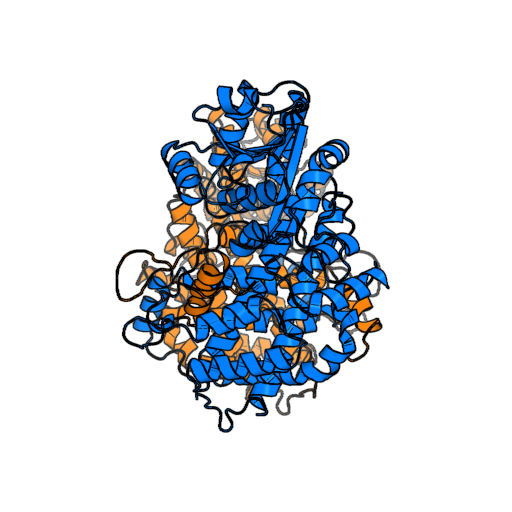7 C C . ALA B 1 280 ? -3.76 -0.734 -6.395 1 98.81 280 ALA B C 1
ATOM 5749 O O . ALA B 1 280 ? -3.203 -1.643 -5.777 1 98.81 280 ALA B O 1
ATOM 5750 N N . PRO B 1 281 ? -4.941 -0.216 -6.086 1 98.88 281 PRO B N 1
ATOM 5751 C CA . PRO B 1 281 ? -5.484 -0.488 -4.75 1 98.88 281 PRO B CA 1
ATOM 5752 C C . PRO B 1 281 ? -5.797 -1.967 -4.531 1 98.88 281 PRO B C 1
ATOM 5754 O O . PRO B 1 281 ? -5.664 -2.471 -3.414 1 98.88 281 PRO B O 1
ATOM 5757 N N . SER B 1 282 ? -6.266 -2.699 -5.562 1 98.88 282 SER B N 1
ATOM 5758 C CA . SER B 1 282 ? -6.578 -4.113 -5.391 1 98.88 282 SER B CA 1
ATOM 5759 C C . SER B 1 282 ? -5.324 -4.922 -5.066 1 98.88 282 SER B C 1
ATOM 5761 O O . SER B 1 282 ? -5.34 -5.77 -4.168 1 98.88 282 SER B O 1
ATOM 5763 N N . LEU B 1 283 ? -4.281 -4.633 -5.824 1 98.81 283 LEU B N 1
ATOM 5764 C CA . LEU B 1 283 ? -3.012 -5.32 -5.605 1 98.81 283 LEU B CA 1
ATOM 5765 C C . LEU B 1 283 ? -2.453 -5.004 -4.223 1 98.81 283 LEU B C 1
ATOM 5767 O O . LEU B 1 283 ? -1.977 -5.898 -3.523 1 98.81 283 LEU B O 1
ATOM 5771 N N . ASN B 1 284 ? -2.576 -3.762 -3.842 1 98.69 284 ASN B N 1
ATOM 5772 C CA . ASN B 1 284 ? -2.109 -3.312 -2.535 1 98.69 284 ASN B CA 1
ATOM 5773 C C . ASN B 1 284 ? -2.904 -3.959 -1.404 1 98.69 284 ASN B C 1
ATOM 5775 O O . ASN B 1 284 ? -2.322 -4.461 -0.44 1 98.69 284 ASN B O 1
ATOM 5779 N N . MET B 1 285 ? -4.195 -4 -1.531 1 98.81 285 MET B N 1
ATOM 5780 C CA . MET B 1 285 ? -5.059 -4.508 -0.469 1 98.81 285 MET B CA 1
ATOM 5781 C C . MET B 1 285 ? -4.938 -6.023 -0.346 1 98.81 285 MET B C 1
ATOM 5783 O O . MET B 1 285 ? -5.219 -6.59 0.712 1 98.81 285 MET B O 1
ATOM 5787 N N . ALA B 1 286 ? -4.52 -6.672 -1.438 1 98.81 286 ALA B N 1
ATOM 5788 C CA . ALA B 1 286 ? -4.254 -8.102 -1.326 1 98.81 286 ALA B CA 1
ATOM 5789 C C . ALA B 1 286 ? -3.135 -8.375 -0.324 1 98.81 286 ALA B C 1
ATOM 5791 O O . ALA B 1 286 ? -3.217 -9.32 0.465 1 98.81 286 ALA B O 1
ATOM 5792 N N . VAL B 1 287 ? -2.129 -7.551 -0.316 1 98.81 287 VAL B N 1
ATOM 5793 C CA . VAL B 1 287 ? -1.032 -7.676 0.638 1 98.81 287 VAL B CA 1
ATOM 5794 C C . VAL B 1 287 ? -1.522 -7.316 2.039 1 98.81 287 VAL B C 1
ATOM 5796 O O . VAL B 1 287 ? -1.261 -8.047 3 1 98.81 287 VAL B O 1
ATOM 5799 N N . VAL B 1 288 ? -2.266 -6.25 2.154 1 98.88 288 VAL B N 1
ATOM 5800 C CA . VAL B 1 288 ? -2.773 -5.793 3.443 1 98.88 288 VAL B CA 1
ATOM 5801 C C . VAL B 1 288 ? -3.701 -6.852 4.039 1 98.88 288 VAL B C 1
ATOM 5803 O O . VAL B 1 288 ? -3.729 -7.047 5.254 1 98.88 288 VAL B O 1
ATOM 5806 N N . SER B 1 289 ? -4.48 -7.5 3.17 1 98.75 289 SER B N 1
ATOM 5807 C CA . SER B 1 289 ? -5.371 -8.555 3.645 1 98.75 289 SER B CA 1
ATOM 5808 C C . SER B 1 289 ? -4.59 -9.68 4.312 1 98.75 289 SER B C 1
ATOM 5810 O O . SER B 1 289 ? -5.027 -10.227 5.328 1 98.75 289 SER B O 1
ATOM 5812 N N . ARG B 1 290 ? -3.48 -10.07 3.717 1 98.62 290 ARG B N 1
ATOM 5813 C CA . ARG B 1 290 ? -2.615 -11.055 4.359 1 98.62 290 ARG B CA 1
ATOM 5814 C C . ARG B 1 290 ? -2.09 -10.531 5.691 1 98.62 290 ARG B C 1
ATOM 5816 O O . ARG B 1 290 ? -2.01 -11.281 6.672 1 98.62 290 ARG B O 1
ATOM 5823 N N . GLN B 1 291 ? -1.791 -9.266 5.727 1 98.75 291 GLN B N 1
ATOM 5824 C CA . GLN B 1 291 ? -1.228 -8.68 6.938 1 98.75 291 GLN B CA 1
ATOM 5825 C C . GLN B 1 291 ? -2.273 -8.602 8.047 1 98.75 291 GLN B C 1
ATOM 5827 O O . GLN B 1 291 ? -1.946 -8.742 9.227 1 98.75 291 GLN B O 1
ATOM 5832 N N . PHE B 1 292 ? -3.543 -8.422 7.703 1 98.81 292 PHE B N 1
ATOM 5833 C CA . PHE B 1 292 ? -4.609 -8.57 8.688 1 98.81 292 PHE B CA 1
ATOM 5834 C C . PHE B 1 292 ? -4.523 -9.922 9.383 1 98.81 292 PHE B C 1
ATOM 5836 O O . PHE B 1 292 ? -4.68 -10.008 10.602 1 98.81 292 PHE B O 1
ATOM 5843 N N . THR B 1 293 ? -4.266 -10.961 8.594 1 98.56 293 THR B N 1
ATOM 5844 C CA . THR B 1 293 ? -4.27 -12.32 9.133 1 98.56 293 THR B CA 1
ATOM 5845 C C . THR B 1 293 ? -3.074 -12.531 10.062 1 98.56 293 THR B C 1
ATOM 5847 O O . THR B 1 293 ? -3.137 -13.336 10.992 1 98.56 293 THR B O 1
ATOM 5850 N N . MET B 1 294 ? -2 -11.836 9.875 1 97.94 294 MET B N 1
ATOM 5851 C CA . MET B 1 294 ? -0.782 -11.969 10.664 1 97.94 294 MET B CA 1
ATOM 5852 C C . MET B 1 294 ? -0.986 -11.43 12.078 1 97.94 294 MET B C 1
ATOM 5854 O O . MET B 1 294 ? -0.219 -11.75 12.984 1 97.94 294 MET B O 1
ATOM 5858 N N . TYR B 1 295 ? -2 -10.656 12.258 1 98.12 295 TYR B N 1
ATOM 5859 C CA . TYR B 1 295 ? -2.258 -10.039 13.555 1 98.12 295 TYR B CA 1
ATOM 5860 C C . TYR B 1 295 ? -3.381 -10.766 14.289 1 98.12 295 TYR B C 1
ATOM 5862 O O . TYR B 1 295 ? -4.195 -10.133 14.969 1 98.12 295 TYR B O 1
ATOM 5870 N N . LYS B 1 296 ? -3.426 -12.039 14.188 1 97.44 296 LYS B N 1
ATOM 5871 C CA . LYS B 1 296 ? -4.477 -12.852 14.789 1 97.44 296 LYS B CA 1
ATOM 5872 C C . LYS B 1 296 ? -4.535 -12.648 16.297 1 97.44 296 LYS B C 1
ATOM 5874 O O . LYS B 1 296 ? -5.621 -12.492 16.875 1 97.44 296 LYS B O 1
ATOM 5879 N N . THR B 1 297 ? -3.367 -12.578 17.016 1 97.31 297 THR B N 1
ATOM 5880 C CA . THR B 1 297 ? -3.338 -12.406 18.469 1 97.31 297 THR B CA 1
ATOM 5881 C C . THR B 1 297 ? -3.967 -11.07 18.859 1 97.31 297 THR B C 1
ATOM 5883 O O . THR B 1 297 ? -4.746 -11.008 19.812 1 97.31 297 THR B O 1
ATOM 5886 N N . GLU B 1 298 ? -3.646 -10.047 18.141 1 98.12 298 GLU B N 1
ATOM 5887 C CA . GLU B 1 298 ? -4.223 -8.734 18.422 1 98.12 298 GLU B CA 1
ATOM 5888 C C . GLU B 1 298 ? -5.723 -8.719 18.125 1 98.12 298 GLU B C 1
ATOM 5890 O O . GLU B 1 298 ? -6.5 -8.117 18.875 1 98.12 298 GLU B O 1
ATOM 5895 N N . ARG B 1 299 ? -6.133 -9.352 17.016 1 98.31 299 ARG B N 1
ATOM 5896 C CA . ARG B 1 299 ? -7.551 -9.422 16.672 1 98.31 299 ARG B CA 1
ATOM 5897 C C . ARG B 1 299 ? -8.344 -10.141 17.75 1 98.31 299 ARG B C 1
ATOM 5899 O O . ARG B 1 299 ? -9.43 -9.711 18.125 1 98.31 299 ARG B O 1
ATOM 5906 N N . GLN B 1 300 ? -7.785 -11.234 18.266 1 98.06 300 GLN B N 1
ATOM 5907 C CA . GLN B 1 300 ? -8.422 -11.977 19.344 1 98.06 300 GLN B CA 1
ATOM 5908 C C . GLN B 1 300 ? -8.508 -11.133 20.609 1 98.06 300 GLN B C 1
ATOM 5910 O O . GLN B 1 300 ? -9.539 -11.133 21.281 1 98.06 300 GLN B O 1
ATOM 5915 N N . ALA B 1 301 ? -7.449 -10.398 20.953 1 98.25 301 ALA B N 1
ATOM 5916 C CA . ALA B 1 301 ? -7.441 -9.516 22.109 1 98.25 301 ALA B CA 1
ATOM 5917 C C . ALA B 1 301 ? -8.477 -8.406 21.969 1 98.25 301 ALA B C 1
ATOM 5919 O O . ALA B 1 301 ? -9.195 -8.086 22.922 1 98.25 301 ALA B O 1
ATOM 5920 N N . ASN B 1 302 ? -8.516 -7.828 20.766 1 98.31 302 ASN B N 1
ATOM 5921 C CA . ASN B 1 302 ? -9.492 -6.773 20.5 1 98.31 302 ASN B CA 1
ATOM 5922 C C . ASN B 1 302 ? -10.922 -7.277 20.688 1 98.31 302 ASN B C 1
ATOM 5924 O O . ASN B 1 302 ? -11.75 -6.602 21.312 1 98.31 302 ASN B O 1
ATOM 5928 N N . ALA B 1 303 ? -11.203 -8.445 20.141 1 97.44 303 ALA B N 1
ATOM 5929 C CA . ALA B 1 303 ? -12.539 -9.031 20.25 1 97.44 303 ALA B CA 1
ATOM 5930 C C . ALA B 1 303 ? -12.898 -9.305 21.703 1 97.44 303 ALA B C 1
ATOM 5932 O O . ALA B 1 303 ? -14.055 -9.148 22.109 1 97.44 303 ALA B O 1
ATOM 5933 N N . SER B 1 304 ? -11.914 -9.734 22.484 1 97.38 304 SER B N 1
ATOM 5934 C CA . SER B 1 304 ? -12.117 -9.992 23.891 1 97.38 304 SER B CA 1
ATOM 5935 C C . SER B 1 304 ? -12.352 -8.703 24.672 1 97.38 304 SER B C 1
ATOM 5937 O O . SER B 1 304 ? -13.172 -8.656 25.594 1 97.38 304 SER B O 1
ATOM 5939 N N . ASN B 1 305 ? -11.648 -7.633 24.312 1 95.94 305 ASN B N 1
ATOM 5940 C CA . ASN B 1 305 ? -11.742 -6.344 24.984 1 95.94 305 ASN B CA 1
ATOM 5941 C C . ASN B 1 305 ? -13.039 -5.621 24.656 1 95.94 305 ASN B C 1
ATOM 5943 O O . ASN B 1 305 ? -13.516 -4.797 25.422 1 95.94 305 ASN B O 1
ATOM 5947 N N . ALA B 1 306 ? -13.609 -5.965 23.469 1 95.88 306 ALA B N 1
ATOM 5948 C CA . ALA B 1 306 ? -14.844 -5.328 23.031 1 95.88 306 ALA B CA 1
ATOM 5949 C C . ALA B 1 306 ? -15.797 -6.352 22.422 1 95.88 306 ALA B C 1
ATOM 5951 O O . ALA B 1 306 ? -16.125 -6.277 21.234 1 95.88 306 ALA B O 1
ATOM 5952 N N . PRO B 1 307 ? -16.344 -7.199 23.297 1 95.19 307 PRO B N 1
ATOM 5953 C CA . PRO B 1 307 ? -17.188 -8.289 22.781 1 95.19 307 PRO B CA 1
ATOM 5954 C C . PRO B 1 307 ? -18.406 -7.777 22.016 1 95.19 307 PRO B C 1
ATOM 5956 O O . PRO B 1 307 ? -19.109 -6.879 22.484 1 95.19 307 PRO B O 1
ATOM 5959 N N . GLY B 1 308 ? -18.625 -8.227 20.828 1 93.44 308 GLY B N 1
ATOM 5960 C CA . GLY B 1 308 ? -19.812 -7.977 20.047 1 93.44 308 GLY B CA 1
ATOM 5961 C C . GLY B 1 308 ? -19.797 -6.637 19.328 1 93.44 308 GLY B C 1
ATOM 5962 O O . GLY B 1 308 ? -20.812 -6.18 18.828 1 93.44 308 GLY B O 1
ATOM 5963 N N . ILE B 1 309 ? -18.703 -6.012 19.266 1 95.12 309 ILE B N 1
ATOM 5964 C CA . ILE B 1 309 ? -18.641 -4.645 18.781 1 95.12 309 ILE B CA 1
ATOM 5965 C C . ILE B 1 309 ? -18.938 -4.617 17.281 1 95.12 309 ILE B C 1
ATOM 5967 O O . ILE B 1 309 ? -19.469 -3.631 16.766 1 95.12 309 ILE B O 1
ATOM 5971 N N . THR B 1 310 ? -18.703 -5.75 16.516 1 94.44 310 THR B N 1
ATOM 5972 C CA . THR B 1 310 ? -18.922 -5.77 15.078 1 94.44 310 THR B CA 1
ATOM 5973 C C . THR B 1 310 ? -20.25 -6.441 14.742 1 94.44 310 THR B C 1
ATOM 5975 O O . THR B 1 310 ? -20.516 -6.742 13.578 1 94.44 310 THR B O 1
ATOM 5978 N N . GLN B 1 311 ? -21.016 -6.699 15.742 1 94.12 311 GLN B N 1
ATOM 5979 C CA . GLN B 1 311 ? -22.281 -7.375 15.477 1 94.12 311 GLN B CA 1
ATOM 5980 C C . GLN B 1 311 ? -23.109 -6.602 14.453 1 94.12 311 GLN B C 1
ATOM 5982 O O . GLN B 1 311 ? -23.188 -5.375 14.5 1 94.12 311 GLN B O 1
ATOM 5987 N N . SER B 1 312 ? -23.609 -7.316 13.469 1 93.94 312 SER B N 1
ATOM 5988 C CA . SER B 1 312 ? -24.453 -6.766 12.414 1 93.94 312 SER B CA 1
ATOM 5989 C C . SER B 1 312 ? -25.828 -7.438 12.398 1 93.94 312 SER B C 1
ATOM 5991 O O . SER B 1 312 ? -26.047 -8.422 13.102 1 93.94 312 SER B O 1
ATOM 5993 N N . PRO B 1 313 ? -26.781 -6.871 11.625 1 94.75 313 PRO B N 1
ATOM 5994 C CA . PRO B 1 313 ? -28.094 -7.496 11.531 1 94.75 313 PRO B CA 1
ATOM 5995 C C . PRO B 1 313 ? -28.031 -8.914 10.969 1 94.75 313 PRO B C 1
ATOM 5997 O O . PRO B 1 313 ? -28.906 -9.742 11.273 1 94.75 313 PRO B O 1
ATOM 6000 N N . GLY B 1 314 ? -27.062 -9.273 10.219 1 94.75 314 GLY B N 1
ATOM 6001 C CA . GLY B 1 314 ? -26.984 -10.578 9.578 1 94.75 314 GLY B CA 1
ATOM 6002 C C . GLY B 1 314 ? -27.844 -10.688 8.336 1 94.75 314 GLY B C 1
ATOM 6003 O O . GLY B 1 314 ? -28.781 -9.898 8.148 1 94.75 314 GLY B O 1
ATOM 6004 N N . TYR B 1 315 ? -27.453 -11.602 7.434 1 95.94 315 TYR B N 1
ATOM 6005 C CA . TYR B 1 315 ? -28.219 -11.875 6.219 1 95.94 315 TYR B CA 1
ATOM 6006 C C . TYR B 1 315 ? -28.016 -13.312 5.762 1 95.94 315 TYR B C 1
ATOM 6008 O O . TYR B 1 315 ? -26.891 -13.727 5.469 1 95.94 315 TYR B O 1
ATOM 6016 N N . THR B 1 316 ? -29.062 -14.047 5.664 1 96.19 316 THR B N 1
ATOM 6017 C CA . THR B 1 316 ? -29.031 -15.414 5.16 1 96.19 316 THR B CA 1
ATOM 6018 C C . THR B 1 316 ? -29.75 -15.516 3.818 1 96.19 316 THR B C 1
ATOM 6020 O O . THR B 1 316 ? -30.875 -15.016 3.668 1 96.19 316 THR B O 1
ATOM 6023 N N . LEU B 1 317 ? -29.078 -16.172 2.896 1 96.12 317 LEU B N 1
ATOM 6024 C CA . LEU B 1 317 ? -29.672 -16.312 1.573 1 96.12 317 LEU B CA 1
ATOM 6025 C C . LEU B 1 317 ? -30.969 -17.125 1.646 1 96.12 317 LEU B C 1
ATOM 6027 O O . LEU B 1 317 ? -31.016 -18.188 2.252 1 96.12 317 LEU B O 1
ATOM 6031 N N . LYS B 1 318 ? -32.031 -16.609 1.026 1 90.88 318 LYS B N 1
ATOM 6032 C CA . LYS B 1 318 ? -33.281 -17.344 0.922 1 90.88 318 LYS B CA 1
ATOM 6033 C C . LYS B 1 318 ? -33.219 -18.375 -0.203 1 90.88 318 LYS B C 1
ATOM 6035 O O . LYS B 1 318 ? -33.781 -19.469 -0.078 1 90.88 318 LYS B O 1
ATOM 6040 N N . ASN B 1 319 ? -32.562 -17.938 -1.278 1 92.31 319 ASN B N 1
ATOM 6041 C CA . ASN B 1 319 ? -32.312 -18.781 -2.447 1 92.31 319 ASN B CA 1
ATOM 6042 C C . ASN B 1 319 ? -30.828 -19.078 -2.631 1 92.31 319 ASN B C 1
ATOM 6044 O O . ASN B 1 319 ? -30.078 -18.234 -3.119 1 92.31 319 ASN B O 1
ATOM 6048 N N . LYS B 1 320 ? -30.453 -20.312 -2.338 1 91 320 LYS B N 1
ATOM 6049 C CA . LYS B 1 320 ? -29.047 -20.703 -2.359 1 91 320 LYS B CA 1
ATOM 6050 C C . LYS B 1 320 ? -28.641 -21.266 -3.727 1 91 320 LYS B C 1
ATOM 6052 O O . LYS B 1 320 ? -27.484 -21.609 -3.949 1 91 320 LYS B O 1
ATOM 6057 N N . SER B 1 321 ? -29.641 -21.25 -4.633 1 89.56 321 SER B N 1
ATOM 6058 C CA . SER B 1 321 ? -29.328 -21.734 -5.98 1 89.56 321 SER B CA 1
ATOM 6059 C C . SER B 1 321 ? -28.359 -20.797 -6.688 1 89.56 321 SER B C 1
ATOM 6061 O O . SER B 1 321 ? -28.359 -19.594 -6.43 1 89.56 321 SER B O 1
ATOM 6063 N N . PRO B 1 322 ? -27.547 -21.328 -7.559 1 85.56 322 PRO B N 1
ATOM 6064 C CA . PRO B 1 322 ? -26.609 -20.5 -8.305 1 85.56 322 PRO B CA 1
ATOM 6065 C C . PRO B 1 322 ? -27.297 -19.406 -9.117 1 85.56 322 PRO B C 1
ATOM 6067 O O . PRO B 1 322 ? -26.656 -18.422 -9.5 1 85.56 322 PRO B O 1
ATOM 6070 N N . SER B 1 323 ? -28.609 -19.547 -9.32 1 86.31 323 SER B N 1
ATOM 6071 C CA . SER B 1 323 ? -29.344 -18.562 -10.102 1 86.31 323 SER B CA 1
ATOM 6072 C C . SER B 1 323 ? -30.016 -17.531 -9.195 1 86.31 323 SER B C 1
ATOM 6074 O O . SER B 1 323 ? -30.719 -16.641 -9.68 1 86.31 323 SER B O 1
ATOM 6076 N N . GLY B 1 324 ? -29.781 -17.641 -7.945 1 93.75 324 GLY B N 1
ATOM 6077 C CA . GLY B 1 324 ? -30.328 -16.656 -7.027 1 93.75 324 GLY B CA 1
ATOM 6078 C C . GLY B 1 324 ? -29.828 -15.25 -7.285 1 93.75 324 GLY B C 1
ATOM 6079 O O . GLY B 1 324 ? -28.688 -15.062 -7.73 1 93.75 324 GLY B O 1
ATOM 6080 N N . PRO B 1 325 ? -30.625 -14.281 -6.977 1 95.19 325 PRO B N 1
ATOM 6081 C CA . PRO B 1 325 ? -30.297 -12.891 -7.316 1 95.19 325 PRO B CA 1
ATOM 6082 C C . PRO B 1 325 ? -29 -12.422 -6.656 1 95.19 325 PRO B C 1
ATOM 6084 O O . PRO B 1 325 ? -28.172 -11.789 -7.305 1 95.19 325 PRO B O 1
ATOM 6087 N N . GLU B 1 326 ? -28.828 -12.758 -5.352 1 97.25 326 GLU B N 1
ATOM 6088 C CA . GLU B 1 326 ? -27.609 -12.32 -4.66 1 97.25 326 GLU B CA 1
ATOM 6089 C C . GLU B 1 326 ? -26.375 -13.016 -5.223 1 97.25 326 GLU B C 1
ATOM 6091 O O . GLU B 1 326 ? -25.312 -12.406 -5.332 1 97.25 326 GLU B O 1
ATOM 6096 N N . ILE B 1 327 ? -26.531 -14.281 -5.551 1 97.81 327 ILE B N 1
ATOM 6097 C CA . ILE B 1 327 ? -25.422 -15.039 -6.109 1 97.81 327 ILE B CA 1
ATOM 6098 C C . ILE B 1 327 ? -25.047 -14.484 -7.484 1 97.81 327 ILE B C 1
ATOM 6100 O O . ILE B 1 327 ? -23.875 -14.391 -7.832 1 97.81 327 ILE B O 1
ATOM 6104 N N . LYS B 1 328 ? -26.047 -14.102 -8.25 1 96.81 328 LYS B N 1
ATOM 6105 C CA . LYS B 1 328 ? -25.797 -13.461 -9.539 1 96.81 328 LYS B CA 1
ATOM 6106 C C . LYS B 1 328 ? -25.094 -12.125 -9.359 1 96.81 328 LYS B C 1
ATOM 6108 O O . LYS B 1 328 ? -24.172 -11.797 -10.125 1 96.81 328 LYS B O 1
ATOM 6113 N N . GLN B 1 329 ? -25.531 -11.336 -8.383 1 98 329 GLN B N 1
ATOM 6114 C CA . GLN B 1 329 ? -24.875 -10.062 -8.094 1 98 329 GLN B CA 1
ATOM 6115 C C . GLN B 1 329 ? -23.422 -10.266 -7.707 1 98 329 GLN B C 1
ATOM 6117 O O . GLN B 1 329 ? -22.547 -9.516 -8.141 1 98 329 GLN B O 1
ATOM 6122 N N . LEU B 1 330 ? -23.219 -11.266 -6.875 1 98.69 330 LEU B N 1
ATOM 6123 C CA . LEU B 1 330 ? -21.844 -11.562 -6.461 1 98.69 330 LEU B CA 1
ATOM 6124 C C . LEU B 1 330 ? -21 -12.031 -7.645 1 98.69 330 LEU B C 1
ATOM 6126 O O . LEU B 1 330 ? -19.828 -11.695 -7.75 1 98.69 330 LEU B O 1
ATOM 6130 N N . TYR B 1 331 ? -21.609 -12.82 -8.562 1 98.56 331 TYR B N 1
ATOM 6131 C CA . TYR B 1 331 ? -20.938 -13.25 -9.789 1 98.56 331 TYR B CA 1
ATOM 6132 C C . TYR B 1 331 ? -20.469 -12.047 -10.602 1 98.56 331 TYR B C 1
ATOM 6134 O O . TYR B 1 331 ? -19.297 -11.984 -11 1 98.56 331 TYR B O 1
ATOM 6142 N N . ASP B 1 332 ? -21.359 -11.102 -10.828 1 98.56 332 ASP B N 1
ATOM 6143 C CA . ASP B 1 332 ? -21.016 -9.898 -11.586 1 98.56 332 ASP B CA 1
ATOM 6144 C C . ASP B 1 332 ? -19.922 -9.102 -10.883 1 98.56 332 ASP B C 1
ATOM 6146 O O . ASP B 1 332 ? -19.047 -8.539 -11.539 1 98.56 332 ASP B O 1
ATOM 6150 N N . SER B 1 333 ? -20.031 -9.055 -9.547 1 98.88 333 SER B N 1
ATOM 6151 C CA . SER B 1 333 ? -19.031 -8.359 -8.75 1 98.88 333 SER B CA 1
ATOM 6152 C C . SER B 1 333 ? -17.641 -8.961 -8.961 1 98.88 333 SER B C 1
ATOM 6154 O O . SER B 1 333 ? -16.672 -8.227 -9.18 1 98.88 333 SER B O 1
ATOM 6156 N N . VAL B 1 334 ? -17.562 -10.281 -8.938 1 98.88 334 VAL B N 1
ATOM 6157 C CA . VAL B 1 334 ? -16.281 -10.984 -9.055 1 98.88 334 VAL B CA 1
ATOM 6158 C C . VAL B 1 334 ? -15.727 -10.805 -10.461 1 98.88 334 VAL B C 1
ATOM 6160 O O . VAL B 1 334 ? -14.523 -10.586 -10.633 1 98.88 334 VAL B O 1
ATOM 6163 N N . CYS B 1 335 ? -16.578 -10.828 -11.484 1 98.81 335 CYS B N 1
ATOM 6164 C CA . CYS B 1 335 ? -16.141 -10.594 -12.859 1 98.81 335 CYS B CA 1
ATOM 6165 C C . CYS B 1 335 ? -15.445 -9.25 -12.992 1 98.81 335 CYS B C 1
ATOM 6167 O O . CYS B 1 335 ? -14.328 -9.172 -13.5 1 98.81 335 CYS B O 1
ATOM 6169 N N . ILE B 1 336 ? -16.062 -8.219 -12.492 1 98.88 336 ILE B N 1
ATOM 6170 C CA . ILE B 1 336 ? -15.555 -6.863 -12.656 1 98.88 336 ILE B CA 1
ATOM 6171 C C . ILE B 1 336 ? -14.328 -6.664 -11.773 1 98.88 336 ILE B C 1
ATOM 6173 O O . ILE B 1 336 ? -13.367 -6.004 -12.172 1 98.88 336 ILE B O 1
ATOM 6177 N N . ALA B 1 337 ? -14.344 -7.262 -10.555 1 98.94 337 ALA B N 1
ATOM 6178 C CA . ALA B 1 337 ? -13.195 -7.16 -9.656 1 98.94 337 ALA B CA 1
ATOM 6179 C C . ALA B 1 337 ? -11.953 -7.777 -10.281 1 98.94 337 ALA B C 1
ATOM 6181 O O . ALA B 1 337 ? -10.867 -7.195 -10.227 1 98.94 337 ALA B O 1
ATOM 6182 N N . ILE B 1 338 ? -12.086 -8.93 -10.883 1 98.88 338 ILE B N 1
ATOM 6183 C CA . ILE B 1 338 ? -10.938 -9.617 -11.469 1 98.88 338 ILE B CA 1
ATOM 6184 C C . ILE B 1 338 ? -10.445 -8.844 -12.688 1 98.88 338 ILE B C 1
ATOM 6186 O O . ILE B 1 338 ? -9.234 -8.672 -12.867 1 98.88 338 ILE B O 1
ATOM 6190 N N . ILE B 1 339 ? -11.359 -8.289 -13.523 1 98.69 339 ILE B N 1
ATOM 6191 C CA . ILE B 1 339 ? -10.984 -7.426 -14.641 1 98.69 339 ILE B CA 1
ATOM 6192 C C . ILE B 1 339 ? -10.164 -6.25 -14.133 1 98.69 339 ILE B C 1
ATOM 6194 O O . ILE B 1 339 ? -9.125 -5.918 -14.703 1 98.69 339 ILE B O 1
ATOM 6198 N N . SER B 1 340 ? -10.633 -5.66 -13.055 1 98.69 340 SER B N 1
ATOM 6199 C CA . SER B 1 340 ? -9.961 -4.492 -12.492 1 98.69 340 SER B CA 1
ATOM 6200 C C . SER B 1 340 ? -8.578 -4.852 -11.961 1 98.69 340 SER B C 1
ATOM 6202 O O . SER B 1 340 ? -7.648 -4.047 -12.039 1 98.69 340 SER B O 1
ATOM 6204 N N . CYS B 1 341 ? -8.406 -6.039 -11.328 1 98.69 341 CYS B N 1
ATOM 6205 C CA . CYS B 1 341 ? -7.105 -6.492 -10.852 1 98.69 341 CYS B CA 1
ATOM 6206 C C . CYS B 1 341 ? -6.117 -6.613 -12 1 98.69 341 CYS B C 1
ATOM 6208 O O . CYS B 1 341 ? -4.977 -6.152 -11.898 1 98.69 341 CYS B O 1
ATOM 6210 N N . TYR B 1 342 ? -6.57 -7.191 -13.125 1 98 342 TYR B N 1
ATOM 6211 C CA . TYR B 1 342 ? -5.711 -7.312 -14.297 1 98 342 TYR B CA 1
ATOM 6212 C C . TYR B 1 342 ? -5.363 -5.945 -14.867 1 98 342 TYR B C 1
ATOM 6214 O O . TYR B 1 342 ? -4.23 -5.707 -15.289 1 98 342 TYR B O 1
ATOM 6222 N N . ALA B 1 343 ? -6.363 -5.066 -14.922 1 98.38 343 ALA B N 1
ATOM 6223 C CA . ALA B 1 343 ? -6.121 -3.717 -15.43 1 98.38 343 ALA B CA 1
ATOM 6224 C C . ALA B 1 343 ? -5.027 -3.02 -14.625 1 98.38 343 ALA B C 1
ATOM 6226 O O . ALA B 1 343 ? -4.152 -2.365 -15.195 1 98.38 343 ALA B O 1
ATOM 6227 N N . GLN B 1 344 ? -5.113 -3.123 -13.32 1 98.69 344 GLN B N 1
ATOM 6228 C CA . GLN B 1 344 ? -4.105 -2.533 -12.445 1 98.69 344 GLN B CA 1
ATOM 6229 C C . GLN B 1 344 ? -2.732 -3.152 -12.688 1 98.69 344 GLN B C 1
ATOM 6231 O O . GLN B 1 344 ? -1.726 -2.443 -12.734 1 98.69 344 GLN B O 1
ATOM 6236 N N . MET B 1 345 ? -2.699 -4.461 -12.766 1 97.75 345 MET B N 1
ATOM 6237 C CA . MET B 1 345 ? -1.453 -5.176 -13.031 1 97.75 345 MET B CA 1
ATOM 6238 C C . MET B 1 345 ? -0.783 -4.656 -14.297 1 97.75 345 MET B C 1
ATOM 6240 O O . MET B 1 345 ? 0.41 -4.348 -14.289 1 97.75 345 MET B O 1
ATOM 6244 N N . PHE B 1 346 ? -1.527 -4.52 -15.352 1 96.12 346 PHE B N 1
ATOM 6245 C CA . PHE B 1 346 ? -0.976 -4.094 -16.625 1 96.12 346 PHE B CA 1
ATOM 6246 C C . PHE B 1 346 ? -0.613 -2.615 -16.609 1 96.12 346 PHE B C 1
ATOM 6248 O O . PHE B 1 346 ? 0.358 -2.195 -17.234 1 96.12 346 PHE B O 1
ATOM 6255 N N . GLN B 1 347 ? -1.421 -1.828 -15.93 1 97.5 347 GLN B N 1
ATOM 6256 C CA . GLN B 1 347 ? -1.072 -0.427 -15.719 1 97.5 347 GLN B CA 1
ATOM 6257 C C . GLN B 1 347 ? 0.274 -0.293 -15.016 1 97.5 347 GLN B C 1
ATOM 6259 O O . GLN B 1 347 ? 1.097 0.545 -15.391 1 97.5 347 GLN B O 1
ATOM 6264 N N . CYS B 1 348 ? 0.504 -1.113 -14.031 1 98.38 348 CYS B N 1
ATOM 6265 C CA . CYS B 1 348 ? 1.776 -1.12 -13.32 1 98.38 348 CYS B CA 1
ATOM 6266 C C . CYS B 1 348 ? 2.92 -1.507 -14.25 1 98.38 348 CYS B C 1
ATOM 6268 O O . CYS B 1 348 ? 3.963 -0.852 -14.266 1 98.38 348 CYS B O 1
ATOM 6270 N N . LEU B 1 349 ? 2.736 -2.543 -15.047 1 97.25 349 LEU B N 1
ATOM 6271 C CA . LEU B 1 349 ? 3.783 -3.01 -15.953 1 97.25 349 LEU B CA 1
ATOM 6272 C C . LEU B 1 349 ? 4.129 -1.938 -16.984 1 97.25 349 LEU B C 1
ATOM 6274 O O . LEU B 1 349 ? 5.301 -1.729 -17.297 1 97.25 349 LEU B O 1
ATOM 6278 N N . ARG B 1 350 ? 3.113 -1.298 -17.5 1 96.38 350 ARG B N 1
ATOM 6279 C CA . ARG B 1 350 ? 3.33 -0.229 -18.469 1 96.38 350 ARG B CA 1
ATOM 6280 C C . ARG B 1 350 ? 4.172 0.892 -17.875 1 96.38 350 ARG B C 1
ATOM 6282 O O . ARG B 1 350 ? 5.125 1.36 -18.5 1 96.38 350 ARG B O 1
ATOM 6289 N N . GLU B 1 351 ? 3.805 1.3 -16.688 1 97.38 351 GLU B N 1
ATOM 6290 C CA . GLU B 1 351 ? 4.523 2.402 -16.047 1 97.38 351 GLU B CA 1
ATOM 6291 C C . GLU B 1 351 ? 5.93 1.976 -15.633 1 97.38 351 GLU B C 1
ATOM 6293 O O . GLU B 1 351 ? 6.871 2.77 -15.695 1 97.38 351 GLU B O 1
ATOM 6298 N N . MET B 1 352 ? 6.09 0.763 -15.141 1 97.56 352 MET B N 1
ATOM 6299 C CA . MET B 1 352 ? 7.414 0.231 -14.82 1 97.56 352 MET B CA 1
ATOM 6300 C C . MET B 1 352 ? 8.32 0.253 -16.047 1 97.56 352 MET B C 1
ATOM 6302 O O . MET B 1 352 ? 9.508 0.558 -15.93 1 97.56 352 MET B O 1
ATOM 6306 N N . ASP B 1 353 ? 7.785 -0.146 -17.141 1 96.75 353 ASP B N 1
ATOM 6307 C CA . ASP B 1 353 ? 8.547 -0.137 -18.391 1 96.75 353 ASP B CA 1
ATOM 6308 C C . ASP B 1 353 ? 9.031 1.271 -18.719 1 96.75 353 ASP B C 1
ATOM 6310 O O . ASP B 1 353 ? 10.172 1.455 -19.141 1 96.75 353 ASP B O 1
ATOM 6314 N N . LYS B 1 354 ? 8.195 2.258 -18.578 1 96.5 354 LYS B N 1
ATOM 6315 C CA . LYS B 1 354 ? 8.547 3.646 -18.859 1 96.5 354 LYS B CA 1
ATOM 6316 C C . LYS B 1 354 ? 9.656 4.133 -17.938 1 96.5 354 LYS B C 1
ATOM 6318 O O . LYS B 1 354 ? 10.609 4.777 -18.391 1 96.5 354 LYS B O 1
ATOM 6323 N N . VAL B 1 355 ? 9.523 3.809 -16.641 1 97.31 355 VAL B N 1
ATOM 6324 C CA . VAL B 1 355 ? 10.43 4.34 -15.633 1 97.31 355 VAL B CA 1
ATOM 6325 C C . VAL B 1 355 ? 11.789 3.66 -15.75 1 97.31 355 VAL B C 1
ATOM 6327 O O . VAL B 1 355 ? 12.828 4.305 -15.586 1 97.31 355 VAL B O 1
ATOM 6330 N N . HIS B 1 356 ? 11.805 2.377 -16.078 1 96 356 HIS B N 1
ATOM 6331 C CA . HIS B 1 356 ? 13.047 1.618 -16.016 1 96 356 HIS B CA 1
ATOM 6332 C C . HIS B 1 356 ? 13.57 1.316 -17.422 1 96 356 HIS B C 1
ATOM 6334 O O . HIS B 1 356 ? 14.641 0.719 -17.562 1 96 356 HIS B O 1
ATOM 6340 N N . ASN B 1 357 ? 12.805 1.692 -18.453 1 95.25 357 ASN B N 1
ATOM 6341 C CA . ASN B 1 357 ? 13.188 1.51 -19.844 1 95.25 357 ASN B CA 1
ATOM 6342 C C . ASN B 1 357 ? 13.516 0.05 -20.156 1 95.25 357 ASN B C 1
ATOM 6344 O O . ASN B 1 357 ? 14.586 -0.256 -20.672 1 95.25 357 ASN B O 1
ATOM 6348 N N . PHE B 1 358 ? 12.633 -0.797 -19.812 1 95.06 358 PHE B N 1
ATOM 6349 C CA . PHE B 1 358 ? 12.836 -2.23 -19.984 1 95.06 358 PHE B CA 1
ATOM 6350 C C . PHE B 1 358 ? 12.727 -2.619 -21.453 1 95.06 358 PHE B C 1
ATOM 6352 O O . PHE B 1 358 ? 13.43 -3.521 -21.922 1 95.06 358 PHE B O 1
ATOM 6359 N N . GLY B 1 359 ? 11.875 -2.002 -22.203 1 95.38 359 GLY B N 1
ATOM 6360 C CA . GLY B 1 359 ? 11.539 -2.422 -23.562 1 95.38 359 GLY B CA 1
ATOM 6361 C C . GLY B 1 359 ? 10.531 -3.557 -23.594 1 95.38 359 GLY B C 1
ATOM 6362 O O . GLY B 1 359 ? 10.664 -4.484 -24.391 1 95.38 359 GLY B O 1
ATOM 6363 N N . LEU B 1 360 ? 9.516 -3.477 -22.766 1 93.81 360 LEU B N 1
ATOM 6364 C CA . LEU B 1 360 ? 8.5 -4.52 -22.641 1 93.81 360 LEU B CA 1
ATOM 6365 C C . LEU B 1 360 ? 7.555 -4.504 -23.828 1 93.81 360 LEU B C 1
ATOM 6367 O O . LEU B 1 360 ? 7.145 -3.434 -24.297 1 93.81 360 LEU B O 1
ATOM 6371 N N . ASN B 1 361 ? 7.355 -5.66 -24.406 1 91.31 361 ASN B N 1
ATOM 6372 C CA . ASN B 1 361 ? 6.234 -5.879 -25.312 1 91.31 361 ASN B CA 1
ATOM 6373 C C . ASN B 1 361 ? 5.02 -6.441 -24.578 1 91.31 361 ASN B C 1
ATOM 6375 O O . ASN B 1 361 ? 4.855 -7.656 -24.469 1 91.31 361 ASN B O 1
ATOM 6379 N N . LEU B 1 362 ? 4.141 -5.531 -24.172 1 88.75 362 LEU B N 1
ATOM 6380 C CA . LEU B 1 362 ? 3.076 -5.887 -23.234 1 88.75 362 LEU B CA 1
ATOM 6381 C C . LEU B 1 362 ? 2.145 -6.926 -23.844 1 88.75 362 LEU B C 1
ATOM 6383 O O . LEU B 1 362 ? 1.802 -7.918 -23.203 1 88.75 362 LEU B O 1
ATOM 6387 N N . PRO B 1 363 ? 1.715 -6.805 -25.109 1 88.06 363 PRO B N 1
ATOM 6388 C CA . PRO B 1 363 ? 0.856 -7.836 -25.688 1 88.06 363 PRO B CA 1
ATOM 6389 C C . PRO B 1 363 ? 1.509 -9.219 -25.688 1 88.06 363 PRO B C 1
ATOM 6391 O O . PRO B 1 363 ? 0.854 -10.211 -25.375 1 88.06 363 PRO B O 1
ATOM 6394 N N . ALA B 1 364 ? 2.756 -9.25 -26.062 1 90.19 364 ALA B N 1
ATOM 6395 C CA . ALA B 1 364 ? 3.469 -10.523 -26.062 1 90.19 364 ALA B CA 1
ATOM 6396 C C . ALA B 1 364 ? 3.584 -11.094 -24.656 1 90.19 364 ALA B C 1
ATOM 6398 O O . ALA B 1 364 ? 3.477 -12.305 -24.453 1 90.19 364 ALA B O 1
ATOM 6399 N N . THR B 1 365 ? 3.824 -10.234 -23.703 1 92.44 365 THR B N 1
ATOM 6400 C CA . THR B 1 365 ? 3.932 -10.641 -22.312 1 92.44 365 THR B CA 1
ATOM 6401 C C . THR B 1 365 ? 2.619 -11.25 -21.828 1 92.44 365 THR B C 1
ATOM 6403 O O . THR B 1 365 ? 2.611 -12.32 -21.219 1 92.44 365 THR B O 1
ATOM 6406 N N . ILE B 1 366 ? 1.521 -10.641 -22.094 1 88.69 366 ILE B N 1
ATOM 6407 C CA . ILE B 1 366 ? 0.208 -11.102 -21.641 1 88.69 366 ILE B CA 1
ATOM 6408 C C . ILE B 1 366 ? -0.106 -12.453 -22.266 1 88.69 366 ILE B C 1
ATOM 6410 O O . ILE B 1 366 ? -0.709 -13.32 -21.625 1 88.69 366 ILE B O 1
ATOM 6414 N N . ALA B 1 367 ? 0.349 -12.594 -23.469 1 89 367 ALA B N 1
ATOM 6415 C CA . ALA B 1 367 ? 0.092 -13.836 -24.203 1 89 367 ALA B CA 1
ATOM 6416 C C . ALA B 1 367 ? 0.76 -15.023 -23.5 1 89 367 ALA B C 1
ATOM 6418 O O . ALA B 1 367 ? 0.292 -16.156 -23.625 1 89 367 ALA B O 1
ATOM 6419 N N . THR B 1 368 ? 1.734 -14.781 -22.781 1 92.25 368 THR B N 1
ATOM 6420 C CA . THR B 1 368 ? 2.461 -15.859 -22.125 1 92.25 368 THR B CA 1
ATOM 6421 C C . THR B 1 368 ? 1.711 -16.328 -20.875 1 92.25 368 THR B C 1
ATOM 6423 O O . THR B 1 368 ? 2.012 -17.406 -20.328 1 92.25 368 THR B O 1
ATOM 6426 N N . PHE B 1 369 ? 0.716 -15.625 -20.438 1 91.62 369 PHE B N 1
ATOM 6427 C CA . PHE B 1 369 ? -0.017 -15.992 -19.234 1 91.62 369 PHE B CA 1
ATOM 6428 C C . PHE B 1 369 ? -1.122 -16.984 -19.547 1 91.62 369 PHE B C 1
ATOM 6430 O O . PHE B 1 369 ? -1.786 -17.5 -18.641 1 91.62 369 PHE B O 1
ATOM 6437 N N . ARG B 1 370 ? -1.3 -17.422 -20.734 1 88.06 370 ARG B N 1
ATOM 6438 C CA . ARG B 1 370 ? -2.494 -18.109 -21.203 1 88.06 370 ARG B CA 1
ATOM 6439 C C . ARG B 1 370 ? -2.463 -19.578 -20.797 1 88.06 370 ARG B C 1
ATOM 6441 O O . ARG B 1 370 ? -3.504 -20.234 -20.734 1 88.06 370 ARG B O 1
ATOM 6448 N N . ALA B 1 371 ? -1.244 -20.094 -20.562 1 89.38 371 ALA B N 1
ATOM 6449 C CA . ALA B 1 371 ? -1.164 -21.5 -20.188 1 89.38 371 ALA B CA 1
ATOM 6450 C C . ALA B 1 371 ? 0.036 -21.766 -19.281 1 89.38 371 ALA B C 1
ATOM 6452 O O . ALA B 1 371 ? 1.049 -21.062 -19.359 1 89.38 371 ALA B O 1
ATOM 6453 N N . GLY B 1 372 ? -0.215 -22.672 -18.406 1 90.88 372 GLY B N 1
ATOM 6454 C CA . GLY B 1 372 ? 0.892 -23.172 -17.609 1 90.88 372 GLY B CA 1
ATOM 6455 C C . GLY B 1 372 ? 1.154 -22.328 -16.375 1 90.88 372 GLY B C 1
ATOM 6456 O O . GLY B 1 372 ? 1.808 -22.797 -15.438 1 90.88 372 GLY B O 1
ATOM 6457 N N . CYS B 1 373 ? 0.634 -21.109 -16.438 1 91.62 373 CYS B N 1
ATOM 6458 C CA . CYS B 1 373 ? 0.883 -20.25 -15.305 1 91.62 373 CYS B CA 1
ATOM 6459 C C . CYS B 1 373 ? -0.292 -20.266 -14.336 1 91.62 373 CYS B C 1
ATOM 6461 O O . CYS B 1 373 ? -1.355 -20.797 -14.648 1 91.62 373 CYS B O 1
ATOM 6463 N N . ILE B 1 374 ? -0.141 -19.719 -13.188 1 93.62 374 ILE B N 1
ATOM 6464 C CA . ILE B 1 374 ? -1.148 -19.75 -12.133 1 93.62 374 ILE B CA 1
ATOM 6465 C C . ILE B 1 374 ? -2.346 -18.891 -12.539 1 93.62 374 ILE B C 1
ATOM 6467 O O . ILE B 1 374 ? -3.484 -19.188 -12.172 1 93.62 374 ILE B O 1
ATOM 6471 N N . LEU B 1 375 ? -2.094 -17.891 -13.375 1 94.88 375 LEU B N 1
ATOM 6472 C CA . LEU B 1 375 ? -3.146 -16.953 -13.766 1 94.88 375 LEU B CA 1
ATOM 6473 C C . LEU B 1 375 ? -3.992 -17.531 -14.898 1 94.88 375 LEU B C 1
ATOM 6475 O O . LEU B 1 375 ? -5.004 -16.953 -15.281 1 94.88 375 LEU B O 1
ATOM 6479 N N . GLN B 1 376 ? -3.607 -18.656 -15.438 1 93.75 376 GLN B N 1
ATOM 6480 C CA . GLN B 1 376 ? -4.262 -19.172 -16.641 1 93.75 376 GLN B CA 1
ATOM 6481 C C . GLN B 1 376 ? -5.777 -19.234 -16.453 1 93.75 376 GLN B C 1
ATOM 6483 O O . GLN B 1 376 ? -6.262 -19.594 -15.375 1 93.75 376 GLN B O 1
ATOM 6488 N N . GLY B 1 377 ? -6.496 -18.844 -17.531 1 94.06 377 GLY B N 1
ATOM 6489 C CA . GLY B 1 377 ? -7.949 -18.797 -17.531 1 94.06 377 GLY B CA 1
ATOM 6490 C C . GLY B 1 377 ? -8.523 -18.172 -18.781 1 94.06 377 GLY B C 1
ATOM 6491 O O . GLY B 1 377 ? -7.785 -17.656 -19.625 1 94.06 377 GLY B O 1
ATOM 6492 N N . TYR B 1 378 ? -9.75 -18.125 -18.828 1 95.44 378 TYR B N 1
ATOM 6493 C CA . TYR B 1 378 ? -10.477 -17.672 -20 1 95.44 378 TYR B CA 1
ATOM 6494 C C . TYR B 1 378 ? -10.148 -16.219 -20.312 1 95.44 378 TYR B C 1
ATOM 6496 O O . TYR B 1 378 ? -9.977 -15.852 -21.484 1 95.44 378 TYR B O 1
ATOM 6504 N N . LEU B 1 379 ? -10.039 -15.352 -19.328 1 94.94 379 LEU B N 1
ATOM 6505 C CA . LEU B 1 379 ? -9.961 -13.906 -19.484 1 94.94 379 LEU B CA 1
ATOM 6506 C C . LEU B 1 379 ? -8.656 -13.5 -20.156 1 94.94 379 LEU B C 1
ATOM 6508 O O . LEU B 1 379 ? -8.547 -12.383 -20.688 1 94.94 379 LEU B O 1
ATOM 6512 N N . LEU B 1 380 ? -7.688 -14.359 -20.156 1 92.12 380 LEU B N 1
ATOM 6513 C CA . LEU B 1 380 ? -6.383 -13.977 -20.703 1 92.12 380 LEU B CA 1
ATOM 6514 C C . LEU B 1 380 ? -6.434 -13.844 -22.219 1 92.12 380 LEU B C 1
ATOM 6516 O O . LEU B 1 380 ? -5.715 -13.023 -22.797 1 92.12 380 LEU B O 1
ATOM 6520 N N . LYS B 1 381 ? -7.27 -14.633 -22.844 1 91.88 381 LYS B N 1
ATOM 6521 C CA . LYS B 1 381 ? -7.391 -14.523 -24.297 1 91.88 381 LYS B CA 1
ATOM 6522 C C . LYS B 1 381 ? -8.016 -13.195 -24.703 1 91.88 381 LYS B C 1
ATOM 6524 O O . LYS B 1 381 ? -7.434 -12.438 -25.484 1 91.88 381 LYS B O 1
ATOM 6529 N N . PRO B 1 382 ? -9.227 -12.867 -24.156 1 94 382 PRO B N 1
ATOM 6530 C CA . PRO B 1 382 ? -9.781 -11.57 -24.547 1 94 382 PRO B CA 1
ATOM 6531 C C . PRO B 1 382 ? -8.891 -10.398 -24.141 1 94 382 PRO B C 1
ATOM 6533 O O . PRO B 1 382 ? -8.867 -9.375 -24.844 1 94 382 PRO B O 1
ATOM 6536 N N . MET B 1 383 ? -8.18 -10.445 -23.125 1 93.75 383 MET B N 1
ATOM 6537 C CA . MET B 1 383 ? -7.254 -9.383 -22.75 1 93.75 383 MET B CA 1
ATOM 6538 C C . MET B 1 383 ? -6.137 -9.242 -23.781 1 93.75 383 MET B C 1
ATOM 6540 O O . MET B 1 383 ? -5.773 -8.133 -24.156 1 93.75 383 MET B O 1
ATOM 6544 N N . THR B 1 384 ? -5.543 -10.398 -24.172 1 90.44 384 THR B N 1
ATOM 6545 C CA . THR B 1 384 ? -4.512 -10.398 -25.203 1 90.44 384 THR B CA 1
ATOM 6546 C C . THR B 1 384 ? -5.035 -9.773 -26.5 1 90.44 384 THR B C 1
ATOM 6548 O O . THR B 1 384 ? -4.363 -8.938 -27.094 1 90.44 384 THR B O 1
ATOM 6551 N N . GLU B 1 385 ? -6.195 -10.141 -26.875 1 92.62 385 GLU B N 1
ATOM 6552 C CA . GLU B 1 385 ? -6.809 -9.625 -28.094 1 92.62 385 GLU B CA 1
ATOM 6553 C C . GLU B 1 385 ? -7.035 -8.117 -28 1 92.62 385 GLU B C 1
ATOM 6555 O O . GLU B 1 385 ? -6.855 -7.395 -28.984 1 92.62 385 GLU B O 1
ATOM 6560 N N . ALA B 1 386 ? -7.434 -7.652 -26.844 1 94 386 ALA B N 1
ATOM 6561 C CA . ALA B 1 386 ? -7.66 -6.227 -26.625 1 94 386 ALA B CA 1
ATOM 6562 C C . ALA B 1 386 ? -6.383 -5.426 -26.859 1 94 386 ALA B C 1
ATOM 6564 O O . ALA B 1 386 ? -6.398 -4.383 -27.516 1 94 386 ALA B O 1
ATOM 6565 N N . PHE B 1 387 ? -5.281 -5.914 -26.312 1 91.31 387 PHE B N 1
ATOM 6566 C CA . PHE B 1 387 ? -4.012 -5.203 -26.422 1 91.31 387 PHE B CA 1
ATOM 6567 C C . PHE B 1 387 ? -3.459 -5.309 -27.844 1 91.31 387 PHE B C 1
ATOM 6569 O O . PHE B 1 387 ? -2.791 -4.391 -28.328 1 91.31 387 PHE B O 1
ATOM 6576 N N . GLU B 1 388 ? -3.693 -6.461 -28.484 1 89.88 388 GLU B N 1
ATOM 6577 C CA . GLU B 1 388 ? -3.287 -6.59 -29.875 1 89.88 388 GLU B CA 1
ATOM 6578 C C . GLU B 1 388 ? -4.051 -5.617 -30.766 1 89.88 388 GLU B C 1
ATOM 6580 O O . GLU B 1 388 ? -3.477 -5.035 -31.688 1 89.88 388 GLU B O 1
ATOM 6585 N N . LYS B 1 389 ? -5.297 -5.449 -30.516 1 93.69 389 LYS B N 1
ATOM 6586 C CA . LYS B 1 389 ? -6.145 -4.551 -31.281 1 93.69 389 LYS B CA 1
ATOM 6587 C C . LYS B 1 389 ? -5.77 -3.092 -31.031 1 93.69 389 LYS B C 1
ATOM 6589 O O . LYS B 1 389 ? -5.746 -2.283 -31.969 1 93.69 389 LYS B O 1
ATOM 6594 N N . ASN B 1 390 ? -5.516 -2.771 -29.797 1 93.25 390 ASN B N 1
ATOM 6595 C CA . ASN B 1 390 ? -5.121 -1.418 -29.422 1 93.25 390 ASN B CA 1
ATOM 6596 C C . ASN B 1 390 ? -4.043 -1.426 -28.328 1 93.25 390 ASN B C 1
ATOM 6598 O O . ASN B 1 390 ? -4.348 -1.294 -27.156 1 93.25 390 ASN B O 1
ATOM 6602 N N . PRO B 1 391 ? -2.852 -1.46 -28.75 1 87.19 391 PRO B N 1
ATOM 6603 C CA . PRO B 1 391 ? -1.755 -1.515 -27.781 1 87.19 391 PRO B CA 1
ATOM 6604 C C . PRO B 1 391 ? -1.699 -0.281 -26.875 1 87.19 391 PRO B C 1
ATOM 6606 O O . PRO B 1 391 ? -1.054 -0.308 -25.828 1 87.19 391 PRO B O 1
ATOM 6609 N N . ASN B 1 392 ? -2.424 0.77 -27.297 1 89.25 392 ASN B N 1
ATOM 6610 C CA . ASN B 1 392 ? -2.355 2.018 -26.547 1 89.25 392 ASN B CA 1
ATOM 6611 C C . ASN B 1 392 ? -3.652 2.283 -25.781 1 89.25 392 ASN B C 1
ATOM 6613 O O . ASN B 1 392 ? -3.932 3.42 -25.406 1 89.25 392 ASN B O 1
ATOM 6617 N N . ILE B 1 393 ? -4.414 1.261 -25.609 1 93.75 393 ILE B N 1
ATOM 6618 C CA . ILE B 1 393 ? -5.645 1.419 -24.844 1 93.75 393 ILE B CA 1
ATOM 6619 C C . ILE B 1 393 ? -5.332 2.041 -23.484 1 93.75 393 ILE B C 1
ATOM 6621 O O . ILE B 1 393 ? -4.336 1.688 -22.859 1 93.75 393 ILE B O 1
ATOM 6625 N N . SER B 1 394 ? -6.07 3.02 -23.062 1 94.75 394 SER B N 1
ATOM 6626 C CA . SER B 1 394 ? -5.762 3.791 -21.859 1 94.75 394 SER B CA 1
ATOM 6627 C C . SER B 1 394 ? -5.777 2.908 -20.609 1 94.75 394 SER B C 1
ATOM 6629 O O . SER B 1 394 ? -4.895 3.016 -19.766 1 94.75 394 SER B O 1
ATOM 6631 N N . ASN B 1 395 ? -6.785 2.031 -20.531 1 97.44 395 ASN B N 1
ATOM 6632 C CA . ASN B 1 395 ? -6.996 1.096 -19.438 1 97.44 395 ASN B CA 1
ATOM 6633 C C . ASN B 1 395 ? -7.691 -0.177 -19.906 1 97.44 395 ASN B C 1
ATOM 6635 O O . ASN B 1 395 ? -8.641 -0.117 -20.688 1 97.44 395 ASN B O 1
ATOM 6639 N N . LEU B 1 396 ? -7.211 -1.311 -19.484 1 97 396 LEU B N 1
ATOM 6640 C CA . LEU B 1 396 ? -7.754 -2.592 -19.922 1 97 396 LEU B CA 1
ATOM 6641 C C . LEU B 1 396 ? -9.258 -2.652 -19.688 1 97 396 LEU B C 1
ATOM 6643 O O . LEU B 1 396 ? -9.984 -3.307 -20.453 1 97 396 LEU B O 1
ATOM 6647 N N . MET B 1 397 ? -9.797 -1.942 -18.688 1 98.38 397 MET B N 1
ATOM 6648 C CA . MET B 1 397 ? -11.227 -1.977 -18.375 1 98.38 397 MET B CA 1
ATOM 6649 C C . MET B 1 397 ? -12.062 -1.465 -19.547 1 98.38 397 MET B C 1
ATOM 6651 O O . MET B 1 397 ? -13.203 -1.889 -19.719 1 98.38 397 MET B O 1
ATOM 6655 N N . CYS B 1 398 ? -11.492 -0.609 -20.375 1 97.88 398 CYS B N 1
ATOM 6656 C CA . CYS B 1 398 ? -12.211 -0.069 -21.531 1 97.88 398 CYS B CA 1
ATOM 6657 C C . CYS B 1 398 ? -12.516 -1.164 -22.547 1 97.88 398 CYS B C 1
ATOM 6659 O O . CYS B 1 398 ? -13.438 -1.028 -23.344 1 97.88 398 CYS B O 1
ATOM 6661 N N . ALA B 1 399 ? -11.766 -2.297 -22.547 1 97.06 399 ALA B N 1
ATOM 6662 C CA . ALA B 1 399 ? -12.008 -3.426 -23.438 1 97.06 399 ALA B CA 1
ATOM 6663 C C . ALA B 1 399 ? -13.133 -4.312 -22.922 1 97.06 399 ALA B C 1
ATOM 6665 O O . ALA B 1 399 ? -13.617 -5.195 -23.625 1 97.06 399 ALA B O 1
ATOM 6666 N N . PHE B 1 400 ? -13.602 -4.074 -21.734 1 98 400 PHE B N 1
ATOM 6667 C CA . PHE B 1 400 ? -14.625 -4.902 -21.109 1 98 400 PHE B CA 1
ATOM 6668 C C . PHE B 1 400 ? -15.844 -4.062 -20.734 1 98 400 PHE B C 1
ATOM 6670 O O . PHE B 1 400 ? -16.469 -4.301 -19.703 1 98 400 PHE B O 1
ATOM 6677 N N . GLN B 1 401 ? -16.141 -3.074 -21.516 1 96.88 401 GLN B N 1
ATOM 6678 C CA . GLN B 1 401 ? -17.234 -2.146 -21.219 1 96.88 401 GLN B CA 1
ATOM 6679 C C . GLN B 1 401 ? -18.578 -2.875 -21.156 1 96.88 401 GLN B C 1
ATOM 6681 O O . GLN B 1 401 ? -19.453 -2.506 -20.359 1 96.88 401 GLN B O 1
ATOM 6686 N N . THR B 1 402 ? -18.75 -3.945 -21.906 1 97.31 402 THR B N 1
ATOM 6687 C CA . THR B 1 402 ? -20.016 -4.684 -21.922 1 97.31 402 THR B CA 1
ATOM 6688 C C . THR B 1 402 ? -20.266 -5.344 -20.578 1 97.31 402 THR B C 1
ATOM 6690 O O . THR B 1 402 ? -21.359 -5.207 -20 1 97.31 402 THR B O 1
ATOM 6693 N N . GLU B 1 403 ? -19.281 -6.016 -20.062 1 97.56 403 GLU B N 1
ATOM 6694 C CA . GLU B 1 403 ? -19.391 -6.699 -18.781 1 97.56 403 GLU B CA 1
ATOM 6695 C C . GLU B 1 403 ? -19.562 -5.699 -17.641 1 97.56 403 GLU B C 1
ATOM 6697 O O . GLU B 1 403 ? -20.359 -5.914 -16.734 1 97.56 403 GLU B O 1
ATOM 6702 N N . ILE B 1 404 ? -18.828 -4.582 -17.719 1 98.38 404 ILE B N 1
ATOM 6703 C CA . ILE B 1 404 ? -18.859 -3.596 -16.641 1 98.38 404 ILE B CA 1
ATOM 6704 C C . ILE B 1 404 ? -20.203 -2.879 -16.641 1 98.38 404 ILE B C 1
ATOM 6706 O O . ILE B 1 404 ? -20.812 -2.703 -15.586 1 98.38 404 ILE B O 1
ATOM 6710 N N . ARG B 1 405 ? -20.75 -2.514 -17.812 1 97.56 405 ARG B N 1
ATOM 6711 C CA . ARG B 1 405 ? -22.047 -1.847 -17.906 1 97.56 405 ARG B CA 1
ATOM 6712 C C . ARG B 1 405 ? -23.156 -2.74 -17.375 1 97.56 405 ARG B C 1
ATOM 6714 O O . ARG B 1 405 ? -24.094 -2.26 -16.734 1 97.56 405 ARG B O 1
ATOM 6721 N N . ALA B 1 406 ? -23.031 -3.982 -17.672 1 97.25 406 ALA B N 1
ATOM 6722 C CA . ALA B 1 406 ? -24.094 -4.918 -17.312 1 97.25 406 ALA B CA 1
ATOM 6723 C C . ALA B 1 406 ? -24.047 -5.25 -15.82 1 97.25 406 ALA B C 1
ATOM 6725 O O . ALA B 1 406 ? -25.078 -5.539 -15.211 1 97.25 406 ALA B O 1
ATOM 6726 N N . GLY B 1 407 ? -22.859 -5.137 -15.203 1 98.25 407 GLY B N 1
ATOM 6727 C CA . GLY B 1 407 ? -22.734 -5.742 -13.891 1 98.25 407 GLY B CA 1
ATOM 6728 C C . GLY B 1 407 ? -22.391 -4.738 -12.805 1 98.25 407 GLY B C 1
ATOM 6729 O O . GLY B 1 407 ? -22.422 -5.062 -11.617 1 98.25 407 GLY B O 1
ATOM 6730 N N . LEU B 1 408 ? -22.062 -3.451 -13.133 1 98.62 408 LEU B N 1
ATOM 6731 C CA . LEU B 1 408 ? -21.484 -2.535 -12.164 1 98.62 408 LEU B CA 1
ATOM 6732 C C . LEU B 1 408 ? -22.469 -2.217 -11.047 1 98.62 408 LEU B C 1
ATOM 6734 O O . LEU B 1 408 ? -22.094 -2.146 -9.875 1 98.62 408 LEU B O 1
ATOM 6738 N N . GLN B 1 409 ? -23.734 -2.002 -11.391 1 98.38 409 GLN B N 1
ATOM 6739 C CA . GLN B 1 409 ? -24.703 -1.723 -10.336 1 98.38 409 GLN B CA 1
ATOM 6740 C C . GLN B 1 409 ? -24.891 -2.936 -9.43 1 98.38 409 GLN B C 1
ATOM 6742 O O . GLN B 1 409 ? -25.094 -2.793 -8.227 1 98.38 409 GLN B O 1
ATOM 6747 N N . ASN B 1 410 ? -24.922 -4.172 -10.016 1 98.44 410 ASN B N 1
ATOM 6748 C CA . ASN B 1 410 ? -24.938 -5.379 -9.203 1 98.44 410 ASN B CA 1
ATOM 6749 C C . ASN B 1 410 ? -23.766 -5.414 -8.227 1 98.44 410 ASN B C 1
ATOM 6751 O O . ASN B 1 410 ? -23.922 -5.809 -7.07 1 98.44 410 ASN B O 1
ATOM 6755 N N . TYR B 1 411 ? -22.609 -5.027 -8.727 1 98.81 411 TYR B N 1
ATOM 6756 C CA . TYR B 1 411 ? -21.406 -4.973 -7.902 1 98.81 411 TYR B CA 1
ATOM 6757 C C . TYR B 1 411 ? -21.578 -3.988 -6.754 1 98.81 411 TYR B C 1
ATOM 6759 O O . TYR B 1 411 ? -21.312 -4.32 -5.598 1 98.81 411 TYR B O 1
ATOM 6767 N N . ARG B 1 412 ? -22.062 -2.773 -7.039 1 98.69 412 ARG B N 1
ATOM 6768 C CA . ARG B 1 412 ? -22.312 -1.747 -6.031 1 98.69 412 ARG B CA 1
ATOM 6769 C C . ARG B 1 412 ? -23.297 -2.238 -4.984 1 98.69 412 ARG B C 1
ATOM 6771 O O . ARG B 1 412 ? -23.062 -2.1 -3.783 1 98.69 412 ARG B O 1
ATOM 6778 N N . ASP B 1 413 ? -24.391 -2.881 -5.41 1 98.56 413 ASP B N 1
ATOM 6779 C CA . ASP B 1 413 ? -25.438 -3.361 -4.523 1 98.56 413 ASP B CA 1
ATOM 6780 C C . ASP B 1 413 ? -24.938 -4.496 -3.637 1 98.56 413 ASP B C 1
ATOM 6782 O O . ASP B 1 413 ? -25.312 -4.59 -2.465 1 98.56 413 ASP B O 1
ATOM 6786 N N . MET B 1 414 ? -24.156 -5.34 -4.207 1 98.69 414 MET B N 1
ATOM 6787 C CA . MET B 1 414 ? -23.609 -6.457 -3.441 1 98.69 414 MET B CA 1
ATOM 6788 C C . MET B 1 414 ? -22.672 -5.965 -2.348 1 98.69 414 MET B C 1
ATOM 6790 O O . MET B 1 414 ? -22.766 -6.41 -1.201 1 98.69 414 MET B O 1
ATOM 6794 N N . VAL B 1 415 ? -21.766 -5.055 -2.699 1 98.69 415 VAL B N 1
ATOM 6795 C CA . VAL B 1 415 ? -20.859 -4.492 -1.696 1 98.69 415 VAL B CA 1
ATOM 6796 C C . VAL B 1 415 ? -21.672 -3.785 -0.614 1 98.69 415 VAL B C 1
ATOM 6798 O O . VAL B 1 415 ? -21.359 -3.883 0.574 1 98.69 415 VAL B O 1
ATOM 6801 N N . ALA B 1 416 ? -22.75 -3.088 -1.04 1 98.56 416 ALA B N 1
ATOM 6802 C CA . ALA B 1 416 ? -23.625 -2.414 -0.082 1 98.56 416 ALA B CA 1
ATOM 6803 C C . ALA B 1 416 ? -24.266 -3.416 0.874 1 98.56 416 ALA B C 1
ATOM 6805 O O . ALA B 1 416 ? -24.297 -3.195 2.086 1 98.56 416 ALA B O 1
ATOM 6806 N N . LEU B 1 417 ? -24.766 -4.5 0.319 1 98.44 417 LEU B N 1
ATOM 6807 C CA . LEU B 1 417 ? -25.406 -5.535 1.124 1 98.44 417 LEU B CA 1
ATOM 6808 C C . LEU B 1 417 ? -24.422 -6.141 2.117 1 98.44 417 LEU B C 1
ATOM 6810 O O . LEU B 1 417 ? -24.719 -6.258 3.307 1 98.44 417 LEU B O 1
ATOM 6814 N N . ILE B 1 418 ? -23.25 -6.496 1.663 1 98.5 418 ILE B N 1
ATOM 6815 C CA . ILE B 1 418 ? -22.234 -7.117 2.502 1 98.5 418 ILE B CA 1
ATOM 6816 C C . ILE B 1 418 ? -21.844 -6.164 3.629 1 98.5 418 ILE B C 1
ATOM 6818 O O . ILE B 1 418 ? -21.797 -6.559 4.797 1 98.5 418 ILE B O 1
ATOM 6822 N N . THR B 1 419 ? -21.625 -4.91 3.287 1 98.12 419 THR B N 1
ATOM 6823 C CA . THR B 1 419 ? -21.141 -3.904 4.223 1 98.12 419 THR B CA 1
ATOM 6824 C C . THR B 1 419 ? -22.188 -3.613 5.297 1 98.12 419 THR B C 1
ATOM 6826 O O . THR B 1 419 ? -21.859 -3.475 6.477 1 98.12 419 THR B O 1
ATOM 6829 N N . SER B 1 420 ? -23.453 -3.592 4.957 1 98.12 420 SER B N 1
ATOM 6830 C CA . SER B 1 420 ? -24.5 -3.18 5.887 1 98.12 420 SER B CA 1
ATOM 6831 C C . SER B 1 420 ? -24.984 -4.359 6.719 1 98.12 420 SER B C 1
ATOM 6833 O O . SER B 1 420 ? -25.469 -4.176 7.84 1 98.12 420 SER B O 1
ATOM 6835 N N . LYS B 1 421 ? -24.781 -5.602 6.172 1 98.31 421 LYS B N 1
ATOM 6836 C CA . LYS B 1 421 ? -25.547 -6.68 6.801 1 98.31 421 LYS B CA 1
ATOM 6837 C C . LYS B 1 421 ? -24.609 -7.758 7.348 1 98.31 421 LYS B C 1
ATOM 6839 O O . LYS B 1 421 ? -25.031 -8.578 8.172 1 98.31 421 LYS B O 1
ATOM 6844 N N . LEU B 1 422 ? -23.406 -7.797 6.918 1 97.69 422 LEU B N 1
ATOM 6845 C CA . LEU B 1 422 ? -22.531 -8.898 7.312 1 97.69 422 LEU B CA 1
ATOM 6846 C C . LEU B 1 422 ? -21.328 -8.383 8.109 1 97.69 422 LEU B C 1
ATOM 6848 O O . LEU B 1 422 ? -20.984 -7.203 8.031 1 97.69 422 LEU B O 1
ATOM 6852 N N . GLU B 1 423 ? -20.719 -9.258 8.883 1 96.12 423 GLU B N 1
ATOM 6853 C CA . GLU B 1 423 ? -19.5 -8.969 9.641 1 96.12 423 GLU B CA 1
ATOM 6854 C C . GLU B 1 423 ? -18.266 -9.508 8.93 1 96.12 423 GLU B C 1
ATOM 6856 O O . GLU B 1 423 ? -17.469 -10.234 9.523 1 96.12 423 GLU B O 1
ATOM 6861 N N . VAL B 1 424 ? -18.156 -9.172 7.648 1 97.25 424 VAL B N 1
ATOM 6862 C CA . VAL B 1 424 ? -17.031 -9.672 6.852 1 97.25 424 VAL B CA 1
ATOM 6863 C C . VAL B 1 424 ? -16.234 -8.492 6.297 1 97.25 424 VAL B C 1
ATOM 6865 O O . VAL B 1 424 ? -16.812 -7.477 5.898 1 97.25 424 VAL B O 1
ATOM 6868 N N . SER B 1 425 ? -14.938 -8.57 6.387 1 97.94 425 SER B N 1
ATOM 6869 C CA . SER B 1 425 ? -14.039 -7.621 5.738 1 97.94 425 SER B CA 1
ATOM 6870 C C . SER B 1 425 ? -13.742 -8.023 4.301 1 97.94 425 SER B C 1
ATOM 6872 O O . SER B 1 425 ? -13.32 -9.156 4.043 1 97.94 425 SER B O 1
ATOM 6874 N N . ILE B 1 426 ? -13.953 -7.141 3.34 1 98.75 426 ILE B N 1
ATOM 6875 C CA . ILE B 1 426 ? -13.773 -7.441 1.925 1 98.75 426 ILE B CA 1
ATOM 6876 C C . ILE B 1 426 ? -12.828 -6.418 1.296 1 98.75 426 ILE B C 1
ATOM 6878 O O . ILE B 1 426 ? -13.203 -5.73 0.342 1 98.75 426 ILE B O 1
ATOM 6882 N N . PRO B 1 427 ? -11.578 -6.359 1.741 1 98.75 427 PRO B N 1
ATOM 6883 C CA . PRO B 1 427 ? -10.664 -5.285 1.343 1 98.75 427 PRO B CA 1
ATOM 6884 C C . PRO B 1 427 ? -10.453 -5.215 -0.168 1 98.75 427 PRO B C 1
ATOM 6886 O O . PRO B 1 427 ? -10.461 -4.125 -0.747 1 98.75 427 PRO B O 1
ATOM 6889 N N . VAL B 1 428 ? -10.281 -6.324 -0.875 1 98.94 428 VAL B N 1
ATOM 6890 C CA . VAL B 1 428 ? -9.922 -6.297 -2.289 1 98.94 428 VAL B CA 1
ATOM 6891 C C . VAL B 1 428 ? -11.156 -5.988 -3.131 1 98.94 428 VAL B C 1
ATOM 6893 O O . VAL B 1 428 ? -11.086 -5.219 -4.09 1 98.94 428 VAL B O 1
ATOM 6896 N N . LEU B 1 429 ? -12.344 -6.57 -2.779 1 98.94 429 LEU B N 1
ATOM 6897 C CA . LEU B 1 429 ? -13.57 -6.246 -3.5 1 98.94 429 LEU B CA 1
ATOM 6898 C C . LEU B 1 429 ? -13.891 -4.758 -3.379 1 98.94 429 LEU B C 1
ATOM 6900 O O . LEU B 1 429 ? -14.266 -4.117 -4.363 1 98.94 429 LEU B O 1
ATOM 6904 N N . SER B 1 430 ? -13.711 -4.242 -2.154 1 98.81 430 SER B N 1
ATOM 6905 C CA . SER B 1 430 ? -13.969 -2.822 -1.933 1 98.81 430 SER B CA 1
ATOM 6906 C C . SER B 1 430 ? -12.984 -1.95 -2.695 1 98.81 430 SER B C 1
ATOM 6908 O O . SER B 1 430 ? -13.367 -0.96 -3.32 1 98.81 430 SER B O 1
ATOM 6910 N N . ALA B 1 431 ? -11.711 -2.285 -2.664 1 98.88 431 ALA B N 1
ATOM 6911 C CA . ALA B 1 431 ? -10.672 -1.522 -3.35 1 98.88 431 ALA B CA 1
ATOM 6912 C C . ALA B 1 431 ? -10.875 -1.558 -4.863 1 98.88 431 ALA B C 1
ATOM 6914 O O . ALA B 1 431 ? -10.648 -0.559 -5.551 1 98.88 431 ALA B O 1
ATOM 6915 N N . SER B 1 432 ? -11.258 -2.729 -5.363 1 98.94 432 SER B N 1
ATOM 6916 C CA . SER B 1 432 ? -11.484 -2.881 -6.797 1 98.94 432 SER B CA 1
ATOM 6917 C C . SER B 1 432 ? -12.633 -1.993 -7.27 1 98.94 432 SER B C 1
ATOM 6919 O O . SER B 1 432 ? -12.547 -1.377 -8.336 1 98.94 432 SER B O 1
ATOM 6921 N N . LEU B 1 433 ? -13.68 -1.943 -6.492 1 98.88 433 LEU B N 1
ATOM 6922 C CA . LEU B 1 433 ? -14.812 -1.097 -6.852 1 98.88 433 LEU B CA 1
ATOM 6923 C C . LEU B 1 433 ? -14.414 0.375 -6.855 1 98.88 433 LEU B C 1
ATOM 6925 O O . LEU B 1 433 ? -14.82 1.131 -7.738 1 98.88 433 LEU B O 1
ATOM 6929 N N . ASN B 1 434 ? -13.625 0.784 -5.848 1 98.75 434 ASN B N 1
ATOM 6930 C CA . ASN B 1 434 ? -13.117 2.152 -5.805 1 98.75 434 ASN B CA 1
ATOM 6931 C C . ASN B 1 434 ? -12.258 2.469 -7.027 1 98.75 434 ASN B C 1
ATOM 6933 O O . ASN B 1 434 ? -12.305 3.584 -7.547 1 98.75 434 ASN B O 1
ATOM 6937 N N . TYR B 1 435 ? -11.477 1.508 -7.492 1 98.88 435 TYR B N 1
ATOM 6938 C CA . TYR B 1 435 ? -10.648 1.69 -8.68 1 98.88 435 TYR B CA 1
ATOM 6939 C C . TYR B 1 435 ? -11.508 1.911 -9.914 1 98.88 435 TYR B C 1
ATOM 6941 O O . TYR B 1 435 ? -11.273 2.846 -10.688 1 98.88 435 TYR B O 1
ATOM 6949 N N . VAL B 1 436 ? -12.508 1.042 -10.086 1 98.81 436 VAL B N 1
ATOM 6950 C CA . VAL B 1 436 ? -13.398 1.168 -11.242 1 98.81 436 VAL B CA 1
ATOM 6951 C C . VAL B 1 436 ? -14.055 2.545 -11.234 1 98.81 436 VAL B C 1
ATOM 6953 O O . VAL B 1 436 ? -14.055 3.242 -12.258 1 98.81 436 VAL B O 1
ATOM 6956 N N . THR B 1 437 ? -14.555 2.941 -10.109 1 98.5 437 THR B N 1
ATOM 6957 C CA . THR B 1 437 ? -15.25 4.219 -10 1 98.5 437 THR B CA 1
ATOM 6958 C C . THR B 1 437 ? -14.297 5.379 -10.273 1 98.5 437 THR B C 1
ATOM 6960 O O . THR B 1 437 ? -14.586 6.246 -11.102 1 98.5 437 THR B O 1
ATOM 6963 N N . ALA B 1 438 ? -13.133 5.375 -9.656 1 98.62 438 ALA B N 1
ATOM 6964 C CA . ALA B 1 438 ? -12.195 6.488 -9.75 1 98.62 438 ALA B CA 1
ATOM 6965 C C . ALA B 1 438 ? -11.633 6.617 -11.164 1 98.62 438 ALA B C 1
ATOM 6967 O O . ALA B 1 438 ? -11.539 7.719 -11.711 1 98.62 438 ALA B O 1
ATOM 6968 N N . MET B 1 439 ? -11.32 5.496 -11.812 1 98.62 439 MET B N 1
ATOM 6969 C CA . MET B 1 439 ? -10.586 5.512 -13.07 1 98.62 439 MET B CA 1
ATOM 6970 C C . MET B 1 439 ? -11.508 5.879 -14.234 1 98.62 439 MET B C 1
ATOM 6972 O O . MET B 1 439 ? -11.031 6.184 -15.328 1 98.62 439 MET B O 1
ATOM 6976 N N . PHE B 1 440 ? -12.82 5.883 -13.984 1 98.44 440 PHE B N 1
ATOM 6977 C CA . PHE B 1 440 ? -13.75 6.312 -15.023 1 98.44 440 PHE B CA 1
ATOM 6978 C C . PHE B 1 440 ? -14.344 7.672 -14.68 1 98.44 440 PHE B C 1
ATOM 6980 O O . PHE B 1 440 ? -15.273 8.133 -15.352 1 98.44 440 PHE B O 1
ATOM 6987 N N . THR B 1 441 ? -13.883 8.352 -13.602 1 97.81 441 THR B N 1
ATOM 6988 C CA . THR B 1 441 ? -14.383 9.648 -13.172 1 97.81 441 THR B CA 1
ATOM 6989 C C . THR B 1 441 ? -13.422 10.758 -13.594 1 97.81 441 THR B C 1
ATOM 6991 O O . THR B 1 441 ? -12.305 10.844 -13.086 1 97.81 441 THR B O 1
ATOM 6994 N N . PRO B 1 442 ? -13.852 11.648 -14.43 1 97.31 442 PRO B N 1
ATOM 6995 C CA . PRO B 1 442 ? -12.93 12.648 -14.969 1 97.31 442 PRO B CA 1
ATOM 6996 C C . PRO B 1 442 ? -12.43 13.625 -13.914 1 97.31 442 PRO B C 1
ATOM 6998 O O . PRO B 1 442 ? -11.297 14.117 -14.008 1 97.31 442 PRO B O 1
ATOM 7001 N N . THR B 1 443 ? -13.297 13.969 -12.938 1 97.5 443 THR B N 1
ATOM 7002 C CA . THR B 1 443 ? -12.914 14.883 -11.875 1 97.5 443 THR B CA 1
ATOM 7003 C C . THR B 1 443 ? -13.195 14.273 -10.508 1 97.5 443 THR B C 1
ATOM 7005 O O . THR B 1 443 ? -14.344 13.945 -10.195 1 97.5 443 THR B O 1
ATOM 7008 N N . LEU B 1 444 ? -12.195 14.055 -9.797 1 98.25 444 LEU B N 1
ATOM 7009 C CA . LEU B 1 444 ? -12.328 13.625 -8.414 1 98.25 444 LEU B CA 1
ATOM 7010 C C . LEU B 1 444 ? -12.383 14.82 -7.473 1 98.25 444 LEU B C 1
ATOM 7012 O O . LEU B 1 444 ? -11.344 15.359 -7.074 1 98.25 444 LEU B O 1
ATOM 7016 N N . LYS B 1 445 ? -13.5 15.18 -6.977 1 98.25 445 LYS B N 1
ATOM 7017 C CA . LYS B 1 445 ? -13.711 16.422 -6.23 1 98.25 445 LYS B CA 1
ATOM 7018 C C . LYS B 1 445 ? -12.945 16.406 -4.91 1 98.25 445 LYS B C 1
ATOM 7020 O O . LYS B 1 445 ? -12.547 17.453 -4.406 1 98.25 445 LYS B O 1
ATOM 7025 N N . TYR B 1 446 ? -12.758 15.141 -4.352 1 98.5 446 TYR B N 1
ATOM 7026 C CA . TYR B 1 446 ? -11.953 15.109 -3.137 1 98.5 446 TYR B CA 1
ATOM 7027 C C . TYR B 1 446 ? -10.547 15.641 -3.4 1 98.5 446 TYR B C 1
ATOM 7029 O O . TYR B 1 446 ? -9.93 16.25 -2.52 1 98.5 446 TYR B O 1
ATOM 7037 N N . GLY B 1 447 ? -9.984 15.383 -4.641 1 98.31 447 GLY B N 1
ATOM 7038 C CA . GLY B 1 447 ? -8.664 15.883 -4.992 1 98.31 447 GLY B CA 1
ATOM 7039 C C . GLY B 1 447 ? -8.594 17.391 -5.047 1 98.31 447 GLY B C 1
ATOM 7040 O O . GLY B 1 447 ? -7.566 17.984 -4.707 1 98.31 447 GLY B O 1
ATOM 7041 N N . GLN B 1 448 ? -9.695 18.062 -5.461 1 98.38 448 GLN B N 1
ATOM 7042 C CA . GLN B 1 448 ? -9.773 19.516 -5.488 1 98.38 448 GLN B CA 1
ATOM 7043 C C . GLN B 1 448 ? -9.711 20.094 -4.078 1 98.38 448 GLN B C 1
ATOM 7045 O O . GLN B 1 448 ? -8.969 21.047 -3.824 1 98.38 448 GLN B O 1
ATOM 7050 N N . LEU B 1 449 ? -10.469 19.469 -3.174 1 98.62 449 LEU B N 1
ATOM 7051 C CA . LEU B 1 449 ? -10.477 19.969 -1.803 1 98.62 449 LEU B CA 1
ATOM 7052 C C . LEU B 1 449 ? -9.133 19.734 -1.128 1 98.62 449 LEU B C 1
ATOM 7054 O O . LEU B 1 449 ? -8.617 20.609 -0.43 1 98.62 449 LEU B O 1
ATOM 7058 N N . VAL B 1 450 ? -8.555 18.547 -1.31 1 98.38 450 VAL B N 1
ATOM 7059 C CA . VAL B 1 450 ? -7.293 18.203 -0.66 1 98.38 450 VAL B CA 1
ATOM 7060 C C . VAL B 1 450 ? -6.191 19.141 -1.17 1 98.38 450 VAL B C 1
ATOM 7062 O O . VAL B 1 450 ? -5.312 19.547 -0.408 1 98.38 450 VAL B O 1
ATOM 7065 N N . SER B 1 451 ? -6.227 19.484 -2.471 1 98 451 SER B N 1
ATOM 7066 C CA . SER B 1 451 ? -5.285 20.469 -3.012 1 98 451 SER B CA 1
ATOM 7067 C C . SER B 1 451 ? -5.359 21.781 -2.256 1 98 451 SER B C 1
ATOM 7069 O O . SER B 1 451 ? -4.332 22.375 -1.922 1 98 451 SER B O 1
ATOM 7071 N N . LEU B 1 452 ? -6.539 22.203 -1.979 1 98.25 452 LEU B N 1
ATOM 7072 C CA . LEU B 1 452 ? -6.73 23.484 -1.29 1 98.25 452 LEU B CA 1
ATOM 7073 C C . LEU B 1 452 ? -6.363 23.359 0.185 1 98.25 452 LEU B C 1
ATOM 7075 O O . LEU B 1 452 ? -5.812 24.297 0.771 1 98.25 452 LEU B O 1
ATOM 7079 N N . GLN B 1 453 ? -6.723 22.219 0.822 1 97.69 453 GLN B N 1
ATOM 7080 C CA . GLN B 1 453 ? -6.32 22 2.205 1 97.69 453 GLN B CA 1
ATOM 7081 C C . GLN B 1 453 ? -4.816 22.188 2.377 1 97.69 453 GLN B C 1
ATOM 7083 O O . GLN B 1 453 ? -4.375 22.859 3.314 1 97.69 453 GLN B O 1
ATOM 7088 N N . ARG B 1 454 ? -4.055 21.625 1.489 1 95.88 454 ARG B N 1
ATOM 7089 C CA . ARG B 1 454 ? -2.598 21.703 1.545 1 95.88 454 ARG B CA 1
ATOM 7090 C C . ARG B 1 454 ? -2.119 23.141 1.363 1 95.88 454 ARG B C 1
ATOM 7092 O O . ARG B 1 454 ? -1.115 23.547 1.952 1 95.88 454 ARG B O 1
ATOM 7099 N N . ASP B 1 455 ? -2.814 23.875 0.547 1 95.88 455 ASP B N 1
ATOM 7100 C CA . ASP B 1 455 ? -2.475 25.281 0.358 1 95.88 455 ASP B CA 1
ATOM 7101 C C . ASP B 1 455 ? -2.785 26.094 1.612 1 95.88 455 ASP B C 1
ATOM 7103 O O . ASP B 1 455 ? -2.055 27.031 1.948 1 95.88 455 ASP B O 1
ATOM 7107 N N . VAL B 1 456 ? -3.848 25.766 2.316 1 94.5 456 VAL B N 1
ATOM 7108 C CA . VAL B 1 456 ? -4.246 26.516 3.508 1 94.5 456 VAL B CA 1
ATOM 7109 C C . VAL B 1 456 ? -3.145 26.422 4.562 1 94.5 456 VAL B C 1
ATOM 7111 O O . VAL B 1 456 ? -2.693 27.453 5.082 1 94.5 456 VAL B O 1
ATOM 7114 N N . PHE B 1 457 ? -2.654 25.203 4.859 1 89.12 457 PHE B N 1
ATOM 7115 C CA . PHE B 1 457 ? -1.786 25.078 6.023 1 89.12 457 PHE B CA 1
ATOM 7116 C C . PHE B 1 457 ? -0.321 25.188 5.621 1 89.12 457 PHE B C 1
ATOM 7118 O O . PHE B 1 457 ? 0.526 25.562 6.438 1 89.12 457 PHE B O 1
ATOM 7125 N N . GLY B 1 458 ? 0.026 24.906 4.309 1 87.69 458 GLY B N 1
ATOM 7126 C CA . GLY B 1 458 ? 1.436 24.828 3.961 1 87.69 458 GLY B CA 1
ATOM 7127 C C . GLY B 1 458 ? 1.802 25.703 2.771 1 87.69 458 GLY B C 1
ATOM 7128 O O . GLY B 1 458 ? 2.961 25.719 2.352 1 87.69 458 GLY B O 1
ATOM 7129 N N . ARG B 1 459 ? 0.803 26.344 2.193 1 91.12 459 ARG B N 1
ATOM 7130 C CA . ARG B 1 459 ? 1.025 27.141 0.995 1 91.12 459 ARG B CA 1
ATOM 7131 C C . ARG B 1 459 ? 1.695 26.328 -0.099 1 91.12 459 ARG B C 1
ATOM 7133 O O . ARG B 1 459 ? 2.672 26.766 -0.707 1 91.12 459 ARG B O 1
ATOM 7140 N N . HIS B 1 460 ? 1.25 25.141 -0.267 1 90.75 460 HIS B N 1
ATOM 7141 C CA . HIS B 1 460 ? 1.822 24.219 -1.251 1 90.75 460 HIS B CA 1
ATOM 7142 C C . HIS B 1 460 ? 1.442 24.641 -2.67 1 90.75 460 HIS B C 1
ATOM 7144 O O . HIS B 1 460 ? 2.016 24.125 -3.641 1 90.75 460 HIS B O 1
ATOM 7150 N N . GLY B 1 461 ? 0.523 25.5 -2.768 1 93.69 461 GLY B N 1
ATOM 7151 C CA . GLY B 1 461 ? 0.009 25.891 -4.07 1 93.69 461 GLY B CA 1
ATOM 7152 C C . GLY B 1 461 ? -0.904 24.859 -4.688 1 93.69 461 GLY B C 1
ATOM 7153 O O . GLY B 1 461 ? -1.05 23.75 -4.152 1 93.69 461 GLY B O 1
ATOM 7154 N N . TYR B 1 462 ? -1.595 25.203 -5.742 1 95.94 462 TYR B N 1
ATOM 7155 C CA . TYR B 1 462 ? -2.467 24.312 -6.504 1 95.94 462 TYR B CA 1
ATOM 7156 C C . TYR B 1 462 ? -2.525 24.719 -7.969 1 95.94 462 TYR B C 1
ATOM 7158 O O . TYR B 1 462 ? -2.172 25.859 -8.312 1 95.94 462 TYR B O 1
ATOM 7166 N N . GLU B 1 463 ? -2.789 23.781 -8.82 1 97 463 GLU B N 1
ATOM 7167 C CA . GLU B 1 463 ? -3.039 24.062 -10.227 1 97 463 GLU B CA 1
ATOM 7168 C C . GLU B 1 463 ? -4.52 24.328 -10.492 1 97 463 GLU B C 1
ATOM 7170 O O . GLU B 1 463 ? -5.375 23.875 -9.727 1 97 463 GLU B O 1
ATOM 7175 N N . ARG B 1 464 ? -4.766 25.109 -11.508 1 97 464 ARG B N 1
ATOM 7176 C CA . ARG B 1 464 ? -6.145 25.391 -11.898 1 97 464 ARG B CA 1
ATOM 7177 C C . ARG B 1 464 ? -6.5 24.703 -13.211 1 97 464 ARG B C 1
ATOM 7179 O O . ARG B 1 464 ? -5.609 24.344 -13.984 1 97 464 ARG B O 1
ATOM 7186 N N . VAL B 1 465 ? -7.801 24.516 -13.414 1 95.38 465 VAL B N 1
ATOM 7187 C CA . VAL B 1 465 ? -8.273 23.875 -14.641 1 95.38 465 VAL B CA 1
ATOM 7188 C C . VAL B 1 465 ? -8.43 24.922 -15.734 1 95.38 465 VAL B C 1
ATOM 7190 O O . VAL B 1 465 ? -8.422 24.609 -16.922 1 95.38 465 VAL B O 1
ATOM 7193 N N . ASP B 1 466 ? -8.531 26.219 -15.406 1 94.81 466 ASP B N 1
ATOM 7194 C CA . ASP B 1 466 ? -8.914 27.25 -16.359 1 94.81 466 ASP B CA 1
ATOM 7195 C C . ASP B 1 466 ? -7.707 28.125 -16.734 1 94.81 466 ASP B C 1
ATOM 7197 O O . ASP B 1 466 ? -7.82 29.016 -17.578 1 94.81 466 ASP B O 1
ATOM 7201 N N . LYS B 1 467 ? -6.594 27.891 -16.109 1 93.06 467 LYS B N 1
ATOM 7202 C CA . LYS B 1 467 ? -5.395 28.625 -16.484 1 93.06 467 LYS B CA 1
ATOM 7203 C C . LYS B 1 467 ? -4.133 27.859 -16.109 1 93.06 467 LYS B C 1
ATOM 7205 O O . LYS B 1 467 ? -4.156 27.016 -15.219 1 93.06 467 LYS B O 1
ATOM 7210 N N . ASP B 1 468 ? -3.041 28.188 -16.75 1 94.12 468 ASP B N 1
ATOM 7211 C CA . ASP B 1 468 ? -1.77 27.516 -16.516 1 94.12 468 ASP B CA 1
ATOM 7212 C C . ASP B 1 468 ? -1.061 28.062 -15.281 1 94.12 468 ASP B C 1
ATOM 7214 O O . ASP B 1 468 ? -1.294 29.203 -14.891 1 94.12 468 ASP B O 1
ATOM 7218 N N . GLY B 1 469 ? -0.231 27.172 -14.727 1 93.06 469 GLY B N 1
ATOM 7219 C CA . GLY B 1 469 ? 0.596 27.625 -13.617 1 93.06 469 GLY B CA 1
ATOM 7220 C C . GLY B 1 469 ? 0.074 27.172 -12.266 1 93.06 469 GLY B C 1
ATOM 7221 O O . GLY B 1 469 ? -0.915 26.453 -12.188 1 93.06 469 GLY B O 1
ATOM 7222 N N . ARG B 1 470 ? 0.746 27.469 -11.297 1 94 470 ARG B N 1
ATOM 7223 C CA . ARG B 1 470 ? 0.392 27.203 -9.906 1 94 470 ARG B CA 1
ATOM 7224 C C . ARG B 1 470 ? 0.213 28.484 -9.125 1 94 470 ARG B C 1
ATOM 7226 O O . ARG B 1 470 ? 0.918 29.469 -9.367 1 94 470 ARG B O 1
ATOM 7233 N N . GLU B 1 471 ? -0.719 28.516 -8.203 1 94.44 471 GLU B N 1
ATOM 7234 C CA . GLU B 1 471 ? -0.939 29.703 -7.391 1 94.44 471 GLU B CA 1
ATOM 7235 C C . GLU B 1 471 ? -1.317 29.344 -5.957 1 94.44 471 GLU B C 1
ATOM 7237 O O . GLU B 1 471 ? -1.479 28.156 -5.637 1 94.44 471 GLU B O 1
ATOM 7242 N N . SER B 1 472 ? -1.262 30.234 -5.082 1 94.88 472 SER B N 1
ATOM 7243 C CA . SER B 1 472 ? -1.718 30.125 -3.701 1 94.88 472 SER B CA 1
ATOM 7244 C C . SER B 1 472 ? -2.811 31.141 -3.396 1 94.88 472 SER B C 1
ATOM 7246 O O . SER B 1 472 ? -2.766 32.281 -3.883 1 94.88 472 SER B O 1
ATOM 7248 N N . PHE B 1 473 ? -3.77 30.734 -2.68 1 94.81 473 PHE B N 1
ATOM 7249 C CA . PHE B 1 473 ? -4.875 31.594 -2.254 1 94.81 473 PHE B CA 1
ATOM 7250 C C . PHE B 1 473 ? -4.531 32.312 -0.955 1 94.81 473 PHE B C 1
ATOM 7252 O O . PHE B 1 473 ? -3.631 31.891 -0.225 1 94.81 473 PHE B O 1
ATOM 7259 N N . GLN B 1 474 ? -5.074 33.469 -0.748 1 93.56 474 GLN B N 1
ATOM 7260 C CA . GLN B 1 474 ? -4.941 34.156 0.537 1 93.56 474 GLN B CA 1
ATOM 7261 C C . GLN B 1 474 ? -5.918 33.594 1.562 1 93.56 474 GLN B C 1
ATOM 7263 O O . GLN B 1 474 ? -7.133 33.75 1.427 1 93.56 474 GLN B O 1
ATOM 7268 N N . TRP B 1 475 ? -5.402 32.938 2.545 1 94.44 475 TRP B N 1
ATOM 7269 C CA . TRP B 1 475 ? -6.234 32.219 3.52 1 94.44 475 TRP B CA 1
ATOM 7270 C C . TRP B 1 475 ? -6.32 33.031 4.824 1 94.44 475 TRP B C 1
ATOM 7272 O O . TRP B 1 475 ? -5.402 33.781 5.164 1 94.44 475 TRP B O 1
ATOM 7282 N N . PRO B 1 476 ? -7.359 32.875 5.621 1 89.56 476 PRO B N 1
ATOM 7283 C CA . PRO B 1 476 ? -7.395 33.469 6.969 1 89.56 476 PRO B CA 1
ATOM 7284 C C . PRO B 1 476 ? -6.457 32.75 7.938 1 89.56 476 PRO B C 1
ATOM 7286 O O . PRO B 1 476 ? -6.066 31.594 7.688 1 89.56 476 PRO B O 1
ATOM 7289 N N . GLU B 1 477 ? -6.074 33.406 9 1 86.12 477 GLU B N 1
ATOM 7290 C CA . GLU B 1 477 ? -5.324 32.75 10.07 1 86.12 477 GLU B CA 1
ATOM 7291 C C . GLU B 1 477 ? -6.215 31.781 10.852 1 86.12 477 GLU B C 1
ATOM 7293 O O . GLU B 1 477 ? -7.344 32.125 11.211 1 86.12 477 GLU B O 1
ATOM 7298 N N . LEU B 1 478 ? -5.73 30.578 10.992 1 87.19 478 LEU B N 1
ATOM 7299 C CA . LEU B 1 478 ? -6.586 29.562 11.594 1 87.19 478 LEU B CA 1
ATOM 7300 C C . LEU B 1 478 ? -5.945 28.984 12.859 1 87.19 478 LEU B C 1
ATOM 7302 O O . LEU B 1 478 ? -6.555 28.172 13.547 1 87.19 478 LEU B O 1
ATOM 7306 N N . GLN B 1 479 ? -4.695 29.266 13.094 1 80.25 479 GLN B N 1
ATOM 7307 C CA . GLN B 1 479 ? -4.043 28.766 14.297 1 80.25 479 GLN B CA 1
ATOM 7308 C C . GLN B 1 479 ? -3.785 29.891 15.297 1 80.25 479 GLN B C 1
ATOM 7310 O O . GLN B 1 479 ? -3.648 31.047 14.906 1 80.25 479 GLN B O 1
#

InterPro domains:
  IPR006113 6-phosphogluconate dehydrogenase, decarboxylating [PIRSF000109] (3-475)
  IPR006113 6-phosphogluconate dehydrogenase, decarboxylating [TIGR00873] (4-473)
  IPR006114 6-phosphogluconate dehydrogenase, C-terminal [PF00393] (182-475)
  IPR006114 6-phosphogluconate dehydrogenase, C-terminal [SM01350] (182-476)
  IPR006115 6-phosphogluconate dehydrogenase, NADP-binding [PF03446] (4-174)
  IPR006183 6-phosphogluconate dehydrogenase [PR00076] (3-26)
  IPR006183 6-phosphogluconate dehydrogenase [PR00076] (69-98)
  IPR006183 6-phosphogluconate dehydrogenase [PR00076] (122-147)
  IPR006183 6-phosphogluconate dehydrogenase [PR00076] (171-199)
  IPR006183 6-phosphogluconate dehydrogenase [PR00076] (252-279)
  IPR006183 6-phosphogluconate dehydrogenase [PR00076] (365-387)
  IPR006183 6-phosphogluconate dehydrogenase [PTHR11811] (3-477)
  IPR006184 6-phosphogluconate-binding site [PS00461] (256-268)
  IPR008927 6-phosphogluconate dehydrogenase-like, C-terminal domain superfamily [SSF48179] (180-477)
  IPR013328 6-phosphogluconate dehydrogenase, domain 2 [G3DSA:1.10.1040.10] (188-445)
  IPR036291 NAD(P)-binding domain superfamily [SSF51735] (2-177)

pLDDT: mean 95.94, std 3.53, range [59.53, 98.94]

Secondary structure (DSSP, 8-state):
--BSEEEE--SHHHHHHHHHHHHTT--EEEE-SSHHHHHHHHHHTTTSTTGGGEEE-SSHHHHHHHBPSSPEEEE-S-TTHHHHHHHHHHHHH--TT-EEEE-S---HHHHHHHHHHHHHTT-EEEEEEEESHHHHHHH--EEEEEE-HHHHHHHHHHHHHHS-B-TTS-BSB----STTHHHHHHHHHHHHHHHHHHHHHHHHHHHHHTT--HHHHHHHHHHHHHTSTT-BHHHHHHHHHHH-B-TTSSBGGGGB-------SHHHHHHHHHHHHT---HHHHHHHHHHHHHHTHHHHHHHHHHSTTTT-------S--STTSHHHHHHHHHHHHHHHHHHHHHHHHHHHHHHHHT----HHHHHHGGGSSSTT-BTTHHHHHHHHHH-TT-S-GGGGGHHHHHHHHHHHHHHHHHHHHH-----HHHHHHHHHHHHHT-S--HHHHHHHHHHHHHH---EEBSSSSSEE---PPP--/--BSEEEE--SHHHHHHHHHHHHTT--EEEE-SSHHHHHHHHHHTTTSTTGGGEEE-SSHHHHHHHBPSSPEEEE-S-TTHHHHHHHHHHHHH--TT-EEEE-S---HHHHHHHHHHHHHTT-EEEEEEEESHHHHHHH--EEEEEE-HHHHHHHHHHHHHHS-B-TTS-BSB----STTHHHHHHHHHHHHHHHHHHHHHHHHHHHHHTT--HHHHHHHHHHHHHTSTT-BHHHHHHHHHHH-B-TTSSBGGGGB-------SHHHHHHHHHHHHT---HHHHHHHHHHHHHHTHHHHHHHHHHSTTTT-------S--STTSHHHHHHHHHHHHHHHHHHHHHHHHHHHHHHHHT----HHHHHHGGGSSSTT-BTTHHHHHHHHHH-TT-S-GGGGGHHHHHHHHHHHHHHHHHHHHH-----HHHHHHHHHHHHHT-S--HHHHHHHHHHHHHH---EEBSSSSSEE---PPP--

Solvent-accessible surface area (backbone atoms only — not comparable to full-atom values): 46644 Å² total; per-residue (Å²): 127,71,19,68,34,31,38,35,24,65,49,68,51,27,44,25,34,49,53,26,38,17,64,72,68,41,31,32,34,37,36,28,97,56,43,67,58,40,52,51,52,50,63,76,39,59,80,44,93,41,33,85,27,53,45,70,35,80,42,71,62,60,45,52,69,32,35,36,81,67,32,40,36,40,36,39,44,58,54,59,68,56,41,52,52,49,49,54,56,44,60,72,63,55,55,78,59,19,34,42,33,43,40,35,80,42,59,26,70,58,44,31,51,47,36,55,54,41,41,75,71,39,30,36,49,34,35,26,17,69,35,26,43,42,63,12,27,38,75,7,17,12,42,27,32,7,26,51,66,74,58,48,65,71,48,40,68,61,50,50,68,36,24,11,55,34,97,85,61,50,46,9,52,47,80,30,24,34,44,22,27,5,26,45,51,39,23,38,52,43,20,40,47,45,26,49,47,43,44,54,11,38,51,51,37,50,44,42,64,25,66,41,52,47,63,56,48,26,51,41,51,48,54,47,35,72,66,43,70,63,26,30,52,57,51,52,39,46,35,50,39,44,57,35,54,40,96,87,66,47,56,38,53,82,40,34,34,34,55,39,86,49,76,58,41,42,37,49,38,37,41,48,29,56,70,75,50,46,52,39,52,23,43,38,29,28,39,38,53,26,21,53,25,62,39,38,70,49,7,40,51,39,25,68,76,41,71,70,58,65,70,51,84,54,53,66,64,88,56,82,49,68,82,18,68,67,50,44,21,46,51,35,28,50,55,48,34,49,47,43,38,50,27,34,38,51,53,43,52,55,52,49,27,68,75,65,63,24,65,58,48,63,45,59,54,47,52,20,41,47,20,31,22,60,74,14,30,50,56,40,55,61,50,28,50,43,31,66,76,36,77,75,59,79,48,59,57,69,74,39,49,68,62,38,58,72,18,45,66,37,25,24,43,40,52,17,49,43,47,46,21,38,82,65,52,46,54,34,57,53,29,22,51,29,46,58,45,44,46,45,35,60,73,48,58,27,34,16,42,41,30,40,33,44,24,65,49,56,60,67,31,40,41,40,69,86,48,88,63,71,49,67,81,93,68,80,89,83,125,128,70,18,67,34,31,38,36,25,65,47,68,52,27,44,25,34,50,51,27,38,17,66,73,69,40,31,32,34,36,35,29,97,56,43,68,58,40,50,51,51,49,63,76,40,57,83,44,94,42,33,86,25,53,46,70,35,80,43,70,62,60,44,52,70,33,36,36,82,65,32,39,35,40,36,38,44,58,54,60,68,56,40,52,51,51,51,54,56,45,60,73,63,55,53,78,58,19,34,43,32,43,39,32,80,42,58,27,71,56,43,31,53,49,35,54,54,39,40,74,72,39,31,38,48,35,34,27,17,69,35,25,43,43,63,12,27,39,74,7,17,13,41,26,33,8,29,52,67,73,58,46,66,71,47,40,68,61,53,50,67,36,24,11,55,33,98,86,61,51,44,8,51,48,81,30,24,34,44,21,27,4,25,44,52,39,23,37,51,43,20,41,47,46,26,50,47,44,44,56,12,36,50,51,37,50,45,44,65,26,66,42,54,47,64,55,49,27,50,41,51,49,52,48,34,73,66,42,69,64,26,32,51,58,52,52,39,46,35,51,40,43,57,35,56,40,95,87,66,47,55,37,53,82,40,34,35,33,55,38,86,49,76,58,39,41,37,49,38,37,42,50,30,56,71,75,52,44,52,38,51,23,43,39,29,30,38,36,53,24,20,52,24,63,38,38,70,47,9,40,50,38,25,67,75,41,70,69,59,65,69,51,83,53,53,65,64,88,56,83,51,67,82,18,70,68,49,44,19,46,50,33,28,50,54,48,33,50,49,42,38,52,27,33,37,50,51,42,51,54,50,48,29,68,76,67,63,23,66,59,49,62,46,60,54,47,51,21,39,46,20,30,22,59,75,14,32,48,57,39,54,60,51,29,52,43,30,66,76,36,76,75,59,80,45,61,55,68,76,41,48,68,62,40,58,72,16,45,65,38,25,24,42,41,53,17,49,42,46,46,21,40,81,64,52,46,55,35,61,53,30,22,51,28,46,58,46,44,46,45,36,61,73,49,57,26,36,16,44,42,32,40,32,43,24,66,50,57,60,66,30,40,41,39,69,86,48,87,64,70,48,67,81,91,69,81,89,83,123